Protein AF-0000000067802393 (afdb_homodimer)

Nearest PDB structures (foldseek):
  4d1q-assembly1_A-2  TM=7.844E-01  e=2.241E-18  Musca domestica
  4d1q-assembly1_B  TM=7.870E-01  e=1.214E-17  Musca domestica
  6dww-assembly1_A  TM=7.912E-01  e=2.948E-17  Musca domestica
  8sjd-assembly1_D  TM=7.580E-01  e=8.652E-16  Musca domestica
  8sjd-assembly1_B  TM=7.538E-01  e=3.343E-15  Musca domestica

Foldseek 3Di:
DCLQVLNQLCCLVDPVSVVVCCVVPVPDDRDHSCCCLPPVLVVLLVVLLVVVLVQLVQFQAKEWEWDKDAFPLQRWIWIWIKIWFAGPLLDIAIATQWRHTQDDDLALCSLLVVVVVSCVVSPHDLVRHQEYEYQPPPRPVSNCVVNVGHYDYFLLSLLQVLLLVLQVQDVLSVVLLVLLLVLLVVCVVDPVSLVQLQVLCVVVVAPNDRAQHADPSGVVSSLRNLVRCLSSVVSSVVSCVVPVPGDDDDPVSNLQSLLVNLLCLLVSVVSVVLLDPQAFLLCNLLSLQLNLLLLVDPVNCVSNVVSVSSSVSSNVSSCVSCVCLLVDLLNLLLNLLQLQHNCLSPAPVSNVVNVVVLVVVLVVVVVVPPPDDDDDDDDDDDDDDDDDDDPPDDPSSVVSVVSRVVSSVVSSVVRPDPDDDDDDDDLQVVLSVVSNPDHGDHPPDRSSVVCSVCCVVRVSSSSVNRSSRRHRSRSSVNVVLVVSLNSSCPPVNVPPDPVSSTSSSSCNVSCVSVVVDD/DCLQVLNQLCCLVDPVSVVVCCVVPVPDDRDHSCCCLPPVLVVLLVVLLVVVLVQLVQFQAKEWEWDKDAFPLQRWIWIWIKIWFAGPLLDIAIATQWRHTQDDDLALCSLLVVVVVSCVVSVHDLVRHQEYEYQPPPRPVSNCVVNVGHYDYFLLSLLQVLQLVLQVQDVLSVVLLVLLLVLLVVCVVDPVSLVQLQVLCVVVVAPNDRQQHADPSGVVSSLRNLVRCLSSVVSSVVSCVVPVPGDDDDPVSNLQSLLSNLLCLLVSVVSVVLLDPQAFLLCNLLSLQLNLLLLVDPVNCVSNVVSVSSSVSSNVSSCVSCVCLLVDLLNLLLNLLQLQHNCLSPAPVSNVVNVVVLVVVLVVVVVVPPPDPDDDDDDDDDDDDDDDDDPPDDPSSVVSVVSRVVSSVVSSVVRPDPDDDDDDDDLQVVLSVVSNPDHGDHPPDRSSVVCSVCCVVRVSSSSVNRSSRRHRSRSSVNVVLVVSLNSSCPPVNVPPDPVSSTSSSSCNVSCVSVVVDD

Secondary structure (DSSP, 8-state):
-TTTTT--GGGGG-HHHHHHHHHH-TTPPPPPHHHIIIIIHHHHHHHHHHHHHHHHHT-S-EEEE--EEE-TTT--EEEEEEEEEE-TT--EEEEEEEEEE--S---HHHHHHHHHHHHHHTT--GGGEEEEEE---HHHHHHHHHTT--EEE-HHHHHHHHHHHHHHH-HHHHHHHHHHHHHHHHHHH-HHHHHHHHHHHHHTT---PPPPPP-TT-HHHHHHHHHHHHHTHHHHHHHHHH-TT-PPPPHHHHHHHHHHHHHHHHHHHHHHHHTSTT--GGGHHHHHHHHHHHHH-HHHHHH-GGGHHHHHHHHHHHHHHTGGGGG-HHHHHHHHH-TTTTTTTS-HHHHHHHHHHHHHHHHHHHHHTTS-----------------------HHHHHHHHHHHHHHHHHHHHH-----------HHHHHHHHHHHSPPPPTTS-HHHHHHHHTTT-HHHHHHHHHHTTS-SS-HHHHHHHHHHHHHTSGGGTT--HHHHHHHHHHHHHTGGGTT--/-TTTTT--GGGGG-HHHHHHHHHH-TTPPPPPHHHIIIIIHHHHHHHHHHHHHHHHHH-S-EEEE--EEE-TTT--EEEEEEEEEE-TT--EEEEEEEEEE--S---HHHHHHHHHHHHHHTT--GGGEEEEEE---HHHHHHHHHTT--EEE-HHHHHHHHHHHHHHH-HHHHHHHHHHHHHHHHHHH-HHHHHHHHHHHHHTT---PPPPPP-TT-HHHHHHHHHHHHHTHHHHHHHHHH-TT-PPPPHHHHHHHHHHHHHHHHHHHHHHHHTSTT--GGGHHHHHHHHHHHHH-HHHHHH-GGGHHHHHHHHHHHHHHTGGGGG-HHHHHHHHH-TTTTTTTS-HHHHHHHHHHHHHHHHHHHHHTTS-----------------------HHHHHHHHHHHHHHHHHHHHH-----------HHHHHHHHHHHSPPPPTTS-HHHHHHHHTTT-HHHHHHHHHHTTS-SS-HHHHHHHHHHHHHTSGGGTT--HHHHHHHHHHHHHTGGGTT--

InterPro domains:
  IPR008906 HAT, C-terminal dimerisation domain [PF05699] (431-511)
  IPR012337 Ribonuclease H-like superfamily [SSF53098] (61-513)
  IPR052035 Zinc finger BED domain-containing [PTHR46481] (1-511)

Radius of gyration: 36.07 Å; Cα contacts (8 Å, |Δi|>4): 1481; chains: 2; bounding box: 64×121×76 Å

pLDDT: mean 86.24, std 16.84, range [18.42, 97.81]

Organism: Spodoptera frugiperda (NCBI:txid7108)

Structure (mmCIF, N/CA/C/O backbone):
data_AF-0000000067802393-model_v1
#
loop_
_entity.id
_entity.type
_entity.pdbx_description
1 polymer 'Zinc finger BED domain-containing protein 4-like'
#
loop_
_atom_site.group_PDB
_atom_site.id
_atom_site.type_symbol
_atom_site.label_atom_id
_atom_site.label_alt_id
_atom_site.label_comp_id
_atom_site.label_asym_id
_atom_site.label_entity_id
_atom_site.label_seq_id
_atom_site.pdbx_PDB_ins_code
_atom_site.Cartn_x
_atom_site.Cartn_y
_atom_site.Cartn_z
_atom_site.occupancy
_atom_site.B_iso_or_equiv
_atom_site.auth_seq_id
_atom_site.auth_comp_id
_atom_site.auth_asym_id
_atom_site.auth_atom_id
_atom_site.pdbx_PDB_model_num
ATOM 1 N N . MET A 1 1 ? -9.547 13.516 -12.812 1 91.5 1 MET A N 1
ATOM 2 C CA . MET A 1 1 ? -9.672 12.258 -12.078 1 91.5 1 MET A CA 1
ATOM 3 C C . MET A 1 1 ? -8.305 11.711 -11.688 1 91.5 1 MET A C 1
ATOM 5 O O . MET A 1 1 ? -8.07 11.383 -10.523 1 91.5 1 MET A O 1
ATOM 9 N N . ILE A 1 2 ? -7.359 11.633 -12.578 1 90 2 ILE A N 1
ATOM 10 C CA . ILE A 1 2 ? -6.039 11.07 -12.344 1 90 2 ILE A CA 1
ATOM 11 C C . ILE A 1 2 ? -5.34 11.828 -11.219 1 90 2 ILE A C 1
ATOM 13 O O . ILE A 1 2 ? -4.871 11.227 -10.25 1 90 2 ILE A O 1
ATOM 17 N N . ALA A 1 3 ? -5.328 13.117 -11.211 1 89.81 3 ALA A N 1
ATOM 18 C CA . ALA A 1 3 ? -4.668 13.922 -10.18 1 89.81 3 ALA A CA 1
ATOM 19 C C . ALA A 1 3 ? -5.52 14 -8.914 1 89.81 3 ALA A C 1
ATOM 21 O O . ALA A 1 3 ? -5.027 13.734 -7.816 1 89.81 3 ALA A O 1
ATOM 22 N N . LEU A 1 4 ? -6.812 14.297 -9.055 1 90.81 4 LEU A N 1
ATOM 23 C CA . LEU A 1 4 ? -7.691 14.547 -7.918 1 90.81 4 LEU A CA 1
ATOM 24 C C . LEU A 1 4 ? -7.879 13.289 -7.086 1 90.81 4 LEU A C 1
ATOM 26 O O . LEU A 1 4 ? -7.996 13.359 -5.859 1 90.81 4 LEU A O 1
ATOM 30 N N . ASP A 1 5 ? -7.98 12.141 -7.801 1 89.5 5 ASP A N 1
ATOM 31 C CA . ASP A 1 5 ? -8.242 10.891 -7.098 1 89.5 5 ASP A CA 1
ATOM 32 C C . ASP A 1 5 ? -6.965 10.078 -6.922 1 89.5 5 ASP A C 1
ATOM 34 O O . ASP A 1 5 ? -7.008 8.93 -6.469 1 89.5 5 ASP A O 1
ATOM 38 N N . ASN A 1 6 ? -5.852 10.609 -7.301 1 87.56 6 ASN A N 1
ATOM 39 C CA . ASN A 1 6 ? -4.547 9.961 -7.191 1 87.56 6 ASN A CA 1
ATOM 40 C C . ASN A 1 6 ? -4.516 8.633 -7.941 1 87.56 6 ASN A C 1
ATOM 42 O O . ASN A 1 6 ? -4.051 7.629 -7.41 1 87.56 6 ASN A O 1
ATOM 46 N N . GLU A 1 7 ? -5.086 8.562 -9.078 1 88.88 7 GLU A N 1
ATOM 47 C CA . GLU A 1 7 ? -5.023 7.379 -9.922 1 88.88 7 GLU A CA 1
ATOM 48 C C . GLU A 1 7 ? -3.756 7.375 -10.773 1 88.88 7 GLU A C 1
ATOM 50 O O . GLU A 1 7 ? -3.309 8.422 -11.234 1 88.88 7 GLU A O 1
ATOM 55 N N . PRO A 1 8 ? -3.213 6.18 -11 1 88.19 8 PRO A N 1
ATOM 56 C CA . PRO A 1 8 ? -2.053 6.117 -11.891 1 88.19 8 PRO A CA 1
ATOM 57 C C . PRO A 1 8 ? -2.4 6.457 -13.336 1 88.19 8 PRO A C 1
ATOM 59 O O . PRO A 1 8 ? -3.557 6.32 -13.75 1 88.19 8 PRO A O 1
ATOM 62 N N . PHE A 1 9 ? -1.354 6.918 -14.086 1 89.06 9 PHE A N 1
ATOM 63 C CA . PHE A 1 9 ? -1.55 7.223 -15.5 1 89.06 9 PHE A CA 1
ATOM 64 C C . PHE A 1 9 ? -2.033 5.988 -16.25 1 89.06 9 PHE A C 1
ATOM 66 O O . PHE A 1 9 ? -2.742 6.109 -17.266 1 89.06 9 PHE A O 1
ATOM 73 N N . SER A 1 10 ? -1.731 4.844 -15.773 1 89.88 10 SER A N 1
ATOM 74 C CA . SER A 1 10 ? -2.037 3.588 -16.453 1 89.88 10 SER A CA 1
ATOM 75 C C . SER A 1 10 ? -3.521 3.254 -16.359 1 89.88 10 SER A C 1
ATOM 77 O O . SER A 1 10 ? -3.988 2.293 -16.969 1 89.88 10 SER A O 1
ATOM 79 N N . ILE A 1 11 ? -4.238 4.059 -15.578 1 90.62 11 ILE A N 1
ATOM 80 C CA . ILE A 1 11 ? -5.668 3.814 -15.438 1 90.62 11 ILE A CA 1
ATOM 81 C C . ILE A 1 11 ? -6.328 3.797 -16.812 1 90.62 11 ILE A C 1
ATOM 83 O O . ILE A 1 11 ? -7.289 3.061 -17.047 1 90.62 11 ILE A O 1
ATOM 87 N N . VAL A 1 12 ? -5.812 4.551 -17.781 1 92.5 12 VAL A N 1
ATOM 88 C CA . VAL A 1 12 ? -6.398 4.68 -19.109 1 92.5 12 VAL A CA 1
ATOM 89 C C . VAL A 1 12 ? -6.184 3.387 -19.891 1 92.5 12 VAL A C 1
ATOM 91 O O . VAL A 1 12 ? -6.816 3.174 -20.938 1 92.5 12 VAL A O 1
ATOM 94 N N . GLU A 1 13 ? -5.309 2.545 -19.391 1 92.31 13 GLU A N 1
ATOM 95 C CA . GLU A 1 13 ? -5.02 1.278 -20.062 1 92.31 13 GLU A CA 1
ATOM 96 C C . GLU A 1 13 ? -5.758 0.122 -19.391 1 92.31 13 GLU A C 1
ATOM 98 O O . GLU A 1 13 ? -5.777 -0.994 -19.922 1 92.31 13 GLU A O 1
ATOM 103 N N . LYS A 1 14 ? -6.305 0.412 -18.234 1 91.94 14 LYS A N 1
ATOM 104 C CA . LYS A 1 14 ? -6.98 -0.656 -17.5 1 91.94 14 LYS A CA 1
ATOM 105 C C . LYS A 1 14 ? -8.266 -1.077 -18.219 1 91.94 14 LYS A C 1
ATOM 107 O O . LYS A 1 14 ? -8.977 -0.238 -18.766 1 91.94 14 LYS A O 1
ATOM 112 N N . VAL A 1 15 ? -8.586 -2.35 -18.141 1 92.19 15 VAL A N 1
ATOM 113 C CA . VAL A 1 15 ? -9.688 -2.949 -18.906 1 92.19 15 VAL A CA 1
ATOM 114 C C . VAL A 1 15 ? -11.016 -2.383 -18.406 1 92.19 15 VAL A C 1
ATOM 116 O O . VAL A 1 15 ? -11.867 -1.99 -19.219 1 92.19 15 VAL A O 1
ATOM 119 N N . GLY A 1 16 ? -11.195 -2.32 -17.141 1 92.75 16 GLY A N 1
ATOM 120 C CA . GLY A 1 16 ? -12.453 -1.846 -16.578 1 92.75 16 GLY A CA 1
ATOM 121 C C . GLY A 1 16 ? -12.75 -0.401 -16.922 1 92.75 16 GLY A C 1
ATOM 122 O O . GLY A 1 16 ? -13.867 -0.074 -17.328 1 92.75 16 GLY A O 1
ATOM 123 N N . PHE A 1 17 ? -11.812 0.461 -16.812 1 93.75 17 PHE A N 1
ATOM 124 C CA . PHE A 1 17 ? -11.977 1.877 -17.125 1 93.75 17 PHE A CA 1
ATOM 125 C C . PHE A 1 17 ? -12.258 2.082 -18.609 1 93.75 17 PHE A C 1
ATOM 127 O O . PHE A 1 17 ? -13.125 2.875 -18.984 1 93.75 17 PHE A O 1
ATOM 134 N N . LYS A 1 18 ? -11.5 1.351 -19.391 1 92.94 18 LYS A N 1
ATOM 135 C CA . LYS A 1 18 ? -11.719 1.42 -20.828 1 92.94 18 LYS A CA 1
ATOM 136 C C . LYS A 1 18 ? -13.148 1.014 -21.188 1 92.94 18 LYS A C 1
ATOM 138 O O . LYS A 1 18 ? -13.805 1.685 -21.984 1 92.94 18 LYS A O 1
ATOM 143 N N . ARG A 1 19 ? -13.578 -0.033 -20.641 1 92.06 19 ARG A N 1
ATOM 144 C CA . ARG A 1 19 ? -14.922 -0.521 -20.922 1 92.06 19 ARG A CA 1
ATOM 145 C C . ARG A 1 19 ? -15.977 0.482 -20.469 1 92.06 19 ARG A C 1
ATOM 147 O O . ARG A 1 19 ? -16.984 0.687 -21.141 1 92.06 19 ARG A O 1
ATOM 154 N N . LEU A 1 20 ? -15.797 1.095 -19.328 1 92.75 20 LEU A N 1
ATOM 155 C CA . LEU A 1 20 ? -16.719 2.098 -18.797 1 92.75 20 LEU A CA 1
ATOM 156 C C . LEU A 1 20 ? -16.828 3.279 -19.75 1 92.75 20 LEU A C 1
ATOM 158 O O . LEU A 1 20 ? -17.938 3.693 -20.109 1 92.75 20 LEU A O 1
ATOM 162 N N . LEU A 1 21 ? -15.727 3.82 -20.203 1 92.94 21 LEU A N 1
ATOM 163 C CA . LEU A 1 21 ? -15.734 5.004 -21.062 1 92.94 21 LEU A CA 1
ATOM 164 C C . LEU A 1 21 ? -16.25 4.66 -22.453 1 92.94 21 LEU A C 1
ATOM 166 O O . LEU A 1 21 ? -16.891 5.488 -23.109 1 92.94 21 LEU A O 1
ATOM 170 N N . GLU A 1 22 ? -15.914 3.436 -22.875 1 92.19 22 GLU A N 1
ATOM 171 C CA . GLU A 1 22 ? -16.438 3 -24.172 1 92.19 22 GLU A CA 1
ATOM 172 C C . GLU A 1 22 ? -17.969 2.943 -24.141 1 92.19 22 GLU A C 1
ATOM 174 O O . GLU A 1 22 ? -18.609 3.248 -25.156 1 92.19 22 GLU A O 1
ATOM 179 N N . GLN A 1 23 ? -18.516 2.549 -23.094 1 90.62 23 GLN A N 1
ATOM 180 C CA . GLN A 1 23 ? -19.969 2.498 -22.953 1 90.62 23 GLN A CA 1
ATOM 181 C C . GLN A 1 23 ? -20.547 3.896 -22.781 1 90.62 23 GLN A C 1
ATOM 183 O O . GLN A 1 23 ? -21.609 4.203 -23.328 1 90.62 23 GLN A O 1
ATOM 188 N N . ALA A 1 24 ? -19.906 4.719 -22.016 1 91 24 ALA A N 1
ATOM 189 C CA . ALA A 1 24 ? -20.391 6.062 -21.719 1 91 24 ALA A CA 1
ATOM 190 C C . ALA A 1 24 ? -20.203 6.992 -22.922 1 91 24 ALA A C 1
ATOM 192 O O . ALA A 1 24 ? -21.078 7.809 -23.219 1 91 24 ALA A O 1
ATOM 193 N N . LEU A 1 25 ? -19.031 6.875 -23.578 1 92 25 LEU A N 1
ATOM 194 C CA . LEU A 1 25 ? -18.656 7.715 -24.719 1 92 25 LEU A CA 1
ATOM 195 C C . LEU A 1 25 ? -18.125 6.867 -25.859 1 92 25 LEU A C 1
ATOM 197 O O . LEU A 1 25 ? -16.922 6.852 -26.125 1 92 25 LEU A O 1
ATOM 201 N N . PRO A 1 26 ? -19 6.32 -26.594 1 90.25 26 PRO A N 1
ATOM 202 C CA . PRO A 1 26 ? -18.578 5.383 -27.641 1 90.25 26 PRO A CA 1
ATOM 203 C C . PRO A 1 26 ? -17.719 6.047 -28.703 1 90.25 26 PRO A C 1
ATOM 205 O O . PRO A 1 26 ? -16.891 5.383 -29.328 1 90.25 26 PRO A O 1
ATOM 208 N N . ARG A 1 27 ? -17.875 7.301 -28.875 1 91 27 ARG A N 1
ATOM 209 C CA . ARG A 1 27 ? -17.141 7.984 -29.938 1 91 27 ARG A CA 1
ATOM 210 C C . ARG A 1 27 ? -15.875 8.633 -29.391 1 91 27 ARG A C 1
ATOM 212 O O . ARG A 1 27 ? -15.078 9.18 -30.172 1 91 27 ARG A O 1
ATOM 219 N N . TYR A 1 28 ? -15.758 8.555 -28.172 1 90.5 28 TYR A N 1
ATOM 220 C CA . TYR A 1 28 ? -14.586 9.172 -27.547 1 90.5 28 TYR A CA 1
ATOM 221 C C . TYR A 1 28 ? -13.398 8.227 -27.562 1 90.5 28 TYR A C 1
ATOM 223 O O . TYR A 1 28 ? -13.516 7.051 -27.203 1 90.5 28 TYR A O 1
ATOM 231 N N . GLU A 1 29 ? -12.305 8.719 -28.078 1 90.81 29 GLU A N 1
ATOM 232 C CA . GLU A 1 29 ? -11.07 7.949 -28.047 1 90.81 29 GLU A CA 1
ATOM 233 C C . GLU A 1 29 ? -10.203 8.352 -26.844 1 90.81 29 GLU A C 1
ATOM 235 O O . GLU A 1 29 ? -9.727 9.484 -26.781 1 90.81 29 GLU A O 1
ATOM 240 N N . LEU A 1 30 ? -10.023 7.434 -26.016 1 91.06 30 LEU A N 1
ATOM 241 C CA . LEU A 1 30 ? -9.242 7.68 -24.812 1 91.06 30 LEU A CA 1
ATOM 242 C C . LEU A 1 30 ? -7.781 7.949 -25.156 1 91.06 30 LEU A C 1
ATOM 244 O O . LEU A 1 30 ? -7.16 7.184 -25.891 1 91.06 30 LEU A O 1
ATOM 248 N N . PRO A 1 31 ? -7.285 9.109 -24.703 1 92.56 31 PRO A N 1
ATOM 249 C CA . PRO A 1 31 ? -5.871 9.406 -24.953 1 92.56 31 PRO A CA 1
ATOM 250 C C . PRO A 1 31 ? -4.934 8.398 -24.297 1 92.56 31 PRO A C 1
ATOM 252 O O . PRO A 1 31 ? -5.297 7.77 -23.297 1 92.56 31 PRO A O 1
ATOM 255 N N . SER A 1 32 ? -3.754 8.305 -24.812 1 93.62 32 SER A N 1
ATOM 256 C CA . SER A 1 32 ? -2.754 7.395 -24.266 1 93.62 32 SER A CA 1
ATOM 257 C C . SER A 1 32 ? -2.16 7.934 -22.969 1 93.62 32 SER A C 1
ATOM 259 O O . SER A 1 32 ? -2.256 9.133 -22.688 1 93.62 32 SER A O 1
ATOM 261 N N . ARG A 1 33 ? -1.591 7.039 -22.297 1 92.25 33 ARG A N 1
ATOM 262 C CA . ARG A 1 33 ? -0.927 7.391 -21.047 1 92.25 33 ARG A CA 1
ATOM 263 C C . ARG A 1 33 ? 0.155 8.438 -21.281 1 92.25 33 ARG A C 1
ATOM 265 O O . ARG A 1 33 ? 0.311 9.367 -20.469 1 92.25 33 ARG A O 1
ATOM 272 N N . THR A 1 34 ? 0.877 8.312 -22.312 1 92.5 34 THR A N 1
ATOM 273 C CA . THR A 1 34 ? 1.968 9.219 -22.641 1 92.5 34 THR A CA 1
ATOM 274 C C . THR A 1 34 ? 1.433 10.609 -22.969 1 92.5 34 THR A C 1
ATOM 276 O O . THR A 1 34 ? 2 11.617 -22.531 1 92.5 34 THR A O 1
ATOM 279 N N . TYR A 1 35 ? 0.385 10.688 -23.734 1 94.12 35 TYR A N 1
ATOM 280 C CA . TYR A 1 35 ? -0.217 11.977 -24.078 1 94.12 35 TYR A CA 1
ATOM 281 C C . TYR A 1 35 ? -0.728 12.688 -22.828 1 94.12 35 TYR A C 1
ATOM 283 O O . TYR A 1 35 ? -0.575 13.906 -22.703 1 94.12 35 TYR A O 1
ATOM 291 N N . ILE A 1 36 ? -1.331 12 -21.969 1 94.12 36 ILE A N 1
ATOM 292 C CA . ILE A 1 36 ? -1.865 12.578 -20.734 1 94.12 36 ILE A CA 1
ATOM 293 C C . ILE A 1 36 ? -0.722 13.117 -19.875 1 94.12 36 ILE A C 1
ATOM 295 O O . ILE A 1 36 ? -0.778 14.25 -19.391 1 94.12 36 ILE A O 1
ATOM 299 N N . SER A 1 37 ? 0.344 12.305 -19.672 1 92.69 37 SER A N 1
ATOM 300 C CA . SER A 1 37 ? 1.437 12.656 -18.766 1 92.69 37 SER A CA 1
ATOM 301 C C . SER A 1 37 ? 2.305 13.766 -19.359 1 92.69 37 SER A C 1
ATOM 303 O O . SER A 1 37 ? 2.838 14.602 -18.625 1 92.69 37 SER A O 1
ATOM 305 N N . GLN A 1 38 ? 2.396 13.859 -20.672 1 93.44 38 GLN A N 1
ATOM 306 C CA . GLN A 1 38 ? 3.381 14.75 -21.266 1 93.44 38 GLN A CA 1
ATOM 307 C C . GLN A 1 38 ? 2.721 16.016 -21.828 1 93.44 38 GLN A C 1
ATOM 309 O O . GLN A 1 38 ? 3.389 17.016 -22.047 1 93.44 38 GLN A O 1
ATOM 314 N N . LYS A 1 39 ? 1.468 15.961 -22.047 1 94.19 39 LYS A N 1
ATOM 315 C CA . LYS A 1 39 ? 0.832 17.125 -22.641 1 94.19 39 LYS A CA 1
ATOM 316 C C . LYS A 1 39 ? -0.297 17.656 -21.766 1 94.19 39 LYS A C 1
ATOM 318 O O . LYS A 1 39 ? -0.252 18.797 -21.312 1 94.19 39 LYS A O 1
ATOM 323 N N . ILE A 1 40 ? -1.279 16.844 -21.5 1 94.19 40 ILE A N 1
ATOM 324 C CA . ILE A 1 40 ? -2.5 17.281 -20.828 1 94.19 40 ILE A CA 1
ATOM 325 C C . ILE A 1 40 ? -2.176 17.766 -19.422 1 94.19 40 ILE A C 1
ATOM 327 O O . ILE A 1 40 ? -2.582 18.859 -19.031 1 94.19 40 ILE A O 1
ATOM 331 N N . VAL A 1 41 ? -1.453 16.953 -18.641 1 94 41 VAL A N 1
ATOM 332 C CA . VAL A 1 41 ? -1.167 17.266 -17.25 1 94 41 VAL A CA 1
ATOM 333 C C . VAL A 1 41 ? -0.316 18.531 -17.172 1 94 41 VAL A C 1
ATOM 335 O O . VAL A 1 41 ? -0.654 19.469 -16.438 1 94 41 VAL A O 1
ATOM 338 N N . PRO A 1 42 ? 0.745 18.656 -17.953 1 94.19 42 PRO A N 1
ATOM 339 C CA . PRO A 1 42 ? 1.529 19.891 -17.922 1 94.19 42 PRO A CA 1
ATOM 340 C C . PRO A 1 42 ? 0.714 21.109 -18.328 1 94.19 42 PRO A C 1
ATOM 342 O O . PRO A 1 42 ? 0.902 22.203 -17.781 1 94.19 42 PRO A O 1
ATOM 345 N N . ASP A 1 43 ? -0.175 20.938 -19.266 1 95.19 43 ASP A N 1
ATOM 346 C CA . ASP A 1 43 ? -1.022 22.047 -19.703 1 95.19 43 ASP A CA 1
ATOM 347 C C . ASP A 1 43 ? -1.926 22.516 -18.562 1 95.19 43 ASP A C 1
ATOM 349 O O . ASP A 1 43 ? -2.084 23.719 -18.344 1 95.19 43 ASP A O 1
ATOM 353 N N . ILE A 1 44 ? -2.543 21.594 -17.906 1 94.88 44 ILE A N 1
ATOM 354 C CA . ILE A 1 44 ? -3.41 21.906 -16.766 1 94.88 44 ILE A CA 1
ATOM 355 C C . ILE A 1 44 ? -2.59 22.562 -15.656 1 94.88 44 ILE A C 1
ATOM 357 O O . ILE A 1 44 ? -3.029 23.531 -15.039 1 94.88 44 ILE A O 1
ATOM 361 N N . TYR A 1 45 ? -1.415 22 -15.406 1 94.69 45 TYR A N 1
ATOM 362 C CA . TYR A 1 45 ? -0.495 22.562 -14.43 1 94.69 45 TYR A CA 1
ATOM 363 C C . TYR A 1 45 ? -0.248 24.047 -14.703 1 94.69 45 TYR A C 1
ATOM 365 O O . TYR A 1 45 ? -0.36 24.875 -13.805 1 94.69 45 TYR A O 1
ATOM 373 N N . ASN A 1 46 ? 0.066 24.375 -15.953 1 95.56 46 ASN A N 1
ATOM 374 C CA . ASN A 1 46 ? 0.411 25.734 -16.328 1 95.56 46 ASN A CA 1
ATOM 375 C C . ASN A 1 46 ? -0.766 26.688 -16.125 1 95.56 46 ASN A C 1
ATOM 377 O O . ASN A 1 46 ? -0.584 27.828 -15.68 1 95.56 46 ASN A O 1
ATOM 381 N N . ARG A 1 47 ? -1.891 26.25 -16.438 1 95.81 47 ARG A N 1
ATOM 382 C CA . ARG A 1 47 ? -3.074 27.094 -16.281 1 95.81 47 ARG A CA 1
ATOM 383 C C . ARG A 1 47 ? -3.348 27.391 -14.805 1 95.81 47 ARG A C 1
ATOM 385 O O . ARG A 1 47 ? -3.664 28.516 -14.438 1 95.81 47 ARG A O 1
ATOM 392 N N . ILE A 1 48 ? -3.25 26.375 -14 1 95.56 48 ILE A N 1
ATOM 393 C CA . ILE A 1 48 ? -3.459 26.547 -12.562 1 95.56 48 ILE A CA 1
ATOM 394 C C . ILE A 1 48 ? -2.35 27.422 -11.984 1 95.56 48 ILE A C 1
ATOM 396 O O . ILE A 1 48 ? -2.605 28.281 -11.133 1 95.56 48 ILE A O 1
ATOM 400 N N . HIS A 1 49 ? -1.11 27.094 -12.422 1 95.75 49 HIS A N 1
ATOM 401 C CA . HIS A 1 49 ? 0.05 27.875 -12.016 1 95.75 49 HIS A CA 1
ATOM 402 C C . HIS A 1 49 ? -0.19 29.375 -12.227 1 95.75 49 HIS A C 1
ATOM 404 O O . HIS A 1 49 ? 0.063 30.188 -11.328 1 95.75 49 HIS A O 1
ATOM 410 N N . ASP A 1 50 ? -0.707 29.75 -13.359 1 95.75 50 ASP A N 1
ATOM 411 C CA . ASP A 1 50 ? -0.935 31.156 -13.703 1 95.75 50 ASP A CA 1
ATOM 412 C C . ASP A 1 50 ? -1.988 31.781 -12.797 1 95.75 50 ASP A C 1
ATOM 414 O O . ASP A 1 50 ? -1.857 32.938 -12.391 1 95.75 50 ASP A O 1
ATOM 418 N N . LYS A 1 51 ? -2.943 31.031 -12.492 1 95.31 51 LYS A N 1
ATOM 419 C CA . LYS A 1 51 ? -4.008 31.531 -11.625 1 95.31 51 LYS A CA 1
ATOM 420 C C . LYS A 1 51 ? -3.494 31.766 -10.203 1 95.31 51 LYS A C 1
ATOM 422 O O . LYS A 1 51 ? -3.77 32.812 -9.602 1 95.31 51 LYS A O 1
ATOM 427 N N . ILE A 1 52 ? -2.793 30.812 -9.672 1 95.44 52 ILE A N 1
ATOM 428 C CA . ILE A 1 52 ? -2.264 30.922 -8.312 1 95.44 52 ILE A CA 1
ATOM 429 C C . ILE A 1 52 ? -1.257 32.062 -8.25 1 95.44 52 ILE A C 1
ATOM 431 O O . ILE A 1 52 ? -1.246 32.844 -7.285 1 95.44 52 ILE A O 1
ATOM 435 N N . LYS A 1 53 ? -0.451 32.156 -9.281 1 95.94 53 LYS A N 1
ATOM 436 C CA . LYS A 1 53 ? 0.53 33.219 -9.352 1 95.94 53 LYS A CA 1
ATOM 437 C C . LYS A 1 53 ? -0.151 34.594 -9.312 1 95.94 53 LYS A C 1
ATOM 439 O O . LYS A 1 53 ? 0.315 35.5 -8.633 1 95.94 53 LYS A O 1
ATOM 444 N N . THR A 1 54 ? -1.183 34.719 -10.008 1 94.88 54 THR A N 1
ATOM 445 C CA . THR A 1 54 ? -1.943 35.969 -10.039 1 94.88 54 THR A CA 1
ATOM 446 C C . THR A 1 54 ? -2.504 36.281 -8.656 1 94.88 54 THR A C 1
ATOM 448 O O . THR A 1 54 ? -2.453 37.438 -8.211 1 94.88 54 THR A O 1
ATOM 451 N N . ASN A 1 55 ? -3.043 35.312 -8.016 1 94.5 55 ASN A N 1
ATOM 452 C CA . ASN A 1 55 ? -3.588 35.531 -6.676 1 94.5 55 ASN A CA 1
ATOM 453 C C . ASN A 1 55 ? -2.51 35.969 -5.688 1 94.5 55 ASN A C 1
ATOM 455 O O . ASN A 1 55 ? -2.744 36.812 -4.848 1 94.5 55 ASN A O 1
ATOM 459 N N . ILE A 1 56 ? -1.346 35.344 -5.777 1 95.81 56 ILE A N 1
ATOM 460 C CA . ILE A 1 56 ? -0.23 35.656 -4.891 1 95.81 56 ILE A CA 1
ATOM 461 C C . ILE A 1 56 ? 0.246 37.094 -5.152 1 95.81 56 ILE A C 1
ATOM 463 O O . ILE A 1 56 ? 0.603 37.812 -4.219 1 95.81 56 ILE A O 1
ATOM 467 N N . SER A 1 57 ? 0.202 37.531 -6.414 1 95.25 57 SER A N 1
ATOM 468 C CA . SER A 1 57 ? 0.667 38.844 -6.781 1 95.25 57 SER A CA 1
ATOM 469 C C . SER A 1 57 ? -0.203 39.938 -6.148 1 95.25 57 SER A C 1
ATOM 471 O O . SER A 1 57 ? 0.274 41.031 -5.863 1 95.25 57 SER A O 1
ATOM 473 N N . LYS A 1 58 ? -1.424 39.625 -5.848 1 94.44 58 LYS A N 1
ATOM 474 C CA . LYS A 1 58 ? -2.363 40.594 -5.281 1 94.44 58 LYS A CA 1
ATOM 475 C C . LYS A 1 58 ? -2.203 40.688 -3.768 1 94.44 58 LYS A C 1
ATOM 477 O O . LYS A 1 58 ? -2.695 41.625 -3.145 1 94.44 58 LYS A O 1
ATOM 482 N N . ALA A 1 59 ? -1.515 39.812 -3.184 1 95.44 59 ALA A N 1
ATOM 483 C CA . ALA A 1 59 ? -1.339 39.781 -1.733 1 95.44 59 ALA A CA 1
ATOM 484 C C . ALA A 1 59 ? -0.247 40.75 -1.296 1 95.44 59 ALA A C 1
ATOM 486 O O . ALA A 1 59 ? 0.728 40.969 -2.02 1 95.44 59 ALA A O 1
ATOM 487 N N . ILE A 1 60 ? -0.418 41.281 -0.157 1 94.38 60 ILE A N 1
ATOM 488 C CA . ILE A 1 60 ? 0.563 42.188 0.41 1 94.38 60 ILE A CA 1
ATOM 489 C C . ILE A 1 60 ? 1.795 41.406 0.867 1 94.38 60 ILE A C 1
ATOM 491 O O . ILE A 1 60 ? 2.928 41.844 0.632 1 94.38 60 ILE A O 1
ATOM 495 N N . ALA A 1 61 ? 1.58 40.344 1.507 1 96.06 61 ALA A N 1
ATOM 496 C CA . ALA A 1 61 ? 2.641 39.469 2.014 1 96.06 61 ALA A CA 1
ATOM 497 C C . ALA A 1 61 ? 2.234 38 1.932 1 96.06 61 ALA A C 1
ATOM 499 O O . ALA A 1 61 ? 1.05 37.688 1.805 1 96.06 61 ALA A O 1
ATOM 500 N N . VAL A 1 62 ? 3.27 37.219 1.934 1 97 62 VAL A N 1
ATOM 501 C CA . VAL A 1 62 ? 3.047 35.781 1.856 1 97 62 VAL A CA 1
ATOM 502 C C . VAL A 1 62 ? 3.877 35.062 2.924 1 97 62 VAL A C 1
ATOM 504 O O . VAL A 1 62 ? 5.027 35.438 3.174 1 97 62 VAL A O 1
ATOM 507 N N . SER A 1 63 ? 3.223 34.188 3.631 1 97.69 63 SER A N 1
ATOM 508 C CA . SER A 1 63 ? 3.967 33.281 4.488 1 97.69 63 SER A CA 1
ATOM 509 C C . SER A 1 63 ? 4.082 31.891 3.85 1 97.69 63 SER A C 1
ATOM 511 O O . SER A 1 63 ? 3.293 31.531 2.973 1 97.69 63 SER A O 1
ATOM 513 N N . VAL A 1 64 ? 5.129 31.125 4.293 1 96.69 64 VAL A N 1
ATOM 514 C CA . VAL A 1 64 ? 5.41 29.875 3.588 1 96.69 64 VAL A CA 1
ATOM 515 C C . VAL A 1 64 ? 5.66 28.766 4.594 1 96.69 64 VAL A C 1
ATOM 517 O O . VAL A 1 64 ? 6.207 29 5.672 1 96.69 64 VAL A O 1
ATOM 520 N N . THR A 1 65 ? 5.18 27.562 4.281 1 95.88 65 THR A N 1
ATOM 521 C CA . THR A 1 65 ? 5.566 26.359 4.984 1 95.88 65 THR A CA 1
ATOM 522 C C . THR A 1 65 ? 6.402 25.453 4.082 1 95.88 65 THR A C 1
ATOM 524 O O . THR A 1 65 ? 6.137 25.344 2.885 1 95.88 65 THR A O 1
ATOM 527 N N . SER A 1 66 ? 7.41 24.875 4.598 1 95.19 66 SER A N 1
ATOM 528 C CA . SER A 1 66 ? 8.289 24 3.822 1 95.19 66 SER A CA 1
ATOM 529 C C . SER A 1 66 ? 8.875 22.891 4.688 1 95.19 66 SER A C 1
ATOM 531 O O . SER A 1 66 ? 9.055 23.062 5.895 1 95.19 66 SER A O 1
ATOM 533 N N . ASP A 1 67 ? 9.023 21.812 4.113 1 92.44 67 ASP A N 1
ATOM 534 C CA . ASP A 1 67 ? 9.617 20.641 4.758 1 92.44 67 ASP A CA 1
ATOM 535 C C . ASP A 1 67 ? 10.211 19.688 3.727 1 92.44 67 ASP A C 1
ATOM 537 O O . ASP A 1 67 ? 9.945 19.828 2.529 1 92.44 67 ASP A O 1
ATOM 541 N N . ILE A 1 68 ? 11.07 18.828 4.238 1 90.81 68 ILE A N 1
ATOM 542 C CA . ILE A 1 68 ? 11.648 17.812 3.369 1 90.81 68 ILE A CA 1
ATOM 543 C C . ILE A 1 68 ? 11.062 16.438 3.715 1 90.81 68 ILE A C 1
ATOM 545 O O . ILE A 1 68 ? 10.867 16.125 4.891 1 90.81 68 ILE A O 1
ATOM 549 N N . TRP A 1 69 ? 10.68 15.75 2.664 1 86.31 69 TRP A N 1
ATOM 550 C CA . TRP A 1 69 ? 10.148 14.398 2.814 1 86.31 69 TRP A CA 1
ATOM 551 C C . TRP A 1 69 ? 10.891 13.422 1.904 1 86.31 69 TRP A C 1
ATOM 553 O O . TRP A 1 69 ? 11.172 13.734 0.747 1 86.31 69 TRP A O 1
ATOM 563 N N . THR A 1 70 ? 11.203 12.297 2.467 1 80.31 70 THR A N 1
ATOM 564 C CA . THR A 1 70 ? 11.844 11.242 1.686 1 80.31 70 THR A CA 1
ATOM 565 C C . THR A 1 70 ? 10.906 10.047 1.533 1 80.31 70 THR A C 1
ATOM 567 O O . THR A 1 70 ? 10.406 9.508 2.525 1 80.31 70 THR A O 1
ATOM 570 N N . CYS A 1 71 ? 10.633 9.695 0.306 1 77.75 71 CYS A N 1
ATOM 571 C CA . CYS A 1 71 ? 9.797 8.531 0.02 1 77.75 71 CYS A CA 1
ATOM 572 C C . CYS A 1 71 ? 10.547 7.238 0.292 1 77.75 71 CYS A C 1
ATOM 574 O O . CYS A 1 71 ? 11.625 7.012 -0.262 1 77.75 71 CYS A O 1
ATOM 576 N N . LEU A 1 72 ? 9.969 6.406 1.018 1 69.19 72 LEU A N 1
ATOM 577 C CA . LEU A 1 72 ? 10.625 5.172 1.427 1 69.19 72 LEU A CA 1
ATOM 578 C C . LEU A 1 72 ? 10.664 4.172 0.276 1 69.19 72 LEU A C 1
ATOM 580 O O . LEU A 1 72 ? 11.57 3.336 0.205 1 69.19 72 LEU A O 1
ATOM 584 N N . HIS A 1 73 ? 9.688 4.258 -0.533 1 65.75 73 HIS A N 1
ATOM 585 C CA . HIS A 1 73 ? 9.555 3.254 -1.582 1 65.75 73 HIS A CA 1
ATOM 586 C C . HIS A 1 73 ? 10.633 3.422 -2.65 1 65.75 73 HIS A C 1
ATOM 588 O O . HIS A 1 73 ? 11.078 2.439 -3.246 1 65.75 73 HIS A O 1
ATOM 594 N N . ASN A 1 74 ? 11.047 4.629 -2.961 1 65.81 74 ASN A N 1
ATOM 595 C CA . ASN A 1 74 ? 12.023 4.848 -4.027 1 65.81 74 ASN A CA 1
ATOM 596 C C . ASN A 1 74 ? 13.172 5.734 -3.562 1 65.81 74 ASN A C 1
ATOM 598 O O . ASN A 1 74 ? 14 6.16 -4.371 1 65.81 74 ASN A O 1
ATOM 602 N N . SER A 1 75 ? 13.227 6.211 -2.264 1 71.38 75 SER A N 1
ATOM 603 C CA . SER A 1 75 ? 14.281 6.98 -1.615 1 71.38 75 SER A CA 1
ATOM 604 C C . SER A 1 75 ? 14.414 8.367 -2.23 1 71.38 75 SER A C 1
ATOM 606 O O . SER A 1 75 ? 15.453 9.016 -2.096 1 71.38 75 SER A O 1
ATOM 608 N N . SER A 1 76 ? 13.414 8.719 -2.936 1 77.81 76 SER A N 1
ATOM 609 C CA . SER A 1 76 ? 13.406 10.078 -3.467 1 77.81 76 SER A CA 1
ATOM 610 C C . SER A 1 76 ? 12.969 11.086 -2.408 1 77.81 76 SER A C 1
ATOM 612 O O . SER A 1 76 ? 12.062 10.805 -1.615 1 77.81 76 SER A O 1
ATOM 614 N N . SER A 1 77 ? 13.734 12.188 -2.387 1 85.19 77 SER A N 1
ATOM 615 C CA . SER A 1 77 ? 13.383 13.242 -1.435 1 85.19 77 SER A CA 1
ATOM 616 C C . SER A 1 77 ? 12.727 14.422 -2.135 1 85.19 77 SER A C 1
ATOM 618 O O . SER A 1 77 ? 12.992 14.688 -3.309 1 85.19 77 SER A O 1
ATOM 620 N N . PHE A 1 78 ? 11.867 15.023 -1.429 1 89.25 78 PHE A N 1
ATOM 621 C CA . PHE A 1 78 ? 11.133 16.156 -1.983 1 89.25 78 PHE A CA 1
ATOM 622 C C . PHE A 1 78 ? 11.109 17.312 -1 1 89.25 78 PHE A C 1
ATOM 624 O O . PHE A 1 78 ? 11.039 17.109 0.213 1 89.25 78 PHE A O 1
ATOM 631 N N . LEU A 1 79 ? 11.219 18.5 -1.528 1 93.25 79 LEU A N 1
ATOM 632 C CA . LEU A 1 79 ? 11.062 19.734 -0.769 1 93.25 79 LEU A CA 1
ATOM 633 C C . LEU A 1 79 ? 9.711 20.375 -1.056 1 93.25 79 LEU A C 1
ATOM 635 O O . LEU A 1 79 ? 9.367 20.625 -2.215 1 93.25 79 LEU A O 1
ATOM 639 N N . SER A 1 80 ? 8.953 20.578 -0.011 1 94.69 80 SER A N 1
ATOM 640 C CA . SER A 1 80 ? 7.645 21.219 -0.176 1 94.69 80 SER A CA 1
ATOM 641 C C . SER A 1 80 ? 7.746 22.734 -0.047 1 94.69 80 SER A C 1
ATOM 643 O O . SER A 1 80 ? 8.664 23.25 0.603 1 94.69 80 SER A O 1
ATOM 645 N N . PHE A 1 81 ? 6.934 23.391 -0.702 1 96.38 81 PHE A N 1
ATOM 646 C CA . PHE A 1 81 ? 6.797 24.844 -0.627 1 96.38 81 PHE A CA 1
ATOM 647 C C . PHE A 1 81 ? 5.344 25.266 -0.806 1 96.38 81 PHE A C 1
ATOM 649 O O . PHE A 1 81 ? 4.809 25.203 -1.915 1 96.38 81 PHE A O 1
ATOM 656 N N . THR A 1 82 ? 4.688 25.641 0.29 1 96.25 82 THR A N 1
ATOM 657 C CA . THR A 1 82 ? 3.291 26.047 0.269 1 96.25 82 THR A CA 1
ATOM 658 C C . THR A 1 82 ? 3.148 27.5 0.736 1 96.25 82 THR A C 1
ATOM 660 O O . THR A 1 82 ? 3.668 27.875 1.79 1 96.25 82 THR A O 1
ATOM 663 N N . ALA A 1 83 ? 2.48 28.234 -0.005 1 96.94 83 ALA A N 1
ATOM 664 C CA . ALA A 1 83 ? 2.291 29.656 0.316 1 96.94 83 ALA A CA 1
ATOM 665 C C . ALA A 1 83 ? 0.943 29.891 0.995 1 96.94 83 ALA A C 1
ATOM 667 O O . ALA A 1 83 ? -0.044 29.219 0.671 1 96.94 83 ALA A O 1
ATOM 668 N N . HIS A 1 84 ? 0.925 30.797 1.919 1 96.75 84 HIS A N 1
ATOM 669 C CA . HIS A 1 84 ? -0.261 31.25 2.635 1 96.75 84 HIS A CA 1
ATOM 670 C C . HIS A 1 84 ? -0.383 32.75 2.586 1 96.75 84 HIS A C 1
ATOM 672 O O . HIS A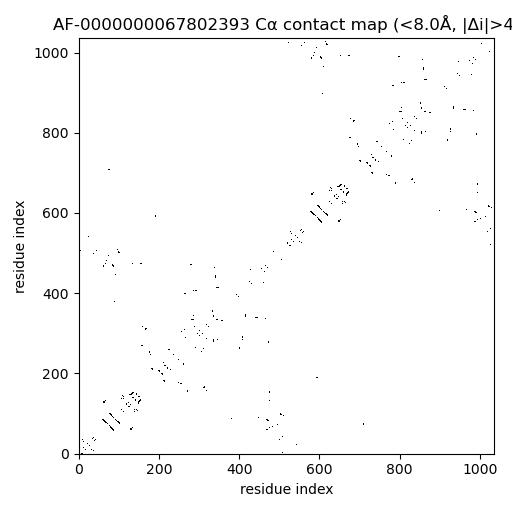 1 84 ? 0.592 33.469 2.834 1 96.75 84 HIS A O 1
ATOM 678 N N . TRP A 1 85 ? -1.561 33.25 2.209 1 96.94 85 TRP A N 1
ATOM 679 C CA . TRP A 1 85 ? -1.728 34.688 2.133 1 96.94 85 TRP A CA 1
ATOM 680 C C . TRP A 1 85 ? -3.18 35.094 2.385 1 96.94 85 TRP A C 1
ATOM 682 O O . TRP A 1 85 ? -4.062 34.25 2.445 1 96.94 85 TRP A O 1
ATOM 692 N N . LEU A 1 86 ? -3.371 36.344 2.68 1 97 86 LEU A N 1
ATOM 693 C CA . LEU A 1 86 ? -4.711 36.906 2.799 1 97 86 LEU A CA 1
ATOM 694 C C . LEU A 1 86 ? -5.082 37.688 1.549 1 97 86 LEU A C 1
ATOM 696 O O . LEU A 1 86 ? -4.34 38.594 1.127 1 97 86 LEU A O 1
ATOM 700 N N . SER A 1 87 ? -6.238 37.344 0.951 1 94.5 87 SER A N 1
ATOM 701 C CA . SER A 1 87 ? -6.742 38.094 -0.195 1 94.5 87 SER A CA 1
ATOM 702 C C . SER A 1 87 ? -7.141 39.531 0.205 1 94.5 87 SER A C 1
ATOM 704 O O . SER A 1 87 ? -7.207 39.844 1.394 1 94.5 87 SER A O 1
ATOM 706 N N . PRO A 1 88 ? -7.367 40.375 -0.784 1 91.88 88 PRO A N 1
ATOM 707 C CA . PRO A 1 88 ? -7.855 41.719 -0.476 1 91.88 88 PRO A CA 1
ATOM 708 C C . PRO A 1 88 ? -9.156 41.719 0.32 1 91.88 88 PRO A C 1
ATOM 710 O O . PRO A 1 88 ? -9.422 42.625 1.093 1 91.88 88 PRO A O 1
ATOM 713 N N . GLU A 1 89 ? -9.953 40.656 0.198 1 91.94 89 GLU A N 1
ATOM 714 C CA . GLU A 1 89 ? -11.203 40.5 0.931 1 91.94 89 GLU A CA 1
ATOM 715 C C . GLU A 1 89 ? -10.969 39.812 2.281 1 91.94 89 GLU A C 1
ATOM 717 O O . GLU A 1 89 ? -11.922 39.469 2.98 1 91.94 89 GLU A O 1
ATOM 722 N N . PHE A 1 90 ? -9.711 39.625 2.66 1 95 90 PHE A N 1
ATOM 723 C CA . PHE A 1 90 ? -9.258 39.094 3.939 1 95 90 PHE A CA 1
ATOM 724 C C . PHE A 1 90 ? -9.617 37.625 4.07 1 95 90 PHE A C 1
ATOM 726 O O . PHE A 1 90 ? -9.969 37.156 5.16 1 95 90 PHE A O 1
ATOM 733 N N . GLN A 1 91 ? -9.625 36.969 2.936 1 93.19 91 GLN A N 1
ATOM 734 C CA . GLN A 1 91 ? -9.773 35.531 2.945 1 93.19 91 GLN A CA 1
ATOM 735 C C . GLN A 1 91 ? -8.422 34.812 3.008 1 93.19 91 GLN A C 1
ATOM 737 O O . GLN A 1 91 ? -7.531 35.094 2.199 1 93.19 91 GLN A O 1
ATOM 742 N N . LEU A 1 92 ? -8.367 34 4.02 1 94.31 92 LEU A N 1
ATOM 743 C CA . LEU A 1 92 ? -7.133 33.219 4.105 1 94.31 92 LEU A CA 1
ATOM 744 C C . LEU A 1 92 ? -7.055 32.188 2.977 1 94.31 92 LEU A C 1
ATOM 746 O O . LEU A 1 92 ? -7.969 31.375 2.799 1 94.31 92 LEU A O 1
ATOM 750 N N . GLN A 1 93 ? -6.008 32.281 2.213 1 94.25 93 GLN A N 1
ATOM 751 C CA . GLN A 1 93 ? -5.797 31.391 1.079 1 94.25 93 GLN A CA 1
ATOM 752 C C . GLN A 1 93 ? -4.438 30.688 1.169 1 94.25 93 GLN A C 1
ATOM 754 O O . GLN A 1 93 ? -3.553 31.141 1.895 1 94.25 93 GLN A O 1
ATOM 759 N N . HIS A 1 94 ? -4.375 29.562 0.592 1 94.75 94 HIS A N 1
ATOM 760 C CA . HIS A 1 94 ? -3.098 28.875 0.47 1 94.75 94 HIS A CA 1
ATOM 761 C C . HIS A 1 94 ? -2.949 28.234 -0.906 1 94.75 94 HIS A C 1
ATOM 763 O O . HIS A 1 94 ? -3.918 28.141 -1.663 1 94.75 94 HIS A O 1
ATOM 769 N N . GLY A 1 95 ? -1.738 27.938 -1.292 1 94.56 95 GLY A N 1
ATOM 770 C CA . GLY A 1 95 ? -1.418 27.234 -2.525 1 94.56 95 GLY A CA 1
ATOM 771 C C . GLY A 1 95 ? -0.119 26.453 -2.449 1 94.56 95 GLY A C 1
ATOM 772 O O . GLY A 1 95 ? 0.866 26.938 -1.884 1 94.56 95 GLY A O 1
ATOM 773 N N . VAL A 1 96 ? -0.217 25.203 -2.936 1 95.06 96 VAL A N 1
ATOM 774 C CA . VAL A 1 96 ? 1.003 24.422 -3.064 1 95.06 96 VAL A CA 1
ATOM 775 C C . VAL A 1 96 ? 1.805 24.906 -4.273 1 95.06 96 VAL A C 1
ATOM 777 O O . VAL A 1 96 ? 1.34 24.812 -5.41 1 95.06 96 VAL A O 1
ATOM 780 N N . LEU A 1 97 ? 2.967 25.391 -4.008 1 96.25 97 LEU A N 1
ATOM 781 C CA . LEU A 1 97 ? 3.758 25.953 -5.094 1 96.25 97 LEU A CA 1
ATOM 782 C C . LEU A 1 97 ? 4.734 24.922 -5.648 1 96.25 97 LEU A C 1
ATOM 784 O O . LEU A 1 97 ? 5.074 24.953 -6.832 1 96.25 97 LEU A O 1
ATOM 788 N N . ALA A 1 98 ? 5.164 24.078 -4.699 1 93.75 98 ALA A N 1
ATOM 789 C CA . ALA A 1 98 ? 6.129 23.094 -5.203 1 93.75 98 ALA A CA 1
ATOM 790 C C . ALA A 1 98 ? 6.199 21.875 -4.293 1 93.75 98 ALA A C 1
ATOM 792 O O . ALA A 1 98 ? 6.039 21.984 -3.076 1 93.75 98 ALA A O 1
ATOM 793 N N . MET A 1 99 ? 6.293 20.781 -4.789 1 91.75 99 MET A N 1
ATOM 794 C CA . MET A 1 99 ? 6.871 19.562 -4.234 1 91.75 99 MET A CA 1
ATOM 795 C C . MET A 1 99 ? 8.086 19.125 -5.047 1 91.75 99 MET A C 1
ATOM 797 O O . MET A 1 99 ? 8.016 18.141 -5.801 1 91.75 99 MET A O 1
ATOM 801 N N . LYS A 1 100 ? 9.07 19.812 -4.891 1 90.88 100 LYS A N 1
ATOM 802 C CA . LYS A 1 100 ? 10.234 19.734 -5.77 1 90.88 100 LYS A CA 1
ATOM 803 C C . LYS A 1 100 ? 11.117 18.547 -5.398 1 90.88 100 LYS A C 1
ATOM 805 O O . LYS A 1 100 ? 11.469 18.375 -4.23 1 90.88 100 LYS A O 1
ATOM 810 N N . PRO A 1 101 ? 11.422 17.75 -6.426 1 87.81 101 PRO A N 1
ATOM 811 C CA . PRO A 1 101 ? 12.43 16.734 -6.145 1 87.81 101 PRO A CA 1
ATOM 812 C C . PRO A 1 101 ? 13.75 17.328 -5.648 1 87.81 101 PRO A C 1
ATOM 814 O O . PRO A 1 101 ? 14.211 18.344 -6.176 1 87.81 101 PRO A O 1
ATOM 817 N N . PHE A 1 102 ? 14.211 16.844 -4.574 1 86.94 102 PHE A N 1
ATOM 818 C CA . PHE A 1 102 ? 15.43 17.312 -3.938 1 86.94 102 PHE A CA 1
ATOM 819 C C . PHE A 1 102 ? 16.562 16.328 -4.137 1 86.94 102 PHE A C 1
ATOM 821 O O . PHE A 1 102 ? 16.625 15.297 -3.457 1 86.94 102 PHE A O 1
ATOM 828 N N . SER A 1 103 ? 17.438 16.562 -5.098 1 80.62 103 SER A N 1
ATOM 829 C CA . SER A 1 103 ? 18.562 15.695 -5.383 1 80.62 103 SER A CA 1
ATOM 830 C C . SER A 1 103 ? 19.797 16.094 -4.582 1 80.62 103 SER A C 1
ATOM 832 O O . SER A 1 103 ? 19.984 17.281 -4.27 1 80.62 103 SER A O 1
ATOM 834 N N . GLY A 1 104 ? 20.594 15.203 -4.145 1 78.75 104 GLY A N 1
ATOM 835 C CA . GLY A 1 104 ? 21.828 15.484 -3.449 1 78.75 104 GLY A CA 1
ATOM 836 C C . GLY A 1 104 ? 21.688 15.516 -1.939 1 78.75 104 GLY A C 1
ATOM 837 O O . GLY A 1 104 ? 20.672 15.07 -1.402 1 78.75 104 GLY A O 1
ATOM 838 N N . SER A 1 105 ? 22.766 16.047 -1.22 1 84.38 105 SER A N 1
ATOM 839 C CA . SER A 1 105 ? 22.766 16.094 0.238 1 84.38 105 SER A CA 1
ATOM 840 C C . SER A 1 105 ? 21.844 17.188 0.762 1 84.38 105 SER A C 1
ATOM 842 O O . SER A 1 105 ? 21.781 18.281 0.192 1 84.38 105 SER A O 1
ATOM 844 N N . HIS A 1 106 ? 21.203 16.875 1.737 1 87.44 106 HIS A N 1
ATOM 845 C CA . HIS A 1 106 ? 20.266 17.812 2.355 1 87.44 106 HIS A CA 1
ATOM 846 C C . HIS A 1 106 ? 21 18.812 3.248 1 87.44 106 HIS A C 1
ATOM 848 O O . HIS A 1 106 ? 20.625 19 4.406 1 87.44 106 HIS A O 1
ATOM 854 N N . THR A 1 107 ? 21.938 19.5 2.682 1 91.12 107 THR A N 1
ATOM 855 C CA . THR A 1 107 ? 22.672 20.5 3.439 1 91.12 107 THR A CA 1
ATOM 856 C C . THR A 1 107 ? 21.891 21.828 3.473 1 91.12 107 THR A C 1
ATOM 858 O O . THR A 1 107 ? 21.047 22.062 2.619 1 91.12 107 THR A O 1
ATOM 861 N N . GLY A 1 108 ? 22.25 22.641 4.473 1 93.88 108 GLY A N 1
ATOM 862 C CA . GLY A 1 108 ? 21.609 23.953 4.578 1 93.88 108 GLY A CA 1
ATOM 863 C C . GLY A 1 108 ? 21.766 24.797 3.328 1 93.88 108 GLY A C 1
ATOM 864 O O . GLY A 1 108 ? 20.828 25.453 2.902 1 93.88 108 GLY A O 1
ATOM 865 N N . GLU A 1 109 ? 22.875 24.734 2.754 1 94.94 109 GLU A N 1
ATOM 866 C CA . GLU A 1 109 ? 23.156 25.516 1.559 1 94.94 109 GLU A CA 1
ATOM 867 C C . GLU A 1 109 ? 22.297 25.062 0.385 1 94.94 109 GLU A C 1
ATOM 869 O O . GLU A 1 109 ? 21.75 25.906 -0.338 1 94.94 109 GLU A O 1
ATOM 874 N N . ASN A 1 110 ? 22.203 23.781 0.243 1 94.25 110 ASN A N 1
ATOM 875 C CA . ASN A 1 110 ? 21.391 23.25 -0.85 1 94.25 110 ASN A CA 1
ATOM 876 C C . ASN A 1 110 ? 19.906 23.562 -0.651 1 94.25 110 ASN A C 1
ATOM 878 O O . ASN A 1 110 ? 19.203 23.844 -1.613 1 94.25 110 ASN A O 1
ATOM 882 N N . ILE A 1 111 ? 19.484 23.438 0.563 1 95.44 111 ILE A N 1
ATOM 883 C CA . ILE A 1 111 ? 18.094 23.75 0.886 1 95.44 111 ILE A CA 1
ATOM 884 C C . ILE A 1 111 ? 17.812 25.219 0.563 1 95.44 111 ILE A C 1
ATOM 886 O O . ILE A 1 111 ? 16.797 25.531 -0.064 1 95.44 111 ILE A O 1
ATOM 890 N N . ALA A 1 112 ? 18.75 26.125 0.982 1 96.81 112 ALA A N 1
ATOM 891 C CA . ALA A 1 112 ? 18.609 27.547 0.709 1 96.81 112 ALA A CA 1
ATOM 892 C C . ALA A 1 112 ? 18.5 27.812 -0.791 1 96.81 112 ALA A C 1
ATOM 894 O O . ALA A 1 112 ? 17.656 28.594 -1.23 1 96.81 112 ALA A O 1
ATOM 895 N N . LYS A 1 113 ? 19.344 27.125 -1.505 1 96.06 113 LYS A N 1
ATOM 896 C CA . LYS A 1 113 ? 19.344 27.281 -2.957 1 96.06 113 LYS A CA 1
ATOM 897 C C . LYS A 1 113 ? 18 26.891 -3.557 1 96.06 113 LYS A C 1
ATOM 899 O O . LYS A 1 113 ? 17.453 27.594 -4.402 1 96.06 113 LYS A O 1
ATOM 904 N N . GLU A 1 114 ? 17.484 25.766 -3.129 1 95.38 114 GLU A N 1
ATOM 905 C CA . GLU A 1 114 ? 16.219 25.266 -3.666 1 95.38 114 GLU A CA 1
ATOM 906 C C . GLU A 1 114 ? 15.055 26.141 -3.254 1 95.38 114 GLU A C 1
ATOM 908 O O . GLU A 1 114 ? 14.133 26.375 -4.043 1 95.38 114 GLU A O 1
ATOM 913 N N . LEU A 1 115 ? 15.023 26.656 -2.023 1 96.38 115 LEU A N 1
ATOM 914 C CA . LEU A 1 115 ? 13.984 27.562 -1.562 1 96.38 115 LEU A CA 1
ATOM 915 C C . LEU A 1 115 ? 13.945 28.828 -2.412 1 96.38 115 LEU A C 1
ATOM 917 O O . LEU A 1 115 ? 12.883 29.25 -2.863 1 96.38 115 LEU A O 1
ATOM 921 N N . ASN A 1 116 ? 15.133 29.375 -2.648 1 96.75 116 ASN A N 1
ATOM 922 C CA . ASN A 1 116 ? 15.227 30.594 -3.441 1 96.75 116 ASN A CA 1
ATOM 923 C C . ASN A 1 116 ? 14.82 30.359 -4.895 1 96.75 116 ASN A C 1
ATOM 925 O O . ASN A 1 116 ? 14.211 31.219 -5.527 1 96.75 116 ASN A O 1
ATOM 929 N N . ALA A 1 117 ? 15.188 29.188 -5.375 1 95.81 117 ALA A N 1
ATOM 930 C CA . ALA A 1 117 ? 14.836 28.844 -6.75 1 95.81 117 ALA A CA 1
ATOM 931 C C . ALA A 1 117 ? 13.32 28.75 -6.926 1 95.81 117 ALA A C 1
ATOM 933 O O . ALA A 1 117 ? 12.781 29.188 -7.945 1 95.81 117 ALA A O 1
ATOM 934 N N . ILE A 1 118 ? 12.648 28.172 -5.953 1 95.88 118 ILE A N 1
ATOM 935 C CA . ILE A 1 118 ? 11.195 28.047 -6.012 1 95.88 118 ILE A CA 1
ATOM 936 C C . ILE A 1 118 ? 10.562 29.438 -5.938 1 95.88 118 ILE A C 1
ATOM 938 O O . ILE A 1 118 ? 9.664 29.766 -6.723 1 95.88 118 ILE A O 1
ATOM 942 N N . ALA A 1 119 ? 10.992 30.281 -4.961 1 96.88 119 ALA A N 1
ATOM 943 C CA . ALA A 1 119 ? 10.461 31.641 -4.824 1 96.88 119 ALA A CA 1
ATOM 944 C C . ALA A 1 119 ? 10.633 32.438 -6.121 1 96.88 119 ALA A C 1
ATOM 946 O O . ALA A 1 119 ? 9.727 33.125 -6.543 1 96.88 119 ALA A O 1
ATOM 947 N N . ALA A 1 120 ? 11.789 32.219 -6.773 1 96 120 ALA A N 1
ATOM 948 C CA . ALA A 1 120 ? 12.078 32.938 -8.023 1 96 120 ALA A CA 1
ATOM 949 C C . ALA A 1 120 ? 11.156 32.469 -9.141 1 96 120 ALA A C 1
ATOM 951 O O . ALA A 1 120 ? 10.68 33.25 -9.945 1 96 120 ALA A O 1
ATOM 952 N N . ARG A 1 121 ? 10.969 31.188 -9.18 1 94.12 121 ARG A N 1
ATOM 953 C CA . ARG A 1 121 ? 10.094 30.609 -10.195 1 94.12 121 ARG A CA 1
ATOM 954 C C . ARG A 1 121 ? 8.695 31.203 -10.109 1 94.12 121 ARG A C 1
ATOM 956 O O . ARG A 1 121 ? 8.008 31.328 -11.125 1 94.12 121 ARG A O 1
ATOM 963 N N . TRP A 1 122 ? 8.25 31.547 -8.945 1 96.5 122 TRP A N 1
ATOM 964 C CA . TRP A 1 122 ? 6.902 32.031 -8.711 1 96.5 122 TRP A CA 1
ATOM 965 C C . TRP A 1 122 ? 6.898 33.562 -8.625 1 96.5 122 TRP A C 1
ATOM 967 O O . TRP A 1 122 ? 5.879 34.156 -8.281 1 96.5 122 TRP A O 1
ATOM 977 N N . ASP A 1 123 ? 8.039 34.188 -8.859 1 95.38 123 ASP A N 1
ATOM 978 C CA . ASP A 1 123 ? 8.211 35.656 -8.844 1 95.38 123 ASP A CA 1
ATOM 979 C C . ASP A 1 123 ? 7.832 36.219 -7.48 1 95.38 123 ASP A C 1
ATOM 981 O O . ASP A 1 123 ? 7.098 37.219 -7.402 1 95.38 123 ASP A O 1
ATOM 985 N N . ILE A 1 124 ? 8.203 35.562 -6.457 1 96.25 124 ILE A N 1
ATOM 986 C CA . ILE A 1 124 ? 7.992 36.062 -5.102 1 96.25 124 ILE A CA 1
ATOM 987 C C . ILE A 1 124 ? 9.289 36.656 -4.566 1 96.25 124 ILE A C 1
ATOM 989 O O . ILE A 1 124 ? 10.25 35.938 -4.301 1 96.25 124 ILE A O 1
ATOM 993 N N . ASP A 1 125 ? 9.188 37.938 -4.406 1 93.56 125 ASP A N 1
ATOM 994 C CA . ASP A 1 125 ? 10.352 38.625 -3.867 1 93.56 125 ASP A CA 1
ATOM 995 C C . ASP A 1 125 ? 10.602 38.219 -2.414 1 93.56 125 ASP A C 1
ATOM 997 O O . ASP A 1 125 ? 9.656 37.969 -1.663 1 93.56 125 ASP A O 1
ATOM 1001 N N . ARG A 1 126 ? 11.797 38.219 -2.049 1 91.25 126 ARG A N 1
ATOM 1002 C CA . ARG A 1 126 ? 12.188 37.844 -0.691 1 91.25 126 ARG A CA 1
ATOM 1003 C C . ARG A 1 126 ? 11.469 38.719 0.338 1 91.25 126 ARG A C 1
ATOM 1005 O O . ARG A 1 126 ? 11.047 38.219 1.389 1 91.25 126 ARG A O 1
ATOM 1012 N N . ASN A 1 127 ? 11.312 39.969 0.033 1 90.25 127 ASN A N 1
ATOM 1013 C CA . ASN A 1 127 ? 10.703 40.906 0.965 1 90.25 127 ASN A CA 1
ATOM 1014 C C . ASN A 1 127 ? 9.203 40.656 1.123 1 90.25 127 ASN A C 1
ATOM 1016 O O . ASN A 1 127 ? 8.586 41.125 2.078 1 90.25 127 ASN A O 1
ATOM 1020 N N . LYS A 1 128 ? 8.695 39.938 0.175 1 94.62 128 LYS A N 1
ATOM 1021 C CA . LYS A 1 128 ? 7.273 39.594 0.227 1 94.62 128 LYS A CA 1
ATOM 1022 C C . LYS A 1 128 ? 7.008 38.438 1.158 1 94.62 128 LYS A C 1
ATOM 1024 O O . LYS A 1 128 ? 5.879 38.219 1.599 1 94.62 128 LYS A O 1
ATOM 1029 N N . ILE A 1 129 ? 8.016 37.688 1.453 1 96.62 129 ILE A N 1
ATOM 1030 C CA . ILE A 1 129 ? 7.879 36.562 2.35 1 96.62 129 ILE A CA 1
ATOM 1031 C C . ILE A 1 129 ? 7.988 37.031 3.799 1 96.62 129 ILE A C 1
ATOM 1033 O O . ILE A 1 129 ? 9.055 37.438 4.242 1 96.62 129 ILE A O 1
ATOM 1037 N N . HIS A 1 130 ? 6.891 36.906 4.461 1 96.88 130 HIS A N 1
ATOM 1038 C CA . HIS A 1 130 ? 6.801 37.375 5.844 1 96.88 130 HIS A CA 1
ATOM 1039 C C . HIS A 1 130 ? 7.469 36.375 6.797 1 96.88 130 HIS A C 1
ATOM 1041 O O . HIS A 1 130 ? 8.32 36.75 7.602 1 96.88 130 HIS A O 1
ATOM 1047 N N . LEU A 1 131 ? 7.043 35.188 6.684 1 96.69 131 LEU A N 1
ATOM 1048 C CA . LEU A 1 131 ? 7.527 34.188 7.629 1 96.69 131 LEU A CA 1
ATOM 1049 C C . LEU A 1 131 ? 7.531 32.781 6.996 1 96.69 131 LEU A C 1
ATOM 1051 O O . LEU A 1 131 ? 6.594 32.438 6.285 1 96.69 131 LEU A O 1
ATOM 1055 N N . LEU A 1 132 ? 8.57 32 7.234 1 96.94 132 LEU A N 1
ATOM 1056 C CA . LEU A 1 132 ? 8.641 30.609 6.816 1 96.94 132 LEU A CA 1
ATOM 1057 C C . LEU A 1 132 ? 8.539 29.672 8.023 1 96.94 132 LEU A C 1
ATOM 1059 O O . LEU A 1 132 ? 9.328 29.781 8.961 1 96.94 132 LEU A O 1
ATOM 1063 N N . ILE A 1 133 ? 7.555 28.859 7.973 1 95.62 133 ILE A N 1
ATOM 1064 C CA . ILE A 1 133 ? 7.328 27.906 9.062 1 95.62 133 ILE A CA 1
ATOM 1065 C C . ILE A 1 133 ? 7.918 26.547 8.703 1 95.62 133 ILE A C 1
ATOM 1067 O O . ILE A 1 133 ? 7.652 26.016 7.625 1 95.62 133 ILE A O 1
ATOM 1071 N N . HIS A 1 134 ? 8.719 25.953 9.531 1 93 134 HIS A N 1
ATOM 1072 C CA . HIS A 1 134 ? 9.359 24.672 9.266 1 93 134 HIS A CA 1
ATOM 1073 C C . HIS A 1 134 ? 9.289 23.766 10.492 1 93 134 HIS A C 1
ATOM 1075 O O . HIS A 1 134 ? 8.883 24.203 11.57 1 93 134 HIS A O 1
ATOM 1081 N N . ASP A 1 135 ? 9.664 22.469 10.453 1 87.31 135 ASP A N 1
ATOM 1082 C CA . ASP A 1 135 ? 9.531 21.484 11.516 1 87.31 135 ASP A CA 1
ATOM 1083 C C . ASP A 1 135 ? 10.727 21.516 12.461 1 87.31 135 ASP A C 1
ATOM 1085 O O . ASP A 1 135 ? 10.875 20.641 13.312 1 87.31 135 ASP A O 1
ATOM 1089 N N . SER A 1 136 ? 11.672 22.438 12.359 1 84.94 136 SER A N 1
ATOM 1090 C CA . SER A 1 136 ? 12.82 22.672 13.234 1 84.94 136 SER A CA 1
ATOM 1091 C C . SER A 1 136 ? 13.938 21.672 12.953 1 84.94 136 SER A C 1
ATOM 1093 O O . SER A 1 136 ? 14.836 21.5 13.781 1 84.94 136 SER A O 1
ATOM 1095 N N . GLY A 1 137 ? 13.859 20.891 11.891 1 88.62 137 GLY A N 1
ATOM 1096 C CA . GLY A 1 137 ? 15.023 20.094 11.523 1 88.62 137 GLY A CA 1
ATOM 1097 C C . GLY A 1 137 ? 16.281 20.922 11.359 1 88.62 137 GLY A C 1
ATOM 1098 O O . GLY A 1 137 ? 16.234 22.031 10.844 1 88.62 137 GLY A O 1
ATOM 1099 N N . ALA A 1 138 ? 17.375 20.375 11.836 1 91.19 138 ALA A N 1
ATOM 1100 C CA . ALA A 1 138 ? 18.625 21.125 11.852 1 91.19 138 ALA A CA 1
ATOM 1101 C C . ALA A 1 138 ? 19 21.625 10.461 1 91.19 138 ALA A C 1
ATOM 1103 O O . ALA A 1 138 ? 19.406 22.781 10.297 1 91.19 138 ALA A O 1
ATOM 1104 N N . ASN A 1 139 ? 18.812 20.781 9.508 1 91.62 139 ASN A N 1
ATOM 1105 C CA . ASN A 1 139 ? 19.141 21.156 8.133 1 91.62 139 ASN A CA 1
ATOM 1106 C C . ASN A 1 139 ? 18.188 22.234 7.609 1 91.62 139 ASN A C 1
ATOM 1108 O O . ASN A 1 139 ? 18.625 23.172 6.926 1 91.62 139 ASN A O 1
ATOM 1112 N N . MET A 1 140 ? 16.953 22.156 7.922 1 92.88 140 MET A N 1
ATOM 1113 C CA . MET A 1 140 ? 15.969 23.156 7.504 1 92.88 140 MET A CA 1
ATOM 1114 C C . MET A 1 140 ? 16.25 24.5 8.164 1 92.88 140 MET A C 1
ATOM 1116 O O . MET A 1 140 ? 16.188 25.547 7.508 1 92.88 140 MET A O 1
ATOM 1120 N N . VAL A 1 141 ? 16.562 24.469 9.484 1 94.31 141 VAL A N 1
ATOM 1121 C CA . VAL A 1 141 ? 16.859 25.688 10.219 1 94.31 141 VAL A CA 1
ATOM 1122 C C . VAL A 1 141 ? 18.047 26.391 9.578 1 94.31 141 VAL A C 1
ATOM 1124 O O . VAL A 1 141 ? 18 27.609 9.32 1 94.31 141 VAL A O 1
ATOM 1127 N N . LYS A 1 142 ? 19.062 25.594 9.305 1 95.81 142 LYS A N 1
ATOM 1128 C CA . LYS A 1 142 ? 20.25 26.156 8.672 1 95.81 142 LYS A CA 1
ATOM 1129 C C . LYS A 1 142 ? 19.922 26.672 7.273 1 95.81 142 LYS A C 1
ATOM 1131 O O . LYS A 1 142 ? 20.391 27.766 6.887 1 95.81 142 LYS A O 1
ATOM 1136 N N . GLY A 1 143 ? 19.203 25.875 6.547 1 95.88 143 GLY A N 1
ATOM 1137 C CA . GLY A 1 143 ? 18.844 26.266 5.191 1 95.88 143 GLY A CA 1
ATOM 1138 C C . GLY A 1 143 ? 18.047 27.562 5.133 1 95.88 143 GLY A C 1
ATOM 1139 O O . GLY A 1 143 ? 18.328 28.438 4.305 1 95.88 143 GLY A O 1
ATOM 1140 N N . VAL A 1 144 ? 17.094 27.75 6.008 1 95.88 144 VAL A N 1
ATOM 1141 C CA . VAL A 1 144 ? 16.25 28.938 6.055 1 95.88 144 VAL A CA 1
ATOM 1142 C C . VAL A 1 144 ? 17.094 30.156 6.469 1 95.88 144 VAL A C 1
ATOM 1144 O O . VAL A 1 144 ? 16.906 31.25 5.938 1 95.88 144 VAL A O 1
ATOM 1147 N N . ARG A 1 145 ? 17.984 29.953 7.375 1 95.38 145 ARG A N 1
ATOM 1148 C CA . ARG A 1 145 ? 18.875 31.031 7.805 1 95.38 145 ARG A CA 1
ATOM 1149 C C . ARG A 1 145 ? 19.781 31.484 6.66 1 95.38 145 ARG A C 1
ATOM 1151 O O . ARG A 1 145 ? 19.922 32.688 6.43 1 95.38 145 ARG A O 1
ATOM 1158 N N . VAL A 1 146 ? 20.328 30.5 5.977 1 96.38 146 VAL A N 1
ATOM 1159 C CA . VAL A 1 146 ? 21.203 30.797 4.852 1 96.38 146 VAL A CA 1
ATOM 1160 C C . VAL A 1 146 ? 20.422 31.516 3.758 1 96.38 146 VAL A C 1
ATOM 1162 O O . VAL A 1 146 ? 20.953 32.406 3.09 1 96.38 146 VAL A O 1
ATOM 1165 N N . ALA A 1 147 ? 19.188 31.188 3.613 1 95.81 147 ALA A N 1
ATOM 1166 C CA . ALA A 1 147 ? 18.328 31.812 2.619 1 95.81 147 ALA A CA 1
ATOM 1167 C C . ALA A 1 147 ? 17.875 33.188 3.088 1 95.81 147 ALA A C 1
ATOM 1169 O O . ALA A 1 147 ? 17.281 33.969 2.316 1 95.81 147 ALA A O 1
ATOM 1170 N N . GLU A 1 148 ? 18.109 33.531 4.395 1 94.75 148 GLU A N 1
ATOM 1171 C CA . GLU A 1 148 ? 17.828 34.812 5.016 1 94.75 148 GLU A CA 1
ATOM 1172 C C . GLU A 1 148 ? 16.328 35.094 5.098 1 94.75 148 GLU A C 1
ATOM 1174 O O . GLU A 1 148 ? 15.867 36.188 4.82 1 94.75 148 GLU A O 1
ATOM 1179 N N . TYR A 1 149 ? 15.594 34.031 5.312 1 95.44 149 TYR A N 1
ATOM 1180 C CA . TYR A 1 149 ? 14.172 34.156 5.605 1 95.44 149 TYR A CA 1
ATOM 1181 C C . TYR A 1 149 ? 13.938 34.25 7.105 1 95.44 149 TYR A C 1
ATOM 1183 O O . TYR A 1 149 ? 14.602 33.594 7.895 1 95.44 149 TYR A O 1
ATOM 1191 N N . ASP A 1 150 ? 12.977 35.188 7.496 1 94.44 150 ASP A N 1
ATOM 1192 C CA . ASP A 1 150 ? 12.469 35.062 8.859 1 94.44 150 ASP A CA 1
ATOM 1193 C C . ASP A 1 150 ? 11.664 33.781 9.039 1 94.44 150 ASP A C 1
ATOM 1195 O O . ASP A 1 150 ? 10.938 33.375 8.133 1 94.44 150 ASP A O 1
ATOM 1199 N N . SER A 1 151 ? 11.891 33.094 10.117 1 94.06 151 SER A N 1
ATOM 1200 C CA . SER A 1 151 ? 11.25 31.797 10.234 1 94.06 151 SER A CA 1
ATOM 1201 C C . SER A 1 151 ? 10.727 31.562 11.641 1 94.06 151 SER A C 1
ATOM 1203 O O . SER A 1 151 ? 11.078 32.281 12.57 1 94.06 151 SER A O 1
ATOM 1205 N N . ALA A 1 152 ? 9.82 30.719 11.734 1 93.62 152 ALA A N 1
ATOM 1206 C CA . ALA A 1 152 ? 9.266 30.234 12.992 1 93.62 152 ALA A CA 1
ATOM 1207 C C . ALA A 1 152 ? 9.141 28.703 12.984 1 93.62 152 ALA A C 1
ATOM 1209 O O . ALA A 1 152 ? 9.078 28.094 11.922 1 93.62 152 ALA A O 1
ATOM 1210 N N . ARG A 1 153 ? 9.172 28.172 14.18 1 92.5 153 ARG A N 1
ATOM 1211 C CA . ARG A 1 153 ? 9.062 26.719 14.32 1 92.5 153 ARG A CA 1
ATOM 1212 C C . ARG A 1 153 ? 7.602 26.281 14.367 1 92.5 153 ARG A C 1
ATOM 1214 O O . ARG A 1 153 ? 6.754 27 14.906 1 92.5 153 ARG A O 1
ATOM 1221 N N . CYS A 1 154 ? 7.379 25.156 13.727 1 93.5 154 CYS A N 1
ATOM 1222 C CA . CYS A 1 154 ? 6.047 24.578 13.773 1 93.5 154 CYS A CA 1
ATOM 1223 C C . CYS A 1 154 ? 5.605 24.328 15.211 1 93.5 154 CYS A C 1
ATOM 1225 O O . CYS A 1 154 ? 6.285 23.625 15.961 1 93.5 154 CYS A O 1
ATOM 1227 N N . PHE A 1 155 ? 4.434 24.891 15.578 1 94.69 155 PHE A N 1
ATOM 1228 C CA . PHE A 1 155 ? 3.9 24.812 16.938 1 94.69 155 PHE A CA 1
ATOM 1229 C C . PHE A 1 155 ? 3.613 23.359 17.312 1 94.69 155 PHE A C 1
ATOM 1231 O O . PHE A 1 155 ? 3.912 22.938 18.438 1 94.69 155 PHE A O 1
ATOM 1238 N N . ILE A 1 156 ? 3.086 22.625 16.422 1 93.06 156 ILE A N 1
ATOM 1239 C CA . ILE A 1 156 ? 2.68 21.234 16.672 1 93.06 156 ILE A CA 1
ATOM 1240 C C . ILE A 1 156 ? 3.912 20.375 16.953 1 93.06 156 ILE A C 1
ATOM 1242 O O . ILE A 1 156 ? 3.906 19.562 17.875 1 93.06 156 ILE A O 1
ATOM 1246 N N . HIS A 1 157 ? 4.977 20.516 16.188 1 91.69 157 HIS A N 1
ATOM 1247 C CA . HIS A 1 157 ? 6.199 19.75 16.406 1 91.69 157 HIS A CA 1
ATOM 1248 C C . HIS A 1 157 ? 6.836 20.094 17.75 1 91.69 157 HIS A C 1
ATOM 1250 O O . HIS A 1 157 ? 7.391 19.219 18.406 1 91.69 157 HIS A O 1
ATOM 1256 N N . SER A 1 158 ? 6.781 21.344 18.062 1 93.56 158 SER A N 1
ATOM 1257 C CA . SER A 1 158 ? 7.305 21.766 19.359 1 93.56 158 SER A CA 1
ATOM 1258 C C . SER A 1 158 ? 6.508 21.156 20.516 1 93.56 158 SER A C 1
ATOM 1260 O O . SER A 1 158 ? 7.086 20.703 21.5 1 93.56 158 SER A O 1
ATOM 1262 N N . LEU A 1 159 ? 5.199 21.203 20.359 1 94.44 159 LEU A N 1
ATOM 1263 C CA . LEU A 1 159 ? 4.34 20.609 21.391 1 94.44 159 LEU A CA 1
ATOM 1264 C C . LEU A 1 159 ? 4.574 19.109 21.5 1 94.44 159 LEU A C 1
ATOM 1266 O O . LEU A 1 159 ? 4.535 18.547 22.594 1 94.44 159 LEU A O 1
ATOM 1270 N N . GLN A 1 160 ? 4.777 18.469 20.391 1 94.06 160 GLN A N 1
ATOM 1271 C CA . GLN A 1 160 ? 5.086 17.047 20.359 1 94.06 160 GLN A CA 1
ATOM 1272 C C . GLN A 1 160 ? 6.316 16.734 21.203 1 94.06 160 GLN A C 1
ATOM 1274 O O . GLN A 1 160 ? 6.312 15.781 21.984 1 94.06 160 GLN A O 1
ATOM 1279 N N . ARG A 1 161 ? 7.332 17.516 21.062 1 93.5 161 ARG A N 1
ATOM 1280 C CA . ARG A 1 161 ? 8.57 17.312 21.812 1 93.5 161 ARG A CA 1
ATOM 1281 C C . ARG A 1 161 ? 8.336 17.516 23.297 1 93.5 161 ARG A C 1
ATOM 1283 O O . ARG A 1 161 ? 8.922 16.797 24.125 1 93.5 161 ARG A O 1
ATOM 1290 N N . VAL A 1 162 ? 7.504 18.438 23.625 1 96.5 162 VAL A N 1
ATOM 1291 C CA . VAL A 1 162 ? 7.168 18.703 25.031 1 96.5 162 VAL A CA 1
ATOM 1292 C C . VAL A 1 162 ? 6.578 17.438 25.656 1 96.5 162 VAL A C 1
ATOM 1294 O O . VAL A 1 162 ? 7.035 17 26.719 1 96.5 162 VAL A O 1
ATOM 1297 N N . VAL A 1 163 ? 5.625 16.891 24.984 1 96.62 163 VAL A N 1
ATOM 1298 C CA . VAL A 1 163 ? 4.891 15.766 25.531 1 96.62 163 VAL A CA 1
ATOM 1299 C C . VAL A 1 163 ? 5.797 14.539 25.594 1 96.62 163 VAL A C 1
ATOM 1301 O O . VAL A 1 163 ? 5.836 13.836 26.609 1 96.62 163 VAL A O 1
ATOM 1304 N N . ILE A 1 164 ? 6.547 14.289 24.547 1 94.81 164 ILE A N 1
ATOM 1305 C CA . ILE A 1 164 ? 7.398 13.109 24.469 1 94.81 164 ILE A CA 1
ATOM 1306 C C . ILE A 1 164 ? 8.453 13.164 25.578 1 94.81 164 ILE A C 1
ATOM 1308 O O . ILE A 1 164 ? 8.68 12.172 26.281 1 94.81 164 ILE A O 1
ATOM 1312 N N . GLU A 1 165 ? 9.094 14.297 25.766 1 94.94 165 GLU A N 1
ATOM 1313 C CA . GLU A 1 165 ? 10.117 14.445 26.797 1 94.94 165 GLU A CA 1
ATOM 1314 C C . GLU A 1 165 ? 9.516 14.305 28.203 1 94.94 165 GLU A C 1
ATOM 1316 O O . GLU A 1 165 ? 10.141 13.727 29.094 1 94.94 165 GLU A O 1
ATOM 1321 N N . ALA A 1 166 ? 8.32 14.805 28.359 1 96.31 166 ALA A N 1
ATOM 1322 C CA . ALA A 1 166 ? 7.672 14.727 29.672 1 96.31 166 ALA A CA 1
ATOM 1323 C C . ALA A 1 166 ? 7.297 13.289 30.016 1 96.31 166 ALA A C 1
ATOM 1325 O O . ALA A 1 166 ? 7.363 12.883 31.172 1 96.31 166 ALA A O 1
ATOM 1326 N N . MET A 1 167 ? 6.91 12.547 29.078 1 94.31 167 MET A N 1
ATOM 1327 C CA . MET A 1 167 ? 6.52 11.156 29.297 1 94.31 167 MET A CA 1
ATOM 1328 C C . MET A 1 167 ? 7.719 10.312 29.719 1 94.31 167 MET A C 1
ATOM 1330 O O . MET A 1 167 ? 7.574 9.367 30.5 1 94.31 167 MET A O 1
ATOM 1334 N N . LYS A 1 168 ? 8.875 10.625 29.344 1 93.94 168 LYS A N 1
ATOM 1335 C CA . LYS A 1 168 ? 10.086 9.859 29.594 1 93.94 168 LYS A CA 1
ATOM 1336 C C . LYS A 1 168 ? 10.523 10.008 31.047 1 93.94 168 LYS A C 1
ATOM 1338 O O . LYS A 1 168 ? 11.258 9.164 31.578 1 93.94 168 LYS A O 1
ATOM 1343 N N . VAL A 1 169 ? 10.102 11.023 31.688 1 94.44 169 VAL A N 1
ATOM 1344 C CA . VAL A 1 169 ? 10.594 11.367 33 1 94.44 169 VAL A CA 1
ATOM 1345 C C . VAL A 1 169 ? 10.047 10.375 34.031 1 94.44 169 VAL A C 1
ATOM 1347 O O . VAL A 1 169 ? 10.672 10.125 35.062 1 94.44 169 VAL A O 1
ATOM 1350 N N . GLN A 1 170 ? 8.883 9.883 33.781 1 93.88 170 GLN A N 1
ATOM 1351 C CA . GLN A 1 170 ? 8.25 8.961 34.719 1 93.88 170 GLN A CA 1
ATOM 1352 C C . GLN A 1 170 ? 8.211 7.543 34.156 1 93.88 170 GLN A C 1
ATOM 1354 O O . GLN A 1 170 ? 7.305 7.195 33.406 1 93.88 170 GLN A O 1
ATOM 1359 N N . ALA A 1 171 ? 9.016 6.691 34.688 1 94.56 171 ALA A N 1
ATOM 1360 C CA . ALA A 1 171 ? 9.234 5.34 34.188 1 94.56 171 ALA A CA 1
ATOM 1361 C C . ALA A 1 171 ? 7.945 4.531 34.188 1 94.56 171 ALA A C 1
ATOM 1363 O O . ALA A 1 171 ? 7.715 3.693 33.312 1 94.56 171 ALA A O 1
ATOM 1364 N N . GLU A 1 172 ? 7.18 4.785 35.188 1 95.38 172 GLU A N 1
ATOM 1365 C CA . GLU A 1 172 ? 5.926 4.051 35.312 1 95.38 172 GLU A CA 1
ATOM 1366 C C . GLU A 1 172 ? 5.023 4.281 34.094 1 95.38 172 GLU A C 1
ATOM 1368 O O . GLU A 1 172 ? 4.293 3.381 33.688 1 95.38 172 GLU A O 1
ATOM 1373 N N . VAL A 1 173 ? 5.098 5.465 33.562 1 96.25 173 VAL A N 1
ATOM 1374 C CA . VAL A 1 173 ? 4.281 5.805 32.406 1 96.25 173 VAL A CA 1
ATOM 1375 C C . VAL A 1 173 ? 4.773 5.035 31.188 1 96.25 173 VAL A C 1
ATOM 1377 O O . VAL A 1 173 ? 3.973 4.48 30.422 1 96.25 173 VAL A O 1
ATOM 1380 N N . LEU A 1 174 ? 6.02 4.93 31.016 1 95.38 174 LEU A N 1
ATOM 1381 C CA . LEU A 1 174 ? 6.605 4.195 29.891 1 95.38 174 LEU A CA 1
ATOM 1382 C C . LEU A 1 174 ? 6.262 2.711 29.984 1 95.38 174 LEU A C 1
ATOM 1384 O O . LEU A 1 174 ? 5.992 2.072 28.953 1 95.38 174 LEU A O 1
ATOM 1388 N N . ASP A 1 175 ? 6.27 2.246 31.125 1 95.69 175 ASP A N 1
ATOM 1389 C CA . ASP A 1 175 ? 5.953 0.838 31.328 1 95.69 175 ASP A CA 1
ATOM 1390 C C . ASP A 1 175 ? 4.5 0.54 30.969 1 95.69 175 ASP A C 1
ATOM 1392 O O . ASP A 1 175 ? 4.207 -0.498 30.359 1 95.69 175 ASP A O 1
ATOM 1396 N N . VAL A 1 176 ? 3.664 1.417 31.391 1 96.25 176 VAL A N 1
ATOM 1397 C CA . VAL A 1 176 ? 2.244 1.26 31.094 1 96.25 176 VAL A CA 1
ATOM 1398 C C . VAL A 1 176 ? 2.029 1.271 29.578 1 96.25 176 VAL A C 1
ATOM 1400 O O . VAL A 1 176 ? 1.276 0.452 29.047 1 96.25 176 VAL A O 1
ATOM 1403 N N . ILE A 1 177 ? 2.68 2.174 28.891 1 95.69 177 ILE A N 1
ATOM 1404 C CA . ILE A 1 177 ? 2.551 2.303 27.438 1 95.69 177 ILE A CA 1
ATOM 1405 C C . ILE A 1 177 ? 3.111 1.056 26.75 1 95.69 177 ILE A C 1
ATOM 1407 O O . ILE A 1 177 ? 2.51 0.533 25.812 1 95.69 177 ILE A O 1
ATOM 1411 N N . ALA A 1 178 ? 4.184 0.589 27.234 1 95.25 178 ALA A N 1
ATOM 1412 C CA . ALA A 1 178 ? 4.805 -0.607 26.672 1 95.25 178 ALA A CA 1
ATOM 1413 C C . ALA A 1 178 ? 3.895 -1.823 26.828 1 95.25 178 ALA A C 1
ATOM 1415 O O . ALA A 1 178 ? 3.764 -2.631 25.906 1 95.25 178 ALA A O 1
ATOM 1416 N N . THR A 1 179 ? 3.398 -1.977 27.984 1 95.56 179 THR A N 1
ATOM 1417 C CA . THR A 1 179 ? 2.479 -3.08 28.234 1 95.56 179 THR A CA 1
ATOM 1418 C C . THR A 1 179 ? 1.246 -2.973 27.344 1 95.56 179 THR A C 1
ATOM 1420 O O . THR A 1 179 ? 0.793 -3.973 26.781 1 95.56 179 THR A O 1
ATOM 1423 N N . GLY A 1 180 ? 0.717 -1.722 27.297 1 95.69 180 GLY A N 1
ATOM 1424 C CA . GLY A 1 180 ? -0.398 -1.503 26.391 1 95.69 180 GLY A CA 1
ATOM 1425 C C . GLY A 1 180 ? -0.074 -1.851 24.953 1 95.69 180 GLY A C 1
ATOM 1426 O O . GLY A 1 180 ? -0.883 -2.473 24.266 1 95.69 180 GLY A O 1
ATOM 1427 N N . ARG A 1 181 ? 1.054 -1.475 24.5 1 95.31 181 ARG A N 1
ATOM 1428 C CA . ARG A 1 181 ? 1.517 -1.749 23.141 1 95.31 181 ARG A CA 1
ATOM 1429 C C . ARG A 1 181 ? 1.589 -3.25 22.891 1 95.31 181 ARG A C 1
ATOM 1431 O O . ARG A 1 181 ? 1.236 -3.713 21.797 1 95.31 181 ARG A O 1
ATOM 1438 N N . ARG A 1 182 ? 2.039 -3.973 23.812 1 94.25 182 ARG A N 1
ATOM 1439 C CA . ARG A 1 182 ? 2.125 -5.426 23.688 1 94.25 182 ARG A CA 1
ATOM 1440 C C . ARG A 1 182 ? 0.741 -6.043 23.531 1 94.25 182 ARG A C 1
ATOM 1442 O O . ARG A 1 182 ? 0.552 -6.965 22.734 1 94.25 182 ARG A O 1
ATOM 1449 N N . LEU A 1 183 ? -0.114 -5.566 24.297 1 94.62 183 LEU A N 1
ATOM 1450 C CA . LEU A 1 183 ? -1.486 -6.051 24.203 1 94.62 183 LEU A CA 1
ATOM 1451 C C . LEU A 1 183 ? -2.062 -5.801 22.812 1 94.62 183 LEU A C 1
ATOM 1453 O O . LEU A 1 183 ? -2.617 -6.711 22.188 1 94.62 183 LEU A O 1
ATOM 1457 N N . VAL A 1 184 ? -1.896 -4.586 22.359 1 95.12 184 VAL A N 1
ATOM 1458 C CA . VAL A 1 184 ? -2.455 -4.199 21.062 1 95.12 184 VAL A CA 1
ATOM 1459 C C . VAL A 1 184 ? -1.804 -5.016 19.953 1 95.12 184 VAL A C 1
ATOM 1461 O O . VAL A 1 184 ? -2.482 -5.469 19.031 1 95.12 184 VAL A O 1
ATOM 1464 N N . THR A 1 185 ? -0.556 -5.191 20.062 1 92.5 185 THR A N 1
ATOM 1465 C CA . THR A 1 185 ? 0.19 -5.957 19.062 1 92.5 185 THR A CA 1
ATOM 1466 C C . THR A 1 185 ? -0.332 -7.391 18.984 1 92.5 185 THR A C 1
ATOM 1468 O O . THR A 1 185 ? -0.467 -7.945 17.891 1 92.5 185 THR A O 1
ATOM 1471 N N . HIS A 1 186 ? -0.607 -8.016 20.094 1 91.69 186 HIS A N 1
ATOM 1472 C CA . HIS A 1 186 ? -1.149 -9.367 20.141 1 91.69 186 HIS A CA 1
ATOM 1473 C C . HIS A 1 186 ? -2.438 -9.477 19.328 1 91.69 186 HIS A C 1
ATOM 1475 O O . HIS A 1 186 ? -2.582 -10.375 18.5 1 91.69 186 HIS A O 1
ATOM 1481 N N . PHE A 1 187 ? -3.32 -8.594 19.562 1 90.62 187 PHE A N 1
ATOM 1482 C CA . PHE A 1 187 ? -4.617 -8.648 18.891 1 90.62 187 PHE A CA 1
ATOM 1483 C C . PHE A 1 187 ? -4.477 -8.328 17.406 1 90.62 187 PHE A C 1
ATOM 1485 O O . PHE A 1 187 ? -5.188 -8.898 16.578 1 90.62 187 PHE A O 1
ATOM 1492 N N . ASN A 1 188 ? -3.611 -7.406 17.109 1 86.81 188 ASN A N 1
ATOM 1493 C CA . ASN A 1 188 ? -3.465 -6.98 15.719 1 86.81 188 ASN A CA 1
ATOM 1494 C C . ASN A 1 188 ? -2.762 -8.047 14.883 1 86.81 188 ASN A C 1
ATOM 1496 O O . ASN A 1 188 ? -2.939 -8.102 13.664 1 86.81 188 ASN A O 1
ATOM 1500 N N . HIS A 1 189 ? -2.041 -8.93 15.484 1 82.94 189 HIS A N 1
ATOM 1501 C CA . HIS A 1 189 ? -1.259 -9.922 14.758 1 82.94 189 HIS A CA 1
ATOM 1502 C C . HIS A 1 189 ? -1.979 -11.266 14.719 1 82.94 189 HIS A C 1
ATOM 1504 O O . HIS A 1 189 ? -1.518 -12.203 14.062 1 82.94 189 HIS A O 1
ATOM 1510 N N . SER A 1 190 ? -3.062 -11.422 15.359 1 81.19 190 SER A N 1
ATOM 1511 C CA . SER A 1 190 ? -3.793 -12.688 15.414 1 81.19 190 SER A CA 1
ATOM 1512 C C . SER A 1 190 ? -5.25 -12.5 15.008 1 81.19 190 SER A C 1
ATOM 1514 O O . SER A 1 190 ? -6.027 -11.875 15.734 1 81.19 190 SER A O 1
ATOM 1516 N N . SER A 1 191 ? -5.582 -13.148 13.922 1 79.06 191 SER A N 1
ATOM 1517 C CA . SER A 1 191 ? -6.969 -13.086 13.469 1 79.06 191 SER A CA 1
ATOM 1518 C C . SER A 1 191 ? -7.906 -13.742 14.469 1 79.06 191 SER A C 1
ATOM 1520 O O . SER A 1 191 ? -9.023 -13.266 14.688 1 79.06 191 SER A O 1
ATOM 1522 N N . LEU A 1 192 ? -7.426 -14.75 15.023 1 81.62 192 LEU A N 1
ATOM 1523 C CA . LEU A 1 192 ? -8.227 -15.461 16.016 1 81.62 192 LEU A CA 1
ATOM 1524 C C . LEU A 1 192 ? -8.484 -14.57 17.234 1 81.62 192 LEU A C 1
ATOM 1526 O O . LEU A 1 192 ? -9.602 -14.562 17.766 1 81.62 192 LEU A O 1
ATOM 1530 N N . ALA A 1 193 ? -7.453 -13.883 17.672 1 88.44 193 ALA A N 1
ATOM 1531 C CA . ALA A 1 193 ? -7.598 -12.984 18.812 1 88.44 193 ALA A CA 1
ATOM 1532 C C . ALA A 1 193 ? -8.594 -11.875 18.516 1 88.44 193 ALA A C 1
ATOM 1534 O O . ALA A 1 193 ? -9.398 -11.5 19.375 1 88.44 193 ALA A O 1
ATOM 1535 N N . GLN A 1 194 ? -8.586 -11.391 17.344 1 87.94 194 GLN A N 1
ATOM 1536 C CA . GLN A 1 194 ? -9.508 -10.336 16.953 1 87.94 194 GLN A CA 1
ATOM 1537 C C . GLN A 1 194 ? -10.945 -10.836 16.938 1 87.94 194 GLN A C 1
ATOM 1539 O O . GLN A 1 194 ? -11.859 -10.109 17.344 1 87.94 194 GLN A O 1
ATOM 1544 N N . GLU A 1 195 ? -11.094 -12.016 16.422 1 85.94 195 GLU A N 1
ATOM 1545 C CA . GLU A 1 195 ? -12.43 -12.609 16.391 1 85.94 195 GLU A CA 1
ATOM 1546 C C . GLU A 1 195 ? -12.969 -12.82 17.812 1 85.94 195 GLU A C 1
ATOM 1548 O O . GLU A 1 195 ? -14.148 -12.578 18.062 1 85.94 195 GLU A O 1
ATOM 1553 N N . LYS A 1 196 ? -12.109 -13.305 18.609 1 90.56 196 LYS A N 1
ATOM 1554 C CA . LYS A 1 196 ? -12.523 -13.516 19.984 1 90.56 196 LYS A CA 1
ATOM 1555 C C . LYS A 1 196 ? -12.844 -12.195 20.672 1 90.56 196 LYS A C 1
ATOM 1557 O O . LYS A 1 196 ? -13.789 -12.109 21.469 1 90.56 196 LYS A O 1
ATOM 1562 N N . LEU A 1 197 ? -12.039 -11.219 20.453 1 93.44 197 LEU A N 1
ATOM 1563 C CA . LEU A 1 197 ? -12.297 -9.898 21.016 1 93.44 197 LEU A CA 1
ATOM 1564 C C . LEU A 1 197 ? -13.656 -9.375 20.578 1 93.44 197 LEU A C 1
ATOM 1566 O O . LEU A 1 197 ? -14.414 -8.836 21.391 1 93.44 197 LEU A O 1
ATOM 1570 N N . LEU A 1 198 ? -13.891 -9.547 19.328 1 91.38 198 LEU A N 1
ATOM 1571 C CA . LEU A 1 198 ? -15.172 -9.109 18.781 1 91.38 198 LEU A CA 1
ATOM 1572 C C . LEU A 1 198 ? -16.328 -9.828 19.484 1 91.38 198 LEU A C 1
ATOM 1574 O O . LEU A 1 198 ? -17.344 -9.211 19.797 1 91.38 198 LEU A O 1
ATOM 1578 N N . ALA A 1 199 ? -16.203 -11.102 19.641 1 92.06 199 ALA A N 1
ATOM 1579 C CA . ALA A 1 199 ? -17.234 -11.891 20.312 1 92.06 199 ALA A CA 1
ATOM 1580 C C . ALA A 1 199 ? -17.469 -11.383 21.734 1 92.06 199 ALA A C 1
ATOM 1582 O O . ALA A 1 199 ? -18.609 -11.273 22.188 1 92.06 199 ALA A O 1
ATOM 1583 N N . ILE A 1 200 ? -16.406 -11.07 22.422 1 95.5 200 ILE A N 1
ATOM 1584 C CA . ILE A 1 200 ? -16.5 -10.594 23.797 1 95.5 200 ILE A CA 1
ATOM 1585 C C . ILE A 1 200 ? -17.141 -9.211 23.828 1 95.5 200 ILE A C 1
ATOM 1587 O O . ILE A 1 200 ? -17.953 -8.906 24.703 1 95.5 200 ILE A O 1
ATOM 1591 N N . GLN A 1 201 ? -16.719 -8.359 22.906 1 95.38 201 GLN A N 1
ATOM 1592 C CA . GLN A 1 201 ? -17.312 -7.031 22.797 1 95.38 201 GLN A CA 1
ATOM 1593 C C . GLN A 1 201 ? -18.828 -7.105 22.641 1 95.38 201 GLN A C 1
ATOM 1595 O O . GLN A 1 201 ? -19.562 -6.344 23.266 1 95.38 201 GLN A O 1
ATOM 1600 N N . LYS A 1 202 ? -19.25 -8.031 21.828 1 93.81 202 LYS A N 1
ATOM 1601 C CA . LYS A 1 202 ? -20.672 -8.227 21.625 1 93.81 202 LYS A CA 1
ATOM 1602 C C . LYS A 1 202 ? -21.359 -8.719 22.891 1 93.81 202 LYS A C 1
ATOM 1604 O O . LYS A 1 202 ? -22.438 -8.242 23.25 1 93.81 202 LYS A O 1
ATOM 1609 N N . GLU A 1 203 ? -20.719 -9.672 23.484 1 93.75 203 GLU A N 1
ATOM 1610 C CA . GLU A 1 203 ? -21.25 -10.242 24.719 1 93.75 203 GLU A CA 1
ATOM 1611 C C . GLU A 1 203 ? -21.422 -9.18 25.797 1 93.75 203 GLU A C 1
ATOM 1613 O O . GLU A 1 203 ? -22.422 -9.172 26.516 1 93.75 203 GLU A O 1
ATOM 1618 N N . LEU A 1 204 ? -20.516 -8.234 25.875 1 95.62 204 LEU A N 1
ATOM 1619 C CA . LEU A 1 204 ? -20.5 -7.227 26.922 1 95.62 204 LEU A CA 1
ATOM 1620 C C . LEU A 1 204 ? -21.203 -5.949 26.469 1 95.62 204 LEU A C 1
ATOM 1622 O O . LEU A 1 204 ? -21.234 -4.961 27.203 1 95.62 204 LEU A O 1
ATOM 1626 N N . HIS A 1 205 ? -21.688 -5.895 25.266 1 94.75 205 HIS A N 1
ATOM 1627 C CA . HIS A 1 205 ? -22.375 -4.75 24.688 1 94.75 205 HIS A CA 1
ATOM 1628 C C . HIS A 1 205 ? -21.469 -3.523 24.641 1 94.75 205 HIS A C 1
ATOM 1630 O O . HIS A 1 205 ? -21.875 -2.432 25.047 1 94.75 205 HIS A O 1
ATOM 1636 N N . LEU A 1 206 ? -20.25 -3.783 24.328 1 93.88 206 LEU A N 1
ATOM 1637 C CA . LEU A 1 206 ? -19.281 -2.709 24.141 1 93.88 206 LEU A CA 1
ATOM 1638 C C . LEU A 1 206 ? -19.188 -2.312 22.672 1 93.88 206 LEU A C 1
ATOM 1640 O O . LEU A 1 206 ? -19.609 -3.066 21.797 1 93.88 206 LEU A O 1
ATOM 1644 N N . PRO A 1 207 ? -18.688 -1.052 22.422 1 91.81 207 PRO A N 1
ATOM 1645 C CA . PRO A 1 207 ? -18.438 -0.705 21.016 1 91.81 207 PRO A CA 1
ATOM 1646 C C . PRO A 1 207 ? -17.5 -1.696 20.328 1 91.81 207 PRO A C 1
ATOM 1648 O O . PRO A 1 207 ? -16.5 -2.104 20.906 1 91.81 207 PRO A O 1
ATOM 1651 N N . GLN A 1 208 ? -17.844 -2.117 19.203 1 90.81 208 GLN A N 1
ATOM 1652 C CA . GLN A 1 208 ? -17.094 -3.117 18.469 1 90.81 208 GLN A CA 1
ATOM 1653 C C . GLN A 1 208 ? -15.953 -2.473 17.672 1 90.81 208 GLN A C 1
ATOM 1655 O O . GLN A 1 208 ? -15.922 -2.545 16.453 1 90.81 208 GLN A O 1
ATOM 1660 N N . HIS A 1 209 ? -15 -1.904 18.406 1 90.56 209 HIS A N 1
ATOM 1661 C CA . HIS A 1 209 ? -13.852 -1.229 17.797 1 90.56 209 HIS A CA 1
ATOM 1662 C C . HIS A 1 209 ? -12.609 -2.109 17.844 1 90.56 209 HIS A C 1
ATOM 1664 O O . HIS A 1 209 ? -12.375 -2.812 18.828 1 90.56 209 HIS A O 1
ATOM 1670 N N . GLN A 1 210 ? -11.828 -2.027 16.766 1 87.56 210 GLN A N 1
ATOM 1671 C CA . GLN A 1 210 ? -10.5 -2.629 16.797 1 87.56 210 GLN A CA 1
ATOM 1672 C C . GLN A 1 210 ? -9.547 -1.807 17.656 1 87.56 210 GLN A C 1
ATOM 1674 O O . GLN A 1 210 ? -9.734 -0.6 17.828 1 87.56 210 GLN A O 1
ATOM 1679 N N . LEU A 1 211 ? -8.602 -2.451 18.188 1 92.81 211 LEU A N 1
ATOM 1680 C CA . LEU A 1 211 ? -7.609 -1.733 18.984 1 92.81 211 LEU A CA 1
ATOM 1681 C C . LEU A 1 211 ? -6.676 -0.929 18.078 1 92.81 211 LEU A C 1
ATOM 1683 O O . LEU A 1 211 ? -6.465 -1.289 16.922 1 92.81 211 LEU A O 1
ATOM 1687 N N . VAL A 1 212 ? -6.207 0.166 18.578 1 91.69 212 VAL A N 1
ATOM 1688 C CA . VAL A 1 212 ? -5.383 1.094 17.812 1 91.69 212 VAL A CA 1
ATOM 1689 C C . VAL A 1 212 ? -3.91 0.88 18.141 1 91.69 212 VAL A C 1
ATOM 1691 O O . VAL A 1 212 ? -3.521 0.941 19.312 1 91.69 212 VAL A O 1
ATOM 1694 N N . GLN A 1 213 ? -3.113 0.634 17.109 1 91.31 213 GLN A N 1
ATOM 1695 C CA . GLN A 1 213 ? -1.673 0.505 17.297 1 91.31 213 GLN A CA 1
ATOM 1696 C C . GLN A 1 213 ? -0.984 1.865 17.219 1 91.31 213 GLN A C 1
ATOM 1698 O O . GLN A 1 213 ? -1.254 2.652 16.312 1 91.31 213 GLN A O 1
ATOM 1703 N N . ASP A 1 214 ? -0.147 2.246 18.172 1 91.88 214 ASP A N 1
ATOM 1704 C CA . ASP A 1 214 ? 0.519 3.545 18.172 1 91.88 214 ASP A CA 1
ATOM 1705 C C . ASP A 1 214 ? 1.8 3.5 17.344 1 91.88 214 ASP A C 1
ATOM 1707 O O . ASP A 1 214 ? 2.279 2.42 16.984 1 91.88 214 ASP A O 1
ATOM 1711 N N . ILE A 1 215 ? 2.238 4.68 16.859 1 85.5 215 ILE A N 1
ATOM 1712 C CA . ILE A 1 215 ? 3.537 4.914 16.25 1 85.5 215 ILE A CA 1
ATOM 1713 C C . ILE A 1 215 ? 4.449 5.652 17.219 1 85.5 215 ILE A C 1
ATOM 1715 O O . ILE A 1 215 ? 4.078 6.703 17.75 1 85.5 215 ILE A O 1
ATOM 1719 N N . ASN A 1 216 ? 5.574 5.18 17.359 1 82.12 216 ASN A N 1
ATOM 1720 C CA . ASN A 1 216 ? 6.473 5.633 18.406 1 82.12 216 ASN A CA 1
ATOM 1721 C C . ASN A 1 216 ? 6.859 7.098 18.219 1 82.12 216 ASN A C 1
ATOM 1723 O O . ASN A 1 216 ? 7.133 7.797 19.203 1 82.12 216 ASN A O 1
ATOM 1727 N N . THR A 1 217 ? 6.797 7.609 17.031 1 79.75 217 THR A N 1
ATOM 1728 C CA . THR A 1 217 ? 7.32 8.945 16.781 1 79.75 217 THR A CA 1
ATOM 1729 C C . THR A 1 217 ? 6.223 9.992 16.938 1 79.75 217 THR A C 1
ATOM 1731 O O . THR A 1 217 ? 6.492 11.195 16.859 1 79.75 217 THR A O 1
ATOM 1734 N N . ARG A 1 218 ? 4.988 9.586 17.25 1 86.31 218 ARG A N 1
ATOM 1735 C CA . ARG A 1 218 ? 3.861 10.5 17.391 1 86.31 218 ARG A CA 1
ATOM 1736 C C . ARG A 1 218 ? 3.076 10.227 18.672 1 86.31 218 ARG A C 1
ATOM 1738 O O . ARG A 1 218 ? 2.32 9.25 18.734 1 86.31 218 ARG A O 1
ATOM 1745 N N . TRP A 1 219 ? 3.09 11.125 19.578 1 92.75 219 TRP A N 1
ATOM 1746 C CA . TRP A 1 219 ? 2.463 10.891 20.875 1 92.75 219 TRP A CA 1
ATOM 1747 C C . TRP A 1 219 ? 0.947 10.797 20.734 1 92.75 219 TRP A C 1
ATOM 1749 O O . TRP A 1 219 ? 0.288 10.125 21.531 1 92.75 219 TRP A O 1
ATOM 1759 N N . ASN A 1 220 ? 0.381 11.484 19.766 1 92.81 220 ASN A N 1
ATOM 1760 C CA . ASN A 1 220 ? -1.064 11.438 19.562 1 92.81 220 ASN A CA 1
ATOM 1761 C C . ASN A 1 220 ? -1.551 10.016 19.312 1 92.81 220 ASN A C 1
ATOM 1763 O O . ASN A 1 220 ? -2.631 9.633 19.766 1 92.81 220 ASN A O 1
ATOM 1767 N N . SER A 1 221 ? -0.756 9.297 18.594 1 93.12 221 SER A N 1
ATOM 1768 C CA . SER A 1 221 ? -1.125 7.906 18.344 1 93.12 221 SER A CA 1
ATOM 1769 C C . SER A 1 221 ? -1.102 7.086 19.641 1 93.12 221 SER A C 1
ATOM 1771 O O . SER A 1 221 ? -1.932 6.195 19.828 1 93.12 221 SER A O 1
ATOM 1773 N N . THR A 1 222 ? -0.147 7.344 20.469 1 95.06 222 THR A N 1
ATOM 1774 C CA . THR A 1 222 ? -0.09 6.699 21.766 1 95.06 222 THR A CA 1
ATOM 1775 C C . THR A 1 222 ? -1.301 7.082 22.609 1 95.06 222 THR A C 1
ATOM 1777 O O . THR A 1 222 ? -1.86 6.242 23.328 1 95.06 222 THR A O 1
ATOM 1780 N N . TYR A 1 223 ? -1.635 8.367 22.562 1 95.69 223 TYR A N 1
ATOM 1781 C CA . TYR A 1 223 ? -2.818 8.859 23.25 1 95.69 223 TYR A CA 1
ATOM 1782 C C . TYR A 1 223 ? -4.066 8.109 22.812 1 95.69 223 TYR A C 1
ATOM 1784 O O . TYR A 1 223 ? -4.855 7.652 23.641 1 95.69 223 TYR A O 1
ATOM 1792 N N . TYR A 1 224 ? -4.246 7.863 21.562 1 94.88 224 TYR A N 1
ATOM 1793 C CA . TYR A 1 224 ? -5.422 7.184 21.031 1 94.88 224 TYR A CA 1
ATOM 1794 C C . TYR A 1 224 ? -5.395 5.695 21.375 1 94.88 224 TYR A C 1
ATOM 1796 O O . TYR A 1 224 ? -6.441 5.086 21.594 1 94.88 224 TYR A O 1
ATOM 1804 N N . MET A 1 225 ? -4.203 5.137 21.281 1 96.5 225 MET A N 1
ATOM 1805 C CA . MET A 1 225 ? -4.074 3.752 21.734 1 96.5 225 MET A CA 1
ATOM 1806 C C . MET A 1 225 ? -4.559 3.598 23.172 1 96.5 225 MET A C 1
ATOM 1808 O O . MET A 1 225 ? -5.336 2.689 23.469 1 96.5 225 MET A O 1
ATOM 1812 N N . ALA A 1 226 ? -4.156 4.496 24.016 1 96.5 226 ALA A N 1
ATOM 1813 C CA . ALA A 1 226 ? -4.535 4.457 25.422 1 96.5 226 ALA A CA 1
ATOM 1814 C C . ALA A 1 226 ? -6.039 4.645 25.594 1 96.5 226 ALA A C 1
ATOM 1816 O O . ALA A 1 226 ? -6.672 3.947 26.391 1 96.5 226 ALA A O 1
ATOM 1817 N N . GLU A 1 227 ? -6.551 5.574 24.859 1 95.75 227 GLU A N 1
ATOM 1818 C CA . GLU A 1 227 ? -7.988 5.816 24.922 1 95.75 227 GLU A CA 1
ATOM 1819 C C . GLU A 1 227 ? -8.773 4.57 24.516 1 95.75 227 GLU A C 1
ATOM 1821 O O . GLU A 1 227 ? -9.766 4.223 25.156 1 95.75 227 GLU A O 1
ATOM 1826 N N . ARG A 1 228 ? -8.328 3.947 23.453 1 95.94 228 ARG A N 1
ATOM 1827 C CA . ARG A 1 228 ? -9 2.752 22.969 1 95.94 228 ARG A CA 1
ATOM 1828 C C . ARG A 1 228 ? -8.867 1.598 23.953 1 95.94 228 ARG A C 1
ATOM 1830 O O . ARG A 1 228 ? -9.812 0.831 24.156 1 95.94 228 ARG A O 1
ATOM 1837 N N . LEU A 1 229 ? -7.715 1.431 24.516 1 96.5 229 LEU A N 1
ATOM 1838 C CA . LEU A 1 229 ? -7.496 0.394 25.516 1 96.5 229 LEU A CA 1
ATOM 1839 C C . LEU A 1 229 ? -8.43 0.584 26.703 1 96.5 229 LEU A C 1
ATOM 1841 O O . LEU A 1 229 ? -9.039 -0.378 27.172 1 96.5 229 LEU A O 1
ATOM 1845 N N . LEU A 1 230 ? -8.531 1.809 27.156 1 95.56 230 LEU A N 1
ATOM 1846 C CA . LEU A 1 230 ? -9.398 2.1 28.281 1 95.56 230 LEU A CA 1
ATOM 1847 C C . LEU A 1 230 ? -10.859 1.82 27.938 1 95.56 230 LEU A C 1
ATOM 1849 O O . LEU A 1 230 ? -11.609 1.302 28.766 1 95.56 230 LEU A O 1
ATOM 1853 N N . GLU A 1 231 ? -11.211 2.186 26.719 1 95.12 231 GLU A N 1
ATOM 1854 C CA . GLU A 1 231 ? -12.57 1.919 26.25 1 95.12 231 GLU A CA 1
ATOM 1855 C C . GLU A 1 231 ? -12.875 0.424 26.266 1 95.12 231 GLU A C 1
ATOM 1857 O O . GLU A 1 231 ? -14 0.018 26.578 1 95.12 231 GLU A O 1
ATOM 1862 N N . GLN A 1 232 ? -11.836 -0.351 25.984 1 96.12 232 GLN A N 1
ATOM 1863 C CA . GLN A 1 232 ? -12.023 -1.789 25.828 1 96.12 232 GLN A CA 1
ATOM 1864 C C . GLN A 1 232 ? -11.453 -2.553 27.016 1 96.12 232 GLN A C 1
ATOM 1866 O O . GLN A 1 232 ? -11.141 -3.74 26.906 1 96.12 232 GLN A O 1
ATOM 1871 N N . LYS A 1 233 ? -11.25 -1.888 28.125 1 96 233 LYS A N 1
ATOM 1872 C CA . LYS A 1 233 ? -10.602 -2.447 29.297 1 96 233 LYS A CA 1
ATOM 1873 C C . LYS A 1 233 ? -11.281 -3.74 29.75 1 96 233 LYS A C 1
ATOM 1875 O O . LYS A 1 233 ? -10.609 -4.746 29.984 1 96 233 LYS A O 1
ATOM 1880 N N . ARG A 1 234 ? -12.57 -3.793 29.797 1 95.12 234 ARG A N 1
ATOM 1881 C CA . ARG A 1 234 ? -13.312 -4.953 30.281 1 95.12 234 ARG A CA 1
ATOM 1882 C C . ARG A 1 234 ? -13.172 -6.129 29.312 1 95.12 234 ARG A C 1
ATOM 1884 O O . ARG A 1 234 ? -12.961 -7.266 29.734 1 95.12 234 ARG A O 1
ATOM 1891 N N . ALA A 1 235 ? -13.289 -5.793 28.047 1 95.69 235 ALA A N 1
ATOM 1892 C CA . ALA A 1 235 ? -13.18 -6.844 27.047 1 95.69 235 ALA A CA 1
ATOM 1893 C C . ALA A 1 235 ? -11.781 -7.457 27.031 1 95.69 235 ALA A C 1
ATOM 1895 O O . ALA A 1 235 ? -11.633 -8.68 26.953 1 95.69 235 ALA A O 1
ATOM 1896 N N . ILE A 1 236 ? -10.789 -6.633 27.141 1 95.88 236 ILE A N 1
ATOM 1897 C CA . ILE A 1 236 ? -9.406 -7.082 27.141 1 95.88 236 ILE A CA 1
ATOM 1898 C C . ILE A 1 236 ? -9.133 -7.926 28.375 1 95.88 236 ILE A C 1
ATOM 1900 O O . ILE A 1 236 ? -8.477 -8.969 28.297 1 95.88 236 ILE A O 1
ATOM 1904 N N . SER A 1 237 ? -9.641 -7.473 29.484 1 94.06 237 SER A N 1
ATOM 1905 C CA . SER A 1 237 ? -9.43 -8.18 30.75 1 94.06 237 SER A CA 1
ATOM 1906 C C . SER A 1 237 ? -10.055 -9.57 30.719 1 94.06 237 SER A C 1
ATOM 1908 O O . SER A 1 237 ? -9.469 -10.531 31.203 1 94.06 237 SER A O 1
ATOM 1910 N N . LEU A 1 238 ? -11.172 -9.68 30.125 1 93.75 238 LEU A N 1
ATOM 1911 C CA . LEU A 1 238 ? -11.836 -10.969 30 1 93.75 238 LEU A CA 1
ATOM 1912 C C . LEU A 1 238 ? -11.062 -11.898 29.078 1 93.75 238 LEU A C 1
ATOM 1914 O O . LEU A 1 238 ? -10.922 -13.094 29.359 1 93.75 238 LEU A O 1
ATOM 1918 N N . TYR A 1 239 ? -10.602 -11.383 27.969 1 94.69 239 TYR A N 1
ATOM 1919 C CA . TYR A 1 239 ? -9.805 -12.164 27.031 1 94.69 239 TYR A CA 1
ATOM 1920 C C . TYR A 1 239 ? -8.547 -12.711 27.703 1 94.69 239 TYR A C 1
ATOM 1922 O O . TYR A 1 239 ? -8.219 -13.891 27.547 1 94.69 239 TYR A O 1
ATOM 1930 N N . VAL A 1 240 ? -7.832 -11.852 28.422 1 92.56 240 VAL A N 1
ATOM 1931 C CA . VAL A 1 240 ? -6.555 -12.219 29.016 1 92.56 240 VAL A CA 1
ATOM 1932 C C . VAL A 1 240 ? -6.777 -13.25 30.125 1 92.56 240 VAL A C 1
ATOM 1934 O O . VAL A 1 240 ? -5.938 -14.125 30.344 1 92.56 240 VAL A O 1
ATOM 1937 N N . ALA A 1 241 ? -7.855 -13.172 30.703 1 89.81 241 ALA A N 1
ATOM 1938 C CA . ALA A 1 241 ? -8.188 -14.141 31.75 1 89.81 241 ALA A CA 1
ATOM 1939 C C . ALA A 1 241 ? -8.32 -15.547 31.172 1 89.81 241 ALA A C 1
ATOM 1941 O O . ALA A 1 241 ? -8.031 -16.531 31.859 1 89.81 241 ALA A O 1
ATOM 1942 N N . GLU A 1 242 ? -8.695 -15.586 29.922 1 88 242 GLU A N 1
ATOM 1943 C CA . GLU A 1 242 ? -8.922 -16.875 29.281 1 88 242 GLU A CA 1
ATOM 1944 C C . GLU A 1 242 ? -7.672 -17.359 28.547 1 88 242 GLU A C 1
ATOM 1946 O O . GLU A 1 242 ? -7.602 -18.516 28.125 1 88 242 GLU A O 1
ATOM 1951 N N . HIS A 1 243 ? -6.77 -16.469 28.469 1 83.25 243 HIS A N 1
ATOM 1952 C CA . HIS A 1 243 ? -5.562 -16.797 27.719 1 83.25 243 HIS A CA 1
ATOM 1953 C C . HIS A 1 243 ? -4.312 -16.562 28.562 1 83.25 243 HIS A C 1
ATOM 1955 O O . HIS A 1 243 ? -4 -15.422 28.922 1 83.25 243 HIS A O 1
ATOM 1961 N N . ASP A 1 244 ? -3.551 -17.484 28.797 1 77.69 244 ASP A N 1
ATOM 1962 C CA . ASP A 1 244 ? -2.469 -17.438 29.766 1 77.69 244 ASP A CA 1
ATOM 1963 C C . ASP A 1 244 ? -1.213 -16.812 29.156 1 77.69 244 ASP A C 1
ATOM 1965 O O . ASP A 1 244 ? -0.28 -16.453 29.891 1 77.69 244 ASP A O 1
ATOM 1969 N N . THR A 1 245 ? -1.2 -16.562 27.938 1 81.62 245 THR A N 1
ATOM 1970 C CA . THR A 1 245 ? 0.048 -16.141 27.312 1 81.62 245 THR A CA 1
ATOM 1971 C C . THR A 1 245 ? 0.18 -14.625 27.359 1 81.62 245 THR A C 1
ATOM 1973 O O . THR A 1 245 ? 1.262 -14.086 27.109 1 81.62 245 THR A O 1
ATOM 1976 N N . LEU A 1 246 ? -0.88 -13.93 27.766 1 86.12 246 LEU A N 1
ATOM 1977 C CA . LEU A 1 246 ? -0.851 -12.469 27.719 1 86.12 246 LEU A CA 1
ATOM 1978 C C . LEU A 1 246 ? -0.999 -11.883 29.125 1 86.12 246 LEU A C 1
ATOM 1980 O O . LEU A 1 246 ? -1.738 -12.422 29.953 1 86.12 246 LEU A O 1
ATOM 1984 N N . THR A 1 247 ? -0.236 -10.883 29.438 1 89.25 247 THR A N 1
ATOM 1985 C CA . THR A 1 247 ? -0.316 -10.203 30.719 1 89.25 247 THR A CA 1
ATOM 1986 C C . THR A 1 247 ? -1.146 -8.93 30.609 1 89.25 247 THR A C 1
ATOM 1988 O O . THR A 1 247 ? -0.885 -8.086 29.75 1 89.25 247 THR A O 1
ATOM 1991 N N . ASN A 1 248 ? -2.062 -8.875 31.438 1 92.38 248 ASN A N 1
ATOM 1992 C CA . ASN A 1 248 ? -2.896 -7.68 31.5 1 92.38 248 ASN A CA 1
ATOM 1993 C C . ASN A 1 248 ? -2.225 -6.566 32.281 1 92.38 248 ASN A C 1
ATOM 1995 O O . ASN A 1 248 ? -1.249 -6.809 33 1 92.38 248 ASN A O 1
ATOM 1999 N N . LEU A 1 249 ? -2.756 -5.34 32.156 1 94.19 249 LEU A N 1
ATOM 2000 C CA . LEU A 1 249 ? -2.342 -4.234 33 1 94.19 249 LEU A CA 1
ATOM 2001 C C . LEU A 1 249 ? -2.906 -4.398 34.406 1 94.19 249 LEU A C 1
ATOM 2003 O O . LEU A 1 249 ? -4.023 -4.891 34.594 1 94.19 249 LEU A O 1
ATOM 2007 N N . THR A 1 250 ? -2.133 -3.98 35.375 1 94.25 250 THR A N 1
ATOM 2008 C CA . THR A 1 250 ? -2.605 -3.996 36.75 1 94.25 250 THR A CA 1
ATOM 2009 C C . THR A 1 250 ? -3.615 -2.875 37 1 94.25 250 THR A C 1
ATOM 2011 O O . THR A 1 250 ? -3.764 -1.98 36.156 1 94.25 250 THR A O 1
ATOM 2014 N N . ILE A 1 251 ? -4.309 -2.914 38.062 1 94.12 251 ILE A N 1
ATOM 2015 C CA . ILE A 1 251 ? -5.285 -1.893 38.438 1 94.12 251 ILE A CA 1
ATOM 2016 C C . ILE A 1 251 ? -4.598 -0.531 38.5 1 94.12 251 ILE A C 1
ATOM 2018 O O . ILE A 1 251 ? -5.145 0.475 38.031 1 94.12 251 ILE A O 1
ATOM 2022 N N . GLN A 1 252 ? -3.463 -0.562 39.031 1 94.06 252 GLN A N 1
ATOM 2023 C CA . GLN A 1 252 ? -2.689 0.669 39.156 1 94.06 252 GLN A CA 1
ATOM 2024 C C . GLN A 1 252 ? -2.297 1.207 37.781 1 94.06 252 GLN A C 1
ATOM 2026 O O . GLN A 1 252 ? -2.336 2.416 37.531 1 94.06 252 GLN A O 1
ATOM 2031 N N . GLN A 1 253 ? -2.002 0.299 36.938 1 95.81 253 GLN A N 1
ATOM 2032 C CA . GLN A 1 253 ? -1.588 0.697 35.594 1 95.81 253 GLN A CA 1
ATOM 2033 C C . GLN A 1 253 ? -2.766 1.251 34.812 1 95.81 253 GLN A C 1
ATOM 2035 O O . GLN A 1 253 ? -2.621 2.234 34.094 1 95.81 253 GLN A O 1
ATOM 2040 N N . TRP A 1 254 ? -3.898 0.63 34.938 1 96.19 254 TRP A N 1
ATOM 2041 C CA . TRP A 1 254 ? -5.102 1.157 34.312 1 96.19 254 TRP A CA 1
ATOM 2042 C C . TRP A 1 254 ? -5.43 2.551 34.844 1 96.19 254 TRP A C 1
ATOM 2044 O O . TRP A 1 254 ? -5.82 3.434 34.062 1 96.19 254 TRP A O 1
ATOM 2054 N N . GLY A 1 255 ? -5.289 2.738 36.125 1 96 255 GLY A N 1
ATOM 2055 C CA . GLY A 1 255 ? -5.5 4.047 36.719 1 96 255 GLY A CA 1
ATOM 2056 C C . GLY A 1 255 ? -4.539 5.102 36.188 1 96 255 GLY A C 1
ATOM 2057 O O . GLY A 1 255 ? -4.941 6.238 35.938 1 96 255 GLY A O 1
ATOM 2058 N N . LEU A 1 256 ? -3.34 4.707 36.094 1 96.62 256 LEU A N 1
ATOM 2059 C CA . LEU A 1 256 ? -2.324 5.621 35.594 1 96.62 256 LEU A CA 1
ATOM 2060 C C . LEU A 1 256 ? -2.615 6.004 34.125 1 96.62 256 LEU A C 1
ATOM 2062 O O . LEU A 1 256 ? -2.422 7.156 33.75 1 96.62 256 LEU A O 1
ATOM 2066 N N . MET A 1 257 ? -3.035 5.043 33.344 1 96.44 257 MET A N 1
ATOM 2067 C CA . MET A 1 257 ? -3.391 5.297 31.953 1 96.44 257 MET A CA 1
ATOM 2068 C C . MET A 1 257 ? -4.527 6.312 31.859 1 96.44 257 MET A C 1
ATOM 2070 O O . MET A 1 257 ? -4.48 7.223 31.031 1 96.44 257 MET A O 1
ATOM 2074 N N . GLU A 1 258 ? -5.461 6.156 32.656 1 96 258 GLU A N 1
ATOM 2075 C CA . GLU A 1 258 ? -6.586 7.086 32.719 1 96 258 GLU A CA 1
ATOM 2076 C C . GLU A 1 258 ? -6.125 8.492 33.094 1 96 258 GLU A C 1
ATOM 2078 O O . GLU A 1 258 ? -6.586 9.477 32.5 1 96 258 GLU A O 1
ATOM 2083 N N . GLN A 1 259 ? -5.273 8.617 34 1 96.44 259 GLN A N 1
ATOM 2084 C CA . GLN A 1 259 ? -4.715 9.898 34.406 1 96.44 259 GLN A CA 1
ATOM 2085 C C . GLN A 1 259 ? -3.939 10.547 33.281 1 96.44 259 GLN A C 1
ATOM 2087 O O . GLN A 1 259 ? -4.031 11.758 33.062 1 96.44 259 GLN A O 1
ATOM 2092 N N . CYS A 1 260 ? -3.223 9.727 32.562 1 96.5 260 CYS A N 1
ATOM 2093 C CA . CYS A 1 260 ? -2.467 10.242 31.422 1 96.5 260 CYS A CA 1
ATOM 2094 C C . CYS A 1 260 ? -3.398 10.844 30.375 1 96.5 260 CYS A C 1
ATOM 2096 O O . CYS A 1 260 ? -3.121 11.914 29.828 1 96.5 260 CYS A O 1
ATOM 2098 N N . ILE A 1 261 ? -4.469 10.141 30.109 1 95.62 261 ILE A N 1
ATOM 2099 C CA . ILE A 1 261 ? -5.441 10.609 29.125 1 95.62 261 ILE A CA 1
ATOM 2100 C C . ILE A 1 261 ? -6.023 11.945 29.578 1 95.62 261 ILE A C 1
ATOM 2102 O O . ILE A 1 261 ? -6.129 12.883 28.797 1 95.62 261 ILE A O 1
ATOM 2106 N N . ASN A 1 262 ? -6.266 12.047 30.812 1 93.69 262 ASN A N 1
ATOM 2107 C CA . ASN A 1 262 ? -6.824 13.273 31.375 1 93.69 262 ASN A CA 1
ATOM 2108 C C . ASN A 1 262 ? -5.824 14.43 31.297 1 93.69 262 ASN A C 1
ATOM 2110 O O . ASN A 1 262 ? -6.184 15.547 30.938 1 93.69 262 ASN A O 1
ATOM 2114 N N . LEU A 1 263 ? -4.672 14.133 31.656 1 95.62 263 LEU A N 1
ATOM 2115 C CA . LEU A 1 263 ? -3.633 15.156 31.688 1 95.62 263 LEU A CA 1
ATOM 2116 C C . LEU A 1 263 ? -3.322 15.672 30.297 1 95.62 263 LEU A C 1
ATOM 2118 O O . LEU A 1 263 ? -3.07 16.875 30.109 1 95.62 263 LEU A O 1
ATOM 2122 N N . LEU A 1 264 ? -3.391 14.812 29.266 1 96.62 264 LEU A N 1
ATOM 2123 C CA . LEU A 1 264 ? -2.9 15.156 27.938 1 96.62 264 LEU A CA 1
ATOM 2124 C C . LEU A 1 264 ? -4.047 15.586 27.031 1 96.62 264 LEU A C 1
ATOM 2126 O O . LEU A 1 264 ? -3.822 16.016 25.906 1 96.62 264 LEU A O 1
ATOM 2130 N N . LYS A 1 265 ? -5.266 15.562 27.5 1 94.06 265 LYS A N 1
ATOM 2131 C CA . LYS A 1 265 ? -6.445 15.875 26.703 1 94.06 265 LYS A CA 1
ATOM 2132 C C . LYS A 1 265 ? -6.348 17.281 26.109 1 94.06 265 LYS A C 1
ATOM 2134 O O . LYS A 1 265 ? -6.531 17.469 24.906 1 94.06 265 LYS A O 1
ATOM 2139 N N . PRO A 1 266 ? -6.004 18.281 26.938 1 93.69 266 PRO A N 1
ATOM 2140 C CA . PRO A 1 266 ? -5.891 19.625 26.359 1 93.69 266 PRO A CA 1
ATOM 2141 C C . PRO A 1 266 ? -4.809 19.719 25.281 1 93.69 266 PRO A C 1
ATOM 2143 O O . PRO A 1 266 ? -4.973 20.438 24.297 1 93.69 266 PRO A O 1
ATOM 2146 N N . PHE A 1 267 ? -3.699 19.016 25.516 1 96.06 267 PHE A N 1
ATOM 2147 C CA . PHE A 1 267 ? -2.635 19 24.516 1 96.06 267 PHE A CA 1
ATOM 2148 C C . PHE A 1 267 ? -3.131 18.406 23.203 1 96.06 267 PHE A C 1
ATOM 2150 O O . PHE A 1 267 ? -2.801 18.906 22.125 1 96.06 267 PHE A O 1
ATOM 2157 N N . GLU A 1 268 ? -3.871 17.312 23.297 1 94.06 268 GLU A N 1
ATOM 2158 C CA . GLU A 1 268 ? -4.457 16.672 22.109 1 94.06 268 GLU A CA 1
ATOM 2159 C C . GLU A 1 268 ? -5.434 17.609 21.406 1 94.06 268 GLU A C 1
ATOM 2161 O O . GLU A 1 268 ? -5.422 17.719 20.188 1 94.06 268 GLU A O 1
ATOM 2166 N N . GLU A 1 269 ? -6.215 18.328 22.125 1 91.25 269 GLU A N 1
ATOM 2167 C CA . GLU A 1 269 ? -7.203 19.25 21.562 1 91.25 269 GLU A CA 1
ATOM 2168 C C . GLU A 1 269 ? -6.527 20.422 20.844 1 91.25 269 GLU A C 1
ATOM 2170 O O . GLU A 1 269 ? -6.934 20.797 19.75 1 91.25 269 GLU A O 1
ATOM 2175 N N . ILE A 1 270 ? -5.562 20.984 21.484 1 93.06 270 ILE A N 1
ATOM 2176 C CA . ILE A 1 270 ? -4.832 22.109 20.906 1 93.06 270 ILE A CA 1
ATOM 2177 C C . ILE A 1 270 ? -4.156 21.656 19.609 1 93.06 270 ILE A C 1
ATOM 2179 O O . ILE A 1 270 ? -4.137 22.391 18.625 1 93.06 270 ILE A O 1
ATOM 2183 N N . THR A 1 271 ? -3.561 20.469 19.672 1 92.5 271 THR A N 1
ATOM 2184 C CA . THR A 1 271 ? -2.93 19.922 18.484 1 92.5 271 THR A CA 1
ATOM 2185 C C . THR A 1 271 ? -3.941 19.797 17.344 1 92.5 271 THR A C 1
ATOM 2187 O O . THR A 1 271 ? -3.641 20.141 16.188 1 92.5 271 THR A O 1
ATOM 2190 N N . LYS A 1 272 ? -5.117 19.359 17.609 1 89.19 272 LYS A N 1
ATOM 2191 C CA . LYS A 1 272 ? -6.172 19.234 16.609 1 89.19 272 LYS A CA 1
ATOM 2192 C C . LYS A 1 272 ? -6.574 20.594 16.047 1 89.19 272 LYS A C 1
ATOM 2194 O O . LYS A 1 272 ? -6.73 20.75 14.844 1 89.19 272 LYS A O 1
ATOM 2199 N N . ILE A 1 273 ? -6.703 21.531 16.922 1 88.56 273 ILE A N 1
ATOM 2200 C CA . ILE A 1 273 ? -7.098 22.875 16.531 1 88.56 273 ILE A CA 1
ATOM 2201 C C . ILE A 1 273 ? -6.031 23.484 15.633 1 88.56 273 ILE A C 1
ATOM 2203 O O . ILE A 1 273 ? -6.352 24.078 14.594 1 88.56 273 ILE A O 1
ATOM 2207 N N . THR A 1 274 ? -4.809 23.359 16.016 1 90.81 274 THR A N 1
ATOM 2208 C CA . THR A 1 274 ? -3.709 24 15.305 1 90.81 274 THR A CA 1
ATOM 2209 C C . THR A 1 274 ? -3.389 23.25 14.016 1 90.81 274 THR A C 1
ATOM 2211 O O . THR A 1 274 ? -2.658 23.766 13.164 1 90.81 274 THR A O 1
ATOM 2214 N N . SER A 1 275 ? -3.924 22.094 13.867 1 88.38 275 SER A N 1
ATOM 2215 C CA . SER A 1 275 ? -3.723 21.312 12.648 1 88.38 275 SER A CA 1
ATOM 2216 C C . SER A 1 275 ? -4.719 21.719 11.562 1 88.38 275 SER A C 1
ATOM 2218 O O . SER A 1 275 ? -4.602 21.297 10.414 1 88.38 275 SER A O 1
ATOM 2220 N N . SER A 1 276 ? -5.637 22.5 11.914 1 84.94 276 SER A N 1
ATOM 2221 C CA . SER A 1 276 ? -6.637 22.969 10.961 1 84.94 276 SER A CA 1
ATOM 2222 C C . SER A 1 276 ? -6.031 23.938 9.953 1 84.94 276 SER A C 1
ATOM 2224 O O . SER A 1 276 ? -4.992 24.547 10.219 1 84.94 276 SER A O 1
ATOM 2226 N N . GLY A 1 277 ? -6.605 24.094 8.82 1 80.62 277 GLY A N 1
ATOM 2227 C CA . GLY A 1 277 ? -6.16 25 7.777 1 80.62 277 GLY A CA 1
ATOM 2228 C C . GLY A 1 277 ? -6.32 26.469 8.156 1 80.62 277 GLY A C 1
ATOM 2229 O O . GLY A 1 277 ? -5.684 27.344 7.562 1 80.62 277 GLY A O 1
ATOM 2230 N N . LEU A 1 278 ? -7.055 26.734 9.18 1 81.62 278 LEU A N 1
ATOM 2231 C CA . LEU A 1 278 ? -7.32 28.109 9.586 1 81.62 278 LEU A CA 1
ATOM 2232 C C . LEU A 1 278 ? -6.387 28.531 10.719 1 81.62 278 LEU A C 1
ATOM 2234 O O . LEU A 1 278 ? -6.418 29.672 11.156 1 81.62 278 LEU A O 1
ATOM 2238 N N . SER A 1 279 ? -5.555 27.641 11.086 1 90.12 279 SER A N 1
ATOM 2239 C CA . SER A 1 279 ? -4.691 27.938 12.227 1 90.12 279 SER A CA 1
ATOM 2240 C C . SER A 1 279 ? -3.662 29 11.875 1 90.12 279 SER A C 1
ATOM 2242 O O . SER A 1 279 ? -3.143 29.031 10.758 1 90.12 279 SER A O 1
ATOM 2244 N N . CYS A 1 280 ? -3.434 29.828 12.805 1 94.62 280 CYS A N 1
ATOM 2245 C CA . CYS A 1 280 ? -2.504 30.953 12.672 1 94.62 280 CYS A CA 1
ATOM 2246 C C . CYS A 1 280 ? -1.491 30.953 13.812 1 94.62 280 CYS A C 1
ATOM 2248 O O . CYS A 1 280 ? -1.772 30.438 14.898 1 94.62 280 CYS A O 1
ATOM 2250 N N . ILE A 1 281 ? -0.375 31.516 13.594 1 95.62 281 ILE A N 1
ATOM 2251 C CA . ILE A 1 281 ? 0.692 31.578 14.594 1 95.62 281 ILE A CA 1
ATOM 2252 C C . ILE A 1 281 ? 0.227 32.375 15.797 1 95.62 281 ILE A C 1
ATOM 2254 O O . ILE A 1 281 ? 0.789 32.25 16.891 1 95.62 281 ILE A O 1
ATOM 2258 N N . SER A 1 282 ? -0.808 33.188 15.656 1 96.5 282 SER A N 1
ATOM 2259 C CA . SER A 1 282 ? -1.352 34.031 16.719 1 96.5 282 SER A CA 1
ATOM 2260 C C . SER A 1 282 ? -1.853 33.188 17.891 1 96.5 282 SER A C 1
ATOM 2262 O O . SER A 1 282 ? -1.99 33.688 19 1 96.5 282 SER A O 1
ATOM 2264 N N . GLU A 1 283 ? -2.078 31.922 17.656 1 95.19 283 GLU A N 1
ATOM 2265 C CA . GLU A 1 283 ? -2.682 31.062 18.672 1 95.19 283 GLU A CA 1
ATOM 2266 C C . GLU A 1 283 ? -1.625 30.5 19.609 1 95.19 283 GLU A C 1
ATOM 2268 O O . GLU A 1 283 ? -1.954 29.984 20.688 1 95.19 283 GLU A O 1
ATOM 2273 N N . ALA A 1 284 ? -0.395 30.625 19.266 1 95.31 284 ALA A N 1
ATOM 2274 C CA . ALA A 1 284 ? 0.678 29.953 19.984 1 95.31 284 ALA A CA 1
ATOM 2275 C C . ALA A 1 284 ? 0.775 30.469 21.422 1 95.31 284 ALA A C 1
ATOM 2277 O O . ALA A 1 284 ? 0.718 29.688 22.375 1 95.31 284 ALA A O 1
ATOM 2278 N N . ILE A 1 285 ? 0.828 31.781 21.609 1 94.88 285 ILE A N 1
ATOM 2279 C CA . ILE A 1 285 ? 1.034 32.375 22.922 1 94.88 285 ILE A CA 1
ATOM 2280 C C . ILE A 1 285 ? -0.178 32.094 23.812 1 94.88 285 ILE A C 1
ATOM 2282 O O . ILE A 1 285 ? -0.035 31.609 24.938 1 94.88 285 ILE A O 1
ATOM 2286 N N . PRO A 1 286 ? -1.428 32.281 23.312 1 93.94 286 PRO A N 1
ATOM 2287 C CA . PRO A 1 286 ? -2.602 31.984 24.141 1 93.94 286 PRO A CA 1
ATOM 2288 C C . PRO A 1 286 ? -2.672 30.516 24.547 1 93.94 286 PRO A C 1
ATOM 2290 O O . PRO A 1 286 ? -2.99 30.203 25.688 1 93.94 286 PRO A O 1
ATOM 2293 N N . HIS A 1 287 ? -2.391 29.656 23.641 1 94.31 287 HIS A N 1
ATOM 2294 C CA . HIS A 1 287 ? -2.443 28.234 23.938 1 94.31 287 HIS A CA 1
ATOM 2295 C C . HIS A 1 287 ? -1.427 27.844 25 1 94.31 287 HIS A C 1
ATOM 2297 O O . HIS A 1 287 ? -1.74 27.078 25.922 1 94.31 287 HIS A O 1
ATOM 2303 N N . ILE A 1 288 ? -0.207 28.359 24.891 1 95 288 ILE A N 1
ATOM 2304 C CA . ILE A 1 288 ? 0.847 28.031 25.844 1 95 288 ILE A CA 1
ATOM 2305 C C . ILE A 1 288 ? 0.487 28.578 27.219 1 95 288 ILE A C 1
ATOM 2307 O O . ILE A 1 288 ? 0.657 27.906 28.234 1 95 288 ILE A O 1
ATOM 2311 N N . SER A 1 289 ? 0.012 29.797 27.234 1 92.56 289 SER A N 1
ATOM 2312 C CA . SER A 1 289 ? -0.405 30.406 28.484 1 92.56 289 SER A CA 1
ATOM 2313 C C . SER A 1 289 ? -1.517 29.609 29.156 1 92.56 289 SER A C 1
ATOM 2315 O O . SER A 1 289 ? -1.498 29.391 30.359 1 92.56 289 SER A O 1
ATOM 2317 N N . ALA A 1 290 ? -2.453 29.156 28.391 1 91.56 290 ALA A N 1
ATOM 2318 C CA . ALA A 1 290 ? -3.57 28.375 28.906 1 91.56 290 ALA A CA 1
ATOM 2319 C C . ALA A 1 290 ? -3.094 27.016 29.422 1 91.56 290 ALA A C 1
ATOM 2321 O O . ALA A 1 290 ? -3.588 26.516 30.438 1 91.56 290 ALA A O 1
ATOM 2322 N N . LEU A 1 291 ? -2.166 26.438 28.719 1 94.44 291 LEU A N 1
ATOM 2323 C CA . LEU A 1 291 ? -1.638 25.141 29.141 1 94.44 291 LEU A CA 1
ATOM 2324 C C . LEU A 1 291 ? -0.896 25.25 30.453 1 94.44 291 LEU A C 1
ATOM 2326 O O . LEU A 1 291 ? -1.044 24.391 31.328 1 94.44 291 LEU A O 1
ATOM 2330 N N . LYS A 1 292 ? -0.12 26.266 30.578 1 92.94 292 LYS A N 1
ATOM 2331 C CA . LYS A 1 292 ? 0.601 26.484 31.828 1 92.94 292 LYS A CA 1
ATOM 2332 C C . LYS A 1 292 ? -0.365 26.672 33 1 92.94 292 LYS A C 1
ATOM 2334 O O . LYS A 1 292 ? -0.171 26.094 34.062 1 92.94 292 LYS A O 1
ATOM 2339 N N . LYS A 1 293 ? -1.382 27.422 32.75 1 91.5 293 LYS A N 1
ATOM 2340 C CA . LYS A 1 293 ? -2.391 27.641 33.781 1 91.5 293 LYS A CA 1
ATOM 2341 C C . LYS A 1 293 ? -3.104 26.344 34.125 1 91.5 293 LYS A C 1
ATOM 2343 O O . LYS A 1 293 ? -3.379 26.078 35.312 1 91.5 293 LYS A O 1
ATOM 2348 N N . TYR A 1 294 ? -3.412 25.562 33.156 1 91.19 294 TYR A N 1
ATOM 2349 C CA . TYR A 1 294 ? -4.066 24.281 33.312 1 91.19 294 TYR A CA 1
ATOM 2350 C C . TYR A 1 294 ? -3.219 23.359 34.188 1 91.19 294 TYR A C 1
ATOM 2352 O O . TYR A 1 294 ? -3.736 22.703 35.125 1 91.19 294 TYR A O 1
ATOM 2360 N N . LEU A 1 295 ? -1.963 23.328 33.938 1 94.94 295 LEU A N 1
ATOM 2361 C CA . LEU A 1 295 ? -1.053 22.438 34.656 1 94.94 295 LEU A CA 1
ATOM 2362 C C . LEU A 1 295 ? -0.884 22.875 36.094 1 94.94 295 LEU A C 1
ATOM 2364 O O . LEU A 1 295 ? -0.575 22.062 36.969 1 94.94 295 LEU A O 1
ATOM 2368 N N . ASP A 1 296 ? -1.194 24.125 36.344 1 93.12 296 ASP A N 1
ATOM 2369 C CA . ASP A 1 296 ? -1.012 24.688 37.688 1 93.12 296 ASP A CA 1
ATOM 2370 C C . ASP A 1 296 ? -2.303 24.594 38.5 1 93.12 296 ASP A C 1
ATOM 2372 O O . ASP A 1 296 ? -2.291 24.797 39.719 1 93.12 296 ASP A O 1
ATOM 2376 N N . LYS A 1 297 ? -3.352 24.297 37.844 1 92.12 297 LYS A N 1
ATOM 2377 C CA . LYS A 1 297 ? -4.641 24.266 38.531 1 92.12 297 LYS A CA 1
ATOM 2378 C C . LYS A 1 297 ? -4.715 23.125 39.531 1 92.12 297 LYS A C 1
ATOM 2380 O O . LYS A 1 297 ? -4.238 22.016 39.25 1 92.12 297 LYS A O 1
ATOM 2385 N N . ASN A 1 298 ? -5.34 23.297 40.625 1 92 298 ASN A N 1
ATOM 2386 C CA . ASN A 1 298 ? -5.531 22.281 41.656 1 92 298 ASN A CA 1
ATOM 2387 C C . ASN A 1 298 ? -6.395 21.125 41.156 1 92 298 ASN A C 1
ATOM 2389 O O . ASN A 1 298 ? -6.168 19.969 41.531 1 92 298 ASN A O 1
ATOM 2393 N N . GLU A 1 299 ? -7.34 21.469 40.438 1 89.69 299 GLU A N 1
ATOM 2394 C CA . GLU A 1 299 ? -8.219 20.438 39.875 1 89.69 299 GLU A CA 1
ATOM 2395 C C . GLU A 1 299 ? -7.438 19.422 39.031 1 89.69 299 GLU A C 1
ATOM 2397 O O . GLU A 1 299 ? -7.723 18.234 39.094 1 89.69 299 GLU A O 1
ATOM 2402 N N . THR A 1 300 ? -6.465 19.938 38.25 1 90.88 300 THR A N 1
ATOM 2403 C CA . THR A 1 300 ? -5.637 19.062 37.438 1 90.88 300 THR A CA 1
ATOM 2404 C C . THR A 1 300 ? -4.781 18.156 38.312 1 90.88 300 THR A C 1
ATOM 2406 O O . THR A 1 300 ? -4.656 16.953 38.031 1 90.88 300 THR A O 1
ATOM 2409 N N . ALA A 1 301 ? -4.277 18.656 39.344 1 92.94 301 ALA A N 1
ATOM 2410 C CA . ALA A 1 301 ? -3.461 17.875 40.281 1 92.94 301 ALA A CA 1
ATOM 2411 C C . ALA A 1 301 ? -4.289 16.797 40.969 1 92.94 301 ALA A C 1
ATOM 2413 O O . ALA A 1 301 ? -3.805 15.68 41.188 1 92.94 301 ALA A O 1
ATOM 2414 N N . GLN A 1 302 ? -5.512 17.094 41.281 1 93 302 GLN A N 1
ATOM 2415 C CA . GLN A 1 302 ? -6.391 16.156 41.969 1 93 302 GLN A CA 1
ATOM 2416 C C . GLN A 1 302 ? -6.781 15 41.031 1 93 302 GLN A C 1
ATOM 2418 O O . GLN A 1 302 ? -6.934 13.859 41.5 1 93 302 GLN A O 1
ATOM 2423 N N . ARG A 1 303 ? -6.863 15.305 39.844 1 91.75 303 ARG A N 1
ATOM 2424 C CA . ARG A 1 303 ? -7.301 14.305 38.875 1 91.75 303 ARG A CA 1
ATOM 2425 C C . ARG A 1 303 ? -6.133 13.438 38.406 1 91.75 303 ARG A C 1
ATOM 2427 O O . ARG A 1 303 ? -6.336 12.359 37.844 1 91.75 303 ARG A O 1
ATOM 2434 N N . THR A 1 304 ? -4.902 13.93 38.656 1 95.38 304 THR A N 1
ATOM 2435 C CA . THR A 1 304 ? -3.723 13.195 38.188 1 95.38 304 THR A CA 1
ATOM 2436 C C . THR A 1 304 ? -2.703 13.07 39.312 1 95.38 304 THR A C 1
ATOM 2438 O O . THR A 1 304 ? -1.531 13.414 39.156 1 95.38 304 THR A O 1
ATOM 2441 N N . PRO A 1 305 ? -3.145 12.477 40.375 1 95.06 305 PRO A N 1
ATOM 2442 C CA . PRO A 1 305 ? -2.273 12.43 41.562 1 95.06 305 PRO A CA 1
ATOM 2443 C C . PRO A 1 305 ? -1.003 11.617 41.312 1 95.06 305 PRO A C 1
ATOM 2445 O O . PRO A 1 305 ? 0.039 11.906 41.906 1 95.06 305 PRO A O 1
ATOM 2448 N N . ASP A 1 306 ? -1.021 10.648 40.5 1 96 306 ASP A N 1
ATOM 2449 C CA . ASP A 1 306 ? 0.119 9.758 40.281 1 96 306 ASP A CA 1
ATOM 2450 C C . ASP A 1 306 ? 1.036 10.281 39.188 1 96 306 ASP A C 1
ATOM 2452 O O . ASP A 1 306 ? 2.018 9.633 38.812 1 96 306 ASP A O 1
ATOM 2456 N N . LEU A 1 307 ? 0.75 11.508 38.688 1 97.31 307 LEU A N 1
ATOM 2457 C CA . LEU A 1 307 ? 1.516 12.031 37.562 1 97.31 307 LEU A CA 1
ATOM 2458 C C . LEU A 1 307 ? 2.158 13.367 37.906 1 97.31 307 LEU A C 1
ATOM 2460 O O . LEU A 1 307 ? 2.289 14.25 37.062 1 97.31 307 LEU A O 1
ATOM 2464 N N . ALA A 1 308 ? 2.473 13.531 39.125 1 96.06 308 ALA A N 1
ATOM 2465 C CA . ALA A 1 308 ? 3.029 14.797 39.594 1 96.06 308 ALA A CA 1
ATOM 2466 C C . ALA A 1 308 ? 4.332 15.125 38.875 1 96.06 308 ALA A C 1
ATOM 2468 O O . ALA A 1 308 ? 4.562 16.266 38.469 1 96.06 308 ALA A O 1
ATOM 2469 N N . ARG A 1 309 ? 5.18 14.148 38.719 1 96.44 309 ARG A N 1
ATOM 2470 C CA . ARG A 1 309 ? 6.465 14.367 38.062 1 96.44 309 ARG A CA 1
ATOM 2471 C C . ARG A 1 309 ? 6.277 14.703 36.562 1 96.44 309 ARG A C 1
ATOM 2473 O O . ARG A 1 309 ? 6.938 15.602 36.062 1 96.44 309 ARG A O 1
ATOM 2480 N N . MET A 1 310 ? 5.41 14.023 35.938 1 97 310 MET A N 1
ATOM 2481 C CA . MET A 1 310 ? 5.129 14.281 34.531 1 97 310 MET A CA 1
ATOM 2482 C C . MET A 1 310 ? 4.512 15.664 34.344 1 97 310 MET A C 1
ATOM 2484 O O . MET A 1 310 ? 4.859 16.391 33.406 1 97 310 MET A O 1
ATOM 2488 N N . ARG A 1 311 ? 3.604 16 35.219 1 97 311 ARG A N 1
ATOM 2489 C CA . ARG A 1 311 ? 2.967 17.312 35.156 1 97 311 ARG A CA 1
ATOM 2490 C C . ARG A 1 311 ? 3.994 18.422 35.312 1 97 311 ARG A C 1
ATOM 2492 O O . ARG A 1 311 ? 3.971 19.422 34.562 1 97 311 ARG A O 1
ATOM 2499 N N . ALA A 1 312 ? 4.895 18.219 36.219 1 97.06 312 ALA A N 1
ATOM 2500 C CA . ALA A 1 312 ? 5.961 19.188 36.438 1 97.06 312 ALA A CA 1
ATOM 2501 C C . ALA A 1 312 ? 6.871 19.281 35.219 1 97.06 312 ALA A C 1
ATOM 2503 O O . ALA A 1 312 ? 7.312 20.375 34.844 1 97.06 312 ALA A O 1
ATOM 2504 N N . SER A 1 313 ? 7.125 18.188 34.688 1 97.5 313 SER A N 1
ATOM 2505 C CA . SER A 1 313 ? 7.98 18.156 33.5 1 97.5 313 SER A CA 1
ATOM 2506 C C . SER A 1 313 ? 7.305 18.828 32.312 1 97.5 313 SER A C 1
ATOM 2508 O O . SER A 1 313 ? 7.957 19.516 31.516 1 97.5 313 SER A O 1
ATOM 2510 N N . LEU A 1 314 ? 6.023 18.578 32.125 1 97.81 314 LEU A N 1
ATOM 2511 C CA . LEU A 1 314 ? 5.277 19.25 31.078 1 97.81 314 LEU A CA 1
ATOM 2512 C C . LEU A 1 314 ? 5.414 20.766 31.203 1 97.81 314 LEU A C 1
ATOM 2514 O O . LEU A 1 314 ? 5.684 21.438 30.203 1 97.81 314 LEU A O 1
ATOM 2518 N N . LYS A 1 315 ? 5.266 21.234 32.375 1 96.88 315 LYS A N 1
ATOM 2519 C CA . LYS A 1 315 ? 5.363 22.672 32.625 1 96.88 315 LYS A CA 1
ATOM 2520 C C . LYS A 1 315 ? 6.77 23.188 32.312 1 96.88 315 LYS A C 1
ATOM 2522 O O . LYS A 1 315 ? 6.93 24.203 31.656 1 96.88 315 LYS A O 1
ATOM 2527 N N . ALA A 1 316 ? 7.73 22.469 32.75 1 97.19 316 ALA A N 1
ATOM 2528 C CA . ALA A 1 316 ? 9.117 22.875 32.531 1 97.19 316 ALA A CA 1
ATOM 2529 C C . ALA A 1 316 ? 9.469 22.875 31.047 1 97.19 316 ALA A C 1
ATOM 2531 O O . ALA A 1 316 ? 10.164 23.781 30.578 1 97.19 316 ALA A O 1
ATOM 2532 N N . GLU A 1 317 ? 9.039 21.859 30.375 1 96.75 317 GLU A N 1
ATOM 2533 C CA . GLU A 1 317 ? 9.305 21.766 28.938 1 96.75 317 GLU A CA 1
ATOM 2534 C C . GLU A 1 317 ? 8.609 22.891 28.172 1 96.75 317 GLU A C 1
ATOM 2536 O O . GLU A 1 317 ? 9.164 23.422 27.219 1 96.75 317 GLU A O 1
ATOM 2541 N N . LEU A 1 318 ? 7.387 23.188 28.547 1 96.62 318 LEU A N 1
ATOM 2542 C CA . LEU A 1 318 ? 6.68 24.312 27.922 1 96.62 318 LEU A CA 1
ATOM 2543 C C . LEU A 1 318 ? 7.449 25.609 28.125 1 96.62 318 LEU A C 1
ATOM 2545 O O . LEU A 1 318 ? 7.605 26.391 27.172 1 96.62 318 LEU A O 1
ATOM 2549 N N . GLU A 1 319 ? 7.934 25.812 29.281 1 94.75 319 GLU A N 1
ATOM 2550 C CA . GLU A 1 319 ? 8.664 27.031 29.609 1 94.75 319 GLU A CA 1
ATOM 2551 C C . GLU A 1 319 ? 9.984 27.109 28.828 1 94.75 319 GLU A C 1
ATOM 2553 O O . GLU A 1 319 ? 10.367 28.188 28.359 1 94.75 319 GLU A O 1
ATOM 2558 N N . SER A 1 320 ? 10.586 26.062 28.719 1 94.25 320 SER A N 1
ATOM 2559 C CA . SER A 1 320 ? 11.898 26.031 28.078 1 94.25 320 SER A CA 1
ATOM 2560 C C . SER A 1 320 ? 11.781 26.141 26.562 1 94.25 320 SER A C 1
ATOM 2562 O O . SER A 1 320 ? 12.492 26.938 25.938 1 94.25 320 SER A O 1
ATOM 2564 N N . ARG A 1 321 ? 10.898 25.484 25.938 1 92.38 321 ARG A N 1
ATOM 2565 C CA . ARG A 1 321 ? 10.82 25.375 24.484 1 92.38 321 ARG A CA 1
ATOM 2566 C C . ARG A 1 321 ? 10.117 26.594 23.891 1 92.38 321 ARG A C 1
ATOM 2568 O O . ARG A 1 321 ? 10.359 26.953 22.734 1 92.38 321 ARG A O 1
ATOM 2575 N N . PHE A 1 322 ? 9.258 27.234 24.672 1 93 322 PHE A N 1
ATOM 2576 C CA . PHE A 1 322 ? 8.508 28.359 24.156 1 93 322 PHE A CA 1
ATOM 2577 C C . PHE A 1 322 ? 8.914 29.656 24.844 1 93 322 PHE A C 1
ATOM 2579 O O . PHE A 1 322 ? 8.148 30.625 24.859 1 93 322 PHE A O 1
ATOM 2586 N N . LYS A 1 323 ? 10.086 29.625 25.391 1 87.94 323 LYS A N 1
ATOM 2587 C CA . LYS A 1 323 ? 10.594 30.781 26.109 1 87.94 323 LYS A CA 1
ATOM 2588 C C . LYS A 1 323 ? 10.781 31.984 25.172 1 87.94 323 LYS A C 1
ATOM 2590 O O . LYS A 1 323 ? 10.523 33.125 25.562 1 87.94 323 LYS A O 1
ATOM 2595 N N . SER A 1 324 ? 11.07 31.75 23.969 1 86.06 324 SER A N 1
ATOM 2596 C CA . SER A 1 324 ? 11.438 32.812 23.031 1 86.06 324 SER A CA 1
ATOM 2597 C C . SER A 1 324 ? 10.203 33.438 22.391 1 86.06 324 SER A C 1
ATOM 2599 O O . SER A 1 324 ? 10.305 34.469 21.703 1 86.06 324 SER A O 1
ATOM 2601 N N . LEU A 1 325 ? 9.031 32.938 22.672 1 87.5 325 LEU A N 1
ATOM 2602 C CA . LEU A 1 325 ? 7.82 33.469 22.047 1 87.5 325 LEU A CA 1
ATOM 2603 C C . LEU A 1 325 ? 7.555 34.906 22.484 1 87.5 325 LEU A C 1
ATOM 2605 O O . LEU A 1 325 ? 7.125 35.719 21.672 1 87.5 325 LEU A O 1
ATOM 2609 N N . GLY A 1 326 ? 7.863 35.188 23.719 1 82.88 326 GLY A N 1
ATOM 2610 C CA . GLY A 1 326 ? 7.586 36.5 24.281 1 82.88 326 GLY A CA 1
ATOM 2611 C C . GLY A 1 326 ? 8.492 37.562 23.719 1 82.88 326 GLY A C 1
ATOM 2612 O O . GLY A 1 326 ? 8.203 38.75 23.844 1 82.88 326 GLY A O 1
ATOM 2613 N N . ASP A 1 327 ? 9.492 37.125 23.078 1 88.5 327 ASP A N 1
ATOM 2614 C CA . ASP A 1 327 ? 10.438 38.094 22.562 1 88.5 327 ASP A CA 1
ATOM 2615 C C . ASP A 1 327 ? 10.391 38.156 21.031 1 88.5 327 ASP A C 1
ATOM 2617 O O . ASP A 1 327 ? 11.039 39 20.422 1 88.5 327 ASP A O 1
ATOM 2621 N N . ASN A 1 328 ? 9.711 37.312 20.484 1 92.69 328 ASN A N 1
ATOM 2622 C CA . ASN A 1 328 ? 9.617 37.25 19.031 1 92.69 328 ASN A CA 1
ATOM 2623 C C . ASN A 1 328 ? 8.492 38.156 18.5 1 92.69 328 ASN A C 1
ATOM 2625 O O . ASN A 1 328 ? 7.316 37.875 18.734 1 92.69 328 ASN A O 1
ATOM 2629 N N . PRO A 1 329 ? 8.844 39.156 17.781 1 93.75 329 PRO A N 1
ATOM 2630 C CA . PRO A 1 329 ? 7.84 40.125 17.344 1 93.75 329 PRO A CA 1
ATOM 2631 C C . PRO A 1 329 ? 6.77 39.5 16.438 1 93.75 329 PRO A C 1
ATOM 2633 O O . PRO A 1 329 ? 5.621 39.938 16.453 1 93.75 329 PRO A O 1
ATOM 2636 N N . ASN A 1 330 ? 7.125 38.5 15.711 1 95.25 330 ASN A N 1
ATOM 2637 C CA . ASN A 1 330 ? 6.156 37.906 14.805 1 95.25 330 ASN A CA 1
ATOM 2638 C C . ASN A 1 330 ? 5 37.25 15.562 1 95.25 330 ASN A C 1
ATOM 2640 O O . ASN A 1 330 ? 3.842 37.375 15.164 1 95.25 330 ASN A O 1
ATOM 2644 N N . TYR A 1 331 ? 5.312 36.594 16.672 1 96.12 331 TYR A N 1
ATOM 2645 C CA . TYR A 1 331 ? 4.281 36 17.5 1 96.12 331 TYR A CA 1
ATOM 2646 C C . TYR A 1 331 ? 3.486 37.094 18.25 1 96.12 331 TYR A C 1
ATOM 2648 O O . TYR A 1 331 ? 2.258 37 18.328 1 96.12 331 TYR A O 1
ATOM 2656 N N . LEU A 1 332 ? 4.188 38.062 18.75 1 95.88 332 LEU A N 1
ATOM 2657 C CA . LEU A 1 332 ? 3.57 39.094 19.547 1 95.88 332 LEU A CA 1
ATOM 2658 C C . LEU A 1 332 ? 2.574 39.906 18.734 1 95.88 332 LEU A C 1
ATOM 2660 O O . LEU A 1 332 ? 1.431 40.094 19.156 1 95.88 332 LEU A O 1
ATOM 2664 N N . ILE A 1 333 ? 3.031 40.344 17.562 1 96.94 333 ILE A N 1
ATOM 2665 C CA . ILE A 1 333 ? 2.189 41.188 16.734 1 96.94 333 ILE A CA 1
ATOM 2666 C C . ILE A 1 333 ? 1.003 40.406 16.203 1 96.94 333 ILE A C 1
ATOM 2668 O O . ILE A 1 333 ? -0.122 40.906 16.156 1 96.94 333 ILE A O 1
ATOM 2672 N N . ALA A 1 334 ? 1.243 39.125 15.812 1 97.56 334 ALA A N 1
ATOM 2673 C CA . ALA A 1 334 ? 0.154 38.281 15.336 1 97.56 334 ALA A CA 1
ATOM 2674 C C . ALA A 1 334 ? -0.912 38.094 16.422 1 97.56 334 ALA A C 1
ATOM 2676 O O . ALA A 1 334 ? -2.107 38.219 16.141 1 97.56 334 ALA A O 1
ATOM 2677 N N . THR A 1 335 ? -0.484 37.781 17.641 1 97.12 335 THR A N 1
ATOM 2678 C CA . THR A 1 335 ? -1.411 37.594 18.766 1 97.12 335 THR A CA 1
ATOM 2679 C C . THR A 1 335 ? -2.152 38.906 19.047 1 97.12 335 THR A C 1
ATOM 2681 O O . THR A 1 335 ? -3.369 38.906 19.25 1 97.12 335 THR A O 1
ATOM 2684 N N . PHE A 1 336 ? -1.425 40 19 1 97 336 PHE A N 1
ATOM 2685 C CA . PHE A 1 336 ? -1.943 41.344 19.281 1 97 336 PHE A CA 1
ATOM 2686 C C . PHE A 1 336 ? -3.031 41.719 18.281 1 97 336 PHE A C 1
ATOM 2688 O O . PHE A 1 336 ? -4.043 42.312 18.656 1 97 336 PHE A O 1
ATOM 2695 N N . LEU A 1 337 ? -2.863 41.375 17.062 1 97.5 337 LEU A N 1
ATOM 2696 C CA . LEU A 1 337 ? -3.752 41.812 15.984 1 97.5 337 LEU A CA 1
ATOM 2697 C C . LEU A 1 337 ? -4.914 40.844 15.812 1 97.5 337 LEU A C 1
ATOM 2699 O O . LEU A 1 337 ? -5.855 41.094 15.07 1 97.5 337 LEU A O 1
ATOM 2703 N N . ASP A 1 338 ? -4.863 39.656 16.453 1 97.38 338 ASP A N 1
ATOM 2704 C CA . ASP A 1 338 ? -5.961 38.688 16.422 1 97.38 338 ASP A CA 1
ATOM 2705 C C . ASP A 1 338 ? -7.105 39.125 17.328 1 97.38 338 ASP A C 1
ATOM 2707 O O . ASP A 1 338 ? -6.941 39.188 18.547 1 97.38 338 ASP A O 1
ATOM 2711 N N . PRO A 1 339 ? -8.242 39.375 16.734 1 96.69 339 PRO A N 1
ATOM 2712 C CA . PRO A 1 339 ? -9.344 39.938 17.531 1 96.69 339 PRO A CA 1
ATOM 2713 C C . PRO A 1 339 ? -9.836 38.938 18.594 1 96.69 339 PRO A C 1
ATOM 2715 O O . PRO A 1 339 ? -10.578 39.344 19.5 1 96.69 339 PRO A O 1
ATOM 2718 N N . ARG A 1 340 ? -9.445 37.688 18.484 1 92.31 340 ARG A N 1
ATOM 2719 C CA . ARG A 1 340 ? -9.812 36.719 19.5 1 92.31 340 ARG A CA 1
ATOM 2720 C C . ARG A 1 340 ? -9.008 36.906 20.781 1 92.31 340 ARG A C 1
ATOM 2722 O O . ARG A 1 340 ? -9.469 36.594 21.875 1 92.31 340 ARG A O 1
ATOM 2729 N N . PHE A 1 341 ? -7.777 37.656 20.641 1 95.69 341 PHE A N 1
ATOM 2730 C CA . PHE A 1 341 ? -6.848 37.656 21.766 1 95.69 341 PHE A CA 1
ATOM 2731 C C . PHE A 1 341 ? -6.465 39.094 22.141 1 95.69 341 PHE A C 1
ATOM 2733 O O . PHE A 1 341 ? -6.52 39.469 23.328 1 95.69 341 PHE A O 1
ATOM 2740 N N . LYS A 1 342 ? -6.055 39.875 21.172 1 94.81 342 LYS A N 1
ATOM 2741 C CA . LYS A 1 342 ? -5.629 41.25 21.391 1 94.81 342 LYS A CA 1
ATOM 2742 C C . LYS A 1 342 ? -4.527 41.312 22.438 1 94.81 342 LYS A C 1
ATOM 2744 O O . LYS A 1 342 ? -3.52 40.625 22.344 1 94.81 342 LYS A O 1
ATOM 2749 N N . SER A 1 343 ? -4.684 42.094 23.469 1 93.06 343 SER A N 1
ATOM 2750 C CA . SER A 1 343 ? -3.631 42.219 24.484 1 93.06 343 SER A CA 1
ATOM 2751 C C . SER A 1 343 ? -3.904 41.375 25.703 1 93.06 343 SER A C 1
ATOM 2753 O O . SER A 1 343 ? -3.059 41.25 26.578 1 93.06 343 SER A O 1
ATOM 2755 N N . ASP A 1 344 ? -4.891 40.625 25.703 1 90.69 344 ASP A N 1
ATOM 2756 C CA . ASP A 1 344 ? -5.379 39.969 26.922 1 90.69 344 ASP A CA 1
ATOM 2757 C C . ASP A 1 344 ? -4.578 38.688 27.219 1 90.69 344 ASP A C 1
ATOM 2759 O O . ASP A 1 344 ? -4.652 38.156 28.328 1 90.69 344 ASP A O 1
ATOM 2763 N N . TYR A 1 345 ? -3.857 38.219 26.281 1 90.25 345 TYR A N 1
ATOM 2764 C CA . TYR A 1 345 ? -3.047 37.031 26.516 1 90.25 345 TYR A CA 1
ATOM 2765 C C . TYR A 1 345 ? -1.563 37.375 26.547 1 90.25 345 TYR A C 1
ATOM 2767 O O . TYR A 1 345 ? -0.712 36.469 26.609 1 90.25 345 TYR A O 1
ATOM 2775 N N . LEU A 1 346 ? -1.34 38.656 26.391 1 91.31 346 LEU A N 1
ATOM 2776 C CA . LEU A 1 346 ? 0.021 39.188 26.469 1 91.31 346 LEU A CA 1
ATOM 2777 C C . LEU A 1 346 ? 0.264 39.906 27.797 1 91.31 346 LEU A C 1
ATOM 2779 O O . LEU A 1 346 ? -0.658 40.469 28.359 1 91.31 346 LEU A O 1
ATOM 2783 N N . GLY A 1 347 ? 1.435 39.781 28.297 1 87.44 347 GLY A N 1
ATOM 2784 C CA . GLY A 1 347 ? 1.806 40.594 29.422 1 87.44 347 GLY A CA 1
ATOM 2785 C C . GLY A 1 347 ? 1.927 42.062 29.078 1 87.44 347 GLY A C 1
ATOM 2786 O O . GLY A 1 347 ? 1.9 42.438 27.891 1 87.44 347 GLY A O 1
ATOM 2787 N N . VAL A 1 348 ? 2.07 42.875 30.031 1 89.31 348 VAL A N 1
ATOM 2788 C CA . VAL A 1 348 ? 2.162 44.312 29.859 1 89.31 348 VAL A CA 1
ATOM 2789 C C . VAL A 1 348 ? 3.371 44.656 28.984 1 89.31 348 VAL A C 1
ATOM 2791 O O . VAL A 1 348 ? 3.266 45.438 28.047 1 89.31 348 VAL A O 1
ATOM 2794 N N . LEU A 1 349 ? 4.461 44.062 29.312 1 89.94 349 LEU A N 1
ATOM 2795 C CA . LEU A 1 349 ? 5.684 44.344 28.562 1 89.94 349 LEU A CA 1
ATOM 2796 C C . LEU A 1 349 ? 5.551 43.844 27.125 1 89.94 349 LEU A C 1
ATOM 2798 O O . LEU A 1 349 ? 6.004 44.5 26.188 1 89.94 349 LEU A O 1
ATOM 2802 N N . GLU A 1 350 ? 4.957 42.688 26.953 1 91.75 350 GLU A N 1
ATOM 2803 C CA . GLU A 1 350 ? 4.77 42.094 25.625 1 91.75 350 GLU A CA 1
ATOM 2804 C C . GLU A 1 350 ? 3.83 42.969 24.781 1 91.75 350 GLU A C 1
ATOM 2806 O O . GLU A 1 350 ? 4.059 43.156 23.578 1 91.75 350 GLU A O 1
ATOM 2811 N N . THR A 1 351 ? 2.809 43.438 25.391 1 92.38 351 THR A N 1
ATOM 2812 C CA . THR A 1 351 ? 1.851 44.312 24.703 1 92.38 351 THR A CA 1
ATOM 2813 C C . THR A 1 351 ? 2.529 45.562 24.203 1 92.38 351 THR A C 1
ATOM 2815 O O . THR A 1 351 ? 2.305 46 23.062 1 92.38 351 THR A O 1
ATOM 2818 N N . GLU A 1 352 ? 3.332 46.156 25.062 1 91.38 352 GLU A N 1
ATOM 2819 C CA . GLU A 1 352 ? 4.031 47.375 24.688 1 91.38 352 GLU A CA 1
ATOM 2820 C C . GLU A 1 352 ? 5.047 47.125 23.578 1 91.38 352 GLU A C 1
ATOM 2822 O O . GLU A 1 352 ? 5.246 47.969 22.703 1 91.38 352 GLU A O 1
ATOM 2827 N N . LYS A 1 353 ? 5.66 46.031 23.688 1 92.81 353 LYS A N 1
ATOM 2828 C CA . LYS A 1 353 ? 6.602 45.656 22.641 1 92.81 353 LYS A CA 1
ATOM 2829 C C . LYS A 1 353 ? 5.902 45.531 21.297 1 92.81 353 LYS A C 1
ATOM 2831 O O . LYS A 1 353 ? 6.418 45.969 20.266 1 92.81 353 LYS A O 1
ATOM 2836 N N . ALA A 1 354 ? 4.781 44.875 21.297 1 94.38 354 ALA A N 1
ATOM 2837 C CA . ALA A 1 354 ? 4 44.688 20.062 1 94.38 354 ALA A CA 1
ATOM 2838 C C . ALA A 1 354 ? 3.574 46.062 19.516 1 94.38 354 ALA A C 1
ATOM 2840 O O . ALA A 1 354 ? 3.693 46.312 18.312 1 94.38 354 ALA A O 1
ATOM 2841 N N . ARG A 1 355 ? 3.133 46.906 20.359 1 92.56 355 ARG A N 1
ATOM 2842 C CA . ARG A 1 355 ? 2.705 48.25 19.969 1 92.56 355 ARG A CA 1
ATOM 2843 C C . ARG A 1 355 ? 3.855 49.031 19.344 1 92.56 355 ARG A C 1
ATOM 2845 O O . ARG A 1 355 ? 3.701 49.625 18.281 1 92.56 355 ARG A O 1
ATOM 2852 N N . GLN A 1 356 ? 4.945 49 20 1 91.44 356 GLN A N 1
ATOM 2853 C CA . GLN A 1 356 ? 6.117 49.75 19.547 1 91.44 356 GLN A CA 1
ATOM 2854 C C . GLN A 1 356 ? 6.594 49.219 18.188 1 91.44 356 GLN A C 1
ATOM 2856 O O . GLN A 1 356 ? 6.953 50.031 17.312 1 91.44 356 GLN A O 1
ATOM 2861 N N . LYS A 1 357 ? 6.621 48 18.109 1 93.5 357 LYS A N 1
ATOM 2862 C CA . LYS A 1 357 ? 7.094 47.406 16.859 1 93.5 357 LYS A CA 1
ATOM 2863 C C . LYS A 1 357 ? 6.176 47.781 15.703 1 93.5 357 LYS A C 1
ATOM 2865 O O . LYS A 1 357 ? 6.645 48 14.586 1 93.5 357 LYS A O 1
ATOM 2870 N N . ILE A 1 358 ? 4.859 47.75 15.914 1 93.62 358 ILE A N 1
ATOM 2871 C CA . ILE A 1 358 ? 3.895 48.125 14.883 1 93.62 358 ILE A CA 1
ATOM 2872 C C . ILE A 1 358 ? 4.125 49.562 14.477 1 93.62 358 ILE A C 1
ATOM 2874 O O . ILE A 1 358 ? 4.137 49.906 13.289 1 93.62 358 ILE A O 1
ATOM 2878 N N . MET A 1 359 ? 4.391 50.406 15.422 1 90.69 359 MET A N 1
ATOM 2879 C CA . MET A 1 359 ? 4.609 51.844 15.164 1 90.69 359 MET A CA 1
ATOM 2880 C C . MET A 1 359 ? 5.895 52.062 14.383 1 90.69 359 MET A C 1
ATOM 2882 O O . MET A 1 359 ? 5.926 52.844 13.445 1 90.69 359 MET A O 1
ATOM 2886 N N . ILE A 1 360 ? 6.879 51.312 14.789 1 90.06 360 ILE A N 1
ATOM 2887 C CA . ILE A 1 360 ? 8.164 51.438 14.117 1 90.06 360 ILE A CA 1
ATOM 2888 C C . ILE A 1 360 ? 8.031 51 12.656 1 90.06 360 ILE A C 1
ATOM 2890 O O . ILE A 1 360 ? 8.523 51.656 11.75 1 90.06 360 ILE A O 1
ATOM 2894 N N . GLU A 1 361 ? 7.402 49.906 12.5 1 88.31 361 GLU A N 1
ATOM 2895 C CA . GLU A 1 361 ? 7.219 49.406 11.148 1 88.31 361 GLU A CA 1
ATOM 2896 C C . GLU A 1 361 ? 6.355 50.344 10.305 1 88.31 361 GLU A C 1
ATOM 2898 O O . GLU A 1 361 ? 6.57 50.469 9.102 1 88.31 361 GLU A O 1
ATOM 2903 N N . TYR A 1 362 ? 5.363 50.938 10.906 1 89.06 362 TYR A N 1
ATOM 2904 C CA . TYR A 1 362 ? 4.508 51.906 10.234 1 89.06 362 TYR A CA 1
ATOM 2905 C C . TYR A 1 362 ? 5.32 53.094 9.734 1 89.06 362 TYR A C 1
ATOM 2907 O O . TYR A 1 362 ? 5.145 53.531 8.602 1 89.06 362 TYR A O 1
ATOM 2915 N N . ILE A 1 363 ? 6.199 53.562 10.5 1 84.25 363 ILE A N 1
ATOM 2916 C CA . ILE A 1 363 ? 7.023 54.75 10.18 1 84.25 363 ILE A CA 1
ATOM 2917 C C . ILE A 1 363 ? 7.992 54.375 9.055 1 84.25 363 ILE A C 1
ATOM 2919 O O . ILE A 1 363 ? 8.211 55.188 8.141 1 84.25 363 ILE A O 1
ATOM 2923 N N . LYS A 1 364 ? 8.461 53.188 9.133 1 81.88 364 LYS A N 1
ATOM 2924 C CA . LYS A 1 364 ? 9.398 52.75 8.102 1 81.88 364 LYS A CA 1
ATOM 2925 C C . LYS A 1 364 ? 8.711 52.656 6.742 1 81.88 364 LYS A C 1
ATOM 2927 O O . LYS A 1 364 ? 9.297 53.031 5.719 1 81.88 364 LYS A O 1
ATOM 2932 N N . ASN A 1 365 ? 7.523 52.156 6.734 1 76.75 365 ASN A N 1
ATOM 2933 C CA . ASN A 1 365 ? 6.789 51.969 5.488 1 76.75 365 ASN A CA 1
ATOM 2934 C C . ASN A 1 365 ? 6.312 53.312 4.914 1 76.75 365 ASN A C 1
ATOM 2936 O O . ASN A 1 365 ? 6.203 53.469 3.697 1 76.75 365 ASN A O 1
ATOM 2940 N N . SER A 1 366 ? 5.762 54.188 5.668 1 65.69 366 SER A N 1
ATOM 2941 C CA . SER A 1 366 ? 5.32 55.5 5.23 1 65.69 366 SER A CA 1
ATOM 2942 C C . SER A 1 366 ? 6.453 56.281 4.562 1 65.69 366 SER A C 1
ATOM 2944 O O . SER A 1 366 ? 6.219 57.062 3.648 1 65.69 366 SER A O 1
ATOM 2946 N N . CYS A 1 367 ? 7.473 55.844 4.984 1 56.31 367 CYS A N 1
ATOM 2947 C CA . CYS A 1 367 ? 8.617 56.5 4.352 1 56.31 367 CYS A CA 1
ATOM 2948 C C . CYS A 1 367 ? 8.922 55.875 3 1 56.31 367 CYS A C 1
ATOM 2950 O O . CYS A 1 367 ? 9.383 56.562 2.08 1 56.31 367 CYS A O 1
ATOM 2952 N N . GLU A 1 368 ? 8.492 54.5 2.844 1 53.97 368 GLU A N 1
ATOM 2953 C CA . GLU A 1 368 ? 8.789 53.812 1.592 1 53.97 368 GLU A CA 1
ATOM 2954 C C . GLU A 1 368 ? 7.648 53.969 0.588 1 53.97 368 GLU A C 1
ATOM 2956 O O . GLU A 1 368 ? 7.883 54 -0.622 1 53.97 368 GLU A O 1
ATOM 2961 N N . GLU A 1 369 ? 6.266 53.625 0.939 1 48.69 369 GLU A N 1
ATOM 2962 C CA . GLU A 1 369 ? 5.113 53.688 0.045 1 48.69 369 GLU A CA 1
ATOM 2963 C C . GLU A 1 369 ? 4.973 55.062 -0.611 1 48.69 369 GLU A C 1
ATOM 2965 O O . GLU A 1 369 ? 4.094 55.25 -1.451 1 48.69 369 GLU A O 1
ATOM 2970 N N . SER A 1 370 ? 5.473 56.062 -0.341 1 36.41 370 SER A N 1
ATOM 2971 C CA . SER A 1 370 ? 5.109 57.219 -1.145 1 36.41 370 SER A CA 1
ATOM 2972 C C . SER A 1 370 ? 5.074 56.875 -2.629 1 36.41 370 SER A C 1
ATOM 2974 O O . SER A 1 370 ? 4.73 57.719 -3.459 1 36.41 370 SER A O 1
ATOM 2976 N N . SER A 1 371 ? 5.629 55.656 -3.051 1 31.36 371 SER A N 1
ATOM 2977 C CA . SER A 1 371 ? 5.621 55.625 -4.512 1 31.36 371 SER A CA 1
ATOM 2978 C C . SER A 1 371 ? 4.375 54.938 -5.055 1 31.36 371 SER A C 1
ATOM 2980 O O . SER A 1 371 ? 3.922 55.25 -6.156 1 31.36 371 SER A O 1
ATOM 2982 N N . SER A 1 372 ? 3.973 53.594 -4.789 1 32.66 372 SER A N 1
ATOM 2983 C CA . SER A 1 372 ? 3.332 52.781 -5.836 1 32.66 372 SER A CA 1
ATOM 2984 C C . SER A 1 372 ? 1.821 52.75 -5.637 1 32.66 372 SER A C 1
ATOM 2986 O O . SER A 1 372 ? 1.335 52.062 -4.719 1 32.66 372 SER A O 1
ATOM 2988 N N . ASP A 1 373 ? 0.9 53.562 -6.109 1 27 373 ASP A N 1
ATOM 2989 C CA . ASP A 1 373 ? -0.517 53.75 -5.824 1 27 373 ASP A CA 1
ATOM 2990 C C . ASP A 1 373 ? -1.382 52.781 -6.625 1 27 373 ASP A C 1
ATOM 2992 O O . ASP A 1 373 ? -2.594 52.969 -6.746 1 27 373 ASP A O 1
ATOM 2996 N N . GLY A 1 374 ? -1.018 51.469 -7.082 1 24.08 374 GLY A N 1
ATOM 2997 C CA . GLY A 1 374 ? -1.942 51.062 -8.125 1 24.08 374 GLY A CA 1
ATOM 2998 C C . GLY A 1 374 ? -3.252 50.531 -7.582 1 24.08 374 GLY A C 1
ATOM 2999 O O . GLY A 1 374 ? -3.338 50.156 -6.41 1 24.08 374 GLY A O 1
ATOM 3000 N N . GLU A 1 375 ? -4.516 50.562 -8.227 1 22.98 375 GLU A N 1
ATOM 3001 C CA . GLU A 1 375 ? -5.953 50.656 -7.996 1 22.98 375 GLU A CA 1
ATOM 3002 C C . GLU A 1 375 ? -6.617 49.281 -8.023 1 22.98 375 GLU A C 1
ATOM 3004 O O . GLU A 1 375 ? -7.82 49.188 -7.773 1 22.98 375 GLU A O 1
ATOM 3009 N N . ARG A 1 376 ? -6.168 47.938 -8.047 1 24.59 376 ARG A N 1
ATOM 3010 C CA . ARG A 1 376 ? -7.082 47.094 -8.797 1 24.59 376 ARG A CA 1
ATOM 3011 C C . ARG A 1 376 ? -8.148 46.5 -7.879 1 24.59 376 ARG A C 1
ATOM 3013 O O . ARG A 1 376 ? -7.852 46.094 -6.754 1 24.59 376 ARG A O 1
ATOM 3020 N N . SER A 1 377 ? -9.555 46.5 -8.156 1 21.11 377 SER A N 1
ATOM 3021 C CA . SER A 1 377 ? -10.828 46.375 -7.465 1 21.11 377 SER A CA 1
ATOM 3022 C C . SER A 1 377 ? -11.359 44.938 -7.539 1 21.11 377 SER A C 1
ATOM 3024 O O . SER A 1 377 ? -12.469 44.656 -7.066 1 21.11 377 SER A O 1
ATOM 3026 N N . SER A 1 378 ? -10.68 43.781 -7.41 1 23.23 378 SER A N 1
ATOM 3027 C CA . SER A 1 378 ? -11.453 42.656 -7.957 1 23.23 378 SER A CA 1
ATOM 3028 C C . SER A 1 378 ? -12.438 42.125 -6.93 1 23.23 378 SER A C 1
ATOM 3030 O O . SER A 1 378 ? -12.172 42.188 -5.723 1 23.23 378 SER A O 1
ATOM 3032 N N . PRO A 1 379 ? -13.672 41.344 -7.285 1 24.78 379 PRO A N 1
ATOM 3033 C CA . PRO A 1 379 ? -14.969 41.062 -6.684 1 24.78 379 PRO A CA 1
ATOM 3034 C C . PRO A 1 379 ? -14.977 39.719 -5.93 1 24.78 379 PRO A C 1
ATOM 3036 O O . PRO A 1 379 ? -14.227 38.812 -6.281 1 24.78 379 PRO A O 1
ATOM 3039 N N . SER A 1 380 ? -15.438 39.594 -4.641 1 22.25 380 SER A N 1
ATOM 3040 C CA . SER A 1 380 ? -15.312 38.656 -3.531 1 22.25 380 SER A CA 1
ATOM 3041 C C . SER A 1 380 ? -16.344 37.531 -3.648 1 22.25 380 SER A C 1
ATOM 3043 O O . SER A 1 380 ? -17.547 37.781 -3.732 1 22.25 380 SER A O 1
ATOM 3045 N N . SER A 1 381 ? -15.82 36.281 -4.137 1 21.59 381 SER A N 1
ATOM 3046 C CA . SER A 1 381 ? -16.641 35.125 -4.391 1 21.59 381 SER A CA 1
ATOM 3047 C C . SER A 1 381 ? -17.172 34.531 -3.09 1 21.59 381 SER A C 1
ATOM 3049 O O . SER A 1 381 ? -16.703 34.875 -2.004 1 21.59 381 SER A O 1
ATOM 3051 N N . THR A 1 382 ? -17.719 33.031 -3.111 1 23.86 382 THR A N 1
ATOM 3052 C CA . THR A 1 382 ? -18.859 32.25 -2.668 1 23.86 382 THR A CA 1
ATOM 3053 C C . THR A 1 382 ? -18.547 31.5 -1.379 1 23.86 382 THR A C 1
ATOM 3055 O O . THR A 1 382 ? -17.406 31.047 -1.186 1 23.86 382 THR A O 1
ATOM 3058 N N . PRO A 1 383 ? -19.562 31.109 -0.375 1 23.06 383 PRO A N 1
ATOM 3059 C CA . PRO A 1 383 ? -19.641 30.766 1.045 1 23.06 383 PRO A CA 1
ATOM 3060 C C . PRO A 1 383 ? -19.484 29.266 1.29 1 23.06 383 PRO A C 1
ATOM 3062 O O . PRO A 1 383 ? -20.203 28.453 0.702 1 23.06 383 PRO A O 1
ATOM 3065 N N . ALA A 1 384 ? -18.297 28.641 1.711 1 24.19 384 ALA A N 1
ATOM 3066 C CA . ALA A 1 384 ? -18.156 27.203 1.937 1 24.19 384 ALA A CA 1
ATOM 3067 C C . ALA A 1 384 ? -18.812 26.797 3.25 1 24.19 384 ALA A C 1
ATOM 3069 O O . ALA A 1 384 ? -18.656 27.469 4.27 1 24.19 384 ALA A O 1
ATOM 3070 N N . LYS A 1 385 ? -19.719 25.688 3.318 1 25.17 385 LYS A N 1
ATOM 3071 C CA . LYS A 1 385 ? -20.562 25.094 4.363 1 25.17 385 LYS A CA 1
ATOM 3072 C C . LYS A 1 385 ? -19.734 24.266 5.336 1 25.17 385 LYS A C 1
ATOM 3074 O O . LYS A 1 385 ? -18.922 23.453 4.918 1 25.17 385 LYS A O 1
ATOM 3079 N N . ARG A 1 386 ? -19.797 24.531 6.652 1 23.92 386 ARG A N 1
ATOM 3080 C CA . ARG A 1 386 ? -19.172 24.016 7.863 1 23.92 386 ARG A CA 1
ATOM 3081 C C . ARG A 1 386 ? -19.734 22.641 8.234 1 23.92 386 ARG A C 1
ATOM 3083 O O . ARG A 1 386 ? -20.938 22.5 8.469 1 23.92 386 ARG A O 1
ATOM 3090 N N . MET A 1 387 ? -19.219 21.578 7.723 1 22.5 387 MET A N 1
ATOM 3091 C CA . MET A 1 387 ? -19.734 20.297 8.195 1 22.5 387 MET A CA 1
ATOM 3092 C C . MET A 1 387 ? -19.453 20.125 9.688 1 22.5 387 MET A C 1
ATOM 3094 O O . MET A 1 387 ? -18.328 20.312 10.141 1 22.5 387 MET A O 1
ATOM 3098 N N . LYS A 1 388 ? -20.484 19.859 10.594 1 25.89 388 LYS A N 1
ATOM 3099 C CA . LYS A 1 388 ? -20.641 19.672 12.031 1 25.89 388 LYS A CA 1
ATOM 3100 C C . LYS A 1 388 ? -20.031 18.359 12.492 1 25.89 388 LYS A C 1
ATOM 3102 O O . LYS A 1 388 ? -20.438 17.281 12.031 1 25.89 388 LYS A O 1
ATOM 3107 N N . GLU A 1 389 ? -18.906 18.344 13 1 27.11 389 GLU A N 1
ATOM 3108 C CA . GLU A 1 389 ? -18.266 17.172 13.602 1 27.11 389 GLU A CA 1
ATOM 3109 C C . GLU A 1 389 ? -18.969 16.766 14.898 1 27.11 389 GLU A C 1
ATOM 3111 O O . GLU A 1 389 ? -19.297 17.625 15.727 1 27.11 389 GLU A O 1
ATOM 3116 N N . ASP A 1 390 ? -19.625 15.594 15 1 30.39 390 ASP A N 1
ATOM 3117 C CA . ASP A 1 390 ? -20.344 14.906 16.078 1 30.39 390 ASP A CA 1
ATOM 3118 C C . ASP A 1 390 ? -19.438 14.703 17.297 1 30.39 390 ASP A C 1
ATOM 3120 O O . ASP A 1 390 ? -18.328 14.188 17.172 1 30.39 390 ASP A O 1
ATOM 3124 N N . GLU A 1 391 ? -19.672 15.359 18.453 1 33.69 391 GLU A N 1
ATOM 3125 C CA . GLU A 1 391 ? -19.047 15.516 19.766 1 33.69 391 GLU A CA 1
ATOM 3126 C C . GLU A 1 391 ? -19.203 14.242 20.594 1 33.69 391 GLU A C 1
ATOM 3128 O O . GLU A 1 391 ? -20.016 14.195 21.531 1 33.69 391 GLU A O 1
ATOM 3133 N N . THR A 1 392 ? -19.125 13.078 20.156 1 36.81 392 THR A N 1
ATOM 3134 C CA . THR A 1 392 ? -19.375 12.008 21.109 1 36.81 392 THR A CA 1
ATOM 3135 C C . THR A 1 392 ? -18.188 11.875 22.078 1 36.81 392 THR A C 1
ATOM 3137 O O . THR A 1 392 ? -17.297 11.062 21.859 1 36.81 392 THR A O 1
ATOM 3140 N N . GLY A 1 393 ? -17.609 12.867 22.625 1 38 393 GLY A N 1
ATOM 3141 C CA . GLY A 1 393 ? -16.469 12.648 23.5 1 38 393 GLY A CA 1
ATOM 3142 C C . GLY A 1 393 ? -16.844 12.047 24.828 1 38 393 GLY A C 1
ATOM 3143 O O . GLY A 1 393 ? -17.953 12.266 25.328 1 38 393 GLY A O 1
ATOM 3144 N N . SER A 1 394 ? -16.109 11.023 25.344 1 52.12 394 SER A N 1
ATOM 3145 C CA . SER A 1 394 ? -16.297 10.375 26.625 1 52.12 394 SER A CA 1
ATOM 3146 C C . SER A 1 394 ? -16.203 11.383 27.766 1 52.12 394 SER A C 1
ATOM 3148 O O . SER A 1 394 ? -15.656 12.469 27.594 1 52.12 394 SER A O 1
ATOM 3150 N N . LYS A 1 395 ? -16.828 11.016 29.094 1 53.28 395 LYS A N 1
ATOM 3151 C CA . LYS A 1 395 ? -16.906 11.789 30.328 1 53.28 395 LYS A CA 1
ATOM 3152 C C . LYS A 1 395 ? -15.516 12.172 30.828 1 53.28 395 LYS A C 1
ATOM 3154 O O . LYS A 1 395 ? -15.305 13.297 31.281 1 53.28 395 LYS A O 1
ATOM 3159 N N . VAL A 1 396 ? -14.508 11.312 30.703 1 52.94 396 VAL A N 1
ATOM 3160 C CA . VAL A 1 396 ? -13.156 11.5 31.219 1 52.94 396 VAL A CA 1
ATOM 3161 C C . VAL A 1 396 ? -12.492 12.688 30.531 1 52.94 396 VAL A C 1
ATOM 3163 O O . VAL A 1 396 ? -11.867 13.523 31.188 1 52.94 396 VAL A O 1
ATOM 3166 N N . THR A 1 397 ? -12.68 12.727 29.406 1 64.31 397 THR A N 1
ATOM 3167 C CA . THR A 1 397 ? -12 13.766 28.625 1 64.31 397 THR A CA 1
ATOM 3168 C C . THR A 1 397 ? -12.75 15.094 28.734 1 64.31 397 THR A C 1
ATOM 3170 O O . THR A 1 397 ? -12.164 16.156 28.5 1 64.31 397 THR A O 1
ATOM 3173 N N . ARG A 1 398 ? -13.891 15.109 29.203 1 62.56 398 ARG A N 1
ATOM 3174 C CA . ARG A 1 398 ? -14.711 16.312 29.25 1 62.56 398 ARG A CA 1
ATOM 3175 C C . ARG A 1 398 ? -14.242 17.266 30.344 1 62.56 398 ARG A C 1
ATOM 3177 O O . ARG A 1 398 ? -14.227 18.484 30.172 1 62.56 398 ARG A O 1
ATOM 3184 N N . GLU A 1 399 ? -13.867 16.625 31.469 1 67.81 399 GLU A N 1
ATOM 3185 C CA . GLU A 1 399 ? -13.438 17.438 32.594 1 67.81 399 GLU A CA 1
ATOM 3186 C C . GLU A 1 399 ? -12.141 18.188 32.281 1 67.81 399 GLU A C 1
ATOM 3188 O O . GLU A 1 399 ? -12.016 19.375 32.594 1 67.81 399 GLU A O 1
ATOM 3193 N N . ALA A 1 400 ? -11.289 17.531 31.734 1 66.44 400 ALA A N 1
ATOM 3194 C CA . ALA A 1 400 ? -10.023 18.172 31.344 1 66.44 400 ALA A CA 1
ATOM 3195 C C . ALA A 1 400 ? -10.242 19.234 30.281 1 66.44 400 ALA A C 1
ATOM 3197 O O . ALA A 1 400 ? -9.617 20.297 30.328 1 66.44 400 ALA A O 1
ATOM 3198 N N . HIS A 1 401 ? -11.141 18.953 29.453 1 71.25 401 HIS A N 1
ATOM 3199 C CA . HIS A 1 401 ? -11.516 19.922 28.438 1 71.25 401 HIS A CA 1
ATOM 3200 C C . HIS A 1 401 ? -12.039 21.219 29.047 1 71.25 401 HIS A C 1
ATOM 3202 O O . HIS A 1 401 ? -11.547 22.297 28.75 1 71.25 401 HIS A O 1
ATOM 3208 N N . ASP A 1 402 ? -12.969 21.031 29.922 1 72.56 402 ASP A N 1
ATOM 3209 C CA . ASP A 1 402 ? -13.594 22.188 30.547 1 72.56 402 ASP A CA 1
ATOM 3210 C C . ASP A 1 402 ? -12.578 22.984 31.359 1 72.56 402 ASP A C 1
ATOM 3212 O O . ASP A 1 402 ? -12.531 24.219 31.281 1 72.56 402 ASP A O 1
ATOM 3216 N N . THR A 1 403 ? -11.781 22.25 32.062 1 66.62 403 THR A N 1
ATOM 3217 C CA . THR A 1 403 ? -10.789 22.906 32.906 1 66.62 403 THR A CA 1
ATOM 3218 C C . THR A 1 403 ? -9.812 23.719 32.062 1 66.62 403 THR A C 1
ATOM 3220 O O . THR A 1 403 ? -9.5 24.859 32.406 1 66.62 403 THR A O 1
ATOM 3223 N N . PHE A 1 404 ? -9.438 23.297 31.016 1 62.25 404 PHE A N 1
ATOM 3224 C CA . PHE A 1 404 ? -8.438 23.953 30.188 1 62.25 404 PHE A CA 1
ATOM 3225 C C . PHE A 1 404 ? -9.023 25.188 29.516 1 62.25 404 PHE A C 1
ATOM 3227 O O . PHE A 1 404 ? -8.414 26.266 29.547 1 62.25 404 PHE A O 1
ATOM 3234 N N . TRP A 1 405 ? -10.141 25.031 28.984 1 72.75 405 TRP A N 1
ATOM 3235 C CA . TRP A 1 405 ? -10.664 26.172 28.234 1 72.75 405 TRP A CA 1
ATOM 3236 C C . TRP A 1 405 ? -11.172 27.266 29.172 1 72.75 405 TRP A C 1
ATOM 3238 O O . TRP A 1 405 ? -11.203 28.438 28.797 1 72.75 405 TRP A O 1
ATOM 3248 N N . ASN A 1 406 ? -11.477 26.766 30.375 1 70.88 406 ASN A N 1
ATOM 3249 C CA . ASN A 1 406 ? -11.672 27.766 31.422 1 70.88 406 ASN A CA 1
ATOM 3250 C C . ASN A 1 406 ? -10.375 28.516 31.719 1 70.88 406 ASN A C 1
ATOM 3252 O O . ASN A 1 406 ? -10.391 29.734 31.891 1 70.88 406 ASN A O 1
ATOM 3256 N N . CYS A 1 407 ? -9.32 27.797 31.75 1 70.31 407 CYS A N 1
ATOM 3257 C CA . CYS A 1 407 ? -8.016 28.422 31.953 1 70.31 407 CYS A CA 1
ATOM 3258 C C . CYS A 1 407 ? -7.699 29.406 30.828 1 70.31 407 CYS A C 1
ATOM 3260 O O . CYS A 1 407 ? -7.156 30.484 31.062 1 70.31 407 CYS A O 1
ATOM 3262 N N . PHE A 1 408 ? -8.055 29.031 29.734 1 69.94 408 PHE A N 1
ATOM 3263 C CA . PHE A 1 408 ? -7.844 29.875 28.578 1 69.94 408 PHE A CA 1
ATOM 3264 C C . PHE A 1 408 ? -8.539 31.219 28.75 1 69.94 408 PHE A C 1
ATOM 3266 O O . PHE A 1 408 ? -7.926 32.281 28.547 1 69.94 408 PHE A O 1
ATOM 3273 N N . ASP A 1 409 ? -9.742 31.188 29.172 1 70 409 ASP A N 1
ATOM 3274 C CA . ASP A 1 409 ? -10.508 32.406 29.406 1 70 409 ASP A CA 1
ATOM 3275 C C . ASP A 1 409 ? -9.969 33.188 30.609 1 70 409 ASP A C 1
ATOM 3277 O O . ASP A 1 409 ? -9.977 34.406 30.609 1 70 409 ASP A O 1
ATOM 3281 N N . GLU A 1 410 ? -9.539 32.438 31.609 1 67.94 410 GLU A N 1
ATOM 3282 C CA . GLU A 1 410 ? -8.977 33.031 32.812 1 67.94 410 GLU A CA 1
ATOM 3283 C C . GLU A 1 410 ? -7.738 33.875 32.469 1 67.94 410 GLU A C 1
ATOM 3285 O O . GLU A 1 410 ? -7.516 34.938 33.062 1 67.94 410 GLU A O 1
ATOM 3290 N N . VAL A 1 411 ? -6.945 33.406 31.656 1 65.81 411 VAL A N 1
ATOM 3291 C CA . VAL A 1 411 ? -5.738 34.125 31.266 1 65.81 411 VAL A CA 1
ATOM 3292 C C . VAL A 1 411 ? -6.109 35.5 30.719 1 65.81 411 VAL A C 1
ATOM 3294 O O . VAL A 1 411 ? -5.461 36.5 31.062 1 65.81 411 VAL A O 1
ATOM 3297 N N . ALA A 1 412 ? -7.062 35.594 29.891 1 69 412 ALA A N 1
ATOM 3298 C CA . ALA A 1 412 ? -7.516 36.844 29.328 1 69 412 ALA A CA 1
ATOM 3299 C C . ALA A 1 412 ? -7.984 37.812 30.438 1 69 412 ALA A C 1
ATOM 3301 O O . ALA A 1 412 ? -7.699 39 30.391 1 69 412 ALA A O 1
ATOM 3302 N N . LYS A 1 413 ? -8.75 37.25 31.391 1 67.69 413 LYS A N 1
ATOM 3303 C CA . LYS A 1 413 ? -9.289 38.062 32.469 1 67.69 413 LYS A CA 1
ATOM 3304 C C . LYS A 1 413 ? -8.164 38.625 33.344 1 67.69 413 LYS A C 1
ATOM 3306 O O . LYS A 1 413 ? -8.227 39.781 33.812 1 67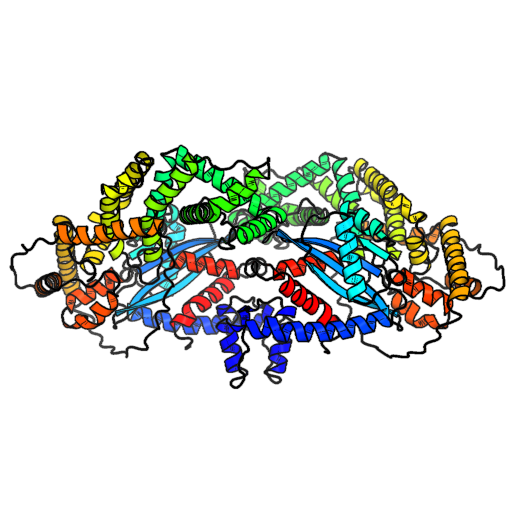.69 413 LYS A O 1
ATOM 3311 N N . ASP A 1 414 ? -7.191 37.875 33.625 1 65.31 414 ASP A N 1
ATOM 3312 C CA . ASP A 1 414 ? -6.082 38.25 34.469 1 65.31 414 ASP A CA 1
ATOM 3313 C C . ASP A 1 414 ? -5.293 39.406 33.844 1 65.31 414 ASP A C 1
ATOM 3315 O O . ASP A 1 414 ? -4.707 40.219 34.562 1 65.31 414 ASP A O 1
ATOM 3319 N N . ASN A 1 415 ? -5.266 39.5 32.625 1 60.81 415 ASN A N 1
ATOM 3320 C CA . ASN A 1 415 ? -4.434 40.5 31.938 1 60.81 415 ASN A CA 1
ATOM 3321 C C . ASN A 1 415 ? -5.238 41.75 31.547 1 60.81 415 ASN A C 1
ATOM 3323 O O . ASN A 1 415 ? -4.684 42.688 31.016 1 60.81 415 ASN A O 1
ATOM 3327 N N . SER A 1 416 ? -6.512 41.75 31.625 1 55 416 SER A N 1
ATOM 3328 C CA . SER A 1 416 ? -7.344 42.875 31.203 1 55 416 SER A CA 1
ATOM 3329 C C . SER A 1 416 ? -7.094 44.094 32.062 1 55 416 SER A C 1
ATOM 3331 O O . SER A 1 416 ? -7.387 44.094 33.281 1 55 416 SER A O 1
ATOM 3333 N N . SER A 1 417 ? -5.922 44.75 32.062 1 50.47 417 SER A N 1
ATOM 3334 C CA . SER A 1 417 ? -5.684 46 32.781 1 50.47 417 SER A CA 1
ATOM 3335 C C . SER A 1 417 ? -6.195 47.219 31.984 1 50.47 417 SER A C 1
ATOM 3337 O O . SER A 1 417 ? -6.074 47.25 30.75 1 50.47 417 SER A O 1
ATOM 3339 N N . GLU A 1 418 ? -7.148 48 32.531 1 46.19 418 GLU A N 1
ATOM 3340 C CA . GLU A 1 418 ? -7.844 49.188 32.062 1 46.19 418 GLU A CA 1
ATOM 3341 C C . GLU A 1 418 ? -6.859 50.281 31.688 1 46.19 418 GLU A C 1
ATOM 3343 O O . GLU A 1 418 ? -7.266 51.406 31.312 1 46.19 418 GLU A O 1
ATOM 3348 N N . GLY A 1 419 ? -5.637 50.281 32.062 1 41.69 419 GLY A N 1
ATOM 3349 C CA . GLY A 1 419 ? -5.039 51.562 32.344 1 41.69 419 GLY A CA 1
ATOM 3350 C C . GLY A 1 419 ? -4.57 52.281 31.094 1 41.69 419 GLY A C 1
ATOM 3351 O O . GLY A 1 419 ? -3.607 53.062 31.141 1 41.69 419 GLY A O 1
ATOM 3352 N N . HIS A 1 420 ? -5.148 51.875 29.922 1 45.03 420 HIS A N 1
ATOM 3353 C CA . HIS A 1 420 ? -4.242 52.531 28.984 1 45.03 420 HIS A CA 1
ATOM 3354 C C . HIS A 1 420 ? -4.598 54 28.797 1 45.03 420 HIS A C 1
ATOM 3356 O O . HIS A 1 420 ? -5.758 54.344 28.562 1 45.03 420 HIS A O 1
ATOM 3362 N N . ASP A 1 421 ? -3.822 54.906 29.312 1 41.38 421 ASP A N 1
ATOM 3363 C CA . ASP A 1 421 ? -3.818 56.375 29.188 1 41.38 421 ASP A CA 1
ATOM 3364 C C . ASP A 1 421 ? -3.645 56.812 27.734 1 41.38 421 ASP A C 1
ATOM 3366 O O . ASP A 1 421 ? -2.971 56.125 26.969 1 41.38 421 ASP A O 1
ATOM 3370 N N . GLN A 1 422 ? -4.469 57.812 27.219 1 42.31 422 GLN A N 1
ATOM 3371 C CA . GLN A 1 422 ? -4.883 58.5 26 1 42.31 422 GLN A CA 1
ATOM 3372 C C . GLN A 1 422 ? -3.727 59.312 25.391 1 42.31 422 GLN A C 1
ATOM 3374 O O . GLN A 1 422 ? -3.688 60.531 25.516 1 42.31 422 GLN A O 1
ATOM 3379 N N . GLU A 1 423 ? -2.627 58.969 25.391 1 39.38 423 GLU A N 1
ATOM 3380 C CA . GLU A 1 423 ? -1.906 60.125 24.828 1 39.38 423 GLU A CA 1
ATOM 3381 C C . GLU A 1 423 ? -2.33 60.375 23.391 1 39.38 423 GLU A C 1
ATOM 3383 O O . GLU A 1 423 ? -3.002 61.375 23.109 1 39.38 423 GLU A O 1
ATOM 3388 N N . LYS A 1 424 ? -1.143 60.438 22.25 1 47.69 424 LYS A N 1
ATOM 3389 C CA . LYS A 1 424 ? -0.672 61.312 21.172 1 47.69 424 LYS A CA 1
ATOM 3390 C C . LYS A 1 424 ? -1.341 60.969 19.859 1 47.69 424 LYS A C 1
ATOM 3392 O O . LYS A 1 424 ? -1.846 59.844 19.688 1 47.69 424 LYS A O 1
ATOM 3397 N N . GLN A 1 425 ? -1.331 61.875 18.641 1 57.03 425 GLN A N 1
ATOM 3398 C CA . GLN A 1 425 ? -1.802 62.375 17.375 1 57.03 425 GLN A CA 1
ATOM 3399 C C . GLN A 1 425 ? -1.468 61.438 16.219 1 57.03 425 GLN A C 1
ATOM 3401 O O . GLN A 1 425 ? -1.826 61.688 15.07 1 57.03 425 GLN A O 1
ATOM 3406 N N . ASN A 1 426 ? -0.809 60.312 16.297 1 77 426 ASN A N 1
ATOM 3407 C CA . ASN A 1 426 ? -0.427 59.469 15.188 1 77 426 ASN A CA 1
ATOM 3408 C C . ASN A 1 426 ? -1.57 58.531 14.781 1 77 426 ASN A C 1
ATOM 3410 O O . ASN A 1 426 ? -2.254 57.969 15.633 1 77 426 ASN A O 1
ATOM 3414 N N . PRO A 1 427 ? -1.978 58.594 13.508 1 83.38 427 PRO A N 1
ATOM 3415 C CA . PRO A 1 427 ? -3.125 57.812 13.023 1 83.38 427 PRO A CA 1
ATOM 3416 C C . PRO A 1 427 ? -3.074 56.344 13.438 1 83.38 427 PRO A C 1
ATOM 3418 O O . PRO A 1 427 ? -4.094 55.781 13.828 1 83.38 427 PRO A O 1
ATOM 3421 N N . ILE A 1 428 ? -1.924 55.719 13.414 1 90.38 428 ILE A N 1
ATOM 3422 C CA . ILE A 1 428 ? -1.809 54.312 13.758 1 90.38 428 ILE A CA 1
ATOM 3423 C C . ILE A 1 428 ? -2.01 54.125 15.258 1 90.38 428 ILE A C 1
ATOM 3425 O O . ILE A 1 428 ? -2.578 53.125 15.695 1 90.38 428 ILE A O 1
ATOM 3429 N N . ALA A 1 429 ? -1.579 55 16.094 1 89.75 429 ALA A N 1
ATOM 3430 C CA . ALA A 1 429 ? -1.762 54.938 17.547 1 89.75 429 ALA A CA 1
ATOM 3431 C C . ALA A 1 429 ? -3.242 55 17.922 1 89.75 429 ALA A C 1
ATOM 3433 O O . ALA A 1 429 ? -3.686 54.281 18.812 1 89.75 429 ALA A O 1
ATOM 3434 N N . ASN A 1 430 ? -3.959 55.844 17.188 1 89.88 430 ASN A N 1
ATOM 3435 C CA . ASN A 1 430 ? -5.395 55.969 17.422 1 89.88 430 ASN A CA 1
ATOM 3436 C C . ASN A 1 430 ? -6.113 54.656 17.062 1 89.88 430 ASN A C 1
ATOM 3438 O O . ASN A 1 430 ? -7 54.219 17.797 1 89.88 430 ASN A O 1
ATOM 3442 N N . GLU A 1 431 ? -5.703 54.062 15.898 1 93.81 431 GLU A N 1
ATOM 3443 C CA . GLU A 1 431 ? -6.309 52.781 15.484 1 93.81 431 GLU A CA 1
ATOM 3444 C C . GLU A 1 431 ? -6.043 51.688 16.516 1 93.81 431 GLU A C 1
ATOM 3446 O O . GLU A 1 431 ? -6.934 50.875 16.812 1 93.81 431 GLU A O 1
ATOM 3451 N N . ILE A 1 432 ? -4.832 51.656 17 1 94.81 432 ILE A N 1
ATOM 3452 C CA . ILE A 1 432 ? -4.453 50.625 17.984 1 94.81 432 ILE A CA 1
ATOM 3453 C C . ILE A 1 432 ? -5.301 50.812 19.25 1 94.81 432 ILE A C 1
ATOM 3455 O O . ILE A 1 432 ? -5.832 49.812 19.781 1 94.81 432 ILE A O 1
ATOM 3459 N N . ASP A 1 433 ? -5.473 52.031 19.719 1 91.12 433 ASP A N 1
ATOM 3460 C CA . ASP A 1 433 ? -6.242 52.312 20.938 1 91.12 433 ASP A CA 1
ATOM 3461 C C . ASP A 1 433 ? -7.699 51.875 20.766 1 91.12 433 ASP A C 1
ATOM 3463 O O . ASP A 1 433 ? -8.281 51.281 21.656 1 91.12 433 ASP A O 1
ATOM 3467 N N . PHE A 1 434 ? -8.219 52.25 19.609 1 91.56 434 PHE A N 1
ATOM 3468 C CA . PHE A 1 434 ? -9.602 51.875 19.328 1 91.56 434 PHE A CA 1
ATOM 3469 C C . PHE A 1 434 ? -9.766 50.375 19.234 1 91.56 434 PHE A C 1
ATOM 3471 O O . PHE A 1 434 ? -10.75 49.812 19.734 1 91.56 434 PHE A O 1
ATOM 3478 N N . PHE A 1 435 ? -8.852 49.75 18.594 1 95.12 435 PHE A N 1
ATOM 3479 C CA . PHE A 1 435 ? -8.867 48.312 18.422 1 95.12 435 PHE A CA 1
ATOM 3480 C C . PHE A 1 435 ? -8.836 47.594 19.781 1 95.12 435 PHE A C 1
ATOM 3482 O O . PHE A 1 435 ? -9.602 46.656 20.016 1 95.12 435 PHE A O 1
ATOM 3489 N N . LEU A 1 436 ? -7.996 48.031 20.656 1 93.19 436 LEU A N 1
ATOM 3490 C CA . LEU A 1 436 ? -7.84 47.406 21.953 1 93.19 436 LEU A CA 1
ATOM 3491 C C . LEU A 1 436 ? -9.07 47.656 22.828 1 93.1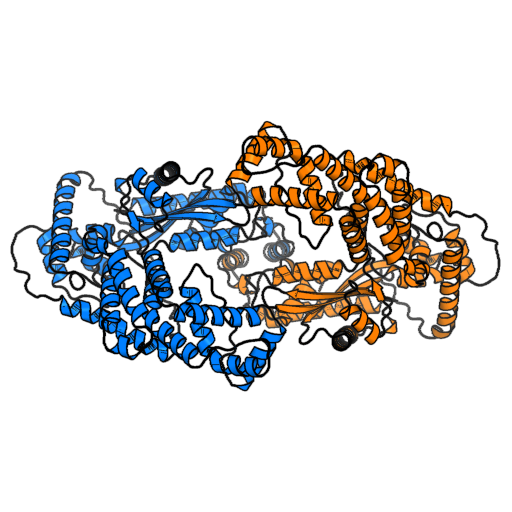9 436 LEU A C 1
ATOM 3493 O O . LEU A 1 436 ? -9.367 46.844 23.719 1 93.19 436 LEU A O 1
ATOM 3497 N N . LYS A 1 437 ? -9.82 48.75 22.562 1 90.69 437 LYS A N 1
ATOM 3498 C CA . LYS A 1 437 ? -11 49.062 23.359 1 90.69 437 LYS A CA 1
ATOM 3499 C C . LYS A 1 437 ? -12.211 48.25 22.922 1 90.69 437 LYS A C 1
ATOM 3501 O O . LYS A 1 437 ? -13.148 48.062 23.703 1 90.69 437 LYS A O 1
ATOM 3506 N N . THR A 1 438 ? -12.133 47.812 21.703 1 92.31 438 THR A N 1
ATOM 3507 C CA . THR A 1 438 ? -13.234 47 21.219 1 92.31 438 THR A CA 1
ATOM 3508 C C . THR A 1 438 ? -13.195 45.594 21.875 1 92.31 438 THR A C 1
ATOM 3510 O O . THR A 1 438 ? -12.117 45.062 22.141 1 92.31 438 THR A O 1
ATOM 3513 N N . SER A 1 439 ? -14.32 45 22.047 1 92.12 439 SER A N 1
ATOM 3514 C CA . SER A 1 439 ? -14.43 43.688 22.703 1 92.12 439 SER A CA 1
ATOM 3515 C C . SER A 1 439 ? -13.82 42.594 21.828 1 92.12 439 SER A C 1
ATOM 3517 O O . SER A 1 439 ? -13.93 42.625 20.609 1 92.12 439 SER A O 1
ATOM 3519 N N . ARG A 1 440 ? -13.32 41.594 22.484 1 92.94 440 ARG A N 1
ATOM 3520 C CA . ARG A 1 440 ? -12.789 40.438 21.781 1 92.94 440 ARG A CA 1
ATOM 3521 C C . ARG A 1 440 ? -13.914 39.562 21.219 1 92.94 440 ARG A C 1
ATOM 3523 O O . ARG A 1 440 ? -15.023 39.562 21.766 1 92.94 440 ARG A O 1
ATOM 3530 N N . ILE A 1 441 ? -13.602 38.875 20.203 1 93.25 441 ILE A N 1
ATOM 3531 C CA . ILE A 1 441 ? -14.555 37.906 19.688 1 93.25 441 ILE A CA 1
ATOM 3532 C C . ILE A 1 441 ? -14.281 36.531 20.328 1 93.25 441 ILE A C 1
ATOM 3534 O O . ILE A 1 441 ? -13.227 36.344 20.922 1 93.25 441 ILE A O 1
ATOM 3538 N N . ASP A 1 442 ? -15.234 35.656 20.203 1 89.62 442 ASP A N 1
ATOM 3539 C CA . ASP A 1 442 ? -15.117 34.344 20.781 1 89.62 442 ASP A CA 1
ATOM 3540 C C . ASP A 1 442 ? -13.961 33.562 20.141 1 89.62 442 ASP A C 1
ATOM 3542 O O . ASP A 1 442 ? -13.672 33.719 18.969 1 89.62 442 ASP A O 1
ATOM 3546 N N . ARG A 1 443 ? -13.367 32.719 20.938 1 86.69 443 ARG A N 1
ATOM 3547 C CA . ARG A 1 443 ? -12.203 31.969 20.5 1 86.69 443 ARG A CA 1
ATOM 3548 C C . ARG A 1 443 ? -12.547 31.078 19.312 1 86.69 443 ARG A C 1
ATOM 3550 O O . ARG A 1 443 ? -11.664 30.703 18.531 1 86.69 443 ARG A O 1
ATOM 3557 N N . ASN A 1 444 ? -13.828 30.719 19.109 1 86 444 ASN A N 1
ATOM 3558 C CA . ASN A 1 444 ? -14.258 29.828 18.047 1 86 444 ASN A CA 1
ATOM 3559 C C . ASN A 1 444 ? -14.656 30.594 16.797 1 86 444 ASN A C 1
ATOM 3561 O O . ASN A 1 444 ? -14.961 30 15.758 1 86 444 ASN A O 1
ATOM 3565 N N . HIS A 1 445 ? -14.609 31.906 16.875 1 89.31 445 HIS A N 1
ATOM 3566 C CA . HIS A 1 445 ? -14.969 32.719 15.727 1 89.31 445 HIS A CA 1
ATOM 3567 C C . HIS A 1 445 ? -13.773 32.906 14.797 1 89.31 445 HIS A C 1
ATOM 3569 O O . HIS A 1 445 ? -12.625 32.75 15.211 1 89.31 445 HIS A O 1
ATOM 3575 N N . ASP A 1 446 ? -14.086 33.312 13.602 1 92 446 ASP A N 1
ATOM 3576 C CA . ASP A 1 446 ? -13.07 33.5 12.57 1 92 446 ASP A CA 1
ATOM 3577 C C . ASP A 1 446 ? -12.492 34.906 12.602 1 92 446 ASP A C 1
ATOM 3579 O O . ASP A 1 446 ? -13.195 35.875 12.305 1 92 446 ASP A O 1
ATOM 3583 N N . PRO A 1 447 ? -11.242 35 12.953 1 95.56 447 PRO A N 1
ATOM 3584 C CA . PRO A 1 447 ? -10.648 36.344 13.023 1 95.56 447 PRO A CA 1
ATOM 3585 C C . PRO A 1 447 ? -10.586 37.031 11.664 1 95.56 447 PRO A C 1
ATOM 3587 O O . PRO A 1 447 ? -10.586 38.281 11.586 1 95.56 447 PRO A O 1
ATOM 3590 N N . TYR A 1 448 ? -10.523 36.312 10.57 1 95.94 448 TYR A N 1
ATOM 3591 C CA . TYR A 1 448 ? -10.43 36.875 9.227 1 95.94 448 TYR A CA 1
ATOM 3592 C C . TYR A 1 448 ? -11.75 37.531 8.812 1 95.94 448 TYR A C 1
ATOM 3594 O O . TYR A 1 448 ? -11.766 38.562 8.141 1 95.94 448 TYR A O 1
ATOM 3602 N N . ILE A 1 449 ? -12.82 36.906 9.234 1 94.75 449 ILE A N 1
ATOM 3603 C CA . ILE A 1 449 ? -14.125 37.5 8.961 1 94.75 449 ILE A CA 1
ATOM 3604 C C . ILE A 1 449 ? -14.25 38.844 9.688 1 94.75 449 ILE A C 1
ATOM 3606 O O . ILE A 1 449 ? -14.773 39.812 9.125 1 94.75 449 ILE A O 1
ATOM 3610 N N . TRP A 1 450 ? -13.773 38.844 10.898 1 96.56 450 TRP A N 1
ATOM 3611 C CA . TRP A 1 450 ? -13.805 40.094 11.664 1 96.56 450 TRP A CA 1
ATOM 3612 C C . TRP A 1 450 ? -13.047 41.219 10.938 1 96.56 450 TRP A C 1
ATOM 3614 O O . TRP A 1 450 ? -13.547 42.312 10.805 1 96.56 450 TRP A O 1
ATOM 3624 N N . TRP A 1 451 ? -11.859 40.938 10.516 1 97.06 451 TRP A N 1
ATOM 3625 C CA . TRP A 1 451 ? -11.039 41.938 9.82 1 97.06 451 TRP A CA 1
ATOM 3626 C C . TRP A 1 451 ? -11.68 42.344 8.492 1 97.06 451 TRP A C 1
ATOM 3628 O O . TRP A 1 451 ? -11.57 43.469 8.062 1 97.06 451 TRP A O 1
ATOM 3638 N N . SER A 1 452 ? -12.297 41.344 7.801 1 96.06 452 SER A N 1
ATOM 3639 C CA . SER A 1 452 ? -12.984 41.656 6.547 1 96.06 452 SER A CA 1
ATOM 3640 C C . SER A 1 452 ? -14.07 42.719 6.75 1 96.06 452 SER A C 1
ATOM 3642 O O . SER A 1 452 ? -14.242 43.594 5.922 1 96.06 452 SER A O 1
ATOM 3644 N N . VAL A 1 453 ? -14.734 42.719 7.836 1 95.75 453 VAL A N 1
ATOM 3645 C CA . VAL A 1 453 ? -15.844 43.594 8.141 1 95.75 453 VAL A CA 1
ATOM 3646 C C . VAL A 1 453 ? -15.312 44.938 8.641 1 95.75 453 VAL A C 1
ATOM 3648 O O . VAL A 1 453 ? -15.867 46 8.32 1 95.75 453 VAL A O 1
ATOM 3651 N N . ASN A 1 454 ? -14.18 44.938 9.391 1 95.88 454 ASN A N 1
ATOM 3652 C CA . ASN A 1 454 ? -13.742 46.125 10.125 1 95.88 454 ASN A CA 1
ATOM 3653 C C . ASN A 1 454 ? -12.531 46.781 9.461 1 95.88 454 ASN A C 1
ATOM 3655 O O . ASN A 1 454 ? -12 47.781 9.969 1 95.88 454 ASN A O 1
ATOM 3659 N N . GLN A 1 455 ? -12.117 46.281 8.383 1 94.44 455 GLN A N 1
ATOM 3660 C CA . GLN A 1 455 ? -10.867 46.75 7.793 1 94.44 455 GLN A CA 1
ATOM 3661 C C . GLN A 1 455 ? -10.938 48.219 7.465 1 94.44 455 GLN A C 1
ATOM 3663 O O . GLN A 1 455 ? -9.93 48.938 7.539 1 94.44 455 GLN A O 1
ATOM 3668 N N . ASN A 1 456 ? -12.117 48.781 7.094 1 93.25 456 ASN A N 1
ATOM 3669 C CA . ASN A 1 456 ? -12.258 50.188 6.742 1 93.25 456 ASN A CA 1
ATOM 3670 C C . ASN A 1 456 ? -12.133 51.094 7.969 1 93.25 456 ASN A C 1
ATOM 3672 O O . ASN A 1 456 ? -11.734 52.25 7.852 1 93.25 456 ASN A O 1
ATOM 3676 N N . GLN A 1 457 ? -12.461 50.562 9.102 1 93.75 457 GLN A N 1
ATOM 3677 C CA . GLN A 1 457 ? -12.328 51.281 10.359 1 93.75 457 GLN A CA 1
ATOM 3678 C C . GLN A 1 457 ? -10.867 51.375 10.797 1 93.75 457 GLN A C 1
ATOM 3680 O O . GLN A 1 457 ? -10.477 52.312 11.508 1 93.75 457 GLN A O 1
ATOM 3685 N N . TYR A 1 458 ? -10.109 50.312 10.352 1 95.31 458 TYR A N 1
ATOM 3686 C CA . TYR A 1 458 ? -8.703 50.25 10.727 1 95.31 458 TYR A CA 1
ATOM 3687 C C . TYR A 1 458 ? -7.816 50.125 9.492 1 95.31 458 TYR A C 1
ATOM 3689 O O . TYR A 1 458 ? -7.113 49.125 9.344 1 95.31 458 TYR A O 1
ATOM 3697 N N . PRO A 1 459 ? -7.711 51.094 8.711 1 92.69 459 PRO A N 1
ATOM 3698 C CA . PRO A 1 459 ? -7.023 50.969 7.422 1 92.69 459 PRO A CA 1
ATOM 3699 C C . PRO A 1 459 ? -5.535 50.688 7.574 1 92.69 459 PRO A C 1
ATOM 3701 O O . PRO A 1 459 ? -4.969 49.938 6.77 1 92.69 459 PRO A O 1
ATOM 3704 N N . GLN A 1 460 ? -4.883 51.219 8.57 1 91.88 460 GLN A N 1
ATOM 3705 C CA . GLN A 1 460 ? -3.453 51 8.75 1 91.88 460 GLN A CA 1
ATOM 3706 C C . GLN A 1 460 ? -3.205 49.656 9.43 1 91.88 460 GLN A C 1
ATOM 3708 O O . GLN A 1 460 ? -2.352 48.875 8.992 1 91.88 460 GLN A O 1
ATOM 3713 N N . LEU A 1 461 ? -3.977 49.344 10.438 1 95.25 461 LEU A N 1
ATOM 3714 C CA . LEU A 1 461 ? -3.803 48.125 11.188 1 95.25 461 LEU A CA 1
ATOM 3715 C C . LEU A 1 461 ? -4.133 46.906 10.328 1 95.25 461 LEU A C 1
ATOM 3717 O O . LEU A 1 461 ? -3.541 45.844 10.492 1 95.25 461 LEU A O 1
ATOM 3721 N N . SER A 1 462 ? -5.125 47.094 9.422 1 95.75 462 SER A N 1
ATOM 3722 C CA . SER A 1 462 ? -5.531 45.969 8.562 1 95.75 462 SER A CA 1
ATOM 3723 C C . SER A 1 462 ? -4.395 45.531 7.652 1 95.75 462 SER A C 1
ATOM 3725 O O . SER A 1 462 ? -4.285 44.344 7.309 1 95.75 462 SER A O 1
ATOM 3727 N N . ARG A 1 463 ? -3.533 46.438 7.25 1 94.25 463 ARG A N 1
ATOM 3728 C CA . ARG A 1 463 ? -2.367 46.094 6.441 1 94.25 463 ARG A CA 1
ATOM 3729 C C . ARG A 1 463 ? -1.407 45.219 7.219 1 94.25 463 ARG A C 1
ATOM 3731 O O . ARG A 1 463 ? -0.883 44.25 6.676 1 94.25 463 ARG A O 1
ATOM 3738 N N . PHE A 1 464 ? -1.227 45.562 8.477 1 96 464 PHE A N 1
ATOM 3739 C CA . PHE A 1 464 ? -0.373 44.75 9.328 1 96 464 PHE A CA 1
ATOM 3740 C C . PHE A 1 464 ? -1.007 43.375 9.57 1 96 464 PHE A C 1
ATOM 3742 O O . PHE A 1 464 ? -0.31 42.375 9.609 1 96 464 PHE A O 1
ATOM 3749 N N . ALA A 1 465 ? -2.332 43.375 9.773 1 97.19 465 ALA A N 1
ATOM 3750 C CA . ALA A 1 465 ? -3.043 42.125 9.977 1 97.19 465 ALA A CA 1
ATOM 3751 C C . ALA A 1 465 ? -2.861 41.188 8.789 1 97.19 465 ALA A C 1
ATOM 3753 O O . ALA A 1 465 ? -2.701 39.969 8.961 1 97.19 465 ALA A O 1
ATOM 3754 N N . ARG A 1 466 ? -2.854 41.75 7.578 1 96.62 466 ARG A N 1
ATOM 3755 C CA . ARG A 1 466 ? -2.697 40.938 6.367 1 96.62 466 ARG A CA 1
ATOM 3756 C C . ARG A 1 466 ? -1.318 40.281 6.309 1 96.62 466 ARG A C 1
ATOM 3758 O O . ARG A 1 466 ? -1.159 39.219 5.75 1 96.62 466 ARG A O 1
ATOM 3765 N N . ILE A 1 467 ? -0.373 40.906 6.941 1 96.75 467 ILE A N 1
ATOM 3766 C CA . ILE A 1 467 ? 0.994 40.406 6.934 1 96.75 467 ILE A CA 1
ATOM 3767 C C . ILE A 1 467 ? 1.162 39.375 8.039 1 96.75 467 ILE A C 1
ATOM 3769 O O . ILE A 1 467 ? 1.47 38.188 7.77 1 96.75 467 ILE A O 1
ATOM 3773 N N . TYR A 1 468 ? 0.825 39.719 9.234 1 97.38 468 TYR A N 1
ATOM 3774 C CA . TYR A 1 468 ? 1.219 38.938 10.406 1 97.38 468 TYR A CA 1
ATOM 3775 C C . TYR A 1 468 ? 0.247 37.812 10.641 1 97.38 468 TYR A C 1
ATOM 3777 O O . TYR A 1 468 ? 0.612 36.781 11.242 1 97.38 468 TYR A O 1
ATOM 3785 N N . LEU A 1 469 ? -0.988 37.906 10.141 1 97.38 469 LEU A N 1
ATOM 3786 C CA . LEU A 1 469 ? -1.97 36.844 10.352 1 97.38 469 LEU A CA 1
ATOM 3787 C C . LEU A 1 469 ? -1.979 35.875 9.172 1 97.38 469 LEU A C 1
ATOM 3789 O O . LEU A 1 469 ? -2.781 34.938 9.141 1 97.38 469 LEU A O 1
ATOM 3793 N N . SER A 1 470 ? -1.104 36.031 8.219 1 96.69 470 SER A N 1
ATOM 3794 C CA . SER A 1 470 ? -1.014 35.125 7.078 1 96.69 470 SER A CA 1
ATOM 3795 C C . SER A 1 470 ? -0.24 33.875 7.434 1 96.69 470 SER A C 1
ATOM 3797 O O . SER A 1 470 ? -0.329 32.844 6.73 1 96.69 470 SER A O 1
ATOM 3799 N N . ALA A 1 471 ? 0.558 33.875 8.531 1 96.81 471 ALA A N 1
ATOM 3800 C CA . ALA A 1 471 ? 1.443 32.75 8.883 1 96.81 471 ALA A CA 1
ATOM 3801 C C . ALA A 1 471 ? 0.681 31.656 9.617 1 96.81 471 ALA A C 1
ATOM 3803 O O . ALA A 1 471 ? 0.049 31.906 10.648 1 96.81 471 ALA A O 1
ATOM 3804 N N . PRO A 1 472 ? 0.751 30.438 9.086 1 95.06 472 PRO A N 1
ATOM 3805 C CA . PRO A 1 472 ? 0.116 29.328 9.805 1 95.06 472 PRO A CA 1
ATOM 3806 C C . PRO A 1 472 ? 0.849 28.969 11.102 1 95.06 472 PRO A C 1
ATOM 3808 O O . PRO A 1 472 ? 2.023 29.312 11.258 1 95.06 472 PRO A O 1
ATOM 3811 N N . GLY A 1 473 ? 0.089 28.359 11.977 1 92.94 473 GLY A N 1
ATOM 3812 C CA . GLY A 1 473 ? 0.688 27.969 13.242 1 92.94 473 GLY A CA 1
ATOM 3813 C C . GLY A 1 473 ? 1.501 26.688 13.148 1 92.94 473 GLY A C 1
ATOM 3814 O O . GLY A 1 473 ? 2.258 26.359 14.07 1 92.94 473 GLY A O 1
ATOM 3815 N N . SER A 1 474 ? 1.315 26.047 12.062 1 91.81 474 SER A N 1
ATOM 3816 C CA . SER A 1 474 ? 1.979 24.75 11.945 1 91.81 474 SER A CA 1
ATOM 3817 C C . SER A 1 474 ? 2.367 24.453 10.5 1 91.81 474 SER A C 1
ATOM 3819 O O . SER A 1 474 ? 1.968 25.172 9.586 1 91.81 474 SER A O 1
ATOM 3821 N N . SER A 1 475 ? 3.234 23.422 10.344 1 88.25 475 SER A N 1
ATOM 3822 C CA . SER A 1 475 ? 3.674 23 9.016 1 88.25 475 SER A CA 1
ATOM 3823 C C . SER A 1 475 ? 2.85 21.812 8.523 1 88.25 475 SER A C 1
ATOM 3825 O O . SER A 1 475 ? 3.352 20.969 7.777 1 88.25 475 SER A O 1
ATOM 3827 N N . VAL A 1 476 ? 1.613 21.672 8.969 1 84.69 476 VAL A N 1
ATOM 3828 C CA . VAL A 1 476 ? 0.739 20.547 8.672 1 84.69 476 VAL A CA 1
ATOM 3829 C C . VAL A 1 476 ? 0.524 20.438 7.164 1 84.69 476 VAL A C 1
ATOM 3831 O O . VAL A 1 476 ? 0.367 19.344 6.625 1 84.69 476 VAL A O 1
ATOM 3834 N N . TYR A 1 477 ? 0.515 21.578 6.453 1 85.25 477 TYR A N 1
ATOM 3835 C CA . TYR A 1 477 ? 0.305 21.578 5.008 1 85.25 477 TYR A CA 1
ATOM 3836 C C . TYR A 1 477 ? 1.377 20.75 4.301 1 85.25 477 TYR A C 1
ATOM 3838 O O . TYR A 1 477 ? 1.09 20.062 3.324 1 85.25 477 TYR A O 1
ATOM 3846 N N . SER A 1 478 ? 2.543 20.891 4.828 1 86.44 478 SER A N 1
ATOM 3847 C CA . SER A 1 478 ? 3.615 20.078 4.262 1 86.44 478 SER A CA 1
ATOM 3848 C C . SER A 1 478 ? 3.365 18.594 4.504 1 86.44 478 SER A C 1
ATOM 3850 O O . SER A 1 478 ? 3.572 17.766 3.609 1 86.44 478 SER A O 1
ATOM 3852 N N . GLU A 1 479 ? 2.936 18.281 5.699 1 80.56 479 GLU A N 1
ATOM 3853 C CA . GLU A 1 479 ? 2.65 16.891 6.039 1 80.56 479 GLU A CA 1
ATOM 3854 C C . GLU A 1 479 ? 1.522 16.328 5.176 1 80.56 479 GLU A C 1
ATOM 3856 O O . GLU A 1 479 ? 1.598 15.188 4.711 1 80.56 479 GLU A O 1
ATOM 3861 N N . ARG A 1 480 ? 0.537 17.141 5.051 1 78.88 480 ARG A N 1
ATOM 3862 C CA . ARG A 1 480 ? -0.577 16.719 4.203 1 78.88 480 ARG A CA 1
ATOM 3863 C C . ARG A 1 480 ? -0.121 16.516 2.766 1 78.88 480 ARG A C 1
ATOM 3865 O O . ARG A 1 480 ? -0.531 15.547 2.113 1 78.88 480 ARG A O 1
ATOM 3872 N N . LEU A 1 481 ? 0.647 17.406 2.344 1 82.06 481 LEU A N 1
ATOM 3873 C CA . LEU A 1 481 ? 1.203 17.328 0.998 1 82.06 481 LEU A CA 1
ATOM 3874 C C . LEU A 1 481 ? 1.973 16.016 0.815 1 82.06 481 LEU A C 1
ATOM 3876 O O . LEU A 1 481 ? 1.791 15.32 -0.185 1 82.06 481 LEU A O 1
ATOM 3880 N N . PHE A 1 482 ? 2.742 15.664 1.751 1 80.12 482 PHE A N 1
ATOM 3881 C CA . PHE A 1 482 ? 3.586 14.477 1.626 1 80.12 482 PHE A CA 1
ATOM 3882 C C . PHE A 1 482 ? 2.773 13.211 1.832 1 80.12 482 PHE A C 1
ATOM 3884 O O . PHE A 1 482 ? 3.111 12.156 1.29 1 80.12 482 PHE A O 1
ATOM 3891 N N . SER A 1 483 ? 1.743 13.359 2.68 1 76.56 483 SER A N 1
ATOM 3892 C CA . SER A 1 483 ? 0.813 12.234 2.758 1 76.56 483 SER A CA 1
ATOM 3893 C C . SER A 1 483 ? 0.21 11.922 1.394 1 76.56 483 SER A C 1
ATOM 3895 O O . SER A 1 483 ? 0.135 10.758 0.995 1 76.56 483 SER A O 1
ATOM 3897 N N . GLU A 1 484 ? -0.18 12.961 0.75 1 75.44 484 GLU A N 1
ATOM 3898 C CA . GLU A 1 484 ? -0.707 12.797 -0.602 1 75.44 484 GLU A CA 1
ATOM 3899 C C . GLU A 1 484 ? 0.358 12.25 -1.547 1 75.44 484 GLU A C 1
ATOM 3901 O O . GLU A 1 484 ? 0.066 11.406 -2.395 1 75.44 484 GLU A O 1
ATOM 3906 N N . ALA A 1 485 ? 1.524 12.836 -1.437 1 77.25 485 ALA A N 1
ATOM 3907 C CA . ALA A 1 485 ? 2.637 12.359 -2.254 1 77.25 485 ALA A CA 1
ATOM 3908 C C . ALA A 1 485 ? 2.873 10.867 -2.041 1 77.25 485 ALA A C 1
ATOM 3910 O O . ALA A 1 485 ? 3.178 10.133 -2.988 1 77.25 485 ALA A O 1
ATOM 3911 N N . GLY A 1 486 ? 2.748 10.469 -0.835 1 76.62 486 GLY A N 1
ATOM 3912 C CA . GLY A 1 486 ? 2.873 9.055 -0.521 1 76.62 486 GLY A CA 1
ATOM 3913 C C . GLY A 1 486 ? 1.859 8.188 -1.244 1 76.62 486 GLY A C 1
ATOM 3914 O O . GLY A 1 486 ? 2.176 7.078 -1.67 1 76.62 486 GLY A O 1
ATOM 3915 N N . LEU A 1 487 ? 0.715 8.68 -1.407 1 72 487 LEU A N 1
ATOM 3916 C CA . LEU A 1 487 ? -0.33 7.961 -2.125 1 72 487 LEU A CA 1
ATOM 3917 C C . LEU A 1 487 ? -0.007 7.871 -3.611 1 72 487 LEU A C 1
ATOM 3919 O O . LEU A 1 487 ? -0.354 6.891 -4.27 1 72 487 LEU A O 1
ATOM 3923 N N . VAL A 1 488 ? 0.539 8.93 -4.078 1 70.44 488 VAL A N 1
ATOM 3924 C CA . VAL A 1 488 ? 0.939 8.953 -5.48 1 70.44 488 VAL A CA 1
ATOM 3925 C C . VAL A 1 488 ? 2.031 7.914 -5.723 1 70.44 488 VAL A C 1
ATOM 3927 O O . VAL A 1 488 ? 2.021 7.219 -6.738 1 70.44 488 VAL A O 1
ATOM 3930 N N . TYR A 1 489 ? 2.961 7.805 -4.75 1 65.44 489 TYR A N 1
ATOM 3931 C CA . TYR A 1 489 ? 4.074 6.871 -4.906 1 65.44 489 TYR A CA 1
ATOM 3932 C C . TYR A 1 489 ? 3.738 5.512 -4.305 1 65.44 489 TYR A C 1
ATOM 3934 O O . TYR A 1 489 ? 4.625 4.684 -4.094 1 65.44 489 TYR A O 1
ATOM 3942 N N . GLU A 1 490 ? 2.492 5.164 -4.125 1 65.19 490 GLU A N 1
ATOM 3943 C CA . GLU A 1 490 ? 2.135 3.855 -3.586 1 65.19 490 GLU A CA 1
ATOM 3944 C C . GLU A 1 490 ? 2.797 2.73 -4.379 1 65.19 490 GLU A C 1
ATOM 3946 O O . GLU A 1 490 ? 3.395 2.975 -5.43 1 65.19 490 GLU A O 1
ATOM 3951 N N . ALA A 1 491 ? 2.723 1.653 -3.854 1 57.34 491 ALA A N 1
ATOM 3952 C CA . ALA A 1 491 ? 3.455 0.483 -4.332 1 57.34 491 ALA A CA 1
ATOM 3953 C C . ALA A 1 491 ? 3.301 0.317 -5.84 1 57.34 491 ALA A C 1
ATOM 3955 O O . ALA A 1 491 ? 4.262 -0.031 -6.535 1 57.34 491 ALA A O 1
ATOM 3956 N N . LYS A 1 492 ? 2.24 0.717 -6.285 1 55.78 492 LYS A N 1
ATOM 3957 C CA . LYS A 1 492 ? 2.012 0.45 -7.703 1 55.78 492 LYS A CA 1
ATOM 3958 C C . LYS A 1 492 ? 2.557 1.582 -8.57 1 55.78 492 LYS A C 1
ATOM 3960 O O . LYS A 1 492 ? 2.535 1.494 -9.797 1 55.78 492 LYS A O 1
ATOM 3965 N N . ARG A 1 493 ? 2.992 2.646 -7.93 1 65.31 493 ARG A N 1
ATOM 3966 C CA . ARG A 1 493 ? 3.479 3.785 -8.703 1 65.31 493 ARG A CA 1
ATOM 3967 C C . ARG A 1 493 ? 4.879 4.191 -8.258 1 65.31 493 ARG A C 1
ATOM 3969 O O . ARG A 1 493 ? 5.207 5.379 -8.219 1 65.31 493 ARG A O 1
ATOM 3976 N N . SER A 1 494 ? 5.527 3.207 -7.867 1 61.16 494 SER A N 1
ATOM 3977 C CA . SER A 1 494 ? 6.848 3.502 -7.332 1 61.16 494 SER A CA 1
ATOM 3978 C C . SER A 1 494 ? 7.809 3.936 -8.43 1 61.16 494 SER A C 1
ATOM 3980 O O . SER A 1 494 ? 8.859 4.52 -8.156 1 61.16 494 SER A O 1
ATOM 3982 N N . ARG A 1 495 ? 7.352 3.807 -9.688 1 66.94 495 ARG A N 1
ATOM 3983 C CA . ARG A 1 495 ? 8.25 4.125 -10.797 1 66.94 495 ARG A CA 1
ATOM 3984 C C . ARG A 1 495 ? 7.902 5.473 -11.414 1 66.94 495 ARG A C 1
ATOM 3986 O O . ARG A 1 495 ? 8.492 5.871 -12.414 1 66.94 495 ARG A O 1
ATOM 3993 N N . LEU A 1 496 ? 7.016 6.129 -10.844 1 77.06 496 LEU A N 1
ATOM 3994 C CA . LEU A 1 496 ? 6.602 7.438 -11.344 1 77.06 496 LEU A CA 1
ATOM 3995 C C . LEU A 1 496 ? 7.742 8.445 -11.242 1 77.06 496 LEU A C 1
ATOM 3997 O O . LEU A 1 496 ? 8.375 8.57 -10.188 1 77.06 496 LEU A O 1
ATOM 4001 N N . LEU A 1 497 ? 7.996 9.086 -12.352 1 80.12 497 LEU A N 1
ATOM 4002 C CA . LEU A 1 497 ? 9.039 10.109 -12.352 1 80.12 497 LEU A CA 1
ATOM 4003 C C . LEU A 1 497 ? 8.703 11.234 -11.383 1 80.12 497 LEU A C 1
ATOM 4005 O O . LEU A 1 497 ? 7.551 11.656 -11.289 1 80.12 497 LEU A O 1
ATOM 4009 N N . PRO A 1 498 ? 9.742 11.734 -10.734 1 81.88 498 PRO A N 1
ATOM 4010 C CA . PRO A 1 498 ? 9.531 12.781 -9.734 1 81.88 498 PRO A CA 1
ATOM 4011 C C . PRO A 1 498 ? 8.844 14.016 -10.312 1 81.88 498 PRO A C 1
ATOM 4013 O O . PRO A 1 498 ? 7.992 14.617 -9.656 1 81.88 498 PRO A O 1
ATOM 4016 N N . THR A 1 499 ? 9.125 14.352 -11.547 1 83.88 499 THR A N 1
ATOM 4017 C CA . THR A 1 499 ? 8.516 15.523 -12.18 1 83.88 499 THR A CA 1
ATOM 4018 C C . THR A 1 499 ? 7.016 15.312 -12.359 1 83.88 499 THR A C 1
ATOM 4020 O O . THR A 1 499 ? 6.227 16.25 -12.172 1 83.88 499 THR A O 1
ATOM 4023 N N . ASN A 1 500 ? 6.668 14.148 -12.75 1 87.69 500 ASN A N 1
ATOM 4024 C CA . ASN A 1 500 ? 5.254 13.828 -12.914 1 87.69 500 ASN A CA 1
ATOM 4025 C C . ASN A 1 500 ? 4.52 13.836 -11.578 1 87.69 500 ASN A C 1
ATOM 4027 O O . ASN A 1 500 ? 3.371 14.273 -11.492 1 87.69 500 ASN A O 1
ATOM 4031 N N . ALA A 1 501 ? 5.27 13.359 -10.617 1 86.81 501 ALA A N 1
ATOM 4032 C CA . ALA A 1 501 ? 4.684 13.344 -9.281 1 86.81 501 ALA A CA 1
ATOM 4033 C C . ALA A 1 501 ? 4.406 14.766 -8.789 1 86.81 501 ALA A C 1
ATOM 4035 O O . ALA A 1 501 ? 3.355 15.031 -8.203 1 86.81 501 ALA A O 1
ATOM 4036 N N . GLU A 1 502 ? 5.336 15.594 -8.992 1 89.38 502 GLU A N 1
ATOM 4037 C CA . GLU A 1 502 ? 5.172 17 -8.594 1 89.38 502 GLU A CA 1
ATOM 4038 C C . GLU A 1 502 ? 3.953 17.625 -9.266 1 89.38 502 GLU A C 1
ATOM 4040 O O . GLU A 1 502 ? 3.152 18.297 -8.617 1 89.38 502 GLU A O 1
ATOM 4045 N N . ASN A 1 503 ? 3.797 17.375 -10.594 1 91.94 503 ASN A N 1
ATOM 4046 C CA . ASN A 1 503 ? 2.666 17.922 -11.336 1 91.94 503 ASN A CA 1
ATOM 4047 C C . ASN A 1 503 ? 1.336 17.406 -10.797 1 91.94 503 ASN A C 1
ATOM 4049 O O . ASN A 1 503 ? 0.382 18.172 -10.641 1 91.94 503 ASN A O 1
ATOM 4053 N N . LEU A 1 504 ? 1.312 16.188 -10.555 1 90.88 504 LEU A N 1
ATOM 4054 C CA . LEU A 1 504 ? 0.078 15.555 -10.094 1 90.88 504 LEU A CA 1
ATOM 4055 C C . LEU A 1 504 ? -0.309 16.062 -8.711 1 90.88 504 LEU A C 1
ATOM 4057 O O . LEU A 1 504 ? -1.475 16.391 -8.469 1 90.88 504 LEU A O 1
ATOM 4061 N N . VAL A 1 505 ? 0.677 16.125 -7.785 1 91.25 505 VAL A N 1
ATOM 4062 C CA . VAL A 1 505 ? 0.421 16.594 -6.426 1 91.25 505 VAL A CA 1
ATOM 4063 C C . VAL A 1 505 ? 0.008 18.062 -6.445 1 91.25 505 VAL A C 1
ATOM 4065 O O . VAL A 1 505 ? -0.899 18.469 -5.715 1 91.25 505 VAL A O 1
ATOM 4068 N N . PHE A 1 506 ? 0.675 18.828 -7.316 1 94.19 506 PHE A N 1
ATOM 4069 C CA . PHE A 1 506 ? 0.345 20.234 -7.504 1 94.19 506 PHE A CA 1
ATOM 4070 C C . PHE A 1 506 ? -1.11 20.406 -7.926 1 94.19 506 PHE A C 1
ATOM 4072 O O . PHE A 1 506 ? -1.844 21.203 -7.348 1 94.19 506 PHE A O 1
ATOM 4079 N N . ILE A 1 507 ? -1.527 19.656 -8.898 1 93.31 507 ILE A N 1
ATOM 4080 C CA . ILE A 1 507 ? -2.883 19.734 -9.438 1 93.31 507 ILE A CA 1
ATOM 4081 C C . ILE A 1 507 ? -3.881 19.25 -8.391 1 93.31 507 ILE A C 1
ATOM 4083 O O . ILE A 1 507 ? -4.938 19.859 -8.195 1 93.31 507 ILE A O 1
ATOM 4087 N N . HIS A 1 508 ? -3.551 18.188 -7.73 1 92.69 508 HIS A N 1
ATOM 4088 C CA . HIS A 1 508 ? -4.418 17.609 -6.711 1 92.69 508 HIS A CA 1
ATOM 4089 C C . HIS A 1 508 ? -4.781 18.656 -5.648 1 92.69 508 HIS A C 1
ATOM 4091 O O . HIS A 1 508 ? -5.949 18.766 -5.27 1 92.69 508 HIS A O 1
ATOM 4097 N N . HIS A 1 509 ? -3.848 19.375 -5.211 1 91.75 509 HIS A N 1
ATOM 4098 C CA . HIS A 1 509 ? -4.055 20.281 -4.09 1 91.75 509 HIS A CA 1
ATOM 4099 C C . HIS A 1 509 ? -4.621 21.609 -4.562 1 91.75 509 HIS A C 1
ATOM 4101 O O . HIS A 1 509 ? -5.438 22.219 -3.867 1 91.75 509 HIS A O 1
ATOM 4107 N N . ASN A 1 510 ? -4.227 22.078 -5.73 1 94.06 510 ASN A N 1
ATOM 4108 C CA . ASN A 1 510 ? -4.539 23.438 -6.125 1 94.06 510 ASN A CA 1
ATOM 4109 C C . ASN A 1 510 ? -5.82 23.516 -6.949 1 94.06 510 ASN A C 1
ATOM 4111 O O . ASN A 1 510 ? -6.477 24.562 -7 1 94.06 510 ASN A O 1
ATOM 4115 N N . LEU A 1 511 ? -6.191 22.453 -7.609 1 92.25 511 LEU A N 1
ATOM 4116 C CA . LEU A 1 511 ? -7.371 22.484 -8.461 1 92.25 511 LEU A CA 1
ATOM 4117 C C . LEU A 1 511 ? -8.617 22.859 -7.664 1 92.25 511 LEU A C 1
ATOM 4119 O O . LEU A 1 511 ? -9.43 23.656 -8.117 1 92.25 511 LEU A O 1
ATOM 4123 N N . PRO A 1 512 ? -8.844 22.281 -6.504 1 89.5 512 PRO A N 1
ATOM 4124 C CA . PRO A 1 512 ? -9.992 22.688 -5.695 1 89.5 512 PRO A CA 1
ATOM 4125 C C . PRO A 1 512 ? -9.914 24.156 -5.25 1 89.5 512 PRO A C 1
ATOM 4127 O O . PRO A 1 512 ? -10.953 24.797 -5.066 1 89.5 512 PRO A O 1
ATOM 4130 N N . LEU A 1 513 ? -8.742 24.625 -5.07 1 89.44 513 LEU A N 1
ATOM 4131 C CA . LEU A 1 513 ? -8.539 25.984 -4.57 1 89.44 513 LEU A CA 1
ATOM 4132 C C . LEU A 1 513 ? -8.93 27.016 -5.625 1 89.44 513 LEU A C 1
ATOM 4134 O O . LEU A 1 513 ? -9.219 28.172 -5.293 1 89.44 513 LEU A O 1
ATOM 4138 N N . VAL A 1 514 ? -8.914 26.641 -6.898 1 90 514 VAL A N 1
ATOM 4139 C CA . VAL A 1 514 ? -9.328 27.547 -7.973 1 90 514 VAL A CA 1
ATOM 4140 C C . VAL A 1 514 ? -10.734 27.172 -8.445 1 90 514 VAL A C 1
ATOM 4142 O O . VAL A 1 514 ? -11.109 27.469 -9.578 1 90 514 VAL A O 1
ATOM 4145 N N . ASN A 1 515 ? -11.453 26.438 -7.641 1 87.19 515 ASN A N 1
ATOM 4146 C CA . ASN A 1 515 ? -12.836 26.047 -7.887 1 87.19 515 ASN A CA 1
ATOM 4147 C C . ASN A 1 515 ? -12.977 25.281 -9.195 1 87.19 515 ASN A C 1
ATOM 4149 O O . ASN A 1 515 ? -13.953 25.453 -9.922 1 87.19 515 ASN A O 1
ATOM 4153 N N . PHE A 1 516 ? -11.914 24.625 -9.578 1 88.06 516 PHE A N 1
ATOM 4154 C CA . PHE A 1 516 ? -11.883 23.734 -10.742 1 88.06 516 PHE A CA 1
ATOM 4155 C C . PHE A 1 516 ? -12.031 24.531 -12.031 1 88.06 516 PHE A C 1
ATOM 4157 O O . PHE A 1 516 ? -12.484 24.016 -13.047 1 88.06 516 PHE A O 1
ATOM 4164 N N . GLU A 1 517 ? -11.773 25.828 -11.891 1 84.44 517 GLU A N 1
ATOM 4165 C CA . GLU A 1 517 ? -11.82 26.703 -13.055 1 84.44 517 GLU A CA 1
ATOM 4166 C C . GLU A 1 517 ? -10.422 26.969 -13.602 1 84.44 517 GLU A C 1
ATOM 4168 O O . GLU A 1 517 ? -9.57 27.516 -12.906 1 84.44 517 GLU A O 1
ATOM 4173 N N . TYR A 1 518 ? -10.211 26.438 -14.82 1 80.75 518 TYR A N 1
ATOM 4174 C CA . TYR A 1 518 ? -8.914 26.641 -15.461 1 80.75 518 TYR A CA 1
ATOM 4175 C C . TYR A 1 518 ? -9.023 26.484 -16.969 1 80.75 518 TYR A C 1
ATOM 4177 O O . TYR A 1 518 ? -9.945 25.844 -17.469 1 80.75 518 TYR A O 1
ATOM 4185 N N . MET B 1 1 ? -15.594 -1.817 -13.805 1 91.5 1 MET B N 1
ATOM 4186 C CA . MET B 1 1 ? -14.398 -1.059 -13.453 1 91.5 1 MET B CA 1
ATOM 4187 C C . MET B 1 1 ? -13.984 -1.327 -12.008 1 91.5 1 MET B C 1
ATOM 4189 O O . MET B 1 1 ? -12.828 -1.638 -11.734 1 91.5 1 MET B O 1
ATOM 4193 N N . ILE B 1 2 ? -14.891 -1.266 -11.062 1 89.88 2 ILE B N 1
ATOM 4194 C CA . ILE B 1 2 ? -14.609 -1.441 -9.641 1 89.88 2 ILE B CA 1
ATOM 4195 C C . ILE B 1 2 ? -13.984 -2.814 -9.406 1 89.88 2 ILE B C 1
ATOM 4197 O O . ILE B 1 2 ? -12.922 -2.924 -8.781 1 89.88 2 ILE B O 1
ATOM 4201 N N . ALA B 1 3 ? -14.5 -3.865 -9.938 1 89.75 3 ALA B N 1
ATOM 4202 C CA . ALA B 1 3 ? -13.977 -5.215 -9.75 1 89.75 3 ALA B CA 1
ATOM 4203 C C . ALA B 1 3 ? -12.758 -5.461 -10.633 1 89.75 3 ALA B C 1
ATOM 4205 O O . ALA B 1 3 ? -11.711 -5.906 -10.156 1 89.75 3 ALA B O 1
ATOM 4206 N N . LEU B 1 4 ? -12.852 -5.121 -11.93 1 90.69 4 LEU B N 1
ATOM 4207 C CA . LEU B 1 4 ? -11.812 -5.445 -12.906 1 90.69 4 LEU B CA 1
ATOM 4208 C C . LEU B 1 4 ? -10.523 -4.691 -12.602 1 90.69 4 LEU B C 1
ATOM 4210 O O . LEU B 1 4 ? -9.43 -5.215 -12.82 1 90.69 4 LEU B O 1
ATOM 4214 N N . ASP B 1 5 ? -10.695 -3.422 -12.164 1 89.44 5 ASP B N 1
ATOM 4215 C CA . ASP B 1 5 ? -9.516 -2.596 -11.922 1 89.44 5 ASP B CA 1
ATOM 4216 C C . ASP B 1 5 ? -9.188 -2.531 -10.438 1 89.44 5 ASP B C 1
ATOM 4218 O O . ASP B 1 5 ? -8.305 -1.771 -10.016 1 89.44 5 ASP B O 1
ATOM 4222 N N . ASN B 1 6 ? -9.883 -3.264 -9.625 1 87.5 6 ASN B N 1
ATOM 4223 C CA . ASN B 1 6 ? -9.68 -3.316 -8.18 1 87.5 6 ASN B CA 1
ATOM 4224 C C . ASN B 1 6 ? -9.828 -1.938 -7.543 1 87.5 6 ASN B C 1
ATOM 4226 O O . ASN B 1 6 ? -9 -1.538 -6.727 1 87.5 6 ASN B O 1
ATOM 4230 N N . GLU B 1 7 ? -10.75 -1.17 -7.945 1 88.94 7 GLU B N 1
ATOM 4231 C CA . GLU B 1 7 ? -11.039 0.125 -7.34 1 88.94 7 GLU B CA 1
ATOM 4232 C C . GLU B 1 7 ? -11.961 -0.027 -6.133 1 88.94 7 GLU B C 1
ATOM 4234 O O . GLU B 1 7 ? -12.875 -0.862 -6.141 1 88.94 7 GLU B O 1
ATOM 4239 N N . PRO B 1 8 ? -11.734 0.818 -5.117 1 88.19 8 PRO B N 1
ATOM 4240 C CA . PRO B 1 8 ? -12.664 0.775 -3.984 1 88.19 8 PRO B CA 1
ATOM 4241 C C . PRO B 1 8 ? -14.07 1.247 -4.348 1 88.19 8 PRO B C 1
ATOM 4243 O O . PRO B 1 8 ? -14.242 2.004 -5.309 1 88.19 8 PRO B O 1
ATOM 4246 N N . PHE B 1 9 ? -15.07 0.758 -3.541 1 89 9 PHE B N 1
ATOM 4247 C CA . PHE B 1 9 ? -16.453 1.185 -3.752 1 89 9 PHE B CA 1
ATOM 4248 C C . PHE B 1 9 ? -16.578 2.697 -3.623 1 89 9 PHE B C 1
ATOM 4250 O O . PHE B 1 9 ? -17.438 3.311 -4.246 1 89 9 PHE B O 1
ATOM 4257 N N . SER B 1 10 ? -15.703 3.312 -2.906 1 89.88 10 SER B N 1
ATOM 4258 C CA . SER B 1 10 ? -15.773 4.738 -2.609 1 89.88 10 SER B CA 1
ATOM 4259 C C . SER B 1 10 ? -15.367 5.574 -3.818 1 89.88 10 SER B C 1
ATOM 4261 O O . SER B 1 10 ? -15.477 6.801 -3.795 1 89.88 10 SER B O 1
ATOM 4263 N N . ILE B 1 11 ? -14.898 4.879 -4.855 1 90.56 11 ILE B N 1
ATOM 4264 C CA . ILE B 1 11 ? -14.492 5.602 -6.059 1 90.56 11 ILE B CA 1
ATOM 4265 C C . ILE B 1 11 ? -15.656 6.461 -6.555 1 90.56 11 ILE B C 1
ATOM 4267 O O . ILE B 1 11 ? -15.438 7.547 -7.102 1 90.56 11 ILE B O 1
ATOM 4271 N N . VAL B 1 12 ? -16.891 6.047 -6.344 1 92.44 12 VAL B N 1
ATOM 4272 C CA . VAL B 1 12 ? -18.078 6.742 -6.836 1 92.44 12 VAL B CA 1
ATOM 4273 C C . VAL B 1 12 ? -18.297 8.031 -6.051 1 92.44 12 VAL B C 1
ATOM 4275 O O . VAL B 1 12 ? -19.062 8.898 -6.465 1 92.44 12 VAL B O 1
ATOM 4278 N N . GLU B 1 13 ? -17.594 8.148 -4.934 1 92.19 13 GLU B N 1
ATOM 4279 C CA . GLU B 1 13 ? -17.719 9.344 -4.094 1 92.19 13 GLU B CA 1
ATOM 4280 C C . GLU B 1 13 ? -16.547 10.297 -4.328 1 92.19 13 GLU B C 1
ATOM 4282 O O . GLU B 1 13 ? -16.562 11.43 -3.842 1 92.19 13 GLU B O 1
ATOM 4287 N N . LYS B 1 14 ? -15.562 9.789 -5.031 1 91.94 14 LYS B N 1
ATOM 4288 C CA . LYS B 1 14 ? -14.391 10.625 -5.254 1 91.94 14 LYS B CA 1
ATOM 4289 C C . LYS B 1 14 ? -14.703 11.781 -6.195 1 91.94 14 LYS B C 1
ATOM 4291 O O . LYS B 1 14 ? -15.453 11.625 -7.156 1 91.94 14 LYS B O 1
ATOM 4296 N N . VAL B 1 15 ? -14.094 12.938 -5.953 1 92.25 15 VAL B N 1
ATOM 4297 C CA . VAL B 1 15 ? -14.398 14.18 -6.645 1 92.25 15 VAL B CA 1
ATOM 4298 C C . VAL B 1 15 ? -14.023 14.055 -8.125 1 92.25 15 VAL B C 1
ATOM 4300 O O . VAL B 1 15 ? -14.812 14.414 -9 1 92.25 15 VAL B O 1
ATOM 4303 N N . GLY B 1 16 ? -12.875 13.539 -8.398 1 92.75 16 GLY B N 1
ATOM 4304 C CA . GLY B 1 16 ? -12.414 13.43 -9.773 1 92.75 16 GLY B CA 1
ATOM 4305 C C . GLY B 1 16 ? -13.281 12.531 -10.625 1 92.75 16 GLY B C 1
ATOM 4306 O O . GLY B 1 16 ? -13.641 12.883 -11.742 1 92.75 16 GLY B O 1
ATOM 4307 N N . PHE B 1 17 ? -13.648 11.398 -10.141 1 93.88 17 PHE B N 1
ATOM 4308 C CA . PHE B 1 17 ? -14.477 10.445 -10.859 1 93.88 17 PHE B CA 1
ATOM 4309 C C . PHE B 1 17 ? -15.867 11.016 -11.102 1 93.88 17 PHE B C 1
ATOM 4311 O O . PHE B 1 17 ? -16.422 10.875 -12.195 1 93.88 17 PHE B O 1
ATOM 4318 N N . LYS B 1 18 ? -16.359 11.625 -10.055 1 92.94 18 LYS B N 1
ATOM 4319 C CA . LYS B 1 18 ? -17.672 12.258 -10.188 1 92.94 18 LYS B CA 1
ATOM 4320 C C . LYS B 1 18 ? -17.656 13.32 -11.289 1 92.94 18 LYS B C 1
ATOM 4322 O O . LYS B 1 18 ? -18.578 13.375 -12.117 1 92.94 18 LYS B O 1
ATOM 4327 N N . ARG B 1 19 ? -16.688 14.109 -11.273 1 92.12 19 ARG B N 1
ATOM 4328 C CA . ARG B 1 19 ? -16.578 15.172 -12.273 1 92.12 19 ARG B CA 1
ATOM 4329 C C . ARG B 1 19 ? -16.438 14.594 -13.672 1 92.12 19 ARG B C 1
ATOM 4331 O O . ARG B 1 19 ? -17.016 15.125 -14.633 1 92.12 19 ARG B O 1
ATOM 4338 N N . LEU B 1 20 ? -15.68 13.547 -13.852 1 92.75 20 LEU B N 1
ATOM 4339 C CA . LEU B 1 20 ? -15.5 12.891 -15.141 1 92.75 20 LEU B CA 1
ATOM 4340 C C . LEU B 1 20 ? -16.828 12.375 -15.68 1 92.75 20 LEU B C 1
ATOM 4342 O O . LEU B 1 20 ? -17.188 12.633 -16.828 1 92.75 20 LEU B O 1
ATOM 4346 N N . LEU B 1 21 ? -17.594 11.68 -14.867 1 92.88 21 LEU B N 1
ATOM 4347 C CA . LEU B 1 21 ? -18.844 11.078 -15.312 1 92.88 21 LEU B CA 1
ATOM 4348 C C . LEU B 1 21 ? -19.906 12.156 -15.547 1 92.88 21 LEU B C 1
ATOM 4350 O O . LEU B 1 21 ? -20.75 12.016 -16.438 1 92.88 21 LEU B O 1
ATOM 4354 N N . GLU B 1 22 ? -19.828 13.203 -14.695 1 92.19 22 GLU B N 1
ATOM 4355 C CA . GLU B 1 22 ? -20.75 14.312 -14.914 1 92.19 22 GLU B CA 1
ATOM 4356 C C . GLU B 1 22 ? -20.531 14.961 -16.281 1 92.19 22 GLU B C 1
ATOM 4358 O O . GLU B 1 22 ? -21.484 15.398 -16.922 1 92.19 22 GLU B O 1
ATOM 4363 N N . GLN B 1 23 ? -19.344 15.047 -16.688 1 90.62 23 GLN B N 1
ATOM 4364 C CA . GLN B 1 23 ? -19.016 15.609 -18 1 90.62 23 GLN B CA 1
ATOM 4365 C C . GLN B 1 23 ? -19.359 14.633 -19.109 1 90.62 23 GLN B C 1
ATOM 4367 O O . GLN B 1 23 ? -19.844 15.039 -20.172 1 90.62 23 GLN B O 1
ATOM 4372 N N . ALA B 1 24 ? -19.078 13.383 -18.922 1 90.88 24 ALA B N 1
ATOM 4373 C CA . ALA B 1 24 ? -19.297 12.359 -19.938 1 90.88 24 ALA B CA 1
ATOM 4374 C C . ALA B 1 24 ? -20.781 12.031 -20.094 1 90.88 24 ALA B C 1
ATOM 4376 O O . ALA B 1 24 ? -21.281 11.844 -21.203 1 90.88 24 ALA B O 1
ATOM 4377 N N . LEU B 1 25 ? -21.469 11.938 -18.938 1 91.94 25 LEU B N 1
ATOM 4378 C CA . LEU B 1 25 ? -22.891 11.586 -18.875 1 91.94 25 LEU B CA 1
ATOM 4379 C C . LEU B 1 25 ? -23.656 12.547 -17.969 1 91.94 25 LEU B C 1
ATOM 4381 O O . LEU B 1 25 ? -24.016 12.188 -16.844 1 91.94 25 LEU B O 1
ATOM 4385 N N . PRO B 1 26 ? -23.984 13.648 -18.484 1 90.25 26 PRO B N 1
ATOM 4386 C CA . PRO B 1 26 ? -24.594 14.68 -17.641 1 90.25 26 PRO B CA 1
ATOM 4387 C C . PRO B 1 26 ? -25.938 14.25 -17.062 1 90.25 26 PRO B C 1
ATOM 4389 O O . PRO B 1 26 ? -26.328 14.711 -15.992 1 90.25 26 PRO B O 1
ATOM 4392 N N . ARG B 1 27 ? -26.578 13.352 -17.719 1 91.12 27 ARG B N 1
ATOM 4393 C CA . ARG B 1 27 ? -27.906 12.953 -17.266 1 91.12 27 ARG B CA 1
ATOM 4394 C C . ARG B 1 27 ? -27.844 11.688 -16.422 1 91.12 27 ARG B C 1
ATOM 4396 O O . ARG B 1 27 ? -28.859 11.242 -15.883 1 91.12 27 ARG B O 1
ATOM 4403 N N . TYR B 1 28 ? -26.719 11.188 -16.359 1 90.56 28 TYR B N 1
ATOM 4404 C CA . TYR B 1 28 ? -26.547 9.953 -15.602 1 90.56 28 TYR B CA 1
ATOM 4405 C C . TYR B 1 28 ? -26.328 10.25 -14.125 1 90.56 28 TYR B C 1
ATOM 4407 O O . TYR B 1 28 ? -25.516 11.102 -13.766 1 90.56 28 TYR B O 1
ATOM 4415 N N . GLU B 1 29 ? -27.125 9.609 -13.297 1 90.88 29 GLU B N 1
ATOM 4416 C CA . GLU B 1 29 ? -26.922 9.719 -11.852 1 90.88 29 GLU B CA 1
ATOM 4417 C C . GLU B 1 29 ? -26.125 8.539 -11.32 1 90.88 29 GLU B C 1
ATOM 4419 O O . GLU B 1 29 ? -26.578 7.398 -11.359 1 90.88 29 GLU B O 1
ATOM 4424 N N . LEU B 1 30 ? -25.016 8.859 -10.82 1 91.06 30 LEU B N 1
ATOM 4425 C CA . LEU B 1 30 ? -24.125 7.832 -10.297 1 91.06 30 LEU B CA 1
ATOM 4426 C C . LEU B 1 30 ? -24.734 7.168 -9.062 1 91.06 30 LEU B C 1
ATOM 4428 O O . LEU B 1 30 ? -25.156 7.852 -8.133 1 91.06 30 LEU B O 1
ATOM 4432 N N . PRO B 1 31 ? -24.859 5.844 -9.117 1 92.56 31 PRO B N 1
ATOM 4433 C CA . PRO B 1 31 ? -25.391 5.145 -7.938 1 92.56 31 PRO B CA 1
ATOM 4434 C C . PRO B 1 31 ? -24.484 5.297 -6.715 1 92.56 31 PRO B C 1
ATOM 4436 O O . PRO B 1 31 ? -23.281 5.539 -6.855 1 92.56 31 PRO B O 1
ATOM 4439 N N . SER B 1 32 ? -25.047 5.109 -5.574 1 93.56 32 SER B N 1
ATOM 4440 C CA . SER B 1 32 ? -24.297 5.211 -4.324 1 93.56 32 SER B CA 1
ATOM 4441 C C . SER B 1 32 ? -23.422 3.984 -4.102 1 93.56 32 SER B C 1
ATOM 4443 O O . SER B 1 32 ? -23.656 2.936 -4.711 1 93.56 32 SER B O 1
ATOM 4445 N N . ARG B 1 33 ? -22.516 4.191 -3.26 1 92.06 33 ARG B N 1
ATOM 4446 C CA . ARG B 1 33 ? -21.609 3.107 -2.893 1 92.06 33 ARG B CA 1
ATOM 4447 C C . ARG B 1 33 ? -22.375 1.915 -2.334 1 92.06 33 ARG B C 1
ATOM 4449 O O . ARG B 1 33 ? -22.047 0.765 -2.635 1 92.06 33 ARG B O 1
ATOM 4456 N N . THR B 1 34 ? -23.359 2.182 -1.554 1 92.44 34 THR B N 1
ATOM 4457 C CA . THR B 1 34 ? -24.172 1.138 -0.926 1 92.44 34 THR B CA 1
ATOM 4458 C C . THR B 1 34 ? -24.953 0.364 -1.973 1 92.44 34 THR B C 1
ATOM 4460 O O . THR B 1 34 ? -25.047 -0.864 -1.909 1 92.44 34 THR B O 1
ATOM 4463 N N . TYR B 1 35 ? -25.547 1.037 -2.896 1 94.06 35 TYR B N 1
ATOM 4464 C CA . TYR B 1 35 ? -26.312 0.388 -3.955 1 94.06 35 TYR B CA 1
ATOM 4465 C C . TYR B 1 35 ? -25.422 -0.506 -4.805 1 94.06 35 TYR B C 1
ATOM 4467 O O . TYR B 1 35 ? -25.812 -1.612 -5.184 1 94.06 35 TYR B O 1
ATOM 4475 N N . ILE B 1 36 ? -24.281 -0.056 -5.125 1 94.06 36 ILE B N 1
ATOM 4476 C CA . ILE B 1 36 ? -23.344 -0.825 -5.938 1 94.06 36 ILE B CA 1
ATOM 4477 C C . ILE B 1 36 ? -22.922 -2.086 -5.188 1 94.06 36 ILE B C 1
ATOM 4479 O O . ILE B 1 36 ? -22.938 -3.186 -5.746 1 94.06 36 ILE B O 1
ATOM 4483 N N . SER B 1 37 ? -22.531 -1.957 -3.898 1 92.56 37 SER B N 1
ATOM 4484 C CA . SER B 1 37 ? -22 -3.066 -3.121 1 92.56 37 SER B CA 1
ATOM 4485 C C . SER B 1 37 ? -23.078 -4.07 -2.76 1 92.56 37 SER B C 1
ATOM 4487 O O . SER B 1 37 ? -22.828 -5.273 -2.678 1 92.56 37 SER B O 1
ATOM 4489 N N . GLN B 1 38 ? -24.328 -3.627 -2.625 1 93.38 38 GLN B N 1
ATOM 4490 C CA . GLN B 1 38 ? -25.344 -4.496 -2.064 1 93.38 38 GLN B CA 1
ATOM 4491 C C . GLN B 1 38 ? -26.281 -5.02 -3.156 1 93.38 38 GLN B C 1
ATOM 4493 O O . GLN B 1 38 ? -26.969 -6.02 -2.961 1 93.38 38 GLN B O 1
ATOM 4498 N N . LYS B 1 39 ? -26.297 -4.391 -4.254 1 94.12 39 LYS B N 1
ATOM 4499 C CA . LYS B 1 39 ? -27.25 -4.82 -5.277 1 94.12 39 LYS B CA 1
ATOM 4500 C C . LYS B 1 39 ? -26.531 -5.16 -6.582 1 94.12 39 LYS B C 1
ATOM 4502 O O . LYS B 1 39 ? -26.594 -6.297 -7.051 1 94.12 39 LYS B O 1
ATOM 4507 N N . ILE B 1 40 ? -25.828 -4.203 -7.141 1 94.12 40 ILE B N 1
ATOM 4508 C CA . ILE B 1 40 ? -25.266 -4.348 -8.477 1 94.12 40 ILE B CA 1
ATOM 4509 C C . ILE B 1 40 ? -24.219 -5.465 -8.484 1 94.12 40 ILE B C 1
ATOM 4511 O O . ILE B 1 40 ? -24.266 -6.355 -9.336 1 94.12 40 ILE B O 1
ATOM 4515 N N . VAL B 1 41 ? -23.266 -5.438 -7.547 1 93.94 41 VAL B N 1
ATOM 4516 C CA . VAL B 1 41 ? -22.172 -6.395 -7.512 1 93.94 41 VAL B CA 1
ATOM 4517 C C . VAL B 1 41 ? -22.719 -7.801 -7.281 1 93.94 41 VAL B C 1
ATOM 4519 O O . VAL B 1 41 ? -22.406 -8.727 -8.039 1 93.94 41 VAL B O 1
ATOM 4522 N N . PRO B 1 42 ? -23.609 -7.98 -6.32 1 94.06 42 PRO B N 1
ATOM 4523 C CA . PRO B 1 42 ? -24.172 -9.32 -6.133 1 94.06 42 PRO B CA 1
ATOM 4524 C C . PRO B 1 42 ? -24.953 -9.812 -7.355 1 94.06 42 PRO B C 1
ATOM 4526 O O . PRO B 1 42 ? -24.906 -11 -7.68 1 94.06 42 PRO B O 1
ATOM 4529 N N . ASP B 1 43 ? -25.625 -8.914 -8.023 1 95.19 43 ASP B N 1
ATOM 4530 C CA . ASP B 1 43 ? -26.359 -9.281 -9.234 1 95.19 43 ASP B CA 1
ATOM 4531 C C . ASP B 1 43 ? -25.406 -9.773 -10.32 1 95.19 43 ASP B C 1
ATOM 4533 O O . ASP B 1 43 ? -25.672 -10.781 -10.984 1 95.19 43 ASP B O 1
ATOM 4537 N N . ILE B 1 44 ? -24.344 -9.055 -10.539 1 94.75 44 ILE B N 1
ATOM 4538 C CA . ILE B 1 44 ? -23.359 -9.438 -11.531 1 94.75 44 ILE B CA 1
ATOM 4539 C C . ILE B 1 44 ? -22.719 -10.766 -11.133 1 94.75 44 ILE B C 1
ATOM 4541 O O . ILE B 1 44 ? -22.5 -11.633 -11.977 1 94.75 44 ILE B O 1
ATOM 4545 N N . TYR B 1 45 ? -22.406 -10.898 -9.859 1 94.56 45 TYR B N 1
ATOM 4546 C CA . TYR B 1 45 ? -21.859 -12.148 -9.336 1 94.56 45 TYR B CA 1
ATOM 4547 C C . TYR B 1 45 ? -22.75 -13.328 -9.711 1 94.56 45 TYR B C 1
ATOM 4549 O O . TYR B 1 45 ? -22.25 -14.336 -10.219 1 94.56 45 TYR B O 1
ATOM 4557 N N . ASN B 1 46 ? -24.047 -13.188 -9.477 1 95.44 46 ASN B N 1
ATOM 4558 C CA . ASN B 1 46 ? -24.984 -14.281 -9.711 1 95.44 46 ASN B CA 1
ATOM 4559 C C . ASN B 1 46 ? -25.047 -14.656 -11.188 1 95.44 46 ASN B C 1
ATOM 4561 O O . ASN B 1 46 ? -25.141 -15.844 -11.531 1 95.44 46 ASN B O 1
ATOM 4565 N N . ARG B 1 47 ? -25.016 -13.727 -12.008 1 95.81 47 ARG B N 1
ATOM 4566 C CA . ARG B 1 47 ? -25.062 -13.992 -13.438 1 95.81 47 ARG B CA 1
ATOM 4567 C C . ARG B 1 47 ? -23.812 -14.734 -13.906 1 95.81 47 ARG B C 1
ATOM 4569 O O . ARG B 1 47 ? -23.906 -15.68 -14.688 1 95.81 47 ARG B O 1
ATOM 4576 N N . ILE B 1 48 ? -22.688 -14.289 -13.453 1 95.5 48 ILE B N 1
ATOM 4577 C CA . ILE B 1 48 ? -21.438 -14.945 -13.805 1 95.5 48 ILE B CA 1
ATOM 4578 C C . ILE B 1 48 ? -21.406 -16.344 -13.203 1 95.5 48 ILE B C 1
ATOM 4580 O O . ILE B 1 48 ? -20.953 -17.297 -13.852 1 95.5 48 ILE B O 1
ATOM 4584 N N . HIS B 1 49 ? -21.828 -16.406 -11.93 1 95.62 49 HIS B N 1
ATOM 4585 C CA . HIS B 1 49 ? -21.922 -17.688 -11.227 1 95.62 49 HIS B CA 1
ATOM 4586 C C . HIS B 1 49 ? -22.688 -18.719 -12.062 1 95.62 49 HIS B C 1
ATOM 4588 O O . HIS B 1 49 ? -22.219 -19.844 -12.234 1 95.62 49 HIS B O 1
ATOM 4594 N N . ASP B 1 50 ? -23.797 -18.328 -12.617 1 95.69 50 ASP B N 1
ATOM 4595 C CA . ASP B 1 50 ? -24.656 -19.234 -13.383 1 95.69 50 ASP B CA 1
ATOM 4596 C C . ASP B 1 50 ? -23.953 -19.688 -14.664 1 95.69 50 ASP B C 1
ATOM 4598 O O . ASP B 1 50 ? -24.062 -20.859 -15.055 1 95.69 50 ASP B O 1
ATOM 4602 N N . LYS B 1 51 ? -23.25 -18.828 -15.227 1 95.25 51 LYS B N 1
ATOM 4603 C CA . LYS B 1 51 ? -22.547 -19.156 -16.453 1 95.25 51 LYS B CA 1
ATOM 4604 C C . LYS B 1 51 ? -21.422 -20.156 -16.188 1 95.25 51 LYS B C 1
ATOM 4606 O O . LYS B 1 51 ? -21.266 -21.141 -16.906 1 95.25 51 LYS B O 1
ATOM 4611 N N . ILE B 1 52 ? -20.625 -19.906 -15.18 1 95.38 52 ILE B N 1
ATOM 4612 C CA . ILE B 1 52 ? -19.516 -20.781 -14.836 1 95.38 52 ILE B CA 1
ATOM 4613 C C . ILE B 1 52 ? -20.047 -22.141 -14.414 1 95.38 52 ILE B C 1
ATOM 4615 O O . ILE B 1 52 ? -19.484 -23.172 -14.789 1 95.38 52 ILE B O 1
ATOM 4619 N N . LYS B 1 53 ? -21.109 -22.094 -13.648 1 95.94 53 LYS B N 1
ATOM 4620 C CA . LYS B 1 53 ? -21.734 -23.344 -13.211 1 95.94 53 LYS B CA 1
ATOM 4621 C C . LYS B 1 53 ? -22.172 -24.188 -14.398 1 95.94 53 LYS B C 1
ATOM 4623 O O . LYS B 1 53 ? -21.969 -25.406 -14.406 1 95.94 53 LYS B O 1
ATOM 4628 N N . THR B 1 54 ? -22.719 -23.578 -15.344 1 94.81 54 THR B N 1
ATOM 4629 C CA . THR B 1 54 ? -23.156 -24.266 -16.547 1 94.81 54 THR B CA 1
ATOM 4630 C C . THR B 1 54 ? -21.969 -24.875 -17.281 1 94.81 54 THR B C 1
ATOM 4632 O O . THR B 1 54 ? -22.031 -26.016 -17.75 1 94.81 54 THR B O 1
ATOM 4635 N N . ASN B 1 55 ? -20.938 -24.141 -17.406 1 94.44 55 ASN B N 1
ATOM 4636 C CA . ASN B 1 55 ? -19.734 -24.641 -18.078 1 94.44 55 ASN B CA 1
ATOM 4637 C C . ASN B 1 55 ? -19.156 -25.844 -17.344 1 94.44 55 ASN B C 1
ATOM 4639 O O . ASN B 1 55 ? -18.719 -26.812 -17.984 1 94.44 55 ASN B O 1
ATOM 4643 N N . ILE B 1 56 ? -19.125 -25.797 -16.031 1 95.75 56 ILE B N 1
ATOM 4644 C CA . ILE B 1 56 ? -18.594 -26.875 -15.227 1 95.75 56 ILE B CA 1
ATOM 4645 C C . ILE B 1 56 ? -19.469 -28.125 -15.375 1 95.75 56 ILE B C 1
ATOM 4647 O O . ILE B 1 56 ? -18.953 -29.25 -15.422 1 95.75 56 ILE B O 1
ATOM 4651 N N . SER B 1 57 ? -20.781 -27.922 -15.5 1 95.12 57 SER B N 1
ATOM 4652 C CA . SER B 1 57 ? -21.703 -29.047 -15.617 1 95.12 57 SER B CA 1
ATOM 4653 C C . SER B 1 57 ? -21.469 -29.828 -16.906 1 95.12 57 SER B C 1
ATOM 4655 O O . SER B 1 57 ? -21.719 -31.031 -16.953 1 95.12 57 SER B O 1
ATOM 4657 N N . LYS B 1 58 ? -20.922 -29.219 -17.891 1 94.38 58 LYS B N 1
ATOM 4658 C CA . LYS B 1 58 ? -20.688 -29.844 -19.188 1 94.38 58 LYS B CA 1
ATOM 4659 C C . LYS B 1 58 ? -19.375 -30.625 -19.188 1 94.38 58 LYS B C 1
ATOM 4661 O O . LYS B 1 58 ? -19.125 -31.453 -20.062 1 94.38 58 LYS B O 1
ATOM 4666 N N . ALA B 1 59 ? -18.578 -30.438 -18.234 1 95.44 59 ALA B N 1
ATOM 4667 C CA . ALA B 1 59 ? -17.266 -31.094 -18.156 1 95.44 59 ALA B CA 1
ATOM 4668 C C . ALA B 1 59 ? -17.406 -32.5 -17.609 1 95.44 59 ALA B C 1
ATOM 4670 O O . ALA B 1 59 ? -18.266 -32.781 -16.781 1 95.44 59 ALA B O 1
ATOM 4671 N N . ILE B 1 60 ? -16.562 -33.344 -18.047 1 94.31 60 ILE B N 1
ATOM 4672 C CA . ILE B 1 60 ? -16.547 -34.719 -17.594 1 94.31 60 ILE B CA 1
ATOM 4673 C C . ILE B 1 60 ? -15.969 -34.781 -16.172 1 94.31 60 ILE B C 1
ATOM 4675 O O . ILE B 1 60 ? -16.5 -35.5 -15.312 1 94.31 60 ILE B O 1
ATOM 4679 N N . ALA B 1 61 ? -14.922 -34.094 -15.969 1 96 61 ALA B N 1
ATOM 4680 C CA . ALA B 1 61 ? -14.242 -34.031 -14.68 1 96 61 ALA B CA 1
ATOM 4681 C C . ALA B 1 61 ? -13.672 -32.656 -14.422 1 96 61 ALA B C 1
ATOM 4683 O O . ALA B 1 61 ? -13.523 -31.859 -15.344 1 96 61 ALA B O 1
ATOM 4684 N N . VAL B 1 62 ? -13.477 -32.438 -13.148 1 96.94 62 VAL B N 1
ATOM 4685 C CA . VAL B 1 62 ? -12.938 -31.141 -12.734 1 96.94 62 VAL B CA 1
ATOM 4686 C C . VAL B 1 62 ? -11.781 -31.344 -11.758 1 96.94 62 VAL B C 1
ATOM 4688 O O . VAL B 1 62 ? -11.852 -32.219 -10.891 1 96.94 62 VAL B O 1
ATOM 4691 N N . SER B 1 63 ? -10.711 -30.656 -12.023 1 97.69 63 SER B N 1
ATOM 4692 C CA . SER B 1 63 ? -9.656 -30.578 -11.023 1 97.69 63 SER B CA 1
ATOM 4693 C C . SER B 1 63 ? -9.68 -29.234 -10.289 1 97.69 63 SER B C 1
ATOM 4695 O O . SER B 1 63 ? -10.227 -28.266 -10.797 1 97.69 63 SER B O 1
ATOM 4697 N N . VAL B 1 64 ? -9.086 -29.25 -9.055 1 96.69 64 VAL B N 1
ATOM 4698 C CA . VAL B 1 64 ? -9.258 -28.062 -8.219 1 96.69 64 VAL B CA 1
ATOM 4699 C C . VAL B 1 64 ? -7.918 -27.672 -7.598 1 96.69 64 VAL B C 1
ATOM 4701 O O . VAL B 1 64 ? -7.105 -28.531 -7.27 1 96.69 64 VAL B O 1
ATOM 4704 N N . THR B 1 65 ? -7.652 -26.375 -7.523 1 95.88 65 THR B N 1
ATOM 4705 C CA . THR B 1 65 ? -6.566 -25.844 -6.711 1 95.88 65 THR B CA 1
ATOM 4706 C C . THR B 1 65 ? -7.117 -25.062 -5.516 1 95.88 65 THR B C 1
ATOM 4708 O O . THR B 1 65 ? -8.125 -24.359 -5.637 1 95.88 65 THR B O 1
ATOM 4711 N N . SER B 1 66 ? -6.547 -25.219 -4.395 1 95.12 66 SER B N 1
ATOM 4712 C CA . SER B 1 66 ? -7.004 -24.547 -3.182 1 95.12 66 SER B CA 1
ATOM 4713 C C . SER B 1 66 ? -5.84 -24.25 -2.242 1 95.12 66 SER B C 1
ATOM 4715 O O . SER B 1 66 ? -4.844 -24.984 -2.232 1 95.12 66 SER B O 1
ATOM 4717 N N . ASP B 1 67 ? -5.934 -23.203 -1.622 1 92.44 67 ASP B N 1
ATOM 4718 C CA . ASP B 1 67 ? -4.949 -22.766 -0.636 1 92.44 67 ASP B CA 1
ATOM 4719 C C . ASP B 1 67 ? -5.566 -21.797 0.369 1 92.44 67 ASP B C 1
ATOM 4721 O O . ASP B 1 67 ? -6.676 -21.312 0.16 1 92.44 67 ASP B O 1
ATOM 4725 N N . ILE B 1 68 ? -4.859 -21.641 1.483 1 90.81 68 ILE B N 1
ATOM 4726 C CA . ILE B 1 68 ? -5.297 -20.688 2.494 1 90.81 68 ILE B CA 1
ATOM 4727 C C . ILE B 1 68 ? -4.363 -19.484 2.51 1 90.81 68 ILE B C 1
ATOM 4729 O O . ILE B 1 68 ? -3.143 -19.641 2.4 1 90.81 68 ILE B O 1
ATOM 4733 N N . TRP B 1 69 ? -4.977 -18.344 2.529 1 86.25 69 TRP B N 1
ATOM 4734 C CA . TRP B 1 69 ? -4.227 -17.094 2.611 1 86.25 69 TRP B CA 1
ATOM 4735 C C . TRP B 1 69 ? -4.742 -16.219 3.748 1 86.25 69 TRP B C 1
ATOM 4737 O O . TRP B 1 69 ? -5.953 -16.094 3.945 1 86.25 69 TRP B O 1
ATOM 4747 N N . THR B 1 70 ? -3.822 -15.672 4.469 1 80.56 70 THR B N 1
ATOM 4748 C CA . THR B 1 70 ? -4.18 -14.75 5.539 1 80.56 70 THR B CA 1
ATOM 4749 C C . THR B 1 70 ? -3.715 -13.328 5.207 1 80.56 70 THR B C 1
ATOM 4751 O O . THR B 1 70 ? -2.537 -13.109 4.918 1 80.56 70 THR B O 1
ATOM 4754 N N . CYS B 1 71 ? -4.648 -12.422 5.184 1 77.75 71 CYS B N 1
ATOM 4755 C CA . CYS B 1 71 ? -4.332 -11.023 4.934 1 77.75 71 CYS B CA 1
ATOM 4756 C C . CYS B 1 71 ? -3.654 -10.391 6.145 1 77.75 71 CYS B C 1
ATOM 4758 O O . CYS B 1 71 ? -4.199 -10.422 7.25 1 77.75 71 CYS B O 1
ATOM 4760 N N . LEU B 1 72 ? -2.584 -9.766 5.934 1 69.38 72 LEU B N 1
ATOM 4761 C CA . LEU B 1 72 ? -1.797 -9.203 7.023 1 69.38 72 LEU B CA 1
ATOM 4762 C C . LEU B 1 72 ? -2.443 -7.93 7.559 1 69.38 72 LEU B C 1
ATOM 4764 O O . LEU B 1 72 ? -2.287 -7.594 8.734 1 69.38 72 LEU B O 1
ATOM 4768 N N . HIS B 1 73 ? -3.096 -7.258 6.688 1 65.69 73 HIS B N 1
ATOM 4769 C CA . HIS B 1 73 ? -3.627 -5.949 7.055 1 65.69 73 HIS B CA 1
ATOM 4770 C C . HIS B 1 73 ? -4.797 -6.082 8.023 1 65.69 73 HIS B C 1
ATOM 4772 O O . HIS B 1 73 ? -4.984 -5.234 8.898 1 65.69 73 HIS B O 1
ATOM 4778 N N . ASN B 1 74 ? -5.629 -7.09 7.918 1 65.56 74 ASN B N 1
ATOM 4779 C CA . ASN B 1 74 ? -6.805 -7.223 8.773 1 65.56 74 ASN B CA 1
ATOM 4780 C C . ASN B 1 74 ? -6.879 -8.609 9.414 1 65.56 74 ASN B C 1
ATOM 4782 O O . ASN B 1 74 ? -7.887 -8.961 10.031 1 65.56 74 ASN B O 1
ATOM 4786 N N . SER B 1 75 ? -5.895 -9.555 9.164 1 71.25 75 SER B N 1
ATOM 4787 C CA . SER B 1 75 ? -5.742 -10.883 9.758 1 71.25 75 SER B CA 1
ATOM 4788 C C . SER B 1 75 ? -6.875 -11.812 9.328 1 71.25 75 SER B C 1
ATOM 4790 O O . SER B 1 75 ? -7.145 -12.82 9.984 1 71.25 75 SER B O 1
ATOM 4792 N N . SER B 1 76 ? -7.539 -11.398 8.32 1 77.75 76 SER B N 1
ATOM 4793 C CA . SER B 1 76 ? -8.57 -12.273 7.777 1 77.75 76 SER B CA 1
ATOM 4794 C C . SER B 1 76 ? -7.961 -13.359 6.887 1 77.75 76 SER B C 1
ATOM 4796 O O . SER B 1 76 ? -7.02 -13.094 6.137 1 77.75 76 SER B O 1
ATOM 4798 N N . SER B 1 77 ? -8.477 -14.578 7.117 1 85.06 77 SER B N 1
ATOM 4799 C CA . SER B 1 77 ? -8 -15.68 6.301 1 85.06 77 SER B CA 1
ATOM 4800 C C . SER B 1 77 ? -9.031 -16.094 5.254 1 85.06 77 SER B C 1
ATOM 4802 O O . SER B 1 77 ? -10.234 -15.914 5.465 1 85.06 77 SER B O 1
ATOM 4804 N N . PHE B 1 78 ? -8.531 -16.516 4.18 1 89.12 78 PHE B N 1
ATOM 4805 C CA . PHE B 1 78 ? -9.406 -16.906 3.076 1 89.12 78 PHE B CA 1
ATOM 4806 C C . PHE B 1 78 ? -8.992 -18.25 2.502 1 89.12 78 PHE B C 1
ATOM 4808 O O . PHE B 1 78 ? -7.797 -18.562 2.447 1 89.12 78 PHE B O 1
ATOM 4815 N N . LEU B 1 79 ? -9.969 -19.031 2.133 1 93.25 79 LEU B N 1
ATOM 4816 C CA . LEU B 1 79 ? -9.766 -20.297 1.424 1 93.25 79 LEU B CA 1
ATOM 4817 C C . LEU B 1 79 ? -10.117 -20.156 -0.052 1 93.25 79 LEU B C 1
ATOM 4819 O O . LEU B 1 79 ? -11.227 -19.719 -0.389 1 93.25 79 LEU B O 1
ATOM 4823 N N . SER B 1 80 ? -9.156 -20.453 -0.891 1 94.62 80 SER B N 1
ATOM 4824 C CA . SER B 1 80 ? -9.406 -20.359 -2.326 1 94.62 80 SER B CA 1
ATOM 4825 C C . SER B 1 80 ? -9.922 -21.688 -2.881 1 94.62 80 SER B C 1
ATOM 4827 O O . SER B 1 80 ? -9.656 -22.75 -2.312 1 94.62 80 SER B O 1
ATOM 4829 N N . PHE B 1 81 ? -10.688 -21.609 -3.854 1 96.31 81 PHE B N 1
ATOM 4830 C CA . PHE B 1 81 ? -11.203 -22.766 -4.59 1 96.31 81 PHE B CA 1
ATOM 4831 C C . PHE B 1 81 ? -11.352 -22.438 -6.07 1 96.31 81 PHE B C 1
ATOM 4833 O O . PHE B 1 81 ? -12.266 -21.703 -6.457 1 96.31 81 PHE B O 1
ATOM 4840 N N . THR B 1 82 ? -10.43 -22.922 -6.895 1 96.19 82 THR B N 1
ATOM 4841 C CA . THR B 1 82 ? -10.445 -22.688 -8.328 1 96.19 82 THR B CA 1
ATOM 4842 C C . THR B 1 82 ? -10.594 -24 -9.102 1 96.19 82 THR B C 1
ATOM 4844 O O . THR B 1 82 ? -9.859 -24.953 -8.852 1 96.19 82 THR B O 1
ATOM 4847 N N . ALA B 1 83 ? -11.492 -24.016 -9.961 1 96.94 83 ALA B N 1
ATOM 4848 C CA . ALA B 1 83 ? -11.75 -25.219 -10.75 1 96.94 83 ALA B CA 1
ATOM 4849 C C . ALA B 1 83 ? -11.062 -25.141 -12.109 1 96.94 83 ALA B C 1
ATOM 4851 O O . ALA B 1 83 ? -10.961 -24.062 -12.703 1 96.94 83 ALA B O 1
ATOM 4852 N N . HIS B 1 84 ? -10.602 -26.25 -12.57 1 96.75 84 HIS B N 1
ATOM 4853 C CA . HIS B 1 84 ? -9.992 -26.453 -13.883 1 96.75 84 HIS B CA 1
ATOM 4854 C C . HIS B 1 84 ? -10.641 -27.609 -14.633 1 96.75 84 HIS B C 1
ATOM 4856 O O . HIS B 1 84 ? -10.828 -28.688 -14.062 1 96.75 84 HIS B O 1
ATOM 4862 N N . TRP B 1 85 ? -11.031 -27.375 -15.875 1 96.94 85 TRP B N 1
ATOM 4863 C CA . TRP B 1 85 ? -11.672 -28.438 -16.625 1 96.94 85 TRP B CA 1
ATOM 4864 C C . TRP B 1 85 ? -11.422 -28.281 -18.125 1 96.94 85 TRP B C 1
ATOM 4866 O O . TRP B 1 85 ? -10.906 -27.25 -18.562 1 96.94 85 TRP B O 1
ATOM 4876 N N . LEU B 1 86 ? -11.633 -29.328 -18.844 1 97 86 LEU B N 1
ATOM 4877 C CA . LEU B 1 86 ? -11.586 -29.297 -20.297 1 97 86 LEU B CA 1
ATOM 4878 C C . LEU B 1 86 ? -13 -29.25 -20.891 1 97 86 LEU B C 1
ATOM 4880 O O . LEU B 1 86 ? -13.836 -30.094 -20.562 1 97 86 LEU B O 1
ATOM 4884 N N . SER B 1 87 ? -13.258 -28.25 -21.75 1 94.44 87 SER B N 1
ATOM 4885 C CA . SER B 1 87 ? -14.539 -28.172 -22.438 1 94.44 87 SER B CA 1
ATOM 4886 C C . SER B 1 87 ? -14.703 -29.328 -23.422 1 94.44 87 SER B C 1
ATOM 4888 O O . SER B 1 87 ? -13.75 -30.062 -23.703 1 94.44 87 SER B O 1
ATOM 4890 N N . PRO B 1 88 ? -15.922 -29.5 -23.922 1 91.75 88 PRO B N 1
ATOM 4891 C CA . PRO B 1 88 ? -16.125 -30.531 -24.953 1 91.75 88 PRO B CA 1
ATOM 4892 C C . PRO B 1 88 ? -15.242 -30.328 -26.172 1 91.75 88 PRO B C 1
ATOM 4894 O O . PRO B 1 88 ? -14.891 -31.281 -26.859 1 91.75 88 PRO B O 1
ATOM 4897 N N . GLU B 1 89 ? -14.82 -29.078 -26.438 1 91.88 89 GLU B N 1
ATOM 4898 C CA . GLU B 1 89 ? -13.938 -28.75 -27.562 1 91.88 89 GLU B CA 1
ATOM 4899 C C . GLU B 1 89 ? -12.469 -28.875 -27.156 1 91.88 89 GLU B C 1
ATOM 4901 O O . GLU B 1 89 ? -11.578 -28.5 -27.922 1 91.88 89 GLU B O 1
ATOM 4906 N N . PHE B 1 90 ? -12.211 -29.375 -25.953 1 94.94 90 PHE B N 1
ATOM 4907 C CA . PHE B 1 90 ? -10.891 -29.672 -25.391 1 94.94 90 PHE B CA 1
ATOM 4908 C C . PHE B 1 90 ? -10.125 -28.391 -25.109 1 94.94 90 PHE B C 1
ATOM 4910 O O . PHE B 1 90 ? -8.906 -28.344 -25.297 1 94.94 90 PHE B O 1
ATOM 4917 N N . GLN B 1 91 ? -10.883 -27.391 -24.766 1 93.12 91 GLN B N 1
ATOM 4918 C CA . GLN B 1 91 ? -10.266 -26.156 -24.297 1 93.12 91 GLN B CA 1
ATOM 4919 C C . GLN B 1 91 ? -10.094 -26.188 -22.781 1 93.12 91 GLN B C 1
ATOM 4921 O O . GLN B 1 91 ? -11.047 -26.438 -22.047 1 93.12 91 GLN B O 1
ATOM 4926 N N . LEU B 1 92 ? -8.844 -25.953 -22.453 1 94.31 92 LEU B N 1
ATOM 4927 C CA . LEU B 1 92 ? -8.602 -25.859 -21.016 1 94.31 92 LEU B CA 1
ATOM 4928 C C . LEU B 1 92 ? -9.211 -24.594 -20.438 1 94.31 92 LEU B C 1
ATOM 4930 O O . LEU B 1 92 ? -8.922 -23.484 -20.906 1 94.31 92 LEU B O 1
ATOM 4934 N N . GLN B 1 93 ? -10.07 -24.766 -19.484 1 94.25 93 GLN B N 1
ATOM 4935 C CA . GLN B 1 93 ? -10.766 -23.641 -18.844 1 94.25 93 GLN B CA 1
ATOM 4936 C C . GLN B 1 93 ? -10.57 -23.672 -17.328 1 94.25 93 GLN B C 1
ATOM 4938 O O . GLN B 1 93 ? -10.203 -24.719 -16.766 1 94.25 93 GLN B O 1
ATOM 4943 N N . HIS B 1 94 ? -10.641 -22.547 -16.766 1 94.69 94 HIS B N 1
ATOM 4944 C CA . HIS B 1 94 ? -10.625 -22.453 -15.305 1 94.69 94 HIS B CA 1
ATOM 4945 C C . HIS B 1 94 ? -11.633 -21.422 -14.812 1 94.69 94 HIS B C 1
ATOM 4947 O O . HIS B 1 94 ? -12.156 -20.625 -15.602 1 94.69 94 HIS B O 1
ATOM 4953 N N . GLY B 1 95 ? -12.008 -21.516 -13.57 1 94.5 95 GLY B N 1
ATOM 4954 C CA . GLY B 1 95 ? -12.875 -20.562 -12.906 1 94.5 95 GLY B CA 1
ATOM 4955 C C . GLY B 1 95 ? -12.656 -20.484 -11.406 1 94.5 95 GLY B C 1
ATOM 4956 O O . GLY B 1 95 ? -12.461 -21.516 -10.75 1 94.5 95 GLY B O 1
ATOM 4957 N N . VAL B 1 96 ? -12.57 -19.234 -10.945 1 94.94 96 VAL B N 1
ATOM 4958 C CA . VAL B 1 96 ? -12.516 -19.031 -9.5 1 94.94 96 VAL B CA 1
ATOM 4959 C C . VAL B 1 96 ? -13.898 -19.25 -8.891 1 94.94 96 VAL B C 1
ATOM 4961 O O . VAL B 1 96 ? -14.836 -18.5 -9.203 1 94.94 96 VAL B O 1
ATOM 4964 N N . LEU B 1 97 ? -14 -20.219 -8.055 1 96.19 97 LEU B N 1
ATOM 4965 C CA . LEU B 1 97 ? -15.312 -20.547 -7.504 1 96.19 97 LEU B CA 1
ATOM 4966 C C . LEU B 1 97 ? -15.516 -19.875 -6.148 1 96.19 97 LEU B C 1
ATOM 4968 O O . LEU B 1 97 ? -16.641 -19.547 -5.773 1 96.19 97 LEU B O 1
ATOM 4972 N N . ALA B 1 98 ? -14.352 -19.75 -5.469 1 93.62 98 ALA B N 1
ATOM 4973 C CA . ALA B 1 98 ? -14.531 -19.156 -4.152 1 93.62 98 ALA B CA 1
ATOM 4974 C C . ALA B 1 98 ? -13.219 -18.562 -3.635 1 93.62 98 ALA B C 1
ATOM 4976 O O . ALA B 1 98 ? -12.141 -19.109 -3.906 1 93.62 98 ALA B O 1
ATOM 4977 N N . MET B 1 99 ? -13.234 -17.516 -3.062 1 91.62 99 MET B N 1
ATOM 4978 C CA . MET B 1 99 ? -12.305 -16.984 -2.061 1 91.62 99 MET B CA 1
ATOM 4979 C C . MET B 1 99 ? -13.008 -16.781 -0.723 1 91.62 99 MET B C 1
ATOM 4981 O O . MET B 1 99 ? -13.297 -15.656 -0.334 1 91.62 99 MET B O 1
ATOM 4985 N N . LYS B 1 100 ? -13.273 -17.812 -0.136 1 90.75 100 LYS B N 1
ATOM 4986 C CA . LYS B 1 100 ? -14.18 -17.859 1.007 1 90.75 100 LYS B CA 1
ATOM 4987 C C . LYS B 1 100 ? -13.477 -17.406 2.285 1 90.75 100 LYS B C 1
ATOM 4989 O O . LYS B 1 100 ? -12.391 -17.906 2.602 1 90.75 100 LYS B O 1
ATOM 4994 N N . PRO B 1 101 ? -14.117 -16.469 2.959 1 87.75 101 PRO B N 1
ATOM 4995 C CA . PRO B 1 101 ? -13.57 -16.172 4.285 1 87.75 101 PRO B CA 1
ATOM 4996 C C . PRO B 1 101 ? -13.523 -17.391 5.195 1 87.75 101 PRO B C 1
ATOM 4998 O O . PRO B 1 101 ? -14.469 -18.188 5.215 1 87.75 101 PRO B O 1
ATOM 5001 N N . PHE B 1 102 ? -12.414 -17.641 5.746 1 87 102 PHE B N 1
ATOM 5002 C CA . PHE B 1 102 ? -12.18 -18.797 6.609 1 87 102 PHE B CA 1
ATOM 5003 C C . PHE B 1 102 ? -12.102 -18.359 8.07 1 87 102 PHE B C 1
ATOM 5005 O O . PHE B 1 102 ? -11.078 -17.844 8.508 1 87 102 PHE B O 1
ATOM 5012 N N . SER B 1 103 ? -13.18 -18.516 8.805 1 80.75 103 SER B N 1
ATOM 5013 C CA . SER B 1 103 ? -13.227 -18.141 10.219 1 80.75 103 SER B CA 1
ATOM 5014 C C . SER B 1 103 ? -12.82 -19.312 11.109 1 80.75 103 SER B C 1
ATOM 5016 O O . SER B 1 103 ? -13.047 -20.469 10.758 1 80.75 103 SER B O 1
ATOM 5018 N N . GLY B 1 104 ? -12.148 -19.094 12.172 1 78.81 104 GLY B N 1
ATOM 5019 C CA . GLY B 1 104 ? -11.789 -20.109 13.133 1 78.81 104 GLY B CA 1
ATOM 5020 C C . GLY B 1 104 ? -10.414 -20.719 12.883 1 78.81 104 GLY B C 1
ATOM 5021 O O . GLY B 1 104 ? -9.625 -20.156 12.117 1 78.81 104 GLY B O 1
ATOM 5022 N N . SER B 1 105 ? -10.117 -21.891 13.586 1 84.5 105 SER B N 1
ATOM 5023 C CA . SER B 1 105 ? -8.82 -22.531 13.484 1 84.5 105 SER B CA 1
ATOM 5024 C C . SER B 1 105 ? -8.672 -23.266 12.148 1 84.5 105 SER B C 1
ATOM 5026 O O . SER B 1 105 ? -9.625 -23.891 11.664 1 84.5 105 SER B O 1
ATOM 5028 N N . HIS B 1 106 ? -7.578 -23.172 11.633 1 87.62 106 HIS B N 1
ATOM 5029 C CA . HIS B 1 106 ? -7.281 -23.797 10.352 1 87.62 106 HIS B CA 1
ATOM 5030 C C . HIS B 1 106 ? -6.965 -25.281 10.531 1 87.62 106 HIS B C 1
ATOM 5032 O O . HIS B 1 106 ? -5.941 -25.766 10.039 1 87.62 106 HIS B O 1
ATOM 5038 N N . THR B 1 107 ? -7.871 -25.984 11.133 1 91.25 107 THR B N 1
ATOM 5039 C CA . THR B 1 107 ? -7.684 -27.422 11.32 1 91.25 107 THR B CA 1
ATOM 5040 C C . THR B 1 107 ? -8.094 -28.188 10.07 1 91.25 107 THR B C 1
ATOM 5042 O O . THR B 1 107 ? -8.867 -27.672 9.25 1 91.25 107 THR B O 1
ATOM 5045 N N . GLY B 1 108 ? -7.562 -29.422 9.969 1 93.94 108 GLY B N 1
ATOM 5046 C CA . GLY B 1 108 ? -7.922 -30.266 8.836 1 93.94 108 GLY B CA 1
ATOM 5047 C C . GLY B 1 108 ? -9.414 -30.5 8.711 1 93.94 108 GLY B C 1
ATOM 5048 O O . GLY B 1 108 ? -9.961 -30.469 7.605 1 93.94 108 GLY B O 1
ATOM 5049 N N . GLU B 1 109 ? -10.047 -30.656 9.789 1 95 109 GLU B N 1
ATOM 5050 C CA . GLU B 1 109 ? -11.484 -30.906 9.797 1 95 109 GLU B CA 1
ATOM 5051 C C . GLU B 1 109 ? -12.258 -29.703 9.281 1 95 109 GLU B C 1
ATOM 5053 O O . GLU B 1 109 ? -13.18 -29.844 8.477 1 95 109 GLU B O 1
ATOM 5058 N N . ASN B 1 110 ? -11.852 -28.547 9.742 1 94.31 110 ASN B N 1
ATOM 5059 C CA . ASN B 1 110 ? -12.523 -27.328 9.305 1 94.31 110 ASN B CA 1
ATOM 5060 C C . ASN B 1 110 ? -12.289 -27.062 7.82 1 94.31 110 ASN B C 1
ATOM 506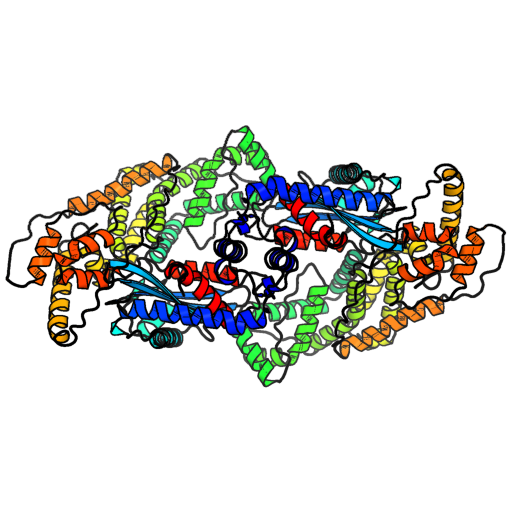2 O O . ASN B 1 110 ? -13.195 -26.609 7.117 1 94.31 110 ASN B O 1
ATOM 5066 N N . ILE B 1 111 ? -11.094 -27.297 7.406 1 95.56 111 ILE B N 1
ATOM 5067 C CA . ILE B 1 111 ? -10.758 -27.125 6 1 95.56 111 ILE B CA 1
ATOM 5068 C C . ILE B 1 111 ? -11.609 -28.062 5.145 1 95.56 111 ILE B C 1
ATOM 5070 O O . ILE B 1 111 ? -12.188 -27.641 4.137 1 95.56 111 ILE B O 1
ATOM 5074 N N . ALA B 1 112 ? -11.719 -29.344 5.586 1 96.88 112 ALA B N 1
ATOM 5075 C CA . ALA B 1 112 ? -12.531 -30.328 4.875 1 96.88 112 ALA B CA 1
ATOM 5076 C C . ALA B 1 112 ? -13.984 -29.859 4.77 1 96.88 112 ALA B C 1
ATOM 5078 O O . ALA B 1 112 ? -14.602 -29.969 3.707 1 96.88 112 ALA B O 1
ATOM 5079 N N . LYS B 1 113 ? -14.445 -29.359 5.859 1 96.06 113 LYS B N 1
ATOM 5080 C CA . LYS B 1 113 ? -15.82 -28.875 5.898 1 96.06 113 LYS B CA 1
ATOM 5081 C C . LYS B 1 113 ? -16.031 -27.75 4.891 1 96.06 113 LYS B C 1
ATOM 5083 O O . LYS B 1 113 ? -17.031 -27.75 4.152 1 96.06 113 LYS B O 1
ATOM 5088 N N . GLU B 1 114 ? -15.141 -26.812 4.863 1 95.38 114 GLU B N 1
ATOM 5089 C CA . GLU B 1 114 ? -15.266 -25.656 3.969 1 95.38 114 GLU B CA 1
ATOM 5090 C C . GLU B 1 114 ? -15.109 -26.078 2.51 1 95.38 114 GLU B C 1
ATOM 5092 O O . GLU B 1 114 ? -15.812 -25.562 1.634 1 95.38 114 GLU B O 1
ATOM 5097 N N . LEU B 1 115 ? -14.203 -26.984 2.195 1 96.44 115 LEU B N 1
ATOM 5098 C CA . LEU B 1 115 ? -14.023 -27.484 0.838 1 96.44 115 LEU B CA 1
ATOM 5099 C C . LEU B 1 115 ? -15.305 -28.141 0.332 1 96.44 115 LEU B C 1
ATOM 5101 O O . LEU B 1 115 ? -15.758 -27.859 -0.78 1 96.44 115 LEU B O 1
ATOM 5105 N N . ASN B 1 116 ? -15.883 -28.984 1.189 1 96.81 116 ASN B N 1
ATOM 5106 C CA . ASN B 1 116 ? -17.109 -29.672 0.817 1 96.81 116 ASN B CA 1
ATOM 5107 C C . ASN B 1 116 ? -18.281 -28.703 0.652 1 96.81 116 ASN B C 1
ATOM 5109 O O . ASN B 1 116 ? -19.125 -28.875 -0.228 1 96.81 116 ASN B O 1
ATOM 5113 N N . ALA B 1 117 ? -18.281 -27.703 1.498 1 95.81 117 ALA B N 1
ATOM 5114 C CA . ALA B 1 117 ? -19.344 -26.703 1.416 1 95.81 117 ALA B CA 1
ATOM 5115 C C . ALA B 1 117 ? -19.281 -25.938 0.094 1 95.81 117 ALA B C 1
ATOM 5117 O O . ALA B 1 117 ? -20.312 -25.656 -0.512 1 95.81 117 ALA B O 1
ATOM 5118 N N . ILE B 1 118 ? -18.094 -25.609 -0.324 1 95.88 118 ILE B N 1
ATOM 5119 C CA . ILE B 1 118 ? -17.922 -24.891 -1.583 1 95.88 118 ILE B CA 1
ATOM 5120 C C . ILE B 1 118 ? -18.328 -25.781 -2.748 1 95.88 118 ILE B C 1
ATOM 5122 O O . ILE B 1 118 ? -19.078 -25.344 -3.637 1 95.88 118 ILE B O 1
ATOM 5126 N N . ALA B 1 119 ? -17.844 -27.047 -2.781 1 96.88 119 ALA B N 1
ATOM 5127 C CA . ALA B 1 119 ? -18.203 -27.984 -3.836 1 96.88 119 ALA B CA 1
ATOM 5128 C C . ALA B 1 119 ? -19.719 -28.156 -3.928 1 96.88 119 ALA B C 1
ATOM 5130 O O . ALA B 1 119 ? -20.281 -28.172 -5.027 1 96.88 119 ALA B O 1
ATOM 5131 N N . ALA B 1 120 ? -20.375 -28.203 -2.76 1 96 120 ALA B N 1
ATOM 5132 C CA . ALA B 1 120 ? -21.812 -28.359 -2.711 1 96 120 ALA B CA 1
ATOM 5133 C C . ALA B 1 120 ? -22.531 -27.125 -3.271 1 96 120 ALA B C 1
ATOM 5135 O O . ALA B 1 120 ? -23.516 -27.25 -3.996 1 96 120 ALA B O 1
ATOM 5136 N N . ARG B 1 121 ? -22.016 -26 -2.9 1 94.06 121 ARG B N 1
ATOM 5137 C CA . ARG B 1 121 ? -22.594 -24.75 -3.381 1 94.06 121 ARG B CA 1
ATOM 5138 C C . ARG B 1 121 ? -22.578 -24.688 -4.906 1 94.06 121 ARG B C 1
ATOM 5140 O O . ARG B 1 121 ? -23.469 -24.094 -5.512 1 94.06 121 ARG B O 1
ATOM 5147 N N . TRP B 1 122 ? -21.625 -25.281 -5.527 1 96.44 122 TRP B N 1
ATOM 5148 C CA . TRP B 1 122 ? -21.453 -25.234 -6.977 1 96.44 122 TRP B CA 1
ATOM 5149 C C . TRP B 1 122 ? -22 -26.516 -7.625 1 96.44 122 TRP B C 1
ATOM 5151 O O . TRP B 1 122 ? -21.812 -26.734 -8.828 1 96.44 122 TRP B O 1
ATOM 5161 N N . ASP B 1 123 ? -22.594 -27.391 -6.848 1 95.25 123 ASP B N 1
ATOM 5162 C CA . ASP B 1 123 ? -23.188 -28.641 -7.297 1 95.25 123 ASP B CA 1
ATOM 5163 C C . ASP B 1 123 ? -22.156 -29.531 -7.977 1 95.25 123 ASP B C 1
ATOM 5165 O O . ASP B 1 123 ? -22.406 -30.078 -9.055 1 95.25 123 ASP B O 1
ATOM 5169 N N . ILE B 1 124 ? -21 -29.578 -7.43 1 96.19 124 ILE B N 1
ATOM 5170 C CA . ILE B 1 124 ? -19.953 -30.453 -7.922 1 96.19 124 ILE B CA 1
ATOM 5171 C C . ILE B 1 124 ? -19.875 -31.703 -7.039 1 96.19 124 ILE B C 1
ATOM 5173 O O . ILE B 1 124 ? -19.453 -31.625 -5.879 1 96.19 124 ILE B O 1
ATOM 5177 N N . ASP B 1 125 ? -20.219 -32.75 -7.668 1 93.62 125 ASP B N 1
ATOM 5178 C CA . ASP B 1 125 ? -20.156 -34 -6.93 1 93.62 125 ASP B CA 1
ATOM 5179 C C . ASP B 1 125 ? -18.703 -34.406 -6.645 1 93.62 125 ASP B C 1
ATOM 5181 O O . ASP B 1 125 ? -17.812 -34.125 -7.453 1 93.62 125 ASP B O 1
ATOM 5185 N N . ARG B 1 126 ? -18.531 -35.062 -5.582 1 91.38 126 ARG B N 1
ATOM 5186 C CA . ARG B 1 126 ? -17.188 -35.469 -5.176 1 91.38 126 ARG B CA 1
ATOM 5187 C C . ARG B 1 126 ? -16.531 -36.312 -6.258 1 91.38 126 ARG B C 1
ATOM 5189 O O . ARG B 1 126 ? -15.328 -36.188 -6.508 1 91.38 126 ARG B O 1
ATOM 5196 N N . ASN B 1 127 ? -17.297 -37.125 -6.898 1 90.25 127 ASN B N 1
ATOM 5197 C CA . ASN B 1 127 ? -16.766 -38.031 -7.91 1 90.25 127 ASN B CA 1
ATOM 5198 C C . ASN B 1 127 ? -16.328 -37.281 -9.164 1 90.25 127 ASN B C 1
ATOM 5200 O O . ASN B 1 127 ? -15.594 -37.812 -9.992 1 90.25 127 ASN B O 1
ATOM 5204 N N . LYS B 1 128 ? -16.828 -36.094 -9.266 1 94.62 128 LYS B N 1
ATOM 5205 C CA . LYS B 1 128 ? -16.484 -35.281 -10.422 1 94.62 128 LYS B CA 1
ATOM 5206 C C . LYS B 1 128 ? -15.133 -34.625 -10.227 1 94.62 128 LYS B C 1
ATOM 5208 O O . LYS B 1 128 ? -14.516 -34.156 -11.195 1 94.62 128 LYS B O 1
ATOM 5213 N N . ILE B 1 129 ? -14.695 -34.562 -9.023 1 96.69 129 ILE B N 1
ATOM 5214 C CA . ILE B 1 129 ? -13.406 -33.938 -8.727 1 96.69 129 ILE B CA 1
ATOM 5215 C C . ILE B 1 129 ? -12.289 -34.969 -8.922 1 96.69 129 ILE B C 1
ATOM 5217 O O . ILE B 1 129 ? -12.195 -35.938 -8.164 1 96.69 129 ILE B O 1
ATOM 5221 N N . HIS B 1 130 ? -11.508 -34.719 -9.914 1 96.88 130 HIS B N 1
ATOM 5222 C CA . HIS B 1 130 ? -10.43 -35.625 -10.281 1 96.88 130 HIS B CA 1
ATOM 5223 C C . HIS B 1 130 ? -9.25 -35.5 -9.32 1 96.88 130 HIS B C 1
ATOM 5225 O O . HIS B 1 130 ? -8.781 -36.5 -8.766 1 96.88 130 HIS B O 1
ATOM 5231 N N . LEU B 1 131 ? -8.812 -34.312 -9.203 1 96.75 131 LEU B N 1
ATOM 5232 C CA . LEU B 1 131 ? -7.609 -34.094 -8.406 1 96.75 131 LEU B CA 1
ATOM 5233 C C . LEU B 1 131 ? -7.621 -32.719 -7.773 1 96.75 131 LEU B C 1
ATOM 5235 O O . LEU B 1 131 ? -8.016 -31.734 -8.414 1 96.75 131 LEU B O 1
ATOM 5239 N N . LEU B 1 132 ? -7.211 -32.594 -6.516 1 96.94 132 LEU B N 1
ATOM 5240 C CA . LEU B 1 132 ? -7.035 -31.328 -5.832 1 96.94 132 LEU B CA 1
ATOM 5241 C C . LEU B 1 132 ? -5.559 -31.031 -5.609 1 96.94 132 LEU B C 1
ATOM 5243 O O . LEU B 1 132 ? -4.848 -31.828 -4.996 1 96.94 132 LEU B O 1
ATOM 5247 N N . ILE B 1 133 ? -5.141 -29.922 -6.148 1 95.69 133 ILE B N 1
ATOM 5248 C CA . ILE B 1 133 ? -3.74 -29.531 -6.031 1 95.69 133 ILE B CA 1
ATOM 5249 C C . ILE B 1 133 ? -3.586 -28.516 -4.898 1 95.69 133 ILE B C 1
ATOM 5251 O O . ILE B 1 133 ? -4.312 -27.531 -4.84 1 95.69 133 ILE B O 1
ATOM 5255 N N . HIS B 1 134 ? -2.699 -28.719 -3.975 1 93 134 HIS B N 1
ATOM 5256 C CA . HIS B 1 134 ? -2.492 -27.828 -2.836 1 93 134 HIS B CA 1
ATOM 5257 C C . HIS B 1 134 ? -1.007 -27.562 -2.604 1 93 134 HIS B C 1
ATOM 5259 O O . HIS B 1 134 ? -0.156 -28.188 -3.238 1 93 134 HIS B O 1
ATOM 5265 N N . ASP B 1 135 ? -0.574 -26.656 -1.718 1 87.31 135 ASP B N 1
ATOM 5266 C CA . ASP B 1 135 ? 0.805 -26.234 -1.501 1 87.31 135 ASP B CA 1
ATOM 5267 C C . ASP B 1 135 ? 1.515 -27.141 -0.508 1 87.31 135 ASP B C 1
ATOM 5269 O O . ASP B 1 135 ? 2.633 -26.859 -0.076 1 87.31 135 ASP B O 1
ATOM 5273 N N . SER B 1 136 ? 0.946 -28.234 -0.019 1 85 136 SER B N 1
ATOM 5274 C CA . SER B 1 136 ? 1.506 -29.266 0.856 1 85 136 SER B CA 1
ATOM 5275 C C . SER B 1 136 ? 1.525 -28.797 2.309 1 85 136 SER B C 1
ATOM 5277 O O . SER B 1 136 ? 2.229 -29.375 3.141 1 85 136 SER B O 1
ATOM 5279 N N . GLY B 1 137 ? 0.897 -27.672 2.637 1 88.69 137 GLY B N 1
ATOM 5280 C CA . GLY B 1 137 ? 0.741 -27.359 4.047 1 88.69 137 GLY B CA 1
ATOM 5281 C C . GLY B 1 137 ? 0.102 -28.469 4.852 1 88.69 137 GLY B C 1
ATOM 5282 O O . GLY B 1 137 ? -0.816 -29.141 4.371 1 88.69 137 GLY B O 1
ATOM 5283 N N . ALA B 1 138 ? 0.611 -28.688 6.039 1 91.19 138 ALA B N 1
ATOM 5284 C CA . ALA B 1 138 ? 0.168 -29.812 6.852 1 91.19 138 ALA B CA 1
ATOM 5285 C C . ALA B 1 138 ? -1.343 -29.781 7.062 1 91.19 138 ALA B C 1
ATOM 5287 O O . ALA B 1 138 ? -2.014 -30.812 6.953 1 91.19 138 ALA B O 1
ATOM 5288 N N . ASN B 1 139 ? -1.83 -28.609 7.312 1 91.81 139 ASN B N 1
ATOM 5289 C CA . ASN B 1 139 ? -3.264 -28.469 7.539 1 91.81 139 ASN B CA 1
ATOM 5290 C C . ASN B 1 139 ? -4.062 -28.75 6.266 1 91.81 139 ASN B C 1
ATOM 5292 O O . ASN B 1 139 ? -5.105 -29.391 6.309 1 91.81 139 ASN B O 1
ATOM 5296 N N . MET B 1 140 ? -3.605 -28.297 5.152 1 92.94 140 MET B N 1
ATOM 5297 C CA . MET B 1 140 ? -4.27 -28.531 3.873 1 92.94 140 MET B CA 1
ATOM 5298 C C . MET B 1 140 ? -4.254 -30.016 3.516 1 92.94 140 MET B C 1
ATOM 5300 O O . MET B 1 140 ? -5.266 -30.562 3.068 1 92.94 140 MET B O 1
ATOM 5304 N N . VAL B 1 141 ? -3.08 -30.656 3.715 1 94.31 141 VAL B N 1
ATOM 5305 C CA . VAL B 1 141 ? -2.949 -32.094 3.42 1 94.31 141 VAL B CA 1
ATOM 5306 C C . VAL B 1 141 ? -3.959 -32.875 4.246 1 94.31 141 VAL B C 1
ATOM 5308 O O . VAL B 1 141 ? -4.68 -33.719 3.709 1 94.31 141 VAL B O 1
ATOM 5311 N N . LYS B 1 142 ? -4.004 -32.531 5.52 1 95.88 142 LYS B N 1
ATOM 5312 C CA . LYS B 1 142 ? -4.949 -33.219 6.398 1 95.88 142 LYS B CA 1
ATOM 5313 C C . LYS B 1 142 ? -6.391 -32.906 5.992 1 95.88 142 LYS B C 1
ATOM 5315 O O . LYS B 1 142 ? -7.234 -33.812 5.973 1 95.88 142 LYS B O 1
ATOM 5320 N N . GLY B 1 143 ? -6.641 -31.656 5.715 1 95.88 143 GLY B N 1
ATOM 5321 C CA . GLY B 1 143 ? -7.98 -31.266 5.32 1 95.88 143 GLY B CA 1
ATOM 5322 C C . GLY B 1 143 ? -8.461 -31.969 4.059 1 95.88 143 GLY B C 1
ATOM 5323 O O . GLY B 1 143 ? -9.602 -32.438 4 1 95.88 143 GLY B O 1
ATOM 5324 N N . VAL B 1 144 ? -7.641 -32.094 3.061 1 95.94 144 VAL B N 1
ATOM 5325 C CA . VAL B 1 144 ? -7.977 -32.75 1.792 1 95.94 144 VAL B CA 1
ATOM 5326 C C . VAL B 1 144 ? -8.195 -34.219 2.01 1 95.94 144 VAL B C 1
ATOM 5328 O O . VAL B 1 144 ? -9.102 -34.812 1.416 1 95.94 144 VAL B O 1
ATOM 5331 N N . ARG B 1 145 ? -7.398 -34.812 2.844 1 95.44 145 ARG B N 1
ATOM 5332 C CA . ARG B 1 145 ? -7.551 -36.219 3.18 1 95.44 145 ARG B CA 1
ATOM 5333 C C . ARG B 1 145 ? -8.883 -36.5 3.873 1 95.44 145 ARG B C 1
ATOM 5335 O O . ARG B 1 145 ? -9.602 -37.438 3.521 1 95.44 145 ARG B O 1
ATOM 5342 N N . VAL B 1 146 ? -9.164 -35.625 4.84 1 96.44 146 VAL B N 1
ATOM 5343 C CA . VAL B 1 146 ? -10.406 -35.75 5.586 1 96.44 146 VAL B CA 1
ATOM 5344 C C . VAL B 1 146 ? -11.602 -35.562 4.648 1 96.44 146 VAL B C 1
ATOM 5346 O O . VAL B 1 146 ? -12.633 -36.219 4.801 1 96.44 146 VAL B O 1
ATOM 5349 N N . ALA B 1 147 ? -11.461 -34.75 3.689 1 95.88 147 ALA B N 1
ATOM 5350 C CA . ALA B 1 147 ? -12.516 -34.469 2.713 1 95.88 147 ALA B CA 1
ATOM 5351 C C . ALA B 1 147 ? -12.594 -35.594 1.687 1 95.88 147 ALA B C 1
ATOM 5353 O O . ALA B 1 147 ? -13.523 -35.656 0.873 1 95.88 147 ALA B O 1
ATOM 5354 N N . GLU B 1 148 ? -11.57 -36.531 1.666 1 94.81 148 GLU B N 1
ATOM 5355 C CA . GLU B 1 148 ? -11.508 -37.719 0.831 1 94.81 148 GLU B CA 1
ATOM 5356 C C . GLU B 1 148 ? -11.352 -37.344 -0.643 1 94.81 148 GLU B C 1
ATOM 5358 O O . GLU B 1 148 ? -11.984 -37.969 -1.509 1 94.81 148 GLU B O 1
ATOM 5363 N N . TYR B 1 149 ? -10.641 -36.281 -0.877 1 95.5 149 TYR B N 1
ATOM 5364 C CA . TYR B 1 149 ? -10.258 -35.938 -2.242 1 95.5 149 TYR B CA 1
ATOM 5365 C C . TYR B 1 149 ? -8.906 -36.562 -2.602 1 95.5 149 TYR B C 1
ATOM 5367 O O . TYR B 1 149 ? -8 -36.594 -1.769 1 95.5 149 TYR B O 1
ATOM 5375 N N . ASP B 1 150 ? -8.812 -37.062 -3.883 1 94.5 150 ASP B N 1
ATOM 5376 C CA . ASP B 1 150 ? -7.469 -37.344 -4.391 1 94.5 150 ASP B CA 1
ATOM 5377 C C . ASP B 1 150 ? -6.684 -36.062 -4.586 1 94.5 150 ASP B C 1
ATOM 5379 O O . ASP B 1 150 ? -7.246 -35.031 -5.008 1 94.5 150 ASP B O 1
ATOM 5383 N N . SER B 1 151 ? -5.469 -36.031 -4.164 1 94.12 151 SER B N 1
ATOM 5384 C CA . SER B 1 151 ? -4.754 -34.781 -4.203 1 94.12 151 SER B CA 1
ATOM 5385 C C . SER B 1 151 ? -3.316 -34.969 -4.672 1 94.12 151 SER B C 1
ATOM 5387 O O . SER B 1 151 ? -2.822 -36.094 -4.742 1 94.12 151 SER B O 1
ATOM 5389 N N . ALA B 1 152 ? -2.773 -33.938 -5.137 1 93.62 152 ALA B N 1
ATOM 5390 C CA . ALA B 1 152 ? -1.367 -33.844 -5.516 1 93.62 152 ALA B CA 1
ATOM 5391 C C . ALA B 1 152 ? -0.739 -32.562 -4.988 1 93.62 152 ALA B C 1
ATOM 5393 O O . ALA B 1 152 ? -1.442 -31.578 -4.719 1 93.62 152 ALA B O 1
ATOM 5394 N N . ARG B 1 153 ? 0.546 -32.656 -4.805 1 92.5 153 ARG B N 1
ATOM 5395 C CA . ARG B 1 153 ? 1.278 -31.484 -4.305 1 92.5 153 ARG B CA 1
ATOM 5396 C C . ARG B 1 153 ? 1.673 -30.562 -5.449 1 92.5 153 ARG B C 1
ATOM 5398 O O . ARG B 1 153 ? 1.98 -31.016 -6.551 1 92.5 153 ARG B O 1
ATOM 5405 N N . CYS B 1 154 ? 1.584 -29.281 -5.133 1 93.56 154 CYS B N 1
ATOM 5406 C CA . CYS B 1 154 ? 2.027 -28.281 -6.098 1 93.56 154 CYS B CA 1
ATOM 5407 C C . CYS B 1 154 ? 3.48 -28.516 -6.492 1 93.56 154 CYS B C 1
ATOM 5409 O O . CYS B 1 154 ? 4.367 -28.547 -5.637 1 93.56 154 CYS B O 1
ATOM 5411 N N . PHE B 1 155 ? 3.723 -28.641 -7.809 1 94.75 155 PHE B N 1
ATOM 5412 C CA . PHE B 1 155 ? 5.047 -28.922 -8.352 1 94.75 155 PHE B CA 1
ATOM 5413 C C . PHE B 1 155 ? 6.02 -27.797 -8.023 1 94.75 155 PHE B C 1
ATOM 5415 O O . PHE B 1 155 ? 7.168 -28.047 -7.648 1 94.75 155 PHE B O 1
ATOM 5422 N N . ILE B 1 156 ? 5.582 -26.609 -8.133 1 93.19 156 ILE B N 1
ATOM 5423 C CA . ILE B 1 156 ? 6.422 -25.422 -7.938 1 93.19 156 ILE B CA 1
ATOM 5424 C C . ILE B 1 156 ? 6.875 -25.359 -6.48 1 93.19 156 ILE B C 1
ATOM 5426 O O . ILE B 1 156 ? 8.047 -25.078 -6.199 1 93.19 156 ILE B O 1
ATOM 5430 N N . HIS B 1 157 ? 5.996 -25.578 -5.52 1 91.75 157 HIS B N 1
ATOM 5431 C CA . HIS B 1 157 ? 6.352 -25.547 -4.105 1 91.75 157 HIS B CA 1
ATOM 5432 C C . HIS B 1 157 ? 7.352 -26.641 -3.768 1 91.75 157 HIS B C 1
ATOM 5434 O O . HIS B 1 157 ? 8.25 -26.453 -2.947 1 91.75 157 HIS B O 1
ATOM 5440 N N . SER B 1 158 ? 7.145 -27.781 -4.363 1 93.62 158 SER B N 1
ATOM 5441 C CA . SER B 1 158 ? 8.078 -28.875 -4.152 1 93.62 158 SER B CA 1
ATOM 5442 C C . SER B 1 158 ? 9.469 -28.531 -4.691 1 93.62 158 SER B C 1
ATOM 5444 O O . SER B 1 158 ? 10.477 -28.812 -4.043 1 93.62 158 SER B O 1
ATOM 5446 N N . LEU B 1 159 ? 9.469 -27.969 -5.891 1 94.5 159 LEU B N 1
ATOM 5447 C CA . LEU B 1 159 ? 10.742 -27.578 -6.488 1 94.5 159 LEU B CA 1
ATOM 5448 C C . LEU B 1 159 ? 11.422 -26.5 -5.652 1 94.5 159 LEU B C 1
ATOM 5450 O O . LEU B 1 159 ? 12.648 -26.5 -5.523 1 94.5 159 LEU B O 1
ATOM 5454 N N . GLN B 1 160 ? 10.672 -25.594 -5.121 1 94.12 160 GLN B N 1
ATOM 5455 C CA . GLN B 1 160 ? 11.18 -24.547 -4.238 1 94.12 160 GLN B CA 1
ATOM 5456 C C . GLN B 1 160 ? 11.922 -25.141 -3.047 1 94.12 160 GLN B C 1
ATOM 5458 O O . GLN B 1 160 ? 13.023 -24.703 -2.707 1 94.12 160 GLN B O 1
ATOM 5463 N N . ARG B 1 161 ? 11.352 -26.141 -2.453 1 93.44 161 ARG B N 1
ATOM 5464 C CA . ARG B 1 161 ? 11.953 -26.797 -1.301 1 93.44 161 ARG B CA 1
ATOM 5465 C C . ARG B 1 161 ? 13.258 -27.484 -1.688 1 93.44 161 ARG B C 1
ATOM 5467 O O . ARG B 1 161 ? 14.227 -27.484 -0.919 1 93.44 161 ARG B O 1
ATOM 5474 N N . VAL B 1 162 ? 13.273 -28.031 -2.861 1 96.56 162 VAL B N 1
ATOM 5475 C CA . VAL B 1 162 ? 14.477 -28.703 -3.367 1 96.56 162 VAL B CA 1
ATOM 5476 C C . VAL B 1 162 ? 15.633 -27.703 -3.414 1 96.56 162 VAL B C 1
ATOM 5478 O O . VAL B 1 162 ? 16.719 -27.969 -2.883 1 96.56 162 VAL B O 1
ATOM 5481 N N . VAL B 1 163 ? 15.359 -26.594 -3.994 1 96.69 163 VAL B N 1
ATOM 5482 C CA . VAL B 1 163 ? 16.406 -25.594 -4.223 1 96.69 163 VAL B CA 1
ATOM 5483 C C . VAL B 1 163 ? 16.859 -25 -2.891 1 96.69 163 VAL B C 1
ATOM 5485 O O . VAL B 1 163 ? 18.062 -24.891 -2.625 1 96.69 163 VAL B O 1
ATOM 5488 N N . ILE B 1 164 ? 15.914 -24.672 -2.035 1 94.81 164 ILE B N 1
ATOM 5489 C CA . ILE B 1 164 ? 16.234 -24.031 -0.762 1 94.81 164 ILE B CA 1
ATOM 5490 C C . ILE B 1 164 ? 17.078 -24.969 0.091 1 94.81 164 ILE B C 1
ATOM 5492 O O . ILE B 1 164 ? 18.094 -24.562 0.666 1 94.81 164 ILE B O 1
ATOM 5496 N N . GLU B 1 165 ? 16.703 -26.234 0.179 1 94.94 165 GLU B N 1
ATOM 5497 C CA . GLU B 1 165 ? 17.453 -27.203 0.973 1 94.94 165 GLU B CA 1
ATOM 5498 C C . GLU B 1 165 ? 18.844 -27.422 0.398 1 94.94 165 GLU B C 1
ATOM 5500 O O . GLU B 1 165 ? 19.812 -27.594 1.146 1 94.94 165 GLU B O 1
ATOM 5505 N N . ALA B 1 166 ? 18.953 -27.422 -0.905 1 96.25 166 ALA B N 1
ATOM 5506 C CA . ALA B 1 166 ? 20.234 -27.641 -1.548 1 96.25 166 ALA B CA 1
ATOM 5507 C C . ALA B 1 166 ? 21.188 -26.469 -1.304 1 96.25 166 ALA B C 1
ATOM 5509 O O . ALA B 1 166 ? 22.391 -26.656 -1.146 1 96.25 166 ALA B O 1
ATOM 5510 N N . MET B 1 167 ? 20.672 -25.297 -1.279 1 94.31 167 MET B N 1
ATOM 5511 C CA . MET B 1 167 ? 21.484 -24.109 -1.062 1 94.31 167 MET B CA 1
ATOM 5512 C C . MET B 1 167 ? 22.062 -24.094 0.349 1 94.31 167 MET B C 1
ATOM 5514 O O . MET B 1 167 ? 23.172 -23.578 0.567 1 94.31 167 MET B O 1
ATOM 5518 N N . LYS B 1 168 ? 21.453 -24.656 1.281 1 93.94 168 LYS B N 1
ATOM 5519 C CA . LYS B 1 168 ? 21.844 -24.641 2.686 1 93.94 168 LYS B CA 1
ATOM 5520 C C . LYS B 1 168 ? 23.047 -25.547 2.924 1 93.94 168 LYS B C 1
ATOM 5522 O O . LYS B 1 168 ? 23.781 -25.391 3.906 1 93.94 168 LYS B O 1
ATOM 5527 N N . VAL B 1 169 ? 23.266 -26.469 2.066 1 94.5 169 VAL B N 1
ATOM 5528 C CA . VAL B 1 169 ? 24.266 -27.516 2.279 1 94.5 169 VAL B CA 1
ATOM 5529 C C . VAL B 1 169 ? 25.656 -26.906 2.135 1 94.5 169 VAL B C 1
ATOM 5531 O O . VAL B 1 169 ? 26.609 -27.406 2.744 1 94.5 169 VAL B O 1
ATOM 5534 N N . GLN B 1 170 ? 25.766 -25.938 1.313 1 93.94 170 GLN B N 1
ATOM 5535 C CA . GLN B 1 170 ? 27.078 -25.312 1.064 1 93.94 170 GLN B CA 1
ATOM 5536 C C . GLN B 1 170 ? 27.141 -23.922 1.668 1 93.94 170 GLN B C 1
ATOM 5538 O O . GLN B 1 170 ? 26.703 -22.953 1.049 1 93.94 170 GLN B O 1
ATOM 5543 N N . ALA B 1 171 ? 27.859 -23.781 2.713 1 94.62 171 ALA B N 1
ATOM 5544 C CA . ALA B 1 171 ? 27.922 -22.562 3.514 1 94.62 171 ALA B CA 1
ATOM 5545 C C . ALA B 1 171 ? 28.438 -21.391 2.684 1 94.62 171 ALA B C 1
ATOM 5547 O O . ALA B 1 171 ? 28.016 -20.25 2.885 1 94.62 171 ALA B O 1
ATOM 5548 N N . GLU B 1 172 ? 29.312 -21.672 1.823 1 95.44 172 GLU B N 1
ATOM 5549 C CA . GLU B 1 172 ? 29.891 -20.625 0.988 1 95.44 172 GLU B CA 1
ATOM 5550 C C . GLU B 1 172 ? 28.812 -19.938 0.155 1 95.44 172 GLU B C 1
ATOM 5552 O O . GLU B 1 172 ? 28.891 -18.734 -0.102 1 95.44 172 GLU B O 1
ATOM 5557 N N . VAL B 1 173 ? 27.844 -20.719 -0.247 1 96.25 173 VAL B N 1
ATOM 5558 C CA . VAL B 1 173 ? 26.766 -20.172 -1.054 1 96.25 173 VAL B CA 1
ATOM 5559 C C . VAL B 1 173 ? 25.906 -19.234 -0.203 1 96.25 173 VAL B C 1
ATOM 5561 O O . VAL B 1 173 ? 25.547 -18.141 -0.643 1 96.25 173 VAL B O 1
ATOM 5564 N N . LEU B 1 174 ? 25.641 -19.578 0.99 1 95.44 174 LEU B N 1
ATOM 5565 C CA . LEU B 1 174 ? 24.859 -18.766 1.905 1 95.44 174 LEU B CA 1
ATOM 5566 C C . LEU B 1 174 ? 25.578 -17.453 2.209 1 95.44 174 LEU B C 1
ATOM 5568 O O . LEU B 1 174 ? 24.938 -16.391 2.299 1 95.44 174 LEU B O 1
ATOM 5572 N N . ASP B 1 175 ? 26.797 -17.547 2.336 1 95.69 175 ASP B N 1
ATOM 5573 C CA . ASP B 1 175 ? 27.594 -16.375 2.625 1 95.69 175 ASP B CA 1
ATOM 5574 C C . ASP B 1 175 ? 27.562 -15.383 1.461 1 95.69 175 ASP B C 1
ATOM 5576 O O . ASP B 1 175 ? 27.484 -14.172 1.67 1 95.69 175 ASP B O 1
ATOM 5580 N N . VAL B 1 176 ? 27.703 -15.922 0.302 1 96.25 176 VAL B N 1
ATOM 5581 C CA . VAL B 1 176 ? 27.672 -15.094 -0.898 1 96.25 176 VAL B CA 1
ATOM 5582 C C . VAL B 1 176 ? 26.328 -14.383 -0.998 1 96.25 176 VAL B C 1
ATOM 5584 O O . VAL B 1 176 ? 26.266 -13.188 -1.297 1 96.25 176 VAL B O 1
ATOM 5587 N N . ILE B 1 177 ? 25.25 -15.094 -0.736 1 95.75 177 ILE B N 1
ATOM 5588 C CA . ILE B 1 177 ? 23.891 -14.539 -0.812 1 95.75 177 ILE B CA 1
ATOM 5589 C C . ILE B 1 177 ? 23.719 -13.469 0.265 1 95.75 177 ILE B C 1
ATOM 5591 O O . ILE B 1 177 ? 23.156 -12.398 0.003 1 95.75 177 ILE B O 1
ATOM 5595 N N . ALA B 1 178 ? 24.203 -13.719 1.397 1 95.25 178 ALA B N 1
ATOM 5596 C CA . ALA B 1 178 ? 24.109 -12.766 2.5 1 95.25 178 ALA B CA 1
ATOM 5597 C C . ALA B 1 178 ? 24.859 -11.477 2.178 1 95.25 178 ALA B C 1
ATOM 5599 O O . ALA B 1 178 ? 24.375 -10.383 2.461 1 95.25 178 ALA B O 1
ATOM 5600 N N . THR B 1 179 ? 26.031 -11.641 1.713 1 95.62 179 THR B N 1
ATOM 5601 C CA . THR B 1 179 ? 26.828 -10.477 1.324 1 95.62 179 THR B CA 1
ATOM 5602 C C . THR B 1 179 ? 26.109 -9.688 0.226 1 95.62 179 THR B C 1
ATOM 5604 O O . THR B 1 179 ? 26.078 -8.453 0.271 1 95.62 179 THR B O 1
ATOM 5607 N N . GLY B 1 180 ? 25.625 -10.469 -0.768 1 95.75 180 GLY B N 1
ATOM 5608 C CA . GLY B 1 180 ? 24.844 -9.805 -1.809 1 95.75 180 GLY B CA 1
ATOM 5609 C C . GLY B 1 180 ? 23.656 -9.055 -1.271 1 95.75 180 GLY B C 1
ATOM 5610 O O . GLY B 1 180 ? 23.375 -7.926 -1.694 1 95.75 180 GLY B O 1
ATOM 5611 N N . ARG B 1 181 ? 22.953 -9.625 -0.382 1 95.31 181 ARG B N 1
ATOM 5612 C CA . ARG B 1 181 ? 21.781 -9.023 0.244 1 95.31 181 ARG B CA 1
ATOM 5613 C C . ARG B 1 181 ? 22.141 -7.723 0.957 1 95.31 181 ARG B C 1
ATOM 5615 O O . ARG B 1 181 ? 21.406 -6.746 0.904 1 95.31 181 ARG B O 1
ATOM 5622 N N . ARG B 1 182 ? 23.219 -7.707 1.605 1 94.31 182 ARG B N 1
ATOM 5623 C CA . ARG B 1 182 ? 23.688 -6.516 2.299 1 94.31 182 ARG B CA 1
ATOM 5624 C C . ARG B 1 182 ? 23.984 -5.383 1.315 1 94.31 182 ARG B C 1
ATOM 5626 O O . ARG B 1 182 ? 23.656 -4.223 1.585 1 94.31 182 ARG B O 1
ATOM 5633 N N . LEU B 1 183 ? 24.578 -5.746 0.288 1 94.62 183 LEU B N 1
ATOM 5634 C CA . LEU B 1 183 ? 24.859 -4.754 -0.745 1 94.62 183 LEU B CA 1
ATOM 5635 C C . LEU B 1 183 ? 23.578 -4.141 -1.279 1 94.62 183 LEU B C 1
ATOM 5637 O O . LEU B 1 183 ? 23.453 -2.916 -1.359 1 94.62 183 LEU B O 1
ATOM 5641 N N . VAL B 1 184 ? 22.641 -4.996 -1.605 1 95.12 184 VAL B N 1
ATOM 5642 C CA . VAL B 1 184 ? 21.375 -4.539 -2.189 1 95.12 184 VAL B CA 1
ATOM 5643 C C . VAL B 1 184 ? 20.625 -3.67 -1.183 1 95.12 184 VAL B C 1
ATOM 5645 O O . VAL B 1 184 ? 20.062 -2.637 -1.547 1 95.12 184 VAL B O 1
ATOM 5648 N N . THR B 1 185 ? 20.656 -4.074 0.013 1 92.56 185 THR B N 1
ATOM 5649 C CA . THR B 1 185 ? 19.984 -3.338 1.076 1 92.56 185 THR B CA 1
ATOM 5650 C C . THR B 1 185 ? 20.562 -1.932 1.21 1 92.56 185 THR B C 1
ATOM 5652 O O . THR B 1 185 ? 19.812 -0.965 1.394 1 92.56 185 THR B O 1
ATOM 5655 N N . HIS B 1 186 ? 21.844 -1.777 1.151 1 91.75 186 HIS B N 1
ATOM 5656 C CA . HIS B 1 186 ? 22.516 -0.483 1.224 1 91.75 186 HIS B CA 1
ATOM 5657 C C . HIS B 1 186 ? 21.984 0.47 0.158 1 91.75 186 HIS B C 1
ATOM 5659 O O . HIS B 1 186 ? 21.625 1.609 0.462 1 91.75 186 HIS B O 1
ATOM 5665 N N . PHE B 1 187 ? 21.922 0.019 -1.029 1 90.62 187 PHE B N 1
ATOM 5666 C CA . PHE B 1 187 ? 21.5 0.87 -2.137 1 90.62 187 PHE B CA 1
ATOM 5667 C C . PHE B 1 187 ? 20.016 1.183 -2.041 1 90.62 187 PHE B C 1
ATOM 5669 O O . PHE B 1 187 ? 19.578 2.285 -2.383 1 90.62 187 PHE B O 1
ATOM 5676 N N . ASN B 1 188 ? 19.266 0.208 -1.621 1 86.81 188 ASN B N 1
ATOM 5677 C CA . ASN B 1 188 ? 17.812 0.388 -1.571 1 86.81 188 ASN B CA 1
ATOM 5678 C C . ASN B 1 188 ? 17.406 1.317 -0.433 1 86.81 188 ASN B C 1
ATOM 5680 O O . ASN B 1 188 ? 16.344 1.949 -0.493 1 86.81 188 ASN B O 1
ATOM 5684 N N . HIS B 1 189 ? 18.219 1.493 0.542 1 83.06 189 HIS B N 1
ATOM 5685 C CA . HIS B 1 189 ? 17.875 2.285 1.717 1 83.06 189 HIS B CA 1
ATOM 5686 C C . HIS B 1 189 ? 18.469 3.688 1.631 1 83.06 189 HIS B C 1
ATOM 5688 O O . HIS B 1 189 ? 18.203 4.531 2.49 1 83.06 189 HIS B O 1
ATOM 5694 N N . SER B 1 190 ? 19.25 3.982 0.667 1 80.94 190 SER B N 1
ATOM 5695 C CA . SER B 1 190 ? 19.906 5.281 0.53 1 80.94 190 SER B CA 1
ATOM 5696 C C . SER B 1 190 ? 19.641 5.891 -0.843 1 80.94 190 SER B C 1
ATOM 5698 O O . SER B 1 190 ? 20.141 5.391 -1.854 1 80.94 190 SER B O 1
ATOM 5700 N N . SER B 1 191 ? 18.953 7.004 -0.805 1 79.19 191 SER B N 1
ATOM 5701 C CA . SER B 1 191 ? 18.688 7.699 -2.061 1 79.19 191 SER B CA 1
ATOM 5702 C C . SER B 1 191 ? 19.984 8.195 -2.697 1 79.19 191 SER B C 1
ATOM 5704 O O . SER B 1 191 ? 20.141 8.164 -3.922 1 79.19 191 SER B O 1
ATOM 5706 N N . LEU B 1 192 ? 20.844 8.602 -1.868 1 81.69 192 LEU B N 1
ATOM 5707 C CA . LEU B 1 192 ? 22.141 9.078 -2.359 1 81.69 192 LEU B CA 1
ATOM 5708 C C . LEU B 1 192 ? 22.906 7.949 -3.047 1 81.69 192 LEU B C 1
ATOM 5710 O O . LEU B 1 192 ? 23.516 8.164 -4.094 1 81.69 192 LEU B O 1
ATOM 5714 N N . ALA B 1 193 ? 22.891 6.785 -2.434 1 88.5 193 ALA B N 1
ATOM 5715 C CA . ALA B 1 193 ? 23.578 5.633 -3.012 1 88.5 193 ALA B CA 1
ATOM 5716 C C . ALA B 1 193 ? 22.969 5.258 -4.363 1 88.5 193 ALA B C 1
ATOM 5718 O O . ALA B 1 193 ? 23.703 4.918 -5.301 1 88.5 193 ALA B O 1
ATOM 5719 N N . GLN B 1 194 ? 21.719 5.344 -4.477 1 88 194 GLN B N 1
ATOM 5720 C CA . GLN B 1 194 ? 21.031 5.027 -5.727 1 88 194 GLN B CA 1
ATOM 5721 C C . GLN B 1 194 ? 21.406 6.02 -6.824 1 88 194 GLN B C 1
ATOM 5723 O O . GLN B 1 194 ? 21.594 5.633 -7.98 1 88 194 GLN B O 1
ATOM 5728 N N . GLU B 1 195 ? 21.438 7.266 -6.43 1 86 195 GLU B N 1
ATOM 5729 C CA . GLU B 1 195 ? 21.812 8.297 -7.391 1 86 195 GLU B CA 1
ATOM 5730 C C . GLU B 1 195 ? 23.25 8.094 -7.887 1 86 195 GLU B C 1
ATOM 5732 O O . GLU B 1 195 ? 23.531 8.266 -9.078 1 86 195 GLU B O 1
ATOM 5737 N N . LYS B 1 196 ? 24.078 7.801 -6.949 1 90.62 196 LYS B N 1
ATOM 5738 C CA . LYS B 1 196 ? 25.469 7.559 -7.324 1 90.62 196 LYS B CA 1
ATOM 5739 C C . LYS B 1 196 ? 25.578 6.324 -8.219 1 90.62 196 LYS B C 1
ATOM 5741 O O . LYS B 1 196 ? 26.375 6.312 -9.164 1 90.62 196 LYS B O 1
ATOM 5746 N N . LEU B 1 197 ? 24.875 5.289 -7.883 1 93.5 197 LEU B N 1
ATOM 5747 C CA . LEU B 1 197 ? 24.891 4.09 -8.711 1 93.5 197 LEU B CA 1
ATOM 5748 C C . LEU B 1 197 ? 24.438 4.406 -10.133 1 93.5 197 LEU B C 1
ATOM 5750 O O . LEU B 1 197 ? 25.047 3.938 -11.102 1 93.5 197 LEU B O 1
ATOM 5754 N N . LEU B 1 198 ? 23.406 5.16 -10.188 1 91.5 198 LEU B N 1
ATOM 5755 C CA . LEU B 1 198 ? 22.891 5.551 -11.5 1 91.5 198 LEU B CA 1
ATOM 5756 C C . LEU B 1 198 ? 23.953 6.316 -12.289 1 91.5 198 LEU B C 1
ATOM 5758 O O . LEU B 1 198 ? 24.109 6.09 -13.484 1 91.5 198 LEU B O 1
ATOM 5762 N N . ALA B 1 199 ? 24.609 7.238 -11.648 1 92 199 ALA B N 1
ATOM 5763 C CA . ALA B 1 199 ? 25.672 8.008 -12.297 1 92 199 ALA B CA 1
ATOM 5764 C C . ALA B 1 199 ? 26.766 7.098 -12.812 1 92 199 ALA B C 1
ATOM 5766 O O . ALA B 1 199 ? 27.266 7.285 -13.93 1 92 199 ALA B O 1
ATOM 5767 N N . ILE B 1 200 ? 27.141 6.113 -12.023 1 95.5 200 ILE B N 1
ATOM 5768 C CA . ILE B 1 200 ? 28.203 5.176 -12.398 1 95.5 200 ILE B CA 1
ATOM 5769 C C . ILE B 1 200 ? 27.734 4.312 -13.57 1 95.5 200 ILE B C 1
ATOM 5771 O O . ILE B 1 200 ? 28.516 4.027 -14.484 1 95.5 200 ILE B O 1
ATOM 5775 N N . GLN B 1 201 ? 26.516 3.85 -13.484 1 95.44 201 GLN B N 1
ATOM 5776 C CA . GLN B 1 201 ? 25.953 3.051 -14.562 1 95.44 201 GLN B CA 1
ATOM 5777 C C . GLN B 1 201 ? 26.016 3.799 -15.891 1 95.44 201 GLN B C 1
ATOM 5779 O O . GLN B 1 201 ? 26.359 3.217 -16.922 1 95.44 201 GLN B O 1
ATOM 5784 N N . LYS B 1 202 ? 25.719 5.059 -15.828 1 93.94 202 LYS B N 1
ATOM 5785 C CA . LYS B 1 202 ? 25.781 5.891 -17.031 1 93.94 202 LYS B CA 1
ATOM 5786 C C . LYS B 1 202 ? 27.219 6.027 -17.531 1 93.94 202 LYS B C 1
ATOM 5788 O O . LYS B 1 202 ? 27.469 5.926 -18.734 1 93.94 202 LYS B O 1
ATOM 5793 N N . GLU B 1 203 ? 28.062 6.293 -16.594 1 93.75 203 GLU B N 1
ATOM 5794 C CA . GLU B 1 203 ? 29.484 6.457 -16.922 1 93.75 203 GLU B CA 1
ATOM 5795 C C . GLU B 1 203 ? 30.047 5.207 -17.594 1 93.75 203 GLU B C 1
ATOM 5797 O O . GLU B 1 203 ? 30.812 5.301 -18.547 1 93.75 203 GLU B O 1
ATOM 5802 N N . LEU B 1 204 ? 29.609 4.031 -17.172 1 95.69 204 LEU B N 1
ATOM 5803 C CA . LEU B 1 204 ? 30.156 2.766 -17.656 1 95.69 204 LEU B CA 1
ATOM 5804 C C . LEU B 1 204 ? 29.297 2.207 -18.781 1 95.69 204 LEU B C 1
ATOM 5806 O O . LEU B 1 204 ? 29.562 1.11 -19.281 1 95.69 204 LEU B O 1
ATOM 5810 N N . HIS B 1 205 ? 28.25 2.869 -19.156 1 94.88 205 HIS B N 1
ATOM 5811 C CA . HIS B 1 205 ? 27.344 2.463 -20.219 1 94.88 205 HIS B CA 1
ATOM 5812 C C . HIS B 1 205 ? 26.703 1.117 -19.906 1 94.88 205 HIS B C 1
ATOM 5814 O O . HIS B 1 205 ? 26.672 0.226 -20.766 1 94.88 205 HIS B O 1
ATOM 5820 N N . LEU B 1 206 ? 26.375 0.958 -18.688 1 94 206 LEU B N 1
ATOM 5821 C CA . LEU B 1 206 ? 25.641 -0.228 -18.25 1 94 206 LEU B CA 1
ATOM 5822 C C . LEU B 1 206 ? 24.141 0.03 -18.234 1 94 206 LEU B C 1
ATOM 5824 O O . LEU B 1 206 ? 23.703 1.183 -18.25 1 94 206 LEU B O 1
ATOM 5828 N N . PRO B 1 207 ? 23.344 -1.076 -18.312 1 92 207 PRO B N 1
ATOM 5829 C CA . PRO B 1 207 ? 21.906 -0.871 -18.141 1 92 207 PRO B CA 1
ATOM 5830 C C . PRO B 1 207 ? 21.562 -0.151 -16.828 1 92 207 PRO B C 1
ATOM 5832 O O . PRO B 1 207 ? 22.125 -0.47 -15.781 1 92 207 PRO B O 1
ATOM 5835 N N . GLN B 1 208 ? 20.766 0.8 -16.891 1 91.06 208 GLN B N 1
ATOM 5836 C CA . GLN B 1 208 ? 20.391 1.618 -15.742 1 91.06 208 GLN B CA 1
ATOM 5837 C C . GLN B 1 208 ? 19.281 0.964 -14.938 1 91.06 208 GLN B C 1
ATOM 5839 O O . GLN B 1 208 ? 18.188 1.517 -14.82 1 91.06 208 GLN B O 1
ATOM 5844 N N . HIS B 1 209 ? 19.594 -0.195 -14.344 1 90.62 209 HIS B N 1
ATOM 5845 C CA . HIS B 1 209 ? 18.641 -0.953 -13.547 1 90.62 209 HIS B CA 1
ATOM 5846 C C . HIS B 1 209 ? 18.875 -0.765 -12.055 1 90.62 209 HIS B C 1
ATOM 5848 O O . HIS B 1 209 ? 20.031 -0.704 -11.617 1 90.62 209 HIS B O 1
ATOM 5854 N N . GLN B 1 210 ? 17.766 -0.693 -11.312 1 87.62 210 GLN B N 1
ATOM 5855 C CA . GLN B 1 210 ? 17.875 -0.753 -9.859 1 87.62 210 GLN B CA 1
ATOM 5856 C C . GLN B 1 210 ? 18.188 -2.168 -9.391 1 87.62 210 GLN B C 1
ATOM 5858 O O . GLN B 1 210 ? 17.859 -3.143 -10.07 1 87.62 210 GLN B O 1
ATOM 5863 N N . LEU B 1 211 ? 18.844 -2.254 -8.305 1 92.88 211 LEU B N 1
ATOM 5864 C CA . LEU B 1 211 ? 19.141 -3.57 -7.754 1 92.88 211 LEU B CA 1
ATOM 5865 C C . LEU B 1 211 ? 17.875 -4.219 -7.188 1 92.88 211 LEU B C 1
ATOM 5867 O O . LEU B 1 211 ? 16.953 -3.521 -6.766 1 92.88 211 LEU B O 1
ATOM 5871 N N . VAL B 1 212 ? 17.828 -5.512 -7.258 1 91.69 212 VAL B N 1
ATOM 5872 C CA . VAL B 1 212 ? 16.641 -6.277 -6.852 1 91.69 212 VAL B CA 1
ATOM 5873 C C . VAL B 1 212 ? 16.859 -6.844 -5.449 1 91.69 212 VAL B C 1
ATOM 5875 O O . VAL B 1 212 ? 17.844 -7.543 -5.203 1 91.69 212 VAL B O 1
ATOM 5878 N N . GLN B 1 213 ? 15.914 -6.516 -4.559 1 91.31 213 GLN B N 1
ATOM 5879 C CA . GLN B 1 213 ? 15.961 -7.082 -3.213 1 91.31 213 GLN B CA 1
ATOM 5880 C C . GLN B 1 213 ? 15.25 -8.43 -3.156 1 91.31 213 GLN B C 1
ATOM 5882 O O . GLN B 1 213 ? 14.133 -8.57 -3.664 1 91.31 213 GLN B O 1
ATOM 5887 N N . ASP B 1 214 ? 15.867 -9.484 -2.619 1 91.88 214 ASP B N 1
ATOM 5888 C CA . ASP B 1 214 ? 15.242 -10.805 -2.566 1 91.88 214 ASP B CA 1
ATOM 5889 C C . ASP B 1 214 ? 14.352 -10.945 -1.333 1 91.88 214 ASP B C 1
ATOM 5891 O O . ASP B 1 214 ? 14.414 -10.117 -0.419 1 91.88 214 ASP B O 1
ATOM 5895 N N . ILE B 1 215 ? 13.391 -11.875 -1.407 1 85.56 215 ILE B N 1
ATOM 5896 C CA . ILE B 1 215 ? 12.57 -12.336 -0.29 1 85.56 215 ILE B CA 1
ATOM 5897 C C . ILE B 1 215 ? 13.039 -13.719 0.158 1 85.56 215 ILE B C 1
ATOM 5899 O O . ILE B 1 215 ? 13.133 -14.641 -0.652 1 85.56 215 ILE B O 1
ATOM 5903 N N . ASN B 1 216 ? 13.227 -13.844 1.375 1 82.06 216 ASN B N 1
ATOM 5904 C CA . ASN B 1 216 ? 13.891 -15.023 1.927 1 82.06 216 ASN B CA 1
ATOM 5905 C C . ASN B 1 216 ? 13.078 -16.281 1.675 1 82.06 216 ASN B C 1
ATOM 5907 O O . ASN B 1 216 ? 13.641 -17.375 1.557 1 82.06 216 ASN B O 1
ATOM 5911 N N . THR B 1 217 ? 11.805 -16.188 1.484 1 79.94 217 THR B N 1
ATOM 5912 C CA . THR B 1 217 ? 10.961 -17.375 1.414 1 79.94 217 THR B CA 1
ATOM 5913 C C . THR B 1 217 ? 10.812 -17.844 -0.029 1 79.94 217 THR B C 1
ATOM 5915 O O . THR B 1 217 ? 10.234 -18.906 -0.284 1 79.94 217 THR B O 1
ATOM 5918 N N . ARG B 1 218 ? 11.414 -17.141 -0.994 1 86.44 218 ARG B N 1
ATOM 5919 C CA . ARG B 1 218 ? 11.297 -17.484 -2.408 1 86.44 218 ARG B CA 1
ATOM 5920 C C . ARG B 1 218 ? 12.664 -17.484 -3.086 1 86.44 218 ARG B C 1
ATOM 5922 O O . ARG B 1 218 ? 13.219 -16.422 -3.367 1 86.44 218 ARG B O 1
ATOM 5929 N N . TRP B 1 219 ? 13.109 -18.594 -3.51 1 92.81 219 TRP B N 1
ATOM 5930 C CA . TRP B 1 219 ? 14.461 -18.703 -4.066 1 92.81 219 TRP B CA 1
ATOM 5931 C C . TRP B 1 219 ? 14.562 -17.938 -5.387 1 92.81 219 TRP B C 1
ATOM 5933 O O . TRP B 1 219 ? 15.633 -17.453 -5.754 1 92.81 219 TRP B O 1
ATOM 5943 N N . ASN B 1 220 ? 13.477 -17.875 -6.137 1 92.88 220 ASN B N 1
ATOM 5944 C CA . ASN B 1 220 ? 13.492 -17.156 -7.41 1 92.88 220 ASN B CA 1
ATOM 5945 C C . ASN B 1 220 ? 13.906 -15.703 -7.234 1 92.88 220 ASN B C 1
ATOM 5947 O O . ASN B 1 220 ? 14.609 -15.141 -8.078 1 92.88 220 ASN B O 1
ATOM 5951 N N . SER B 1 221 ? 13.453 -15.141 -6.16 1 93.19 221 SER B N 1
ATOM 5952 C CA . SER B 1 221 ? 13.836 -13.758 -5.891 1 93.19 221 SER B CA 1
ATOM 5953 C C . SER B 1 221 ? 15.336 -13.648 -5.605 1 93.19 221 SER B C 1
ATOM 5955 O O . SER B 1 221 ? 15.969 -12.664 -5.988 1 93.19 221 SER B O 1
ATOM 5957 N N . THR B 1 222 ? 15.852 -14.586 -4.906 1 95.19 222 THR B N 1
ATOM 5958 C CA . THR B 1 222 ? 17.297 -14.641 -4.668 1 95.19 222 THR B CA 1
ATOM 5959 C C . THR B 1 222 ? 18.047 -14.812 -5.98 1 95.19 222 THR B C 1
ATOM 5961 O O . THR B 1 222 ? 19.109 -14.195 -6.18 1 95.19 222 THR B O 1
ATOM 5964 N N . TYR B 1 223 ? 17.531 -15.695 -6.824 1 95.75 223 TYR B N 1
ATOM 5965 C CA . TYR B 1 223 ? 18.094 -15.906 -8.148 1 95.75 223 TYR B CA 1
ATOM 5966 C C . TYR B 1 223 ? 18.156 -14.594 -8.938 1 95.75 223 TYR B C 1
ATOM 5968 O O . TYR B 1 223 ? 19.188 -14.258 -9.516 1 95.75 223 TYR B O 1
ATOM 5976 N N . TYR B 1 224 ? 17.156 -13.797 -8.906 1 94.94 224 TYR B N 1
ATOM 5977 C CA . TYR B 1 224 ? 17.094 -12.547 -9.648 1 94.94 224 TYR B CA 1
ATOM 5978 C C . TYR B 1 224 ? 18 -11.5 -9.023 1 94.94 224 TYR B C 1
ATOM 5980 O O . TYR B 1 224 ? 18.578 -10.664 -9.727 1 94.94 224 TYR B O 1
ATOM 5988 N N . MET B 1 225 ? 18 -11.492 -7.699 1 96.5 225 MET B N 1
ATOM 5989 C CA . MET B 1 225 ? 18.953 -10.609 -7.031 1 96.5 225 MET B CA 1
ATOM 5990 C C . MET B 1 225 ? 20.375 -10.891 -7.504 1 96.5 225 MET B C 1
ATOM 5992 O O . MET B 1 225 ? 21.109 -9.969 -7.848 1 96.5 225 MET B O 1
ATOM 5996 N N . ALA B 1 226 ? 20.719 -12.133 -7.574 1 96.56 226 ALA B N 1
ATOM 5997 C CA . ALA B 1 226 ? 22.062 -12.547 -7.996 1 96.56 226 ALA B CA 1
ATOM 5998 C C . ALA B 1 226 ? 22.328 -12.148 -9.445 1 96.56 226 ALA B C 1
ATOM 6000 O O . ALA B 1 226 ? 23.406 -11.664 -9.781 1 96.56 226 ALA B O 1
ATOM 6001 N N . GLU B 1 227 ? 21.344 -12.398 -10.25 1 95.75 227 GLU B N 1
ATOM 6002 C CA . GLU B 1 227 ? 21.469 -12.031 -11.656 1 95.75 227 GLU B CA 1
ATOM 6003 C C . GLU B 1 227 ? 21.719 -10.531 -11.812 1 95.75 227 GLU B C 1
ATOM 6005 O O . GLU B 1 227 ? 22.562 -10.117 -12.617 1 95.75 227 GLU B O 1
ATOM 6010 N N . ARG B 1 228 ? 20.969 -9.766 -11.078 1 95.94 228 ARG B N 1
ATOM 6011 C CA . ARG B 1 228 ? 21.078 -8.312 -11.148 1 95.94 228 ARG B CA 1
ATOM 6012 C C . ARG B 1 228 ? 22.438 -7.848 -10.609 1 95.94 228 ARG B C 1
ATOM 6014 O O . ARG B 1 228 ? 23.047 -6.93 -11.156 1 95.94 228 ARG B O 1
ATOM 6021 N N . LEU B 1 229 ? 22.859 -8.422 -9.539 1 96.56 229 LEU B N 1
ATOM 6022 C CA . LEU B 1 229 ? 24.156 -8.094 -8.977 1 96.56 229 LEU B CA 1
ATOM 6023 C C . LEU B 1 229 ? 25.266 -8.367 -9.984 1 96.56 229 LEU B C 1
ATOM 6025 O O . LEU B 1 229 ? 26.172 -7.539 -10.164 1 96.56 229 LEU B O 1
ATOM 6029 N N . LEU B 1 230 ? 25.203 -9.5 -10.609 1 95.56 230 LEU B N 1
ATOM 6030 C CA . LEU B 1 230 ? 26.219 -9.859 -11.594 1 95.56 230 LEU B CA 1
ATOM 6031 C C . LEU B 1 230 ? 26.188 -8.891 -12.773 1 95.56 230 LEU B C 1
ATOM 6033 O O . LEU B 1 230 ? 27.25 -8.516 -13.289 1 95.56 230 LEU B O 1
ATOM 6037 N N . GLU B 1 231 ? 24.984 -8.539 -13.18 1 95.19 231 GLU B N 1
ATOM 6038 C CA . GLU B 1 231 ? 24.828 -7.566 -14.258 1 95.19 231 GLU B CA 1
ATOM 6039 C C . GLU B 1 231 ? 25.484 -6.238 -13.906 1 95.19 231 GLU B C 1
ATOM 6041 O O . GLU B 1 231 ? 26.078 -5.578 -14.773 1 95.19 231 GLU B O 1
ATOM 6046 N N . GLN B 1 232 ? 25.438 -5.91 -12.617 1 96.12 232 GLN B N 1
ATOM 6047 C CA . GLN B 1 232 ? 25.906 -4.602 -12.172 1 96.12 232 GLN B CA 1
ATOM 6048 C C . GLN B 1 232 ? 27.219 -4.719 -11.414 1 96.12 232 GLN B C 1
ATOM 6050 O O . GLN B 1 232 ? 27.562 -3.834 -10.625 1 96.12 232 GLN B O 1
ATOM 6055 N N . LYS B 1 233 ? 27.922 -5.809 -11.586 1 96 233 LYS B N 1
ATOM 6056 C CA . LYS B 1 233 ? 29.141 -6.117 -10.844 1 96 233 LYS B CA 1
ATOM 6057 C C . LYS B 1 233 ? 30.156 -4.977 -10.938 1 96 233 LYS B C 1
ATOM 6059 O O . LYS B 1 233 ? 30.688 -4.535 -9.922 1 96 233 LYS B O 1
ATOM 6064 N N . ARG B 1 234 ? 30.375 -4.422 -12.094 1 95.19 234 ARG B N 1
ATOM 6065 C CA . ARG B 1 234 ? 31.375 -3.379 -12.305 1 95.19 234 ARG B CA 1
ATOM 6066 C C . ARG B 1 234 ? 30.969 -2.08 -11.617 1 95.19 234 ARG B C 1
ATOM 6068 O O . ARG B 1 234 ? 31.781 -1.422 -10.977 1 95.19 234 ARG B O 1
ATOM 6075 N N . ALA B 1 235 ? 29.703 -1.78 -11.773 1 95.69 235 ALA B N 1
ATOM 6076 C CA . ALA B 1 235 ? 29.203 -0.549 -11.172 1 95.69 235 ALA B CA 1
ATOM 6077 C C . ALA B 1 235 ? 29.281 -0.619 -9.648 1 95.69 235 ALA B C 1
ATOM 6079 O O . ALA B 1 235 ? 29.688 0.345 -8.992 1 95.69 235 ALA B O 1
ATOM 6080 N N . ILE B 1 236 ? 28.922 -1.732 -9.102 1 95.88 236 ILE B N 1
ATOM 6081 C CA . ILE B 1 236 ? 28.922 -1.932 -7.656 1 95.88 236 ILE B CA 1
ATOM 6082 C C . ILE B 1 236 ? 30.359 -1.883 -7.137 1 95.88 236 ILE B C 1
ATOM 6084 O O . ILE B 1 236 ? 30.641 -1.267 -6.102 1 95.88 236 ILE B O 1
ATOM 6088 N N . SER B 1 237 ? 31.234 -2.512 -7.863 1 94 237 SER B N 1
ATOM 6089 C CA . SER B 1 237 ? 32.625 -2.551 -7.461 1 94 237 SER B CA 1
ATOM 6090 C C . SER B 1 237 ? 33.25 -1.154 -7.445 1 94 237 SER B C 1
ATOM 6092 O O . SER B 1 237 ? 34.031 -0.817 -6.539 1 94 237 SER B O 1
ATOM 6094 N N . LEU B 1 238 ? 32.906 -0.364 -8.375 1 93.69 238 LEU B N 1
ATOM 6095 C CA . LEU B 1 238 ? 33.406 1.005 -8.43 1 93.69 238 LEU B CA 1
ATOM 6096 C C . LEU B 1 238 ? 32.844 1.833 -7.273 1 93.69 238 LEU B C 1
ATOM 6098 O O . LEU B 1 238 ? 33.562 2.625 -6.668 1 93.69 238 LEU B O 1
ATOM 6102 N N . TYR B 1 239 ? 31.578 1.697 -6.973 1 94.69 239 TYR B N 1
ATOM 6103 C CA . TYR B 1 239 ? 30.953 2.402 -5.863 1 94.69 239 TYR B CA 1
ATOM 6104 C C . TYR B 1 239 ? 31.625 2.051 -4.543 1 94.69 239 TYR B C 1
ATOM 6106 O O . TYR B 1 239 ? 31.938 2.938 -3.742 1 94.69 239 TYR B O 1
ATOM 6114 N N . VAL B 1 240 ? 31.828 0.764 -4.328 1 92.56 240 VAL B N 1
ATOM 6115 C CA . VAL B 1 240 ? 32.375 0.282 -3.061 1 92.56 240 VAL B CA 1
ATOM 6116 C C . VAL B 1 240 ? 33.812 0.748 -2.904 1 92.56 240 VAL B C 1
ATOM 6118 O O . VAL B 1 240 ? 34.281 1.029 -1.791 1 92.56 240 VAL B O 1
ATOM 6121 N N . ALA B 1 241 ? 34.438 0.887 -3.947 1 89.81 241 ALA B N 1
ATOM 6122 C CA . ALA B 1 241 ? 35.812 1.364 -3.918 1 89.81 241 ALA B CA 1
ATOM 6123 C C . ALA B 1 241 ? 35.875 2.801 -3.41 1 89.81 241 ALA B C 1
ATOM 6125 O O . ALA B 1 241 ? 36.875 3.195 -2.779 1 89.81 241 ALA B O 1
ATOM 6126 N N . GLU B 1 242 ? 34.844 3.502 -3.648 1 88 242 GLU B N 1
ATOM 6127 C CA . GLU B 1 242 ? 34.812 4.914 -3.277 1 88 242 GLU B CA 1
ATOM 6128 C C . GLU B 1 242 ? 34.188 5.105 -1.893 1 88 242 GLU B C 1
ATOM 6130 O O . GLU B 1 242 ? 34.281 6.195 -1.319 1 88 242 GLU B O 1
ATOM 6135 N N . HIS B 1 243 ? 33.625 4.055 -1.438 1 83.31 243 HIS B N 1
ATOM 6136 C CA . HIS B 1 243 ? 32.938 4.148 -0.154 1 83.31 243 HIS B CA 1
ATOM 6137 C C . HIS B 1 243 ? 33.469 3.098 0.825 1 83.31 243 HIS B C 1
ATOM 6139 O O . HIS B 1 243 ? 33.312 1.897 0.596 1 83.31 243 HIS B O 1
ATOM 6145 N N . ASP B 1 244 ? 33.938 3.449 1.888 1 77.62 244 ASP B N 1
ATOM 6146 C CA . ASP B 1 244 ? 34.688 2.555 2.779 1 77.62 244 ASP B CA 1
ATOM 6147 C C . ASP B 1 244 ? 33.719 1.787 3.691 1 77.62 244 ASP B C 1
ATOM 6149 O O . ASP B 1 244 ? 34.125 0.812 4.332 1 77.62 244 ASP B O 1
ATOM 6153 N N . THR B 1 245 ? 32.5 2.088 3.701 1 81.81 245 THR B N 1
ATOM 6154 C CA . THR B 1 245 ? 31.625 1.494 4.695 1 81.81 245 THR B CA 1
ATOM 6155 C C . THR B 1 245 ? 31.016 0.197 4.172 1 81.81 245 THR B C 1
ATOM 6157 O O . THR B 1 245 ? 30.453 -0.582 4.938 1 81.81 245 THR B O 1
ATOM 6160 N N . LEU B 1 246 ? 31.234 -0.107 2.891 1 86.19 246 LEU B N 1
ATOM 6161 C CA . LEU B 1 246 ? 30.594 -1.282 2.303 1 86.19 246 LEU B CA 1
ATOM 6162 C C . LEU B 1 246 ? 31.641 -2.285 1.83 1 86.19 246 LEU B C 1
ATOM 6164 O O . LEU B 1 246 ? 32.719 -1.896 1.332 1 86.19 246 LEU B O 1
ATOM 6168 N N . THR B 1 247 ? 31.422 -3.543 2.076 1 89.25 247 THR B N 1
ATOM 6169 C CA . THR B 1 247 ? 32.312 -4.602 1.635 1 89.25 247 THR B CA 1
ATOM 6170 C C . THR B 1 247 ? 31.797 -5.258 0.357 1 89.25 247 THR B C 1
ATOM 6172 O O . THR B 1 247 ? 30.641 -5.688 0.298 1 89.25 247 THR B O 1
ATOM 6175 N N . ASN B 1 248 ? 32.625 -5.277 -0.549 1 92.19 248 ASN B N 1
ATOM 6176 C CA . ASN B 1 248 ? 32.312 -5.93 -1.811 1 92.19 248 ASN B CA 1
ATOM 6177 C C . ASN B 1 248 ? 32.5 -7.441 -1.728 1 92.19 248 ASN B C 1
ATOM 6179 O O . ASN B 1 248 ? 33.125 -7.941 -0.794 1 92.19 248 ASN B O 1
ATOM 6183 N N . LEU B 1 249 ? 31.906 -8.148 -2.719 1 94.19 249 LEU B N 1
ATOM 6184 C CA . LEU B 1 249 ? 32.188 -9.57 -2.869 1 94.19 249 LEU B CA 1
ATOM 6185 C C . LEU B 1 249 ? 33.594 -9.797 -3.402 1 94.19 249 LEU B C 1
ATOM 6187 O O . LEU B 1 249 ?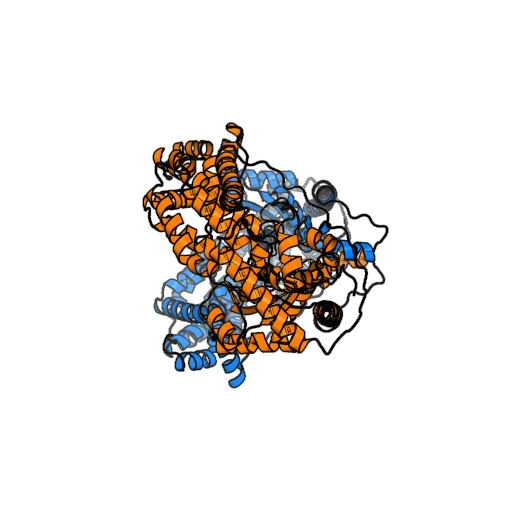 34.094 -9.016 -4.219 1 94.19 249 LEU B O 1
ATOM 6191 N N . THR B 1 250 ? 34.219 -10.867 -2.936 1 94.25 250 THR B N 1
ATOM 6192 C CA . THR B 1 250 ? 35.531 -11.234 -3.451 1 94.25 250 THR B CA 1
ATOM 6193 C C . THR B 1 250 ? 35.406 -11.836 -4.852 1 94.25 250 THR B C 1
ATOM 6195 O O . THR B 1 250 ? 34.312 -12.141 -5.309 1 94.25 250 THR B O 1
ATOM 6198 N N . ILE B 1 251 ? 36.469 -11.969 -5.535 1 94.06 251 ILE B N 1
ATOM 6199 C CA . ILE B 1 251 ? 36.5 -12.555 -6.871 1 94.06 251 ILE B CA 1
ATOM 6200 C C . ILE B 1 251 ? 35.938 -13.969 -6.824 1 94.06 251 ILE B C 1
ATOM 6202 O O . ILE B 1 251 ? 35.188 -14.375 -7.711 1 94.06 251 ILE B O 1
ATOM 6206 N N . GLN B 1 252 ? 36.281 -14.633 -5.812 1 94.12 252 GLN B N 1
ATOM 6207 C CA . GLN B 1 252 ? 35.812 -15.992 -5.637 1 94.12 252 GLN B CA 1
ATOM 6208 C C . GLN B 1 252 ? 34.281 -16.016 -5.418 1 94.12 252 GLN B C 1
ATOM 6210 O O . GLN B 1 252 ? 33.594 -16.875 -5.949 1 94.12 252 GLN B O 1
ATOM 6215 N N . GLN B 1 253 ? 33.875 -15.055 -4.719 1 95.81 253 GLN B N 1
ATOM 6216 C CA . GLN B 1 253 ? 32.438 -14.984 -4.422 1 95.81 253 GLN B CA 1
ATOM 6217 C C . GLN B 1 253 ? 31.641 -14.617 -5.672 1 95.81 253 GLN B C 1
ATOM 6219 O O . GLN B 1 253 ? 30.578 -15.172 -5.906 1 95.81 253 GLN B O 1
ATOM 6224 N N . TRP B 1 254 ? 32.156 -13.703 -6.438 1 96.19 254 TRP B N 1
ATOM 6225 C CA . TRP B 1 254 ? 31.516 -13.375 -7.707 1 96.19 254 TRP B CA 1
ATOM 6226 C C . TRP B 1 254 ? 31.469 -14.594 -8.625 1 96.19 254 TRP B C 1
ATOM 6228 O O . TRP B 1 254 ? 30.453 -14.828 -9.289 1 96.19 254 TRP B O 1
ATOM 6238 N N . GLY B 1 255 ? 32.531 -15.336 -8.656 1 96 255 GLY B N 1
ATOM 6239 C CA . GLY B 1 255 ? 32.562 -16.562 -9.438 1 96 255 GLY B CA 1
ATOM 6240 C C . GLY B 1 255 ? 31.562 -17.594 -8.984 1 96 255 GLY B C 1
ATOM 6241 O O . GLY B 1 255 ? 30.906 -18.234 -9.805 1 96 255 GLY B O 1
ATOM 6242 N N . LEU B 1 256 ? 31.484 -17.719 -7.727 1 96.62 256 LEU B N 1
ATOM 6243 C CA . LEU B 1 256 ? 30.516 -18.656 -7.16 1 96.62 256 LEU B CA 1
ATOM 6244 C C . LEU B 1 256 ? 29.094 -18.234 -7.488 1 96.62 256 LEU B C 1
ATOM 6246 O O . LEU B 1 256 ? 28.234 -19.078 -7.773 1 96.62 256 LEU B O 1
ATOM 6250 N N . MET B 1 257 ? 28.812 -16.953 -7.41 1 96.5 257 MET B N 1
ATOM 6251 C CA . MET B 1 257 ? 27.5 -16.438 -7.746 1 96.5 257 MET B CA 1
ATOM 6252 C C . MET B 1 257 ? 27.141 -16.75 -9.195 1 96.5 257 MET B C 1
ATOM 6254 O O . MET B 1 257 ? 26.016 -17.172 -9.477 1 96.5 257 MET B O 1
ATOM 6258 N N . GLU B 1 258 ? 28.047 -16.594 -10.031 1 95.94 258 GLU B N 1
ATOM 6259 C CA . GLU B 1 258 ? 27.844 -16.906 -11.438 1 95.94 258 GLU B CA 1
ATOM 6260 C C . GLU B 1 258 ? 27.547 -18.391 -11.633 1 95.94 258 GLU B C 1
ATOM 6262 O O . GLU B 1 258 ? 26.688 -18.75 -12.43 1 95.94 258 GLU B O 1
ATOM 6267 N N . GLN B 1 259 ? 28.25 -19.219 -10.977 1 96.44 259 GLN B N 1
ATOM 6268 C CA . GLN B 1 259 ? 28.031 -20.656 -11.039 1 96.44 259 GLN B CA 1
ATOM 6269 C C . GLN B 1 259 ? 26.625 -21.031 -10.531 1 96.44 259 GLN B C 1
ATOM 6271 O O . GLN B 1 259 ? 25.953 -21.875 -11.109 1 96.44 259 GLN B O 1
ATOM 6276 N N . CYS B 1 260 ? 26.234 -20.359 -9.477 1 96.56 260 CYS B N 1
ATOM 6277 C CA . CYS B 1 260 ? 24.906 -20.609 -8.938 1 96.56 260 CYS B CA 1
ATOM 6278 C C . CYS B 1 260 ? 23.828 -20.281 -9.961 1 96.56 260 CYS B C 1
ATOM 6280 O O . CYS B 1 260 ? 22.859 -21.031 -10.125 1 96.56 260 CYS B O 1
ATOM 6282 N N . ILE B 1 261 ? 23.984 -19.141 -10.617 1 95.62 261 ILE B N 1
ATOM 6283 C CA . ILE B 1 261 ? 23.031 -18.719 -11.633 1 95.62 261 ILE B CA 1
ATOM 6284 C C . ILE B 1 261 ? 22.969 -19.75 -12.75 1 95.62 261 ILE B C 1
ATOM 6286 O O . ILE B 1 261 ? 21.875 -20.141 -13.188 1 95.62 261 ILE B O 1
ATOM 6290 N N . ASN B 1 262 ? 24.078 -20.25 -13.094 1 93.69 262 ASN B N 1
ATOM 6291 C CA . ASN B 1 262 ? 24.141 -21.266 -14.148 1 93.69 262 ASN B CA 1
ATOM 6292 C C . ASN B 1 262 ? 23.484 -22.578 -13.727 1 93.69 262 ASN B C 1
ATOM 6294 O O . ASN B 1 262 ? 22.75 -23.172 -14.5 1 93.69 262 ASN B O 1
ATOM 6298 N N . LEU B 1 263 ? 23.781 -22.953 -12.594 1 95.62 263 LEU B N 1
ATOM 6299 C CA . LEU B 1 263 ? 23.281 -24.219 -12.078 1 95.62 263 LEU B CA 1
ATOM 6300 C C . LEU B 1 263 ? 21.75 -24.172 -11.922 1 95.62 263 LEU B C 1
ATOM 6302 O O . LEU B 1 263 ? 21.078 -25.172 -12.188 1 95.62 263 LEU B O 1
ATOM 6306 N N . LEU B 1 264 ? 21.203 -23.016 -11.555 1 96.62 264 LEU B N 1
ATOM 6307 C CA . LEU B 1 264 ? 19.797 -22.938 -11.164 1 96.62 264 LEU B CA 1
ATOM 6308 C C . LEU B 1 264 ? 18.938 -22.438 -12.328 1 96.62 264 LEU B C 1
ATOM 6310 O O . LEU B 1 264 ? 17.703 -22.406 -12.227 1 96.62 264 LEU B O 1
ATOM 6314 N N . LYS B 1 265 ? 19.516 -22.125 -13.453 1 94.06 265 LYS B N 1
ATOM 6315 C CA . LYS B 1 265 ? 18.812 -21.562 -14.602 1 94.06 265 LYS B CA 1
ATOM 6316 C C . LYS B 1 265 ? 17.703 -22.5 -15.062 1 94.06 265 LYS B C 1
ATOM 6318 O O . LYS B 1 265 ? 16.547 -22.062 -15.234 1 94.06 265 LYS B O 1
ATOM 6323 N N . PRO B 1 266 ? 17.984 -23.797 -15.227 1 93.75 266 PRO B N 1
ATOM 6324 C CA . PRO B 1 266 ? 16.906 -24.688 -15.648 1 93.75 266 PRO B CA 1
ATOM 6325 C C . PRO B 1 266 ? 15.766 -24.75 -14.641 1 93.75 266 PRO B C 1
ATOM 6327 O O . PRO B 1 266 ? 14.602 -24.859 -15.031 1 93.75 266 PRO B O 1
ATOM 6330 N N . PHE B 1 267 ? 16.125 -24.734 -13.367 1 96.12 267 PHE B N 1
ATOM 6331 C CA . PHE B 1 267 ? 15.102 -24.734 -12.328 1 96.12 267 PHE B CA 1
ATOM 6332 C C . PHE B 1 267 ? 14.211 -23.5 -12.445 1 96.12 267 PHE B C 1
ATOM 6334 O O . PHE B 1 267 ? 12.992 -23.594 -12.297 1 96.12 267 PHE B O 1
ATOM 6341 N N . GLU B 1 268 ? 14.828 -22.344 -12.648 1 94.06 268 GLU B N 1
ATOM 6342 C CA . GLU B 1 268 ? 14.094 -21.094 -12.836 1 94.06 268 GLU B CA 1
ATOM 6343 C C . GLU B 1 268 ? 13.195 -21.156 -14.07 1 94.06 268 GLU B C 1
ATOM 6345 O O . GLU B 1 268 ? 12.039 -20.734 -14.023 1 94.06 268 GLU B O 1
ATOM 6350 N N . GLU B 1 269 ? 13.648 -21.734 -15.125 1 91.25 269 GLU B N 1
ATOM 6351 C CA . GLU B 1 269 ? 12.883 -21.828 -16.375 1 91.25 269 GLU B CA 1
ATOM 6352 C C . GLU B 1 269 ? 11.68 -22.75 -16.203 1 91.25 269 GLU B C 1
ATOM 6354 O O . GLU B 1 269 ? 10.578 -22.438 -16.656 1 91.25 269 GLU B O 1
ATOM 6359 N N . ILE B 1 270 ? 11.914 -23.875 -15.617 1 93.06 270 ILE B N 1
ATOM 6360 C CA . ILE B 1 270 ? 10.836 -24.844 -15.383 1 93.06 270 ILE B CA 1
ATOM 6361 C C . ILE B 1 270 ? 9.766 -24.203 -14.5 1 93.06 270 ILE B C 1
ATOM 6363 O O . ILE B 1 270 ? 8.57 -24.391 -14.727 1 93.06 270 ILE B O 1
ATOM 6367 N N . THR B 1 271 ? 10.227 -23.516 -13.461 1 92.5 271 THR B N 1
ATOM 6368 C CA . THR B 1 271 ? 9.289 -22.828 -12.586 1 92.5 271 THR B CA 1
ATOM 6369 C C . THR B 1 271 ? 8.438 -21.844 -13.375 1 92.5 271 THR B C 1
ATOM 6371 O O . THR B 1 271 ? 7.223 -21.766 -13.18 1 92.5 271 THR B O 1
ATOM 6374 N N . LYS B 1 272 ? 9 -21.125 -14.266 1 89.19 272 LYS B N 1
ATOM 6375 C CA . LYS B 1 272 ? 8.281 -20.156 -15.102 1 89.19 272 LYS B CA 1
ATOM 6376 C C . LYS B 1 272 ? 7.273 -20.875 -16 1 89.19 272 LYS B C 1
ATOM 6378 O O . LYS B 1 272 ? 6.125 -20.438 -16.125 1 89.19 272 LYS B O 1
ATOM 6383 N N . ILE B 1 273 ? 7.695 -21.953 -16.578 1 88.5 273 ILE B N 1
ATOM 6384 C CA . ILE B 1 273 ? 6.84 -22.719 -17.469 1 88.5 273 ILE B CA 1
ATOM 6385 C C . ILE B 1 273 ? 5.641 -23.266 -16.703 1 88.5 273 ILE B C 1
ATOM 6387 O O . ILE B 1 273 ? 4.5 -23.172 -17.156 1 88.5 273 ILE B O 1
ATOM 6391 N N . THR B 1 274 ? 5.902 -23.812 -15.57 1 90.88 274 THR B N 1
ATOM 6392 C CA . THR B 1 274 ? 4.863 -24.484 -14.797 1 90.88 274 THR B CA 1
ATOM 6393 C C . THR B 1 274 ? 3.963 -23.453 -14.102 1 90.88 274 THR B C 1
ATOM 6395 O O . THR B 1 274 ? 2.9 -23.812 -13.586 1 90.88 274 THR B O 1
ATOM 6398 N N . SER B 1 275 ? 4.363 -22.234 -14.086 1 88.44 275 SER B N 1
ATOM 6399 C CA . SER B 1 275 ? 3.549 -21.172 -13.5 1 88.44 275 SER B CA 1
ATOM 6400 C C . SER B 1 275 ? 2.527 -20.641 -14.5 1 88.44 275 SER B C 1
ATOM 6402 O O . SER B 1 275 ? 1.66 -19.844 -14.148 1 88.44 275 SER B O 1
ATOM 6404 N N . SER B 1 276 ? 2.631 -21.078 -15.68 1 85 276 SER B N 1
ATOM 6405 C CA . SER B 1 276 ? 1.698 -20.641 -16.719 1 85 276 SER B CA 1
ATOM 6406 C C . SER B 1 276 ? 0.317 -21.25 -16.5 1 85 276 SER B C 1
ATOM 6408 O O . SER B 1 276 ? 0.182 -22.281 -15.836 1 85 276 SER B O 1
ATOM 6410 N N . GLY B 1 277 ? -0.698 -20.672 -17.031 1 80.75 277 GLY B N 1
ATOM 6411 C CA . GLY B 1 277 ? -2.066 -21.156 -16.938 1 80.75 277 GLY B CA 1
ATOM 6412 C C . GLY B 1 277 ? -2.299 -22.438 -17.719 1 80.75 277 GLY B C 1
ATOM 6413 O O . GLY B 1 277 ? -3.266 -23.156 -17.453 1 80.75 277 GLY B O 1
ATOM 6414 N N . LEU B 1 278 ? -1.395 -22.766 -18.562 1 81.94 278 LEU B N 1
ATOM 6415 C CA . LEU B 1 278 ? -1.557 -23.953 -19.406 1 81.94 278 LEU B CA 1
ATOM 6416 C C . LEU B 1 278 ? -0.819 -25.141 -18.812 1 81.94 278 LEU B C 1
ATOM 6418 O O . LEU B 1 278 ? -0.886 -26.25 -19.344 1 81.94 278 LEU B O 1
ATOM 6422 N N . SER B 1 279 ? -0.212 -24.922 -17.719 1 90.31 279 SER B N 1
ATOM 6423 C CA . SER B 1 279 ? 0.59 -26 -17.141 1 90.31 279 SER B CA 1
ATOM 6424 C C . SER B 1 279 ? -0.291 -27.125 -16.625 1 90.31 279 SER B C 1
ATOM 6426 O O . SER B 1 279 ? -1.367 -26.875 -16.078 1 90.31 279 SER B O 1
ATOM 6428 N N . CYS B 1 280 ? 0.179 -28.281 -16.828 1 94.62 280 CYS B N 1
ATOM 6429 C CA . CYS B 1 280 ? -0.512 -29.5 -16.453 1 94.62 280 CYS B CA 1
ATOM 6430 C C . CYS B 1 280 ? 0.392 -30.406 -15.609 1 94.62 280 CYS B C 1
ATOM 6432 O O . CYS B 1 280 ? 1.617 -30.344 -15.727 1 94.62 280 CYS B O 1
ATOM 6434 N N . ILE B 1 281 ? -0.16 -31.219 -14.82 1 95.69 281 ILE B N 1
ATOM 6435 C CA . ILE B 1 281 ? 0.586 -32.125 -13.945 1 95.69 281 ILE B CA 1
ATOM 6436 C C . ILE B 1 281 ? 1.405 -33.094 -14.789 1 95.69 281 ILE B C 1
ATOM 6438 O O . ILE B 1 281 ? 2.371 -33.688 -14.297 1 95.69 281 ILE B O 1
ATOM 6442 N N . SER B 1 282 ? 1.068 -33.25 -16.062 1 96.5 282 SER B N 1
ATOM 6443 C CA . SER B 1 282 ? 1.758 -34.156 -16.969 1 96.5 282 SER B CA 1
ATOM 6444 C C . SER B 1 282 ? 3.221 -33.781 -17.141 1 96.5 282 SER B C 1
ATOM 6446 O O . SER B 1 282 ? 4.047 -34.594 -17.547 1 96.5 282 SER B O 1
ATOM 6448 N N . GLU B 1 283 ? 3.553 -32.562 -16.812 1 95.25 283 GLU B N 1
ATOM 6449 C CA . GLU B 1 283 ? 4.895 -32.062 -17.062 1 95.25 283 GLU B CA 1
ATOM 6450 C C . GLU B 1 283 ? 5.848 -32.406 -15.93 1 95.25 283 GLU B C 1
ATOM 6452 O O . GLU B 1 283 ? 7.066 -32.312 -16.078 1 95.25 283 GLU B O 1
ATOM 6457 N N . ALA B 1 284 ? 5.324 -32.875 -14.836 1 95.31 284 ALA B N 1
ATOM 6458 C CA . ALA B 1 284 ? 6.125 -33.062 -13.633 1 95.31 284 ALA B CA 1
ATOM 6459 C C . ALA B 1 284 ? 7.203 -34.125 -13.859 1 95.31 284 ALA B C 1
ATOM 6461 O O . ALA B 1 284 ? 8.391 -33.875 -13.648 1 95.31 284 ALA B O 1
ATOM 6462 N N . ILE B 1 285 ? 6.84 -35.281 -14.375 1 94.88 285 ILE B N 1
ATOM 6463 C CA . ILE B 1 285 ? 7.766 -36.406 -14.523 1 94.88 285 ILE B CA 1
ATOM 6464 C C . ILE B 1 285 ? 8.828 -36.062 -15.562 1 94.88 285 ILE B C 1
ATOM 6466 O O . ILE B 1 285 ? 10.023 -36.188 -15.305 1 94.88 285 ILE B O 1
ATOM 6470 N N . PRO B 1 286 ? 8.461 -35.5 -16.75 1 93.88 286 PRO B N 1
ATOM 6471 C CA . PRO B 1 286 ? 9.469 -35.125 -17.734 1 93.88 286 PRO B CA 1
ATOM 6472 C C . PRO B 1 286 ? 10.438 -34.062 -17.203 1 93.88 286 PRO B C 1
ATOM 6474 O O . PRO B 1 286 ? 11.648 -34.156 -17.438 1 93.88 286 PRO B O 1
ATOM 6477 N N . HIS B 1 287 ? 9.938 -33.125 -16.531 1 94.31 287 HIS B N 1
ATOM 6478 C CA . HIS B 1 287 ? 10.789 -32.062 -16 1 94.31 287 HIS B CA 1
ATOM 6479 C C . HIS B 1 287 ? 11.789 -32.594 -14.984 1 94.31 287 HIS B C 1
ATOM 6481 O O . HIS B 1 287 ? 12.969 -32.25 -15.016 1 94.31 287 HIS B O 1
ATOM 6487 N N . ILE B 1 288 ? 11.336 -33.469 -14.086 1 95 288 ILE B N 1
ATOM 6488 C CA . ILE B 1 288 ? 12.203 -34.031 -13.062 1 95 288 ILE B CA 1
ATOM 6489 C C . ILE B 1 288 ? 13.266 -34.906 -13.711 1 95 288 ILE B C 1
ATOM 6491 O O . ILE B 1 288 ? 14.438 -34.844 -13.336 1 95 288 ILE B O 1
ATOM 6495 N N . SER B 1 289 ? 12.844 -35.688 -14.648 1 92.5 289 SER B N 1
ATOM 6496 C CA . SER B 1 289 ? 13.781 -36.562 -15.367 1 92.5 289 SER B CA 1
ATOM 6497 C C . SER B 1 289 ? 14.844 -35.719 -16.078 1 92.5 289 SER B C 1
ATOM 6499 O O . SER B 1 289 ? 16.031 -36.062 -16.062 1 92.5 289 SER B O 1
ATOM 6501 N N . ALA B 1 290 ? 14.445 -34.688 -16.688 1 91.56 290 ALA B N 1
ATOM 6502 C CA . ALA B 1 290 ? 15.367 -33.781 -17.406 1 91.56 290 ALA B CA 1
ATOM 6503 C C . ALA B 1 290 ? 16.328 -33.094 -16.438 1 91.56 290 ALA B C 1
ATOM 6505 O O . ALA B 1 290 ? 17.516 -32.938 -16.734 1 91.56 290 ALA B O 1
ATOM 6506 N N . LEU B 1 291 ? 15.82 -32.719 -15.305 1 94.44 291 LEU B N 1
ATOM 6507 C CA . LEU B 1 291 ? 16.656 -32.062 -14.305 1 94.44 291 LEU B CA 1
ATOM 6508 C C . LEU B 1 291 ? 17.719 -33 -13.766 1 94.44 291 LEU B C 1
ATOM 6510 O O . LEU B 1 291 ? 18.875 -32.594 -13.602 1 94.44 291 LEU B O 1
ATOM 6514 N N . LYS B 1 292 ? 17.312 -34.188 -13.508 1 92.94 292 LYS B N 1
ATOM 6515 C CA . LYS B 1 292 ? 18.281 -35.188 -13.031 1 92.94 292 LYS B CA 1
ATOM 6516 C C . LYS B 1 292 ? 19.375 -35.438 -14.062 1 92.94 292 LYS B C 1
ATOM 6518 O O . LYS B 1 292 ? 20.547 -35.5 -13.719 1 92.94 292 LYS B O 1
ATOM 6523 N N . LYS B 1 293 ? 18.953 -35.531 -15.289 1 91.56 293 LYS B N 1
ATOM 6524 C CA . LYS B 1 293 ? 19.922 -35.719 -16.359 1 91.56 293 LYS B CA 1
ATOM 6525 C C . LYS B 1 293 ? 20.875 -34.531 -16.484 1 91.56 293 LYS B C 1
ATOM 6527 O O . LYS B 1 293 ? 22.078 -34.719 -16.688 1 91.56 293 LYS B O 1
ATOM 6532 N N . TYR B 1 294 ? 20.344 -33.375 -16.359 1 91.19 294 TYR B N 1
ATOM 6533 C CA . TYR B 1 294 ? 21.109 -32.125 -16.422 1 91.19 294 TYR B CA 1
ATOM 6534 C C . TYR B 1 294 ? 22.172 -32.094 -15.328 1 91.19 294 TYR B C 1
ATOM 6536 O O . TYR B 1 294 ? 23.328 -31.75 -15.586 1 91.19 294 TYR B O 1
ATOM 6544 N N . LEU B 1 295 ? 21.781 -32.469 -14.156 1 94.94 295 LEU B N 1
ATOM 6545 C CA . LEU B 1 295 ? 22.672 -32.406 -13 1 94.94 295 LEU B CA 1
ATOM 6546 C C . LEU B 1 295 ? 23.781 -33.469 -13.133 1 94.94 295 LEU B C 1
ATOM 6548 O O . LEU B 1 295 ? 24.875 -33.281 -12.562 1 94.94 295 LEU B O 1
ATOM 6552 N N . ASP B 1 296 ? 23.531 -34.438 -13.953 1 93 296 ASP B N 1
ATOM 6553 C CA . ASP B 1 296 ? 24.5 -35.531 -14.109 1 93 296 ASP B CA 1
ATOM 6554 C C . ASP B 1 296 ? 25.422 -35.281 -15.297 1 93 296 ASP B C 1
ATOM 6556 O O . ASP B 1 296 ? 26.453 -35.938 -15.445 1 93 296 ASP B O 1
ATOM 6560 N N . LYS B 1 297 ? 25.094 -34.312 -16.078 1 92.12 297 LYS B N 1
ATOM 6561 C CA . LYS B 1 297 ? 25.875 -34.062 -17.281 1 92.12 297 LYS B CA 1
ATOM 6562 C C . LYS B 1 297 ? 27.25 -33.531 -16.938 1 92.12 297 LYS B C 1
ATOM 6564 O O . LYS B 1 297 ? 27.391 -32.719 -16.016 1 92.12 297 LYS B O 1
ATOM 6569 N N . ASN B 1 298 ? 28.266 -33.875 -17.641 1 92.06 298 ASN B N 1
ATOM 6570 C CA . ASN B 1 298 ? 29.641 -33.406 -17.469 1 92.06 298 ASN B CA 1
ATOM 6571 C C . ASN B 1 298 ? 29.766 -31.922 -17.719 1 92.06 298 ASN B C 1
ATOM 6573 O O . ASN B 1 298 ? 30.531 -31.219 -17.062 1 92.06 298 ASN B O 1
ATOM 6577 N N . GLU B 1 299 ? 29.078 -31.5 -18.672 1 89.69 299 GLU B N 1
ATOM 6578 C CA . GLU B 1 299 ? 29.094 -30.078 -19.016 1 89.69 299 GLU B CA 1
ATOM 6579 C C . GLU B 1 299 ? 28.672 -29.219 -17.812 1 89.69 299 GLU B C 1
ATOM 6581 O O . GLU B 1 299 ? 29.234 -28.156 -17.562 1 89.69 299 GLU B O 1
ATOM 6586 N N . THR B 1 300 ? 27.609 -29.703 -17.094 1 90.75 300 THR B N 1
ATOM 6587 C CA . THR B 1 300 ? 27.125 -28.984 -15.922 1 90.75 300 THR B CA 1
ATOM 6588 C C . THR B 1 300 ? 28.188 -28.969 -14.82 1 90.75 300 THR B C 1
ATOM 6590 O O . THR B 1 300 ? 28.406 -27.938 -14.188 1 90.75 300 THR B O 1
ATOM 6593 N N . ALA B 1 301 ? 28.875 -30.031 -14.648 1 93.12 301 ALA B N 1
ATOM 6594 C CA . ALA B 1 301 ? 29.922 -30.125 -13.648 1 93.12 301 ALA B CA 1
ATOM 6595 C C . ALA B 1 301 ? 31.078 -29.188 -13.984 1 93.12 301 ALA B C 1
ATOM 6597 O O . ALA B 1 301 ? 31.672 -28.578 -13.086 1 93.12 301 ALA B O 1
ATOM 6598 N N . GLN B 1 302 ? 31.406 -29.062 -15.25 1 93.06 302 GLN B N 1
ATOM 6599 C CA . GLN B 1 302 ? 32.5 -28.234 -15.688 1 93.06 302 GLN B CA 1
ATOM 6600 C C . GLN B 1 302 ? 32.188 -26.75 -15.5 1 93.06 302 GLN B C 1
ATOM 6602 O O . GLN B 1 302 ? 33.094 -25.953 -15.18 1 93.06 302 GLN B O 1
ATOM 6607 N N . ARG B 1 303 ? 30.984 -26.453 -15.617 1 91.75 303 ARG B N 1
ATOM 6608 C CA . ARG B 1 303 ? 30.578 -25.062 -15.523 1 91.75 303 ARG B CA 1
ATOM 6609 C C . ARG B 1 303 ? 30.375 -24.641 -14.078 1 91.75 303 ARG B C 1
ATOM 6611 O O . ARG B 1 303 ? 30.312 -23.453 -13.766 1 91.75 303 ARG B O 1
ATOM 6618 N N . THR B 1 304 ? 30.219 -25.641 -13.18 1 95.44 304 THR B N 1
ATOM 6619 C CA . THR B 1 304 ? 29.969 -25.344 -11.773 1 95.44 304 THR B CA 1
ATOM 6620 C C . THR B 1 304 ? 30.922 -26.125 -10.875 1 95.44 304 THR B C 1
ATOM 6622 O O . THR B 1 304 ? 30.484 -26.812 -9.945 1 95.44 304 THR B O 1
ATOM 6625 N N . PRO B 1 305 ? 32.156 -25.891 -11.094 1 95.12 305 PRO B N 1
ATOM 6626 C CA . PRO B 1 305 ? 33.156 -26.703 -10.367 1 95.12 305 PRO B CA 1
ATOM 6627 C C . PRO B 1 305 ? 33.094 -26.469 -8.859 1 95.12 305 PRO B C 1
ATOM 6629 O O . PRO B 1 305 ? 33.406 -27.375 -8.078 1 95.12 305 PRO B O 1
ATOM 6632 N N . ASP B 1 306 ? 32.75 -25.328 -8.414 1 96 306 ASP B N 1
ATOM 6633 C CA . ASP B 1 306 ? 32.781 -25 -6.996 1 96 306 ASP B CA 1
ATOM 6634 C C . ASP B 1 306 ? 31.469 -25.328 -6.316 1 96 306 ASP B C 1
ATOM 6636 O O . ASP B 1 306 ? 31.281 -25.047 -5.133 1 96 306 ASP B O 1
ATOM 6640 N N . LEU B 1 307 ? 30.547 -25.984 -7.051 1 97.31 307 LEU B N 1
ATOM 6641 C CA . LEU B 1 307 ? 29.219 -26.25 -6.508 1 97.31 307 LEU B CA 1
ATOM 6642 C C . LEU B 1 307 ? 28.922 -27.75 -6.508 1 97.31 307 LEU B C 1
ATOM 6644 O O . LEU B 1 307 ? 27.766 -28.156 -6.691 1 97.31 307 LEU B O 1
ATOM 6648 N N . ALA B 1 308 ? 29.906 -28.5 -6.371 1 96.06 308 ALA B N 1
ATOM 6649 C CA . ALA B 1 308 ? 29.75 -29.953 -6.434 1 96.06 308 ALA B CA 1
ATOM 6650 C C . ALA B 1 308 ? 28.812 -30.453 -5.34 1 96.06 308 ALA B C 1
ATOM 6652 O O . ALA B 1 308 ? 27.953 -31.312 -5.59 1 96.06 308 ALA B O 1
ATOM 6653 N N . ARG B 1 309 ? 28.953 -29.938 -4.152 1 96.44 309 ARG B N 1
ATOM 6654 C CA . ARG B 1 309 ? 28.109 -30.359 -3.039 1 96.44 309 ARG B CA 1
ATOM 6655 C C . ARG B 1 309 ? 26.656 -29.938 -3.258 1 96.44 309 ARG B C 1
ATOM 6657 O O . ARG B 1 309 ? 25.734 -30.719 -3.002 1 96.44 309 ARG B O 1
ATOM 6664 N N . MET B 1 310 ? 26.469 -28.766 -3.709 1 97 310 MET B N 1
ATOM 6665 C CA . MET B 1 310 ? 25.109 -28.281 -3.982 1 97 310 MET B CA 1
ATOM 6666 C C . MET B 1 310 ? 24.469 -29.062 -5.113 1 97 310 MET B C 1
ATOM 6668 O O . MET B 1 310 ? 23.281 -29.406 -5.039 1 97 310 MET B O 1
ATOM 6672 N N . ARG B 1 311 ? 25.219 -29.328 -6.129 1 97 311 ARG B N 1
ATOM 6673 C CA . ARG B 1 311 ? 24.719 -30.109 -7.254 1 97 311 ARG B CA 1
ATOM 6674 C C . ARG B 1 311 ? 24.281 -31.5 -6.805 1 97 311 ARG B C 1
ATOM 6676 O O . ARG B 1 311 ? 23.219 -31.984 -7.191 1 97 311 ARG B O 1
ATOM 6683 N N . ALA B 1 312 ? 25.094 -32.094 -5.965 1 97.06 312 ALA B N 1
ATOM 6684 C CA . ALA B 1 312 ? 24.75 -33.406 -5.426 1 97.06 312 ALA B CA 1
ATOM 6685 C C . ALA B 1 312 ? 23.5 -33.344 -4.559 1 97.06 312 ALA B C 1
ATOM 6687 O O . ALA B 1 312 ? 22.656 -34.25 -4.602 1 97.06 312 ALA B O 1
ATOM 6688 N N . SER B 1 313 ? 23.422 -32.312 -3.832 1 97.5 313 SER B N 1
ATOM 6689 C CA . SER B 1 313 ? 22.266 -32.156 -2.963 1 97.5 313 SER B CA 1
ATOM 6690 C C . SER B 1 313 ? 21 -31.906 -3.777 1 97.5 313 SER B C 1
ATOM 6692 O O . SER B 1 313 ? 19.922 -32.406 -3.426 1 97.5 313 SER B O 1
ATOM 6694 N N . LEU B 1 314 ? 21.094 -31.109 -4.82 1 97.81 314 LEU B N 1
ATOM 6695 C CA . LEU B 1 314 ? 19.953 -30.906 -5.707 1 97.81 314 LEU B CA 1
ATOM 6696 C C . LEU B 1 314 ? 19.422 -32.25 -6.23 1 97.81 314 LEU B C 1
ATOM 6698 O O . LEU B 1 314 ? 18.219 -32.5 -6.199 1 97.81 314 LEU B O 1
ATOM 6702 N N . LYS B 1 315 ? 20.328 -33.062 -6.641 1 96.94 315 LYS B N 1
ATOM 6703 C CA . LYS B 1 315 ? 19.953 -34.375 -7.172 1 96.94 315 LYS B CA 1
ATOM 6704 C C . LYS B 1 315 ? 19.297 -35.219 -6.098 1 96.94 315 LYS B C 1
ATOM 6706 O O . LYS B 1 315 ? 18.266 -35.844 -6.344 1 96.94 315 LYS B O 1
ATOM 6711 N N . ALA B 1 316 ? 19.859 -35.25 -4.965 1 97.25 316 ALA B N 1
ATOM 6712 C CA . ALA B 1 316 ? 19.344 -36.031 -3.855 1 97.25 316 ALA B CA 1
ATOM 6713 C C . ALA B 1 316 ? 17.953 -35.562 -3.447 1 97.25 316 ALA B C 1
ATOM 6715 O O . ALA B 1 316 ? 17.062 -36.375 -3.168 1 97.25 316 ALA B O 1
ATOM 6716 N N . GLU B 1 317 ? 17.797 -34.281 -3.365 1 96.75 317 GLU B N 1
ATOM 6717 C CA . GLU B 1 317 ? 16.5 -33.688 -2.99 1 96.75 317 GLU B CA 1
ATOM 6718 C C . GLU B 1 317 ? 15.438 -34 -4.039 1 96.75 317 GLU B C 1
ATOM 6720 O O . GLU B 1 317 ? 14.281 -34.281 -3.701 1 96.75 317 GLU B O 1
ATOM 6725 N N . LEU B 1 318 ? 15.797 -33.906 -5.297 1 96.62 318 LEU B N 1
ATOM 6726 C CA . LEU B 1 318 ? 14.867 -34.281 -6.363 1 96.62 318 LEU B CA 1
ATOM 6727 C C . LEU B 1 318 ? 14.422 -35.719 -6.23 1 96.62 318 LEU B C 1
ATOM 6729 O O . LEU B 1 318 ? 13.227 -36.031 -6.352 1 96.62 318 LEU B O 1
ATOM 6733 N N . GLU B 1 319 ? 15.328 -36.562 -5.953 1 94.81 319 GLU B N 1
ATOM 6734 C CA . GLU B 1 319 ? 15.039 -38 -5.828 1 94.81 319 GLU B CA 1
ATOM 6735 C C . GLU B 1 319 ? 14.148 -38.281 -4.617 1 94.81 319 GLU B C 1
ATOM 6737 O O . GLU B 1 319 ? 13.227 -39.094 -4.691 1 94.81 319 GLU B O 1
ATOM 6742 N N . SER B 1 320 ? 14.406 -37.625 -3.617 1 94.31 320 SER B N 1
ATOM 6743 C CA . SER B 1 320 ? 13.68 -37.844 -2.373 1 94.31 320 SER B CA 1
ATOM 6744 C C . SER B 1 320 ? 12.273 -37.281 -2.434 1 94.31 320 SER B C 1
ATOM 6746 O O . SER B 1 320 ? 11.297 -37.938 -2.096 1 94.31 320 SER B O 1
ATOM 6748 N N . ARG B 1 321 ? 12.078 -36.094 -2.9 1 92.5 321 ARG B N 1
ATOM 6749 C CA . ARG B 1 321 ? 10.812 -35.375 -2.832 1 92.5 321 ARG B CA 1
ATOM 6750 C C . ARG B 1 321 ? 9.867 -35.812 -3.941 1 92.5 321 ARG B C 1
ATOM 6752 O O . ARG B 1 321 ? 8.648 -35.719 -3.801 1 92.5 321 ARG B O 1
ATOM 6759 N N . PHE B 1 322 ? 10.43 -36.312 -5.035 1 92.94 322 PHE B N 1
ATOM 6760 C CA . PHE B 1 322 ? 9.586 -36.719 -6.16 1 92.94 322 PHE B CA 1
ATOM 6761 C C . PHE B 1 322 ? 9.633 -38.219 -6.383 1 92.94 322 PHE B C 1
ATOM 6763 O O . PHE B 1 322 ? 9.344 -38.688 -7.48 1 92.94 322 PHE B O 1
ATOM 6770 N N . LYS B 1 323 ? 10 -38.906 -5.352 1 88.06 323 LYS B N 1
ATOM 6771 C CA . LYS B 1 323 ? 10.109 -40.344 -5.426 1 88.06 323 LYS B CA 1
ATOM 6772 C C . LYS B 1 323 ? 8.758 -41 -5.699 1 88.06 323 LYS B C 1
ATOM 6774 O O . LYS B 1 323 ? 8.672 -42 -6.434 1 88.06 323 LYS B O 1
ATOM 6779 N N . SER B 1 324 ? 7.727 -40.406 -5.258 1 86.19 324 SER B N 1
ATOM 6780 C CA . SER B 1 324 ? 6.406 -41.031 -5.309 1 86.19 324 SER B CA 1
ATOM 6781 C C . SER B 1 324 ? 5.723 -40.781 -6.648 1 86.19 324 SER B C 1
ATOM 6783 O O . SER B 1 324 ? 4.676 -41.344 -6.941 1 86.19 324 SER B O 1
ATOM 6785 N N . LEU B 1 325 ? 6.309 -40.031 -7.516 1 87.62 325 LEU B N 1
ATOM 6786 C CA . LEU B 1 325 ? 5.684 -39.688 -8.789 1 87.62 325 LEU B CA 1
ATOM 6787 C C . LEU B 1 325 ? 5.527 -40.906 -9.664 1 87.62 325 LEU B C 1
ATOM 6789 O O . LEU B 1 325 ? 4.508 -41.094 -10.336 1 87.62 325 LEU B O 1
ATOM 6793 N N . GLY B 1 326 ? 6.508 -41.781 -9.586 1 82.88 326 GLY B N 1
ATOM 6794 C CA . GLY B 1 326 ? 6.512 -42.969 -10.422 1 82.88 326 GLY B CA 1
ATOM 6795 C C . GLY B 1 326 ? 5.461 -44 -10.023 1 82.88 326 GLY B C 1
ATOM 6796 O O . GLY B 1 326 ? 5.137 -44.906 -10.805 1 82.88 326 GLY B O 1
ATOM 6797 N N . ASP B 1 327 ? 4.945 -43.75 -8.898 1 88.5 327 ASP B N 1
ATOM 6798 C CA . ASP B 1 327 ? 3.959 -44.719 -8.414 1 88.5 327 ASP B CA 1
ATOM 6799 C C . ASP B 1 327 ? 2.562 -44.094 -8.375 1 88.5 327 ASP B C 1
ATOM 6801 O O . ASP B 1 327 ? 1.579 -44.812 -8.109 1 88.5 327 ASP B O 1
ATOM 6805 N N . ASN B 1 328 ? 2.482 -42.938 -8.602 1 92.75 328 ASN B N 1
ATOM 6806 C CA . ASN B 1 328 ? 1.197 -42.25 -8.562 1 92.75 328 ASN B CA 1
ATOM 6807 C C . ASN B 1 328 ? 0.495 -42.281 -9.922 1 92.75 328 ASN B C 1
ATOM 6809 O O . ASN B 1 328 ? 0.961 -41.688 -10.883 1 92.75 328 ASN B O 1
ATOM 6813 N N . PRO B 1 329 ? -0.611 -42.938 -9.969 1 93.75 329 PRO B N 1
ATOM 6814 C CA . PRO B 1 329 ? -1.278 -43.125 -11.258 1 93.75 329 PRO B CA 1
ATOM 6815 C C . PRO B 1 329 ? -1.711 -41.812 -11.906 1 93.75 329 PRO B C 1
ATOM 6817 O O . PRO B 1 329 ? -1.743 -41.688 -13.133 1 93.75 329 PRO B O 1
ATOM 6820 N N . ASN B 1 330 ? -2.018 -40.812 -11.125 1 95.31 330 ASN B N 1
ATOM 6821 C CA . ASN B 1 330 ? -2.475 -39.562 -11.688 1 95.31 330 ASN B CA 1
ATOM 6822 C C . ASN B 1 330 ? -1.381 -38.875 -12.508 1 95.31 330 ASN B C 1
ATOM 6824 O O . ASN B 1 330 ? -1.649 -38.344 -13.586 1 95.31 330 ASN B O 1
ATOM 6828 N N . TYR B 1 331 ? -0.161 -38.969 -12.023 1 96.12 331 TYR B N 1
ATOM 6829 C CA . TYR B 1 331 ? 0.97 -38.406 -12.758 1 96.12 331 TYR B CA 1
ATOM 6830 C C . TYR B 1 331 ? 1.298 -39.25 -13.977 1 96.12 331 TYR B C 1
ATOM 6832 O O . TYR B 1 331 ? 1.542 -38.719 -15.07 1 96.12 331 TYR B O 1
ATOM 6840 N N . LEU B 1 332 ? 1.271 -40.531 -13.789 1 95.81 332 LEU B N 1
ATOM 6841 C CA . LEU B 1 332 ? 1.658 -41.469 -14.844 1 95.81 332 LEU B CA 1
ATOM 6842 C C . LEU B 1 332 ? 0.709 -41.375 -16.031 1 95.81 332 LEU B C 1
ATOM 6844 O O . LEU B 1 332 ? 1.151 -41.219 -17.172 1 95.81 332 LEU B O 1
ATOM 6848 N N . ILE B 1 333 ? -0.577 -41.438 -15.734 1 96.94 333 ILE B N 1
ATOM 6849 C CA . ILE B 1 333 ? -1.576 -41.438 -16.797 1 96.94 333 ILE B CA 1
ATOM 6850 C C . ILE B 1 333 ? -1.579 -40.062 -17.5 1 96.94 333 ILE B C 1
ATOM 6852 O O . ILE B 1 333 ? -1.684 -40 -18.719 1 96.94 333 ILE B O 1
ATOM 6856 N N . ALA B 1 334 ? -1.448 -39 -16.719 1 97.56 334 ALA B N 1
ATOM 6857 C CA . ALA B 1 334 ? -1.4 -37.656 -17.312 1 97.56 334 ALA B CA 1
ATOM 6858 C C . ALA B 1 334 ? -0.22 -37.531 -18.266 1 97.56 334 ALA B C 1
ATOM 6860 O O . ALA B 1 334 ? -0.371 -37.031 -19.391 1 97.56 334 ALA B O 1
ATOM 6861 N N . THR B 1 335 ? 0.969 -37.938 -17.828 1 97.12 335 THR B N 1
ATOM 6862 C CA . THR B 1 335 ? 2.16 -37.906 -18.656 1 97.12 335 THR B CA 1
ATOM 6863 C C . THR B 1 335 ? 1.986 -38.781 -19.906 1 97.12 335 THR B C 1
ATOM 6865 O O . THR B 1 335 ? 2.312 -38.344 -21.016 1 97.12 335 THR B O 1
ATOM 6868 N N . PHE B 1 336 ? 1.405 -39.906 -19.703 1 97.06 336 PHE B N 1
ATOM 6869 C CA . PHE B 1 336 ? 1.186 -40.906 -20.75 1 97.06 336 PHE B CA 1
ATOM 6870 C C . PHE B 1 336 ? 0.261 -40.344 -21.828 1 97.06 336 PHE B C 1
ATOM 6872 O O . PHE B 1 336 ? 0.483 -40.594 -23.016 1 97.06 336 PHE B O 1
ATOM 6879 N N . LEU B 1 337 ? -0.742 -39.656 -21.453 1 97.56 337 LEU B N 1
ATOM 6880 C CA . LEU B 1 337 ? -1.78 -39.188 -22.375 1 97.56 337 LEU B CA 1
ATOM 6881 C C . LEU B 1 337 ? -1.393 -37.844 -23 1 97.56 337 LEU B C 1
ATOM 6883 O O . LEU B 1 337 ? -2.07 -37.344 -23.906 1 97.56 337 LEU B O 1
ATOM 6887 N N . ASP B 1 338 ? -0.344 -37.188 -22.5 1 97.38 338 ASP B N 1
ATOM 6888 C CA . ASP B 1 338 ? 0.155 -35.938 -23.094 1 97.38 338 ASP B CA 1
ATOM 6889 C C . ASP B 1 338 ? 0.942 -36.219 -24.375 1 97.38 338 ASP B C 1
ATOM 6891 O O . ASP B 1 338 ? 1.992 -36.844 -24.328 1 97.38 338 ASP B O 1
ATOM 6895 N N . PRO B 1 339 ? 0.448 -35.688 -25.469 1 96.69 339 PRO B N 1
ATOM 6896 C CA . PRO B 1 339 ? 1.081 -36.031 -26.75 1 96.69 339 PRO B CA 1
ATOM 6897 C C . PRO B 1 339 ? 2.504 -35.5 -26.859 1 96.69 339 PRO B C 1
ATOM 6899 O O . PRO B 1 339 ? 3.252 -35.875 -27.75 1 96.69 339 PRO B O 1
ATOM 6902 N N . ARG B 1 340 ? 2.873 -34.562 -25.953 1 92.25 340 ARG B N 1
ATOM 6903 C CA . ARG B 1 340 ? 4.242 -34.062 -25.953 1 92.25 340 ARG B CA 1
ATOM 6904 C C . ARG B 1 340 ? 5.207 -35.094 -25.406 1 92.25 340 ARG B C 1
ATOM 6906 O O . ARG B 1 340 ? 6.395 -35.094 -25.75 1 92.25 340 ARG B O 1
ATOM 6913 N N . PHE B 1 341 ? 4.629 -36.125 -24.578 1 95.62 341 PHE B N 1
ATOM 6914 C CA . PHE B 1 341 ? 5.523 -37 -23.812 1 95.62 341 PHE B CA 1
ATOM 6915 C C . PHE B 1 341 ? 5.238 -38.469 -24.094 1 95.62 341 PHE B C 1
ATOM 6917 O O . PHE B 1 341 ? 6.152 -39.25 -24.391 1 95.62 341 PHE B O 1
ATOM 6924 N N . LYS B 1 342 ? 3.98 -38.844 -23.984 1 94.81 342 LYS B N 1
ATOM 6925 C CA . LYS B 1 342 ? 3.564 -40.219 -24.188 1 94.81 342 LYS B CA 1
ATOM 6926 C C . LYS B 1 342 ? 4.352 -41.188 -23.297 1 94.81 342 LYS B C 1
ATOM 6928 O O . LYS B 1 342 ? 4.418 -41 -22.078 1 94.81 342 LYS B O 1
ATOM 6933 N N . SER B 1 343 ? 5 -42.188 -23.828 1 93 343 SER B N 1
ATOM 6934 C CA . SER B 1 343 ? 5.719 -43.156 -23 1 93 343 SER B CA 1
ATOM 6935 C C . SER B 1 343 ? 7.211 -42.844 -22.953 1 93 343 SER B C 1
ATOM 6937 O O . SER B 1 343 ? 7.961 -43.469 -22.219 1 93 343 SER B O 1
ATOM 6939 N N . ASP B 1 344 ? 7.637 -41.844 -23.531 1 90.69 344 ASP B N 1
ATOM 6940 C CA . ASP B 1 344 ? 9.055 -41.625 -23.797 1 90.69 344 ASP B CA 1
ATOM 6941 C C . ASP B 1 344 ? 9.758 -41.062 -22.562 1 90.69 344 ASP B C 1
ATOM 6943 O O . ASP B 1 344 ? 10.984 -41.062 -22.469 1 90.69 344 ASP B O 1
ATOM 6947 N N . TYR B 1 345 ? 9.023 -40.562 -21.625 1 90.19 345 TYR B N 1
ATOM 6948 C CA . TYR B 1 345 ? 9.617 -40.031 -20.406 1 90.19 345 TYR B CA 1
ATOM 6949 C C . TYR B 1 345 ? 9.32 -40.938 -19.219 1 90.19 345 TYR B C 1
ATOM 6951 O O . TYR B 1 345 ? 9.625 -40.562 -18.062 1 90.19 345 TYR B O 1
ATOM 6959 N N . LEU B 1 346 ? 8.625 -42 -19.547 1 91.25 346 LEU B N 1
ATOM 6960 C CA . LEU B 1 346 ? 8.305 -43 -18.547 1 91.25 346 LEU B CA 1
ATOM 6961 C C . LEU B 1 346 ? 9.18 -44.25 -18.719 1 91.25 346 LEU B C 1
ATOM 6963 O O . LEU B 1 346 ? 9.578 -44.594 -19.844 1 91.25 346 LEU B O 1
ATOM 6967 N N . GLY B 1 347 ? 9.539 -44.844 -17.641 1 87.5 347 GLY B N 1
ATOM 6968 C CA . GLY B 1 347 ? 10.18 -46.125 -17.734 1 87.5 347 GLY B CA 1
ATOM 6969 C C . GLY B 1 347 ? 9.25 -47.219 -18.219 1 87.5 347 GLY B C 1
ATOM 6970 O O . GLY B 1 347 ? 8.039 -47 -18.328 1 87.5 347 GLY B O 1
ATOM 6971 N N . VAL B 1 348 ? 9.781 -48.344 -18.484 1 89.38 348 VAL B N 1
ATOM 6972 C CA . VAL B 1 348 ? 9.016 -49.469 -19 1 89.38 348 VAL B CA 1
ATOM 6973 C C . VAL B 1 348 ? 7.938 -49.875 -18 1 89.38 348 VAL B C 1
ATOM 6975 O O . VAL B 1 348 ? 6.777 -50.062 -18.359 1 89.38 348 VAL B O 1
ATOM 6978 N N . LEU B 1 349 ? 8.352 -49.969 -16.797 1 89.88 349 LEU B N 1
ATOM 6979 C CA . LEU B 1 349 ? 7.41 -50.375 -15.75 1 89.88 349 LEU B CA 1
ATOM 6980 C C . LEU B 1 349 ? 6.324 -49.312 -15.562 1 89.88 349 LEU B C 1
ATOM 6982 O O . LEU B 1 349 ? 5.152 -49.656 -15.383 1 89.88 349 LEU B O 1
ATOM 6986 N N . GLU B 1 350 ? 6.715 -48.062 -15.602 1 91.69 350 GLU B N 1
ATOM 6987 C CA . GLU B 1 350 ? 5.773 -46.969 -15.438 1 91.69 350 GLU B CA 1
ATOM 6988 C C . GLU B 1 350 ? 4.777 -46.906 -16.594 1 91.69 350 GLU B C 1
ATOM 6990 O O . GLU B 1 350 ? 3.59 -46.656 -16.391 1 91.69 350 GLU B O 1
ATOM 6995 N N . THR B 1 351 ? 5.258 -47.156 -17.75 1 92.44 351 THR B N 1
ATOM 6996 C CA . THR B 1 351 ? 4.41 -47.156 -18.938 1 92.44 351 THR B CA 1
ATOM 6997 C C . THR B 1 351 ? 3.354 -48.25 -18.828 1 92.44 351 THR B C 1
ATOM 6999 O O . THR B 1 351 ? 2.18 -48.031 -19.141 1 92.44 351 THR B O 1
ATOM 7002 N N . GLU B 1 352 ? 3.783 -49.406 -18.406 1 91.44 352 GLU B N 1
ATOM 7003 C CA . GLU B 1 352 ? 2.857 -50.531 -18.266 1 91.44 352 GLU B CA 1
ATOM 7004 C C . GLU B 1 352 ? 1.837 -50.281 -17.156 1 91.44 352 GLU B C 1
ATOM 7006 O O . GLU B 1 352 ? 0.671 -50.656 -17.281 1 91.44 352 GLU B O 1
ATOM 7011 N N . LYS B 1 353 ? 2.316 -49.688 -16.156 1 92.75 353 LYS B N 1
ATOM 7012 C CA . LYS B 1 353 ? 1.403 -49.344 -15.078 1 92.75 353 LYS B CA 1
ATOM 7013 C C . LYS B 1 353 ? 0.322 -48.375 -15.562 1 92.75 353 LYS B C 1
ATOM 7015 O O . LYS B 1 353 ? -0.853 -48.531 -15.227 1 92.75 353 LYS B O 1
ATOM 7020 N N . ALA B 1 354 ? 0.722 -47.375 -16.297 1 94.38 354 ALA B N 1
ATOM 7021 C CA . ALA B 1 354 ? -0.224 -46.406 -16.859 1 94.38 354 ALA B CA 1
ATOM 7022 C C . ALA B 1 354 ? -1.229 -47.094 -17.781 1 94.38 354 ALA B C 1
ATOM 7024 O O . ALA B 1 354 ? -2.434 -46.844 -17.688 1 94.38 354 ALA B O 1
ATOM 7025 N N . ARG B 1 355 ? -0.744 -47.969 -18.594 1 92.62 355 ARG B N 1
ATOM 7026 C CA . ARG B 1 355 ? -1.588 -48.719 -19.531 1 92.62 355 ARG B CA 1
ATOM 7027 C C . ARG B 1 355 ? -2.613 -49.562 -18.766 1 92.62 355 ARG B C 1
ATOM 7029 O O . ARG B 1 355 ? -3.803 -49.531 -19.094 1 92.62 355 ARG B O 1
ATOM 7036 N N . GLN B 1 356 ? -2.145 -50.25 -17.812 1 91.5 356 GLN B N 1
ATOM 7037 C CA . GLN B 1 356 ? -3.006 -51.156 -17.031 1 91.5 356 GLN B CA 1
ATOM 7038 C C . GLN B 1 356 ? -4.082 -50.344 -16.297 1 91.5 356 GLN B C 1
ATOM 7040 O O . GLN B 1 356 ? -5.238 -50.75 -16.25 1 91.5 356 GLN B O 1
ATOM 7045 N N . LYS B 1 357 ? -3.648 -49.344 -15.75 1 93.56 357 LYS B N 1
ATOM 7046 C CA . LYS B 1 357 ? -4.598 -48.531 -14.992 1 93.56 357 LYS B CA 1
ATOM 7047 C C . LYS B 1 357 ? -5.688 -47.969 -15.898 1 93.56 357 LYS B C 1
ATOM 7049 O O . LYS B 1 357 ? -6.855 -47.906 -15.508 1 93.56 357 LYS B O 1
ATOM 7054 N N . ILE B 1 358 ? -5.328 -47.469 -17.078 1 93.75 358 ILE B N 1
ATOM 7055 C CA . ILE B 1 358 ? -6.293 -46.969 -18.047 1 93.75 358 ILE B CA 1
ATOM 7056 C C . ILE B 1 358 ? -7.281 -48.062 -18.422 1 93.75 358 ILE B C 1
ATOM 7058 O O . ILE B 1 358 ? -8.492 -47.844 -18.453 1 93.75 358 ILE B O 1
ATOM 7062 N N . MET B 1 359 ? -6.797 -49.25 -18.594 1 90.69 359 MET B N 1
ATOM 7063 C CA . MET B 1 359 ? -7.629 -50.375 -18.984 1 90.69 359 MET B CA 1
ATOM 7064 C C . MET B 1 359 ? -8.594 -50.75 -17.859 1 90.69 359 MET B C 1
ATOM 7066 O O . MET B 1 359 ? -9.766 -51.031 -18.109 1 90.69 359 MET B O 1
ATOM 7070 N N . ILE B 1 360 ? -8.047 -50.719 -16.703 1 90.06 360 ILE B N 1
ATOM 7071 C CA . ILE B 1 360 ? -8.867 -51.062 -15.539 1 90.06 360 ILE B CA 1
ATOM 7072 C C . ILE B 1 360 ? -9.984 -50.031 -15.375 1 90.06 360 ILE B C 1
ATOM 7074 O O . ILE B 1 360 ? -11.148 -50.406 -15.156 1 90.06 360 ILE B O 1
ATOM 7078 N N . GLU B 1 361 ? -9.617 -48.844 -15.477 1 88.38 361 GLU B N 1
ATOM 7079 C CA . GLU B 1 361 ? -10.602 -47.781 -15.336 1 88.38 361 GLU B CA 1
ATOM 7080 C C . GLU B 1 361 ? -11.641 -47.844 -16.453 1 88.38 361 GLU B C 1
ATOM 7082 O O . GLU B 1 361 ? -12.812 -47.531 -16.234 1 88.38 361 GLU B O 1
ATOM 7087 N N . TYR B 1 362 ? -11.25 -48.156 -17.656 1 89.12 362 TYR B N 1
ATOM 7088 C CA . TYR B 1 362 ? -12.148 -48.312 -18.797 1 89.12 362 TYR B CA 1
ATOM 7089 C C . TYR B 1 362 ? -13.18 -49.406 -18.547 1 89.12 362 TYR B C 1
ATOM 7091 O O . TYR B 1 362 ? -14.375 -49.219 -18.812 1 89.12 362 TYR B O 1
ATOM 7099 N N . ILE B 1 363 ? -12.75 -50.469 -17.984 1 83.88 363 ILE B N 1
ATOM 7100 C CA . ILE B 1 363 ? -13.617 -51.594 -17.703 1 83.88 363 ILE B CA 1
ATOM 7101 C C . ILE B 1 363 ? -14.609 -51.25 -16.609 1 83.88 363 ILE B C 1
ATOM 7103 O O . ILE B 1 363 ? -15.789 -51.594 -16.688 1 83.88 363 ILE B O 1
ATOM 7107 N N . LYS B 1 364 ? -14.117 -50.531 -15.688 1 82.06 364 LYS B N 1
ATOM 7108 C CA . LYS B 1 364 ? -14.977 -50.125 -14.586 1 82.06 364 LYS B CA 1
ATOM 7109 C C . LYS B 1 364 ? -16.094 -49.188 -15.07 1 82.06 364 LYS B C 1
ATOM 7111 O O . LYS B 1 364 ? -17.234 -49.312 -14.625 1 82.06 364 LYS B O 1
ATOM 7116 N N . ASN B 1 365 ? -15.758 -48.312 -15.938 1 76.88 365 ASN B N 1
ATOM 7117 C CA . ASN B 1 365 ? -16.719 -47.344 -16.438 1 76.88 365 ASN B CA 1
ATOM 7118 C C . ASN B 1 365 ? -17.719 -47.969 -17.391 1 76.88 365 ASN B C 1
ATOM 7120 O O . ASN B 1 365 ? -18.875 -47.531 -17.469 1 76.88 365 ASN B O 1
ATOM 7124 N N . SER B 1 366 ? -17.312 -48.781 -18.312 1 65.75 366 SER B N 1
ATOM 7125 C CA . SER B 1 366 ? -18.188 -49.469 -19.234 1 65.75 366 SER B CA 1
ATOM 7126 C C . SER B 1 366 ? -19.25 -50.281 -18.484 1 65.75 366 SER B C 1
ATOM 7128 O O . SER B 1 366 ? -20.359 -50.469 -18.984 1 65.75 366 SER B O 1
ATOM 7130 N N . CYS B 1 367 ? -18.797 -50.562 -17.422 1 55.69 367 CYS B N 1
ATOM 7131 C CA . CYS B 1 367 ? -19.766 -51.312 -16.625 1 55.69 367 CYS B CA 1
ATOM 7132 C C . CYS B 1 367 ? -20.781 -50.344 -15.992 1 55.69 367 CYS B C 1
ATOM 7134 O O . CYS B 1 367 ? -21.953 -50.719 -15.812 1 55.69 367 CYS B O 1
ATOM 7136 N N . GLU B 1 368 ? -20.297 -49.031 -15.773 1 53.66 368 GLU B N 1
ATOM 7137 C CA . GLU B 1 368 ? -21.203 -48.062 -15.141 1 53.66 368 GLU B CA 1
ATOM 7138 C C . GLU B 1 368 ? -22.031 -47.312 -16.172 1 53.66 368 GLU B C 1
ATOM 7140 O O . GLU B 1 368 ? -23.172 -46.906 -15.914 1 53.66 368 GLU B O 1
ATOM 7145 N N . GLU B 1 369 ? -21.359 -46.625 -17.297 1 48.84 369 GLU B N 1
ATOM 7146 C CA . GLU B 1 369 ? -22.031 -45.812 -18.312 1 48.84 369 GLU B CA 1
ATOM 7147 C C . GLU B 1 369 ? -23.141 -46.625 -19 1 48.84 369 GLU B C 1
ATOM 7149 O O . GLU B 1 369 ? -23.844 -46.062 -19.844 1 48.84 369 GLU B O 1
ATOM 7154 N N . SER B 1 370 ? -23.375 -47.781 -18.969 1 36.56 370 SER B N 1
ATOM 7155 C CA . SER B 1 370 ? -24.516 -48.219 -19.766 1 36.56 370 SER B CA 1
ATOM 7156 C C . SER B 1 370 ? -25.703 -47.281 -19.609 1 36.56 370 SER B C 1
ATOM 7158 O O . SER B 1 370 ? -26.734 -47.469 -20.266 1 36.56 370 SER B O 1
ATOM 7160 N N . SER B 1 371 ? -25.609 -46.25 -18.578 1 31.48 371 SER B N 1
ATOM 7161 C CA . SER B 1 371 ? -26.906 -45.625 -18.547 1 31.48 371 SER B CA 1
ATOM 7162 C C . SER B 1 371 ? -26.906 -44.344 -19.375 1 31.48 371 SER B C 1
ATOM 7164 O O . SER B 1 371 ? -27.938 -43.969 -19.969 1 31.48 371 SER B O 1
ATOM 7166 N N . SER B 1 372 ? -26.047 -43.156 -19.141 1 32.09 372 SER B N 1
ATOM 7167 C CA . SER B 1 372 ? -26.594 -41.812 -19.375 1 32.09 372 SER B CA 1
ATOM 7168 C C . SER B 1 372 ? -26.094 -41.25 -20.703 1 32.09 372 SER B C 1
ATOM 7170 O O . SER B 1 372 ? -24.922 -40.875 -20.812 1 32.09 372 SER B O 1
ATOM 7172 N N . ASP B 1 373 ? -26.562 -41.438 -21.891 1 26.55 373 ASP B N 1
ATOM 7173 C CA . ASP B 1 373 ? -26.047 -41.125 -23.219 1 26.55 373 ASP B CA 1
ATOM 7174 C C . ASP B 1 373 ? -26.344 -39.656 -23.578 1 26.55 373 ASP B C 1
ATOM 7176 O O . ASP B 1 373 ? -26.328 -39.312 -24.766 1 26.55 373 ASP B O 1
ATOM 7180 N N . GLY B 1 374 ? -26.156 -38.5 -22.656 1 22.2 374 GLY B N 1
ATOM 7181 C CA . GLY B 1 374 ? -26.781 -37.344 -23.25 1 22.2 374 GLY B CA 1
ATOM 7182 C C . GLY B 1 374 ? -25.891 -36.594 -24.234 1 22.2 374 GLY B C 1
ATOM 7183 O O . GLY B 1 374 ? -24.656 -36.781 -24.203 1 22.2 374 GLY B O 1
ATOM 7184 N N . GLU B 1 375 ? -26.281 -35.875 -25.359 1 19.94 375 GLU B N 1
ATOM 7185 C CA . GLU B 1 375 ? -25.891 -35.469 -26.703 1 19.94 375 GLU B CA 1
ATOM 7186 C C . GLU B 1 375 ? -25.344 -34.031 -26.703 1 19.94 375 GLU B C 1
ATOM 7188 O O . GLU B 1 375 ? -24.906 -33.531 -27.734 1 19.94 375 GLU B O 1
ATOM 7193 N N . ARG B 1 376 ? -24.875 -33.125 -25.719 1 22.75 376 ARG B N 1
ATOM 7194 C CA . ARG B 1 376 ? -25.031 -31.75 -26.156 1 22.75 376 ARG B CA 1
ATOM 7195 C C . ARG B 1 376 ? -23.812 -31.266 -26.938 1 22.75 376 ARG B C 1
ATOM 7197 O O . ARG B 1 376 ? -22.688 -31.562 -26.562 1 22.75 376 ARG B O 1
ATOM 7204 N N . SER B 1 377 ? -23.891 -30.484 -28.234 1 18.42 377 SER B N 1
ATOM 7205 C CA . SER B 1 377 ? -23.047 -30.156 -29.375 1 18.42 377 SER B CA 1
ATOM 7206 C C . SER B 1 377 ? -22.422 -28.781 -29.234 1 18.42 377 SER B C 1
ATOM 7208 O O . SER B 1 377 ? -21.641 -28.359 -30.094 1 18.42 377 SER B O 1
ATOM 7210 N N . SER B 1 378 ? -22.016 -28.016 -28.203 1 22.25 378 SER B N 1
ATOM 7211 C CA . SER B 1 378 ? -22 -26.609 -28.562 1 22.25 378 SER B CA 1
ATOM 7212 C C . SER B 1 378 ? -20.625 -26.188 -29.078 1 22.25 378 SER B C 1
ATOM 7214 O O . SER B 1 378 ? -19.594 -26.734 -28.656 1 22.25 378 SER B O 1
ATOM 7216 N N . PRO B 1 379 ? -20.344 -25.062 -30.109 1 21.72 379 PRO B N 1
ATOM 7217 C CA . PRO B 1 379 ? -19.328 -24.734 -31.094 1 21.72 379 PRO B CA 1
ATOM 7218 C C . PRO B 1 379 ? -18.328 -23.688 -30.594 1 21.72 379 PRO B C 1
ATOM 7220 O O . PRO B 1 379 ? -17.469 -23.234 -31.344 1 21.72 379 PRO B O 1
ATOM 7223 N N . SER B 1 380 ? -17.719 -23.562 -29.438 1 22.05 380 SER B N 1
ATOM 7224 C CA . SER B 1 380 ? -17.266 -22.219 -29.062 1 22.05 380 SER B CA 1
ATOM 7225 C C . SER B 1 380 ? -15.836 -21.984 -29.562 1 22.05 380 SER B C 1
ATOM 7227 O O . SER B 1 380 ? -14.906 -22.688 -29.156 1 22.05 380 SER B O 1
ATOM 7229 N N . SER B 1 381 ? -15.43 -21.172 -30.688 1 20.38 381 SER B N 1
ATOM 7230 C CA . SER B 1 381 ? -14.133 -21.125 -31.359 1 20.38 381 SER B CA 1
ATOM 7231 C C . SER B 1 381 ? -13.258 -20.016 -30.828 1 20.38 381 SER B C 1
ATOM 7233 O O . SER B 1 381 ? -12.141 -19.797 -31.297 1 20.38 381 SER B O 1
ATOM 7235 N N . THR B 1 382 ? -13.141 -19.375 -29.688 1 24.16 382 THR B N 1
ATOM 7236 C CA . THR B 1 382 ? -12.531 -18.047 -29.797 1 24.16 382 THR B CA 1
ATOM 7237 C C . THR B 1 382 ? -11.008 -18.156 -29.797 1 24.16 382 THR B C 1
ATOM 7239 O O . THR B 1 382 ? -10.438 -18.938 -29.047 1 24.16 382 THR B O 1
ATOM 7242 N N . PRO B 1 383 ? -10.078 -17.281 -30.625 1 22.78 383 PRO B N 1
ATOM 7243 C CA . PRO B 1 383 ? -8.68 -17.344 -31.047 1 22.78 383 PRO B CA 1
ATOM 7244 C C . PRO B 1 383 ? -7.734 -16.703 -30.031 1 22.78 383 PRO B C 1
ATOM 7246 O O . PRO B 1 383 ? -7.996 -15.594 -29.547 1 22.78 383 PRO B O 1
ATOM 7249 N N . ALA B 1 384 ? -6.789 -17.406 -29.234 1 24.3 384 ALA B N 1
ATOM 7250 C CA . ALA B 1 384 ? -5.871 -16.938 -28.188 1 24.3 384 ALA B CA 1
ATOM 7251 C C . ALA B 1 384 ? -4.609 -16.328 -28.797 1 24.3 384 ALA B C 1
ATOM 7253 O O . ALA B 1 384 ? -3.943 -16.969 -29.625 1 24.3 384 ALA B O 1
ATOM 7254 N N . LYS B 1 385 ? -4.359 -14.953 -28.766 1 25.28 385 LYS B N 1
ATOM 7255 C CA . LYS B 1 385 ? -3.191 -14.25 -29.281 1 25.28 385 LYS B CA 1
ATOM 7256 C C . LYS B 1 385 ? -1.97 -14.492 -28.391 1 25.28 385 LYS B C 1
ATOM 7258 O O . LYS B 1 385 ? -2.035 -14.328 -27.172 1 25.28 385 LYS B O 1
ATOM 7263 N N . ARG B 1 386 ? -0.862 -15.016 -28.891 1 24.7 386 ARG B N 1
ATOM 7264 C CA . ARG B 1 386 ? 0.444 -15.414 -28.375 1 24.7 386 ARG B CA 1
ATOM 7265 C C . ARG B 1 386 ? 1.319 -14.195 -28.109 1 24.7 386 ARG B C 1
ATOM 7267 O O . ARG B 1 386 ? 1.621 -13.422 -29.016 1 24.7 386 ARG B O 1
ATOM 7274 N N . MET B 1 387 ? 1.234 -13.578 -27 1 22.53 387 MET B N 1
ATOM 7275 C CA . MET B 1 387 ? 2.186 -12.492 -26.766 1 22.53 387 MET B CA 1
ATOM 7276 C C . MET B 1 387 ? 3.615 -13.023 -26.734 1 22.53 387 MET B C 1
ATOM 7278 O O . MET B 1 387 ? 3.914 -13.984 -26.031 1 22.53 387 MET B O 1
ATOM 7282 N N . LYS B 1 388 ? 4.543 -12.578 -27.641 1 25.95 388 LYS B N 1
ATOM 7283 C CA . LYS B 1 388 ? 5.953 -12.852 -27.906 1 25.95 388 LYS B CA 1
ATOM 7284 C C . LYS B 1 388 ? 6.836 -12.336 -26.766 1 25.95 388 LYS B C 1
ATOM 7286 O O . LYS B 1 388 ? 6.824 -11.141 -26.453 1 25.95 388 LYS B O 1
ATOM 7291 N N . GLU B 1 389 ? 7.219 -13.125 -25.875 1 27.58 389 GLU B N 1
ATOM 7292 C CA . GLU B 1 389 ? 8.18 -12.812 -24.812 1 27.58 389 GLU B CA 1
ATOM 7293 C C . GLU B 1 389 ? 9.57 -12.57 -25.391 1 27.58 389 GLU B C 1
ATOM 7295 O O . GLU B 1 389 ? 10.031 -13.312 -26.266 1 27.58 389 GLU B O 1
ATOM 7300 N N . ASP B 1 390 ? 10.125 -11.367 -25.328 1 31.34 390 ASP B N 1
ATOM 7301 C CA . ASP B 1 390 ? 11.43 -10.836 -25.734 1 31.34 390 ASP B CA 1
ATOM 7302 C C . ASP B 1 390 ? 12.562 -11.625 -25.078 1 31.34 390 ASP B C 1
ATOM 7304 O O . ASP B 1 390 ? 12.531 -11.891 -23.875 1 31.34 390 ASP 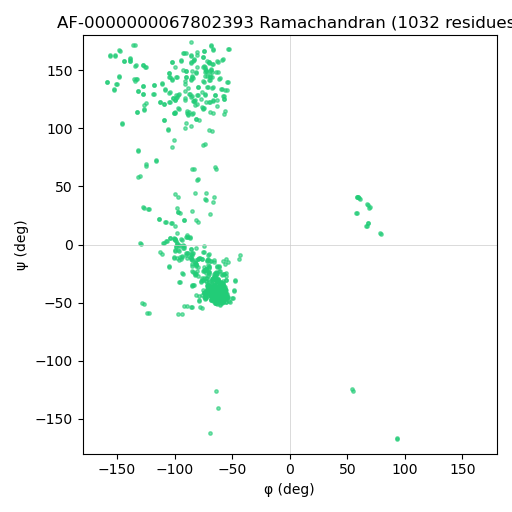B O 1
ATOM 7308 N N . GLU B 1 391 ? 13.414 -12.352 -25.797 1 34.5 391 GLU B N 1
ATOM 7309 C CA . GLU B 1 391 ? 14.547 -13.258 -25.609 1 34.5 391 GLU B CA 1
ATOM 7310 C C . GLU B 1 391 ? 15.773 -12.516 -25.094 1 34.5 391 GLU B C 1
ATOM 7312 O O . GLU B 1 391 ? 16.875 -12.648 -25.641 1 34.5 391 GLU B O 1
ATOM 7317 N N . THR B 1 392 ? 15.742 -11.453 -24.422 1 37.91 392 THR B N 1
ATOM 7318 C CA . THR B 1 392 ? 17.047 -10.836 -24.172 1 37.91 392 THR B CA 1
ATOM 7319 C C . THR B 1 392 ? 17.828 -11.625 -23.125 1 37.91 392 THR B C 1
ATOM 7321 O O . THR B 1 392 ? 17.891 -11.234 -21.953 1 37.91 392 THR B O 1
ATOM 7324 N N . GLY B 1 393 ? 17.828 -12.898 -23.062 1 38.69 393 GLY B N 1
ATOM 7325 C CA . GLY B 1 393 ? 18.578 -13.562 -22.016 1 38.69 393 GLY B CA 1
ATOM 7326 C C . GLY B 1 393 ? 20.078 -13.469 -22.203 1 38.69 393 GLY B C 1
ATOM 7327 O O . GLY B 1 393 ? 20.578 -13.367 -23.328 1 38.69 393 GLY B O 1
ATOM 7328 N N . SER B 1 394 ? 20.859 -13.172 -21.125 1 53.84 394 SER B N 1
ATOM 7329 C CA . SER B 1 394 ? 22.312 -13.117 -21.125 1 53.84 394 SER B CA 1
ATOM 7330 C C . SER B 1 394 ? 22.922 -14.445 -21.547 1 53.84 394 SER B C 1
ATOM 7332 O O . SER B 1 394 ? 22.25 -15.477 -21.516 1 53.84 394 SER B O 1
ATOM 7334 N N . LYS B 1 395 ? 24.312 -14.414 -22.062 1 54.44 395 LYS B N 1
ATOM 7335 C CA . LYS B 1 395 ? 25.125 -15.531 -22.547 1 54.44 395 LYS B CA 1
ATOM 7336 C C . LYS B 1 395 ? 25.234 -16.625 -21.484 1 54.44 395 LYS B C 1
ATOM 7338 O O . LYS B 1 395 ? 25.172 -17.812 -21.812 1 54.44 395 LYS B O 1
ATOM 7343 N N . VAL B 1 396 ? 25.328 -16.281 -20.188 1 53.47 396 VAL B N 1
ATOM 7344 C CA . VAL B 1 396 ? 25.547 -17.219 -19.094 1 53.47 396 VAL B CA 1
ATOM 7345 C C . VAL B 1 396 ? 24.359 -18.156 -18.953 1 53.47 396 VAL B C 1
ATOM 7347 O O . VAL B 1 396 ? 24.531 -19.359 -18.797 1 53.47 396 VAL B O 1
ATOM 7350 N N . THR B 1 397 ? 23.328 -17.625 -19.078 1 62.94 397 THR B N 1
ATOM 7351 C CA . THR B 1 397 ? 22.125 -18.422 -18.859 1 62.94 397 THR B CA 1
ATOM 7352 C C . THR B 1 397 ? 21.766 -19.219 -20.109 1 62.94 397 THR B C 1
ATOM 7354 O O . THR B 1 397 ? 21.094 -20.25 -20.031 1 62.94 397 THR B O 1
ATOM 7357 N N . ARG B 1 398 ? 22.266 -18.922 -21.203 1 66.69 398 ARG B N 1
ATOM 7358 C CA . ARG B 1 398 ? 21.906 -19.578 -22.469 1 66.69 398 ARG B CA 1
ATOM 7359 C C . ARG B 1 398 ? 22.469 -20.984 -22.516 1 66.69 398 ARG B C 1
ATOM 7361 O O . ARG B 1 398 ? 21.812 -21.906 -23 1 66.69 398 ARG B O 1
ATOM 7368 N N . GLU B 1 399 ? 23.734 -21.156 -21.969 1 68.94 399 GLU B N 1
ATOM 7369 C CA . GLU B 1 399 ? 24.375 -22.469 -22.016 1 68.94 399 GLU B CA 1
ATOM 7370 C C . GLU B 1 399 ? 23.625 -23.469 -21.141 1 68.94 399 GLU B C 1
ATOM 7372 O O . GLU B 1 399 ? 23.391 -24.609 -21.547 1 68.94 399 GLU B O 1
ATOM 7377 N N . ALA B 1 400 ? 23.281 -23.062 -20.047 1 66.56 400 ALA B N 1
ATOM 7378 C CA . ALA B 1 400 ? 22.516 -23.922 -19.141 1 66.56 400 ALA B CA 1
ATOM 7379 C C . ALA B 1 400 ? 21.156 -24.266 -19.719 1 66.56 400 ALA B C 1
ATOM 7381 O O . ALA B 1 400 ? 20.688 -25.391 -19.609 1 66.56 400 ALA B O 1
ATOM 7382 N N . HIS B 1 401 ? 20.625 -23.312 -20.359 1 71 401 HIS B N 1
ATOM 7383 C CA . HIS B 1 401 ? 19.344 -23.516 -21.031 1 71 401 HIS B CA 1
ATOM 7384 C C . HIS B 1 401 ? 19.453 -24.609 -22.094 1 71 401 HIS B C 1
ATOM 7386 O O . HIS B 1 401 ? 18.672 -25.562 -22.078 1 71 401 HIS B O 1
ATOM 7392 N N . ASP B 1 402 ? 20.422 -24.438 -22.922 1 71.69 402 ASP B N 1
ATOM 7393 C CA . ASP B 1 402 ? 20.578 -25.391 -24.016 1 71.69 402 ASP B CA 1
ATOM 7394 C C . ASP B 1 402 ? 20.891 -26.781 -23.484 1 71.69 402 ASP B C 1
ATOM 7396 O O . ASP B 1 402 ? 20.312 -27.766 -23.969 1 71.69 402 ASP B O 1
ATOM 7400 N N . THR B 1 403 ? 21.734 -26.812 -22.5 1 66.44 403 THR B N 1
ATOM 7401 C CA . THR B 1 403 ? 22.109 -28.109 -21.938 1 66.44 403 THR B CA 1
ATOM 7402 C C . THR B 1 403 ? 20.906 -28.812 -21.344 1 66.44 403 THR B C 1
ATOM 7404 O O . THR B 1 403 ? 20.703 -30.016 -21.562 1 66.44 403 THR B O 1
ATOM 7407 N N . PHE B 1 404 ? 20.094 -28.172 -20.734 1 62.12 404 PHE B N 1
ATOM 7408 C CA . PHE B 1 404 ? 18.953 -28.781 -20.062 1 62.12 404 PHE B CA 1
ATOM 7409 C C . PHE B 1 404 ? 17.906 -29.266 -21.062 1 62.12 404 PHE B C 1
ATOM 7411 O O . PHE B 1 404 ? 17.422 -30.406 -20.969 1 62.12 404 PHE B O 1
ATOM 7418 N N . TRP B 1 405 ? 17.609 -28.438 -21.984 1 72.69 405 TRP B N 1
ATOM 7419 C CA . TRP B 1 405 ? 16.531 -28.828 -22.875 1 72.69 405 TRP B CA 1
ATOM 7420 C C . TRP B 1 405 ? 16.984 -29.906 -23.859 1 72.69 405 TRP B C 1
ATOM 7422 O O . TRP B 1 405 ? 16.188 -30.688 -24.359 1 72.69 405 TRP B O 1
ATOM 7432 N N . ASN B 1 406 ? 18.328 -29.875 -24.016 1 70.81 406 ASN B N 1
ATOM 7433 C CA . ASN B 1 406 ? 18.891 -31.047 -24.672 1 70.81 406 ASN B CA 1
ATOM 7434 C C . ASN B 1 406 ? 18.703 -32.312 -23.844 1 70.81 406 ASN B C 1
ATOM 7436 O O . ASN B 1 406 ? 18.359 -33.375 -24.375 1 70.81 406 ASN B O 1
ATOM 7440 N N . CYS B 1 407 ? 18.891 -32.188 -22.578 1 70.06 407 CYS B N 1
ATOM 7441 C CA . CYS B 1 407 ? 18.656 -33.312 -21.672 1 70.06 407 CYS B CA 1
ATOM 7442 C C . CYS B 1 407 ? 17.203 -33.75 -21.734 1 70.06 407 CYS B C 1
ATOM 7444 O O . CYS B 1 407 ? 16.906 -34.969 -21.703 1 70.06 407 CYS B O 1
ATOM 7446 N N . PHE B 1 408 ? 16.422 -32.844 -21.812 1 69 408 PHE B N 1
ATOM 7447 C CA . PHE B 1 408 ? 14.992 -33.156 -21.906 1 69 408 PHE B CA 1
ATOM 7448 C C . PHE B 1 408 ? 14.688 -34.031 -23.109 1 69 408 PHE B C 1
ATOM 7450 O O . PHE B 1 408 ? 14 -35.031 -22.984 1 69 408 PHE B O 1
ATOM 7457 N N . ASP B 1 409 ? 15.227 -33.656 -24.219 1 69.5 409 ASP B N 1
ATOM 7458 C CA . ASP B 1 409 ? 15.031 -34.438 -25.438 1 69.5 409 ASP B CA 1
ATOM 7459 C C . ASP B 1 409 ? 15.734 -35.781 -25.359 1 69.5 409 ASP B C 1
ATOM 7461 O O . ASP B 1 409 ? 15.234 -36.781 -25.891 1 69.5 409 ASP B O 1
ATOM 7465 N N . GLU B 1 410 ? 16.891 -35.781 -24.719 1 67.88 410 GLU B N 1
ATOM 7466 C CA . GLU B 1 410 ? 17.656 -37.031 -24.562 1 67.88 410 GLU B CA 1
ATOM 7467 C C . GLU B 1 410 ? 16.859 -38.062 -23.75 1 67.88 410 GLU B C 1
ATOM 7469 O O . GLU B 1 410 ? 16.922 -39.25 -24.047 1 67.88 410 GLU B O 1
ATOM 7474 N N . VAL B 1 411 ? 16.219 -37.656 -22.781 1 65.81 411 VAL B N 1
ATOM 7475 C CA . VAL B 1 411 ? 15.422 -38.562 -21.969 1 65.81 411 VAL B CA 1
ATOM 7476 C C . VAL B 1 411 ? 14.414 -39.312 -22.844 1 65.81 411 VAL B C 1
ATOM 7478 O O . VAL B 1 411 ? 14.234 -40.531 -22.719 1 65.81 411 VAL B O 1
ATOM 7481 N N . ALA B 1 412 ? 13.75 -38.625 -23.672 1 68.75 412 ALA B N 1
ATOM 7482 C CA . ALA B 1 412 ? 12.781 -39.25 -24.578 1 68.75 412 ALA B CA 1
ATOM 7483 C C . ALA B 1 412 ? 13.445 -40.281 -25.484 1 68.75 412 ALA B C 1
ATOM 7485 O O . ALA B 1 412 ? 12.883 -41.344 -25.734 1 68.75 412 ALA B O 1
ATOM 7486 N N . LYS B 1 413 ? 14.625 -39.906 -26.031 1 67.5 413 LYS B N 1
ATOM 7487 C CA . LYS B 1 413 ? 15.344 -40.812 -26.922 1 67.5 413 LYS B CA 1
ATOM 7488 C C . LYS B 1 413 ? 15.781 -42.062 -26.219 1 67.5 413 LYS B C 1
ATOM 7490 O O . LYS B 1 413 ? 15.727 -43.156 -26.781 1 67.5 413 LYS B O 1
ATOM 7495 N N . ASP B 1 414 ? 16.203 -41.969 -25.031 1 64.94 414 ASP B N 1
ATOM 7496 C CA . ASP B 1 414 ? 16.688 -43.125 -24.25 1 64.94 414 ASP B CA 1
ATOM 7497 C C . ASP B 1 414 ? 15.57 -44.125 -23.984 1 64.94 414 ASP B C 1
ATOM 7499 O O . ASP B 1 414 ? 15.812 -45.312 -23.859 1 64.94 414 ASP B O 1
ATOM 7503 N N . ASN B 1 415 ? 14.406 -43.688 -23.906 1 60.5 415 ASN B N 1
ATOM 7504 C CA . ASN B 1 415 ? 13.281 -44.531 -23.531 1 60.5 415 ASN B CA 1
ATOM 7505 C C . ASN B 1 415 ? 12.531 -45.062 -24.75 1 60.5 415 ASN B C 1
ATOM 7507 O O . ASN B 1 415 ? 11.609 -45.844 -24.625 1 60.5 415 ASN B O 1
ATOM 7511 N N . SER B 1 416 ? 12.742 -44.562 -25.891 1 54.91 416 SER B N 1
ATOM 7512 C CA . SER B 1 416 ? 12.008 -44.969 -27.094 1 54.91 416 SER B CA 1
ATOM 7513 C C . SER B 1 416 ? 12.266 -46.406 -27.453 1 54.91 416 SER B C 1
ATOM 7515 O O . SER B 1 416 ? 13.383 -46.781 -27.812 1 54.91 416 SER B O 1
ATOM 7517 N N . SER B 1 417 ? 11.883 -47.438 -26.656 1 50.19 417 SER B N 1
ATOM 7518 C CA . SER B 1 417 ? 12 -48.844 -27.016 1 50.19 417 SER B CA 1
ATOM 7519 C C . SER B 1 417 ? 10.859 -49.281 -27.922 1 50.19 417 SER B C 1
ATOM 7521 O O . SER B 1 417 ? 9.719 -48.844 -27.766 1 50.19 417 SER B O 1
ATOM 7523 N N . GLU B 1 418 ? 11.156 -49.781 -29.156 1 46.12 418 GLU B N 1
ATOM 7524 C CA . GLU B 1 418 ? 10.328 -50.25 -30.25 1 46.12 418 GLU B CA 1
ATOM 7525 C C . GLU B 1 418 ? 9.414 -51.406 -29.797 1 46.12 418 GLU B C 1
ATOM 7527 O O . GLU B 1 418 ? 8.68 -51.969 -30.594 1 46.12 418 GLU B O 1
ATOM 7532 N N . GLY B 1 419 ? 9.602 -52.031 -28.703 1 41.78 419 GLY B N 1
ATOM 7533 C CA . GLY B 1 419 ? 9.242 -53.438 -28.703 1 41.78 419 GLY B CA 1
ATOM 7534 C C . GLY B 1 419 ? 7.754 -53.688 -28.531 1 41.78 419 GLY B C 1
ATOM 7535 O O . GLY B 1 419 ? 7.344 -54.688 -27.969 1 41.78 419 GLY B O 1
ATOM 7536 N N . HIS B 1 420 ? 6.941 -52.625 -28.812 1 44.97 420 HIS B N 1
ATOM 7537 C CA . HIS B 1 420 ? 5.695 -53.094 -28.219 1 44.97 420 HIS B CA 1
ATOM 7538 C C . HIS B 1 420 ? 4.996 -54.094 -29.125 1 44.97 420 HIS B C 1
ATOM 7540 O O . HIS B 1 420 ? 4.812 -53.812 -30.328 1 44.97 420 HIS B O 1
ATOM 7546 N N . ASP B 1 421 ? 4.992 -55.344 -28.797 1 41.44 421 ASP B N 1
ATOM 7547 C CA . ASP B 1 421 ? 4.297 -56.5 -29.375 1 41.44 421 ASP B CA 1
ATOM 7548 C C . ASP B 1 421 ? 2.783 -56.281 -29.344 1 41.44 421 ASP B C 1
ATOM 7550 O O . ASP B 1 421 ? 2.258 -55.688 -28.406 1 41.44 421 ASP B O 1
ATOM 7554 N N . GLN B 1 422 ? 2.018 -56.562 -30.484 1 42.06 422 GLN B N 1
ATOM 7555 C CA . GLN B 1 422 ? 0.685 -56.438 -31.062 1 42.06 422 GLN B CA 1
ATOM 7556 C C . GLN B 1 422 ? -0.327 -57.281 -30.297 1 42.06 422 GLN B C 1
ATOM 7558 O O . GLN B 1 422 ? -0.676 -58.406 -30.719 1 42.06 422 GLN B O 1
ATOM 7563 N N . GLU B 1 423 ? -0.36 -57.375 -29.125 1 39.88 423 GLU B N 1
ATOM 7564 C CA . GLU B 1 423 ? -1.434 -58.312 -28.844 1 39.88 423 GLU B CA 1
ATOM 7565 C C . GLU B 1 423 ? -2.781 -57.781 -29.328 1 39.88 423 GLU B C 1
ATOM 7567 O O . GLU B 1 423 ? -2.893 -56.625 -29.703 1 39.88 423 GLU B O 1
ATOM 7572 N N . LYS B 1 424 ? -4.074 -58.062 -28.344 1 47.34 424 LYS B N 1
ATOM 7573 C CA . LYS B 1 424 ? -5.461 -58.5 -28.375 1 47.34 424 LYS B CA 1
ATOM 7574 C C . LYS B 1 424 ? -6.418 -57.344 -28.656 1 47.34 424 LYS B C 1
ATOM 7576 O O . LYS B 1 424 ? -6.051 -56.188 -28.469 1 47.34 424 LYS B O 1
ATOM 7581 N N . GLN B 1 425 ? -7.902 -57.531 -28.859 1 57 425 GLN B N 1
ATOM 7582 C CA . GLN B 1 425 ? -9.227 -57.219 -29.406 1 57 425 GLN B CA 1
ATOM 7583 C C . GLN B 1 425 ? -9.898 -56.094 -28.625 1 57 425 GLN B C 1
ATOM 7585 O O . GLN B 1 425 ? -11.008 -55.688 -28.953 1 57 425 GLN B O 1
ATOM 7590 N N . ASN B 1 426 ? -9.422 -55.5 -27.562 1 76.88 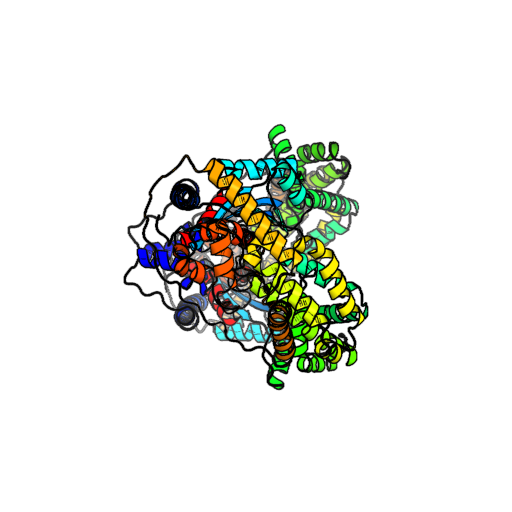426 ASN B N 1
ATOM 7591 C CA . ASN B 1 426 ? -10.125 -54.5 -26.766 1 76.88 426 ASN B CA 1
ATOM 7592 C C . ASN B 1 426 ? -9.977 -53.125 -27.375 1 76.88 426 ASN B C 1
ATOM 7594 O O . ASN B 1 426 ? -8.891 -52.719 -27.828 1 76.88 426 ASN B O 1
ATOM 7598 N N . PRO B 1 427 ? -11.094 -52.438 -27.688 1 83.69 427 PRO B N 1
ATOM 7599 C CA . PRO B 1 427 ? -11.078 -51.156 -28.359 1 83.69 427 PRO B CA 1
ATOM 7600 C C . PRO B 1 427 ? -10.109 -50.156 -27.734 1 83.69 427 PRO B C 1
ATOM 7602 O O . PRO B 1 427 ? -9.398 -49.438 -28.438 1 83.69 427 PRO B O 1
ATOM 7605 N N . ILE B 1 428 ? -10.008 -50.125 -26.422 1 90.5 428 ILE B N 1
ATOM 7606 C CA . ILE B 1 428 ? -9.133 -49.188 -25.734 1 90.5 428 ILE B CA 1
ATOM 7607 C C . ILE B 1 428 ? -7.672 -49.562 -25.953 1 90.5 428 ILE B C 1
ATOM 7609 O O . ILE B 1 428 ? -6.797 -48.719 -26.062 1 90.5 428 ILE B O 1
ATOM 7613 N N . ALA B 1 429 ? -7.32 -50.812 -25.984 1 89.81 429 ALA B N 1
ATOM 7614 C CA . ALA B 1 429 ? -5.965 -51.312 -26.234 1 89.81 429 ALA B CA 1
ATOM 7615 C C . ALA B 1 429 ? -5.469 -50.875 -27.609 1 89.81 429 ALA B C 1
ATOM 7617 O O . ALA B 1 429 ? -4.309 -50.5 -27.766 1 89.81 429 ALA B O 1
ATOM 7618 N N . ASN B 1 430 ? -6.391 -50.969 -28.578 1 89.75 430 ASN B N 1
ATOM 7619 C CA . ASN B 1 430 ? -6.051 -50.562 -29.922 1 89.75 430 ASN B CA 1
ATOM 7620 C C . ASN B 1 430 ? -5.758 -49.062 -30 1 89.75 430 ASN B C 1
ATOM 7622 O O . ASN B 1 430 ? -4.801 -48.656 -30.672 1 89.75 430 ASN B O 1
ATOM 7626 N N . GLU B 1 431 ? -6.609 -48.25 -29.297 1 93.81 431 GLU B N 1
ATOM 7627 C CA . GLU B 1 431 ? -6.395 -46.812 -29.281 1 93.81 431 GLU B CA 1
ATOM 7628 C C . GLU B 1 431 ? -5.051 -46.469 -28.656 1 93.81 431 GLU B C 1
ATOM 7630 O O . GLU B 1 431 ? -4.34 -45.562 -29.141 1 93.81 431 GLU B O 1
ATOM 7635 N N . ILE B 1 432 ? -4.738 -47.125 -27.562 1 94.81 432 ILE B N 1
ATOM 7636 C CA . ILE B 1 432 ? -3.484 -46.906 -26.859 1 94.81 432 ILE B CA 1
ATOM 7637 C C . ILE B 1 432 ? -2.307 -47.219 -27.781 1 94.81 432 ILE B C 1
ATOM 7639 O O . ILE B 1 432 ? -1.367 -46.406 -27.891 1 94.81 432 ILE B O 1
ATOM 7643 N N . ASP B 1 433 ? -2.354 -48.312 -28.5 1 91.12 433 ASP B N 1
ATOM 7644 C CA . ASP B 1 433 ? -1.275 -48.75 -29.391 1 91.12 433 ASP B CA 1
ATOM 7645 C C . ASP B 1 433 ? -1.078 -47.719 -30.516 1 91.12 433 ASP B C 1
ATOM 7647 O O . ASP B 1 433 ? 0.053 -47.344 -30.844 1 91.12 433 ASP B O 1
ATOM 7651 N N . PHE B 1 434 ? -2.203 -47.312 -31.047 1 91.56 434 PHE B N 1
ATOM 7652 C CA . PHE B 1 434 ? -2.141 -46.344 -32.125 1 91.56 434 PHE B CA 1
ATOM 7653 C C . PHE B 1 434 ? -1.591 -45 -31.641 1 91.56 434 PHE B C 1
ATOM 7655 O O . PHE B 1 434 ? -0.789 -44.375 -32.312 1 91.56 434 PHE B O 1
ATOM 7662 N N . PHE B 1 435 ? -2.043 -44.625 -30.516 1 95.12 435 PHE B N 1
ATOM 7663 C CA . PHE B 1 435 ? -1.603 -43.375 -29.891 1 95.12 435 PHE B CA 1
ATOM 7664 C C . PHE B 1 435 ? -0.097 -43.375 -29.672 1 95.12 435 PHE B C 1
ATOM 7666 O O . PHE B 1 435 ? 0.593 -42.406 -29.969 1 95.12 435 PHE B O 1
ATOM 7673 N N . LEU B 1 436 ? 0.424 -44.469 -29.141 1 93.25 436 LEU B N 1
ATOM 7674 C CA . LEU B 1 436 ? 1.844 -44.562 -28.828 1 93.25 436 LEU B CA 1
ATOM 7675 C C . LEU B 1 436 ? 2.684 -44.625 -30.094 1 93.25 436 LEU B C 1
ATOM 7677 O O . LEU B 1 436 ? 3.848 -44.219 -30.094 1 93.25 436 LEU B O 1
ATOM 7681 N N . LYS B 1 437 ? 2.107 -45.062 -31.219 1 90.69 437 LYS B N 1
ATOM 7682 C CA . LYS B 1 437 ? 2.828 -45.188 -32.469 1 90.69 437 LYS B CA 1
ATOM 7683 C C . LYS B 1 437 ? 2.916 -43.844 -33.188 1 90.69 437 LYS B C 1
ATOM 7685 O O . LYS B 1 437 ? 3.805 -43.656 -34.031 1 90.69 437 LYS B O 1
ATOM 7690 N N . THR B 1 438 ? 1.972 -43 -32.875 1 92.31 438 THR B N 1
ATOM 7691 C CA . THR B 1 438 ? 2.006 -41.688 -33.5 1 92.31 438 THR B CA 1
ATOM 7692 C C . THR B 1 438 ? 3.152 -40.844 -32.906 1 92.31 438 THR B C 1
ATOM 7694 O O . THR B 1 438 ? 3.482 -40.969 -31.734 1 92.31 438 THR B O 1
ATOM 7697 N N . SER B 1 439 ? 3.693 -39.969 -33.688 1 92.12 439 SER B N 1
ATOM 7698 C CA . SER B 1 439 ? 4.828 -39.156 -33.281 1 92.12 439 SER B CA 1
ATOM 7699 C C . SER B 1 439 ? 4.426 -38.156 -32.188 1 92.12 439 SER B C 1
ATOM 7701 O O . SER B 1 439 ? 3.314 -37.625 -32.219 1 92.12 439 SER B O 1
ATOM 7703 N N . ARG B 1 440 ? 5.348 -37.812 -31.375 1 92.81 440 ARG B N 1
ATOM 7704 C CA . ARG B 1 440 ? 5.137 -36.812 -30.359 1 92.81 440 ARG B CA 1
ATOM 7705 C C . ARG B 1 440 ? 5.125 -35.406 -30.969 1 92.81 440 ARG B C 1
ATOM 7707 O O . ARG B 1 440 ? 5.746 -35.188 -32 1 92.81 440 ARG B O 1
ATOM 7714 N N . ILE B 1 441 ? 4.438 -34.562 -30.328 1 93.19 441 ILE B N 1
ATOM 7715 C CA . ILE B 1 441 ? 4.496 -33.156 -30.75 1 93.19 441 ILE B CA 1
ATOM 7716 C C . ILE B 1 441 ? 5.594 -32.438 -29.969 1 93.19 441 ILE B C 1
ATOM 7718 O O . ILE B 1 441 ? 6.098 -32.938 -28.969 1 93.19 441 ILE B O 1
ATOM 7722 N N . ASP B 1 442 ? 5.961 -31.281 -30.453 1 89.38 442 ASP B N 1
ATOM 7723 C CA . ASP B 1 442 ? 7.012 -30.484 -29.812 1 89.38 442 ASP B CA 1
ATOM 7724 C C . ASP B 1 442 ? 6.617 -30.078 -28.406 1 89.38 442 ASP B C 1
ATOM 7726 O O . ASP B 1 442 ? 5.441 -29.828 -28.125 1 89.38 442 ASP B O 1
ATOM 7730 N N . ARG B 1 443 ? 7.605 -29.969 -27.578 1 86.56 443 ARG B N 1
ATOM 7731 C CA . ARG B 1 443 ? 7.379 -29.641 -26.172 1 86.56 443 ARG B CA 1
ATOM 7732 C C . ARG B 1 443 ? 6.703 -28.281 -26.016 1 86.56 443 ARG B C 1
ATOM 7734 O O . ARG B 1 443 ? 6.055 -28.016 -25.016 1 86.56 443 ARG B O 1
ATOM 7741 N N . ASN B 1 444 ? 6.828 -27.391 -27.016 1 85.94 444 ASN B N 1
ATOM 7742 C CA . ASN B 1 444 ? 6.277 -26.047 -26.953 1 85.94 444 ASN B CA 1
ATOM 7743 C C . ASN B 1 444 ? 4.875 -25.984 -27.547 1 85.94 444 ASN B C 1
ATOM 7745 O O . ASN B 1 444 ? 4.219 -24.938 -27.5 1 85.94 444 ASN B O 1
ATOM 7749 N N . HIS B 1 445 ? 4.418 -27.094 -28.062 1 89.25 445 HIS B N 1
ATOM 7750 C CA . HIS B 1 445 ? 3.086 -27.125 -28.656 1 89.25 445 HIS B CA 1
ATOM 7751 C C . HIS B 1 445 ? 2.02 -27.391 -27.594 1 89.25 445 HIS B C 1
ATOM 7753 O O . HIS B 1 445 ? 2.324 -27.891 -26.516 1 89.25 445 HIS B O 1
ATOM 7759 N N . ASP B 1 446 ? 0.809 -27.078 -27.953 1 92 446 ASP B N 1
ATOM 7760 C CA . ASP B 1 446 ? -0.323 -27.203 -27.047 1 92 446 ASP B CA 1
ATOM 7761 C C . ASP B 1 446 ? -0.946 -28.594 -27.125 1 92 446 ASP B C 1
ATOM 7763 O O . ASP B 1 446 ? -1.525 -28.969 -28.141 1 92 446 ASP B O 1
ATOM 7767 N N . PRO B 1 447 ? -0.822 -29.359 -26.062 1 95.56 447 PRO B N 1
ATOM 7768 C CA . PRO B 1 447 ? -1.381 -30.703 -26.109 1 95.56 447 PRO B CA 1
ATOM 7769 C C . PRO B 1 447 ? -2.9 -30.719 -26.25 1 95.56 447 PRO B C 1
ATOM 7771 O O . PRO B 1 447 ? -3.471 -31.672 -26.766 1 95.56 447 PRO B O 1
ATOM 7774 N N . TYR B 1 448 ? -3.6 -29.688 -25.812 1 95.88 448 TYR B N 1
ATOM 7775 C CA . TYR B 1 448 ? -5.055 -29.625 -25.875 1 95.88 448 TYR B CA 1
ATOM 7776 C C . TYR B 1 448 ? -5.527 -29.422 -27.312 1 95.88 448 TYR B C 1
ATOM 7778 O O . TYR B 1 448 ? -6.551 -29.969 -27.719 1 95.88 448 TYR B O 1
ATOM 7786 N N . ILE B 1 449 ? -4.762 -28.656 -28.047 1 94.69 449 ILE B N 1
ATOM 7787 C CA . ILE B 1 449 ? -5.082 -28.484 -29.469 1 94.69 449 ILE B CA 1
ATOM 7788 C C . ILE B 1 449 ? -4.961 -29.812 -30.188 1 94.69 449 ILE B C 1
ATOM 7790 O O . ILE B 1 449 ? -5.805 -30.156 -31.031 1 94.69 449 ILE B O 1
ATOM 7794 N N . TRP B 1 450 ? -3.938 -30.547 -29.844 1 96.56 450 TRP B N 1
ATOM 7795 C CA . TRP B 1 450 ? -3.75 -31.859 -30.453 1 96.56 450 TRP B CA 1
ATOM 7796 C C . TRP B 1 450 ? -4.949 -32.781 -30.188 1 96.56 450 TRP B C 1
ATOM 7798 O O . TRP B 1 450 ? -5.477 -33.406 -31.109 1 96.56 450 TRP B O 1
ATOM 7808 N N . TRP B 1 451 ? -5.375 -32.875 -28.969 1 97.12 451 TRP B N 1
ATOM 7809 C CA . TRP B 1 451 ? -6.508 -33.719 -28.609 1 97.12 451 TRP B CA 1
ATOM 7810 C C . TRP B 1 451 ? -7.793 -33.219 -29.266 1 97.12 451 TRP B C 1
ATOM 7812 O O . TRP B 1 451 ? -8.664 -34 -29.625 1 97.12 451 TRP B O 1
ATOM 7822 N N . SER B 1 452 ? -7.938 -31.875 -29.359 1 96.06 452 SER B N 1
ATOM 7823 C CA . SER B 1 452 ? -9.109 -31.312 -30.031 1 96.06 452 SER B CA 1
ATOM 7824 C C . SER B 1 452 ? -9.219 -31.797 -31.469 1 96.06 452 SER B C 1
ATOM 7826 O O . SER B 1 452 ? -10.312 -32.094 -31.953 1 96.06 452 SER B O 1
ATOM 7828 N N . VAL B 1 453 ? -8.156 -32 -32.125 1 95.69 453 VAL B N 1
ATOM 7829 C CA . VAL B 1 453 ? -8.094 -32.375 -33.531 1 95.69 453 VAL B CA 1
ATOM 7830 C C . VAL B 1 453 ? -8.258 -33.906 -33.656 1 95.69 453 VAL B C 1
ATOM 7832 O O . VAL B 1 453 ? -8.914 -34.406 -34.594 1 95.69 453 VAL B O 1
ATOM 7835 N N . ASN B 1 454 ? -7.734 -34.688 -32.688 1 95.81 454 ASN B N 1
ATOM 7836 C CA . ASN B 1 454 ? -7.609 -36.125 -32.844 1 95.81 454 ASN B CA 1
ATOM 7837 C C . ASN B 1 454 ? -8.625 -36.875 -31.969 1 95.81 454 ASN B C 1
ATOM 7839 O O . ASN B 1 454 ? -8.641 -38.094 -31.953 1 95.81 454 ASN B O 1
ATOM 7843 N N . GLN B 1 455 ? -9.445 -36.188 -31.297 1 94.38 455 GLN B N 1
ATOM 7844 C CA . GLN B 1 455 ? -10.32 -36.812 -30.328 1 94.38 455 GLN B CA 1
ATOM 7845 C C . GLN B 1 455 ? -11.219 -37.875 -31 1 94.38 455 GLN B C 1
ATOM 7847 O O . GLN B 1 455 ? -11.562 -38.875 -30.391 1 94.38 455 GLN B O 1
ATOM 7852 N N . ASN B 1 456 ? -11.633 -37.688 -32.281 1 93.19 456 ASN B N 1
ATOM 7853 C CA . ASN B 1 456 ? -12.508 -38.625 -32.969 1 93.19 456 ASN B CA 1
ATOM 7854 C C . ASN B 1 456 ? -11.781 -39.906 -33.344 1 93.19 456 ASN B C 1
ATOM 7856 O O . ASN B 1 456 ? -12.414 -40.969 -33.438 1 93.19 456 ASN B O 1
ATOM 7860 N N . GLN B 1 457 ? -10.492 -39.812 -33.469 1 93.75 457 GLN B N 1
ATOM 7861 C CA . GLN B 1 457 ? -9.68 -40.969 -33.75 1 93.75 457 GLN B CA 1
ATOM 7862 C C . GLN B 1 457 ? -9.5 -41.844 -32.5 1 93.75 457 GLN B C 1
ATOM 7864 O O . GLN B 1 457 ? -9.281 -43.031 -32.594 1 93.75 457 GLN B O 1
ATOM 7869 N N . TYR B 1 458 ? -9.562 -41.125 -31.328 1 95.38 458 TYR B N 1
ATOM 7870 C CA . TYR B 1 458 ? -9.367 -41.781 -30.062 1 95.38 458 TYR B CA 1
ATOM 7871 C C . TYR B 1 458 ? -10.539 -41.531 -29.109 1 95.38 458 TYR B C 1
ATOM 7873 O O . TYR B 1 458 ? -10.359 -40.938 -28.047 1 95.38 458 TYR B O 1
ATOM 7881 N N . PRO B 1 459 ? -11.664 -42.031 -29.391 1 92.56 459 PRO B N 1
ATOM 7882 C CA . PRO B 1 459 ? -12.867 -41.688 -28.625 1 92.56 459 PRO B CA 1
ATOM 7883 C C . PRO B 1 459 ? -12.789 -42.094 -27.156 1 92.56 459 PRO B C 1
ATOM 7885 O O . PRO B 1 459 ? -13.289 -41.406 -26.281 1 92.56 459 PRO B O 1
ATOM 7888 N N . GLN B 1 460 ? -12.195 -43.25 -26.875 1 91.94 460 GLN B N 1
ATOM 7889 C CA . GLN B 1 460 ? -12.109 -43.719 -25.5 1 91.94 460 GLN B CA 1
ATOM 7890 C C . GLN B 1 460 ? -10.977 -43 -24.75 1 91.94 460 GLN B C 1
ATOM 7892 O O . GLN B 1 460 ? -11.164 -42.531 -23.625 1 91.94 460 GLN B O 1
ATOM 7897 N N . LEU B 1 461 ? -9.844 -42.875 -25.391 1 95.25 461 LEU B N 1
ATOM 7898 C CA . LEU B 1 461 ? -8.68 -42.25 -24.75 1 95.25 461 LEU B CA 1
ATOM 7899 C C . LEU B 1 461 ? -8.93 -40.781 -24.484 1 95.25 461 LEU B C 1
ATOM 7901 O O . LEU B 1 461 ? -8.406 -40.219 -23.516 1 95.25 461 LEU B O 1
ATOM 7905 N N . SER B 1 462 ? -9.695 -40.125 -25.391 1 95.75 462 SER B N 1
ATOM 7906 C CA . SER B 1 462 ? -9.969 -38.719 -25.234 1 95.75 462 SER B CA 1
ATOM 7907 C C . SER B 1 462 ? -10.75 -38.438 -23.953 1 95.75 462 SER B C 1
ATOM 7909 O O . SER B 1 462 ? -10.602 -37.375 -23.344 1 95.75 462 SER B O 1
ATOM 7911 N N . ARG B 1 463 ? -11.594 -39.375 -23.531 1 94.25 463 ARG B N 1
ATOM 7912 C CA . ARG B 1 463 ? -12.328 -39.219 -22.281 1 94.25 463 ARG B CA 1
ATOM 7913 C C . ARG B 1 463 ? -11.375 -39.219 -21.094 1 94.25 463 ARG B C 1
ATOM 7915 O O . ARG B 1 463 ? -11.531 -38.406 -20.172 1 94.25 463 ARG B O 1
ATOM 7922 N N . PHE B 1 464 ? -10.406 -40.094 -21.172 1 96.06 464 PHE B N 1
ATOM 7923 C CA . PHE B 1 464 ? -9.398 -40.156 -20.109 1 96.06 464 PHE B CA 1
ATOM 7924 C C . PHE B 1 464 ? -8.547 -38.875 -20.125 1 96.06 464 PHE B C 1
ATOM 7926 O O . PHE B 1 464 ? -8.18 -38.375 -19.062 1 96.06 464 PHE B O 1
ATOM 7933 N N . ALA B 1 465 ? -8.219 -38.438 -21.344 1 97.19 465 ALA B N 1
ATOM 7934 C CA . ALA B 1 465 ? -7.43 -37.219 -21.469 1 97.19 465 ALA B CA 1
ATOM 7935 C C . ALA B 1 465 ? -8.148 -36.031 -20.828 1 97.19 465 ALA B C 1
ATOM 7937 O O . ALA B 1 465 ? -7.523 -35.188 -20.172 1 97.19 465 ALA B O 1
ATOM 7938 N N . ARG B 1 466 ? -9.461 -35.969 -20.969 1 96.62 466 ARG B N 1
ATOM 7939 C CA . ARG B 1 466 ? -10.258 -34.875 -20.406 1 96.62 466 ARG B CA 1
ATOM 7940 C C . ARG B 1 466 ? -10.211 -34.875 -18.875 1 96.62 466 ARG B C 1
ATOM 7942 O O . ARG B 1 466 ? -10.289 -33.844 -18.25 1 96.62 466 ARG B O 1
ATOM 7949 N N . ILE B 1 467 ? -10.008 -36.031 -18.328 1 96.75 467 ILE B N 1
ATOM 7950 C CA . ILE B 1 467 ? -9.969 -36.188 -16.875 1 96.75 467 ILE B CA 1
ATOM 7951 C C . ILE B 1 467 ? -8.57 -35.875 -16.359 1 96.75 467 ILE B C 1
ATOM 7953 O O . ILE B 1 467 ? -8.375 -34.938 -15.578 1 96.75 467 ILE B O 1
ATOM 7957 N N . TYR B 1 468 ? -7.598 -36.531 -16.906 1 97.38 468 TYR B N 1
ATOM 7958 C CA . TYR B 1 468 ? -6.273 -36.562 -16.297 1 97.38 468 TYR B CA 1
ATOM 7959 C C . TYR B 1 468 ? -5.473 -35.344 -16.703 1 97.38 468 TYR B C 1
ATOM 7961 O O . TYR B 1 468 ? -4.57 -34.906 -15.984 1 97.38 468 TYR B O 1
ATOM 7969 N N . LEU B 1 469 ? -5.805 -34.719 -17.828 1 97.38 469 LEU B N 1
ATOM 7970 C CA . LEU B 1 469 ? -5.066 -33.531 -18.297 1 97.38 469 LEU B CA 1
ATOM 7971 C C . LEU B 1 469 ? -5.738 -32.25 -17.812 1 97.38 469 LEU B C 1
ATOM 7973 O O . LEU B 1 469 ? -5.281 -31.156 -18.141 1 97.38 469 LEU B O 1
ATOM 7977 N N . SER B 1 470 ? -6.781 -32.344 -17.016 1 96.69 470 SER B N 1
ATOM 7978 C CA . SER B 1 470 ? -7.461 -31.156 -16.484 1 96.69 470 SER B CA 1
ATOM 7979 C C . SER B 1 470 ? -6.719 -30.594 -15.273 1 96.69 470 SER B C 1
ATOM 7981 O O . SER B 1 470 ? -6.938 -29.453 -14.883 1 96.69 470 SER B O 1
ATOM 7983 N N . ALA B 1 471 ? -5.816 -31.375 -14.633 1 96.81 471 ALA B N 1
ATOM 7984 C CA . ALA B 1 471 ? -5.156 -31 -13.391 1 96.81 471 ALA B CA 1
ATOM 7985 C C . ALA B 1 471 ? -3.947 -30.109 -13.664 1 96.81 471 ALA B C 1
ATOM 7987 O O . ALA B 1 471 ? -3.043 -30.484 -14.414 1 96.81 471 ALA B O 1
ATOM 7988 N N . PRO B 1 472 ? -3.939 -28.922 -13.055 1 95.12 472 PRO B N 1
ATOM 7989 C CA . PRO B 1 472 ? -2.756 -28.062 -13.211 1 95.12 472 PRO B CA 1
ATOM 7990 C C . PRO B 1 472 ? -1.533 -28.609 -12.484 1 95.12 472 PRO B C 1
ATOM 7992 O O . PRO B 1 472 ? -1.67 -29.438 -11.57 1 95.12 472 PRO B O 1
ATOM 7995 N N . GLY B 1 473 ? -0.394 -28.188 -12.969 1 93 473 GLY B N 1
ATOM 7996 C CA . GLY B 1 473 ? 0.839 -28.641 -12.344 1 93 473 GLY B CA 1
ATOM 7997 C C . GLY B 1 473 ? 1.173 -27.891 -11.07 1 93 473 GLY B C 1
ATOM 7998 O O . GLY B 1 473 ? 2.049 -28.312 -10.305 1 93 473 GLY B O 1
ATOM 7999 N N . SER B 1 474 ? 0.473 -26.844 -10.891 1 91.81 474 SER B N 1
ATOM 8000 C CA . SER B 1 474 ? 0.812 -26.016 -9.734 1 91.81 474 SER B CA 1
ATOM 8001 C C . SER B 1 474 ? -0.424 -25.328 -9.164 1 91.81 474 SER B C 1
ATOM 8003 O O . SER B 1 474 ? -1.496 -25.359 -9.773 1 91.81 474 SER B O 1
ATOM 8005 N N . SER B 1 475 ? -0.256 -24.766 -7.941 1 88.25 475 SER B N 1
ATOM 8006 C CA . SER B 1 475 ? -1.332 -24.047 -7.277 1 88.25 475 SER B CA 1
ATOM 8007 C C . SER B 1 475 ? -1.201 -22.547 -7.492 1 88.25 475 SER B C 1
ATOM 8009 O O . SER B 1 475 ? -1.606 -21.75 -6.641 1 88.25 475 SER B O 1
ATOM 8011 N N . VAL B 1 476 ? -0.597 -22.109 -8.586 1 84.94 476 VAL B N 1
ATOM 8012 C CA . VAL B 1 476 ? -0.299 -20.719 -8.883 1 84.94 476 VAL B CA 1
ATOM 8013 C C . VAL B 1 476 ? -1.595 -19.906 -8.93 1 84.94 476 VAL B C 1
ATOM 8015 O O . VAL B 1 476 ? -1.612 -18.734 -8.578 1 84.94 476 VAL B O 1
ATOM 8018 N N . TYR B 1 477 ? -2.695 -20.516 -9.367 1 85.5 477 TYR B N 1
ATOM 8019 C CA . TYR B 1 477 ? -3.977 -19.828 -9.461 1 85.5 477 TYR B CA 1
ATOM 8020 C C . TYR B 1 477 ? -4.414 -19.312 -8.102 1 85.5 477 TYR B C 1
ATOM 8022 O O . TYR B 1 477 ? -4.977 -18.219 -8 1 85.5 477 TYR B O 1
ATOM 8030 N N . SER B 1 478 ? -4.129 -20.109 -7.133 1 86.31 478 SER B N 1
ATOM 8031 C CA . SER B 1 478 ? -4.441 -19.656 -5.785 1 86.31 478 SER B CA 1
ATOM 8032 C C . SER B 1 478 ? -3.59 -18.438 -5.402 1 86.31 478 SER B C 1
ATOM 8034 O O . SER B 1 478 ? -4.094 -17.484 -4.812 1 86.31 478 SER B O 1
ATOM 8036 N N . GLU B 1 479 ? -2.326 -18.516 -5.742 1 80.38 479 GLU B N 1
ATOM 8037 C CA . GLU B 1 479 ? -1.418 -17.422 -5.438 1 80.38 479 GLU B CA 1
ATOM 8038 C C . GLU B 1 479 ? -1.832 -16.141 -6.168 1 80.38 479 GLU B C 1
ATOM 8040 O O . GLU B 1 479 ? -1.807 -15.055 -5.59 1 80.38 479 GLU B O 1
ATOM 8045 N N . ARG B 1 480 ? -2.152 -16.344 -7.387 1 78.75 480 ARG B N 1
ATOM 8046 C CA . ARG B 1 480 ? -2.611 -15.203 -8.172 1 78.75 480 ARG B CA 1
ATOM 8047 C C . ARG B 1 480 ? -3.885 -14.609 -7.574 1 78.75 480 ARG B C 1
ATOM 8049 O O . ARG B 1 480 ? -4.031 -13.383 -7.5 1 78.75 480 ARG B O 1
ATOM 8056 N N . LEU B 1 481 ? -4.723 -15.477 -7.23 1 82.44 481 LEU B N 1
ATOM 8057 C CA . LEU B 1 481 ? -5.973 -15.062 -6.602 1 82.44 481 LEU B CA 1
ATOM 8058 C C . LEU B 1 481 ? -5.707 -14.242 -5.348 1 82.44 481 LEU B C 1
ATOM 8060 O O . LEU B 1 481 ? -6.293 -13.172 -5.164 1 82.44 481 LEU B O 1
ATOM 8064 N N . PHE B 1 482 ? -4.816 -14.648 -4.559 1 80 482 PHE B N 1
ATOM 8065 C CA . PHE B 1 482 ? -4.551 -13.984 -3.289 1 80 482 PHE B CA 1
ATOM 8066 C C . PHE B 1 482 ? -3.748 -12.711 -3.504 1 80 482 PHE B C 1
ATOM 8068 O O . PHE B 1 482 ? -3.857 -11.758 -2.723 1 80 482 PHE B O 1
ATOM 8075 N N . SER B 1 483 ? -2.904 -12.773 -4.551 1 76.5 483 SER B N 1
ATOM 8076 C CA . SER B 1 483 ? -2.256 -11.516 -4.926 1 76.5 483 SER B CA 1
ATOM 8077 C C . SER B 1 483 ? -3.285 -10.445 -5.25 1 76.5 483 SER B C 1
ATOM 8079 O O . SER B 1 483 ? -3.16 -9.305 -4.797 1 76.5 483 SER B O 1
ATOM 8081 N N . GLU B 1 484 ? -4.234 -10.852 -6 1 75.38 484 GLU B N 1
ATOM 8082 C CA . GLU B 1 484 ? -5.324 -9.938 -6.32 1 75.38 484 GLU B CA 1
ATOM 8083 C C . GLU B 1 484 ? -6.094 -9.531 -5.066 1 75.38 484 GLU B C 1
ATOM 8085 O O . GLU B 1 484 ? -6.477 -8.367 -4.918 1 75.38 484 GLU B O 1
ATOM 8090 N N . ALA B 1 485 ? -6.375 -10.516 -4.262 1 77 485 ALA B N 1
ATOM 8091 C CA . ALA B 1 485 ? -7.059 -10.242 -3.004 1 77 485 ALA B CA 1
ATOM 8092 C C . ALA B 1 485 ? -6.289 -9.219 -2.172 1 77 485 ALA B C 1
ATOM 8094 O O . ALA B 1 485 ? -6.887 -8.352 -1.532 1 77 485 ALA B O 1
ATOM 8095 N N . GLY B 1 486 ? -5.023 -9.359 -2.205 1 76.5 486 GLY B N 1
ATOM 8096 C CA . GLY B 1 486 ? -4.176 -8.398 -1.517 1 76.5 486 GLY B CA 1
ATOM 8097 C C . GLY B 1 486 ? -4.352 -6.98 -2.023 1 76.5 486 GLY B C 1
ATOM 8098 O O . GLY B 1 486 ? -4.324 -6.027 -1.241 1 76.5 486 GLY B O 1
ATOM 8099 N N . LEU B 1 487 ? -4.562 -6.848 -3.252 1 71.88 487 LEU B N 1
ATOM 8100 C CA . LEU B 1 487 ? -4.789 -5.535 -3.848 1 71.88 487 LEU B CA 1
ATOM 8101 C C . LEU B 1 487 ? -6.141 -4.969 -3.418 1 71.88 487 LEU B C 1
ATOM 8103 O O . LEU B 1 487 ? -6.289 -3.754 -3.27 1 71.88 487 LEU B O 1
ATOM 8107 N N . VAL B 1 488 ? -7.062 -5.855 -3.344 1 70.5 488 VAL B N 1
ATOM 8108 C CA . VAL B 1 488 ? -8.391 -5.449 -2.898 1 70.5 488 VAL B CA 1
ATOM 8109 C C . VAL B 1 488 ? -8.32 -4.949 -1.456 1 70.5 488 VAL B C 1
ATOM 8111 O O . VAL B 1 488 ? -8.961 -3.957 -1.104 1 70.5 488 VAL B O 1
ATOM 8114 N N . TYR B 1 489 ? -7.523 -5.645 -0.627 1 65.62 489 TYR B N 1
ATOM 8115 C CA . TYR B 1 489 ? -7.426 -5.281 0.781 1 65.62 489 TYR B CA 1
ATOM 8116 C C . TYR B 1 489 ? -6.285 -4.297 1.014 1 65.62 489 TYR B C 1
ATOM 8118 O O . TYR B 1 489 ? -5.859 -4.09 2.152 1 65.62 489 TYR B O 1
ATOM 8126 N N . GLU B 1 490 ? -5.82 -3.578 0.017 1 65.12 490 GLU B N 1
ATOM 8127 C CA . GLU B 1 490 ? -4.754 -2.598 0.21 1 65.12 490 GLU B CA 1
ATOM 8128 C C . GLU B 1 490 ? -5.105 -1.617 1.325 1 65.12 490 GLU B C 1
ATOM 8130 O O . GLU B 1 490 ? -6.23 -1.618 1.83 1 65.12 490 GLU B O 1
ATOM 8135 N N . ALA B 1 491 ? -4.172 -0.939 1.672 1 57.44 491 ALA B N 1
ATOM 8136 C CA . ALA B 1 491 ? -4.223 -0.078 2.852 1 57.44 491 ALA B CA 1
ATOM 8137 C C . ALA B 1 491 ? -5.504 0.751 2.869 1 57.44 491 ALA B C 1
ATOM 8139 O O . ALA B 1 491 ? -6.113 0.94 3.924 1 57.44 491 ALA B O 1
ATOM 8140 N N . LYS B 1 492 ? -5.941 1.043 1.771 1 55.56 492 LYS B N 1
ATOM 8141 C CA . LYS B 1 492 ? -7.09 1.944 1.757 1 55.56 492 LYS B CA 1
ATOM 8142 C C . LYS B 1 492 ? -8.398 1.166 1.843 1 55.56 492 LYS B C 1
ATOM 8144 O O . LYS B 1 492 ? -9.477 1.76 1.937 1 55.56 492 LYS B O 1
ATOM 8149 N N . ARG B 1 493 ? -8.312 -0.143 1.766 1 64.88 493 ARG B N 1
ATOM 8150 C CA . ARG B 1 493 ? -9.531 -0.942 1.786 1 64.88 493 ARG B CA 1
ATOM 8151 C C . ARG B 1 493 ? -9.461 -2.025 2.857 1 64.88 493 ARG B C 1
ATOM 8153 O O . ARG B 1 493 ? -9.953 -3.137 2.658 1 64.88 493 ARG B O 1
ATOM 8160 N N . SER B 1 494 ? -8.789 -1.647 3.828 1 60.75 494 SER B N 1
ATOM 8161 C CA . SER B 1 494 ? -8.586 -2.648 4.871 1 60.75 494 SER B CA 1
ATOM 8162 C C . SER B 1 494 ? -9.875 -2.928 5.633 1 60.75 494 SER B C 1
ATOM 8164 O O . SER B 1 494 ? -9.992 -3.943 6.316 1 60.75 494 SER B O 1
ATOM 8166 N N . ARG B 1 495 ? -10.906 -2.113 5.363 1 67.06 495 ARG B N 1
ATOM 8167 C CA . ARG B 1 495 ? -12.148 -2.27 6.117 1 67.06 495 ARG B CA 1
ATOM 8168 C C . ARG B 1 495 ? -13.211 -2.963 5.277 1 67.06 495 ARG B C 1
ATOM 8170 O O . ARG B 1 495 ? -14.359 -3.104 5.715 1 67.06 495 ARG B O 1
ATOM 8177 N N . LEU B 1 496 ? -12.852 -3.379 4.156 1 77.31 496 LEU B N 1
ATOM 8178 C CA . LEU B 1 496 ? -13.789 -4.062 3.268 1 77.31 496 LEU B CA 1
ATOM 8179 C C . LEU B 1 496 ? -14.242 -5.387 3.871 1 77.31 496 LEU B C 1
ATOM 8181 O O . LEU B 1 496 ? -13.422 -6.184 4.324 1 77.31 496 LEU B O 1
ATOM 8185 N N . LEU B 1 497 ? -15.547 -5.547 3.9 1 80.19 497 LEU B N 1
ATOM 8186 C CA . LEU B 1 497 ? -16.094 -6.801 4.418 1 80.19 497 LEU B CA 1
ATOM 8187 C C . LEU B 1 497 ? -15.617 -7.984 3.578 1 80.19 497 LEU B C 1
ATOM 8189 O O . LEU B 1 497 ? -15.562 -7.895 2.35 1 80.19 497 LEU B O 1
ATOM 8193 N N . PRO B 1 498 ? -15.375 -9.086 4.258 1 81.69 498 PRO B N 1
ATOM 8194 C CA . PRO B 1 498 ? -14.867 -10.273 3.559 1 81.69 498 PRO B CA 1
ATOM 8195 C C . PRO B 1 498 ? -15.805 -10.75 2.453 1 81.69 498 PRO B C 1
ATOM 8197 O O . PRO B 1 498 ? -15.344 -11.172 1.387 1 81.69 498 PRO B O 1
ATOM 8200 N N . THR B 1 499 ? -17.078 -10.609 2.643 1 83.69 499 THR B N 1
ATOM 8201 C CA . THR B 1 499 ? -18.047 -11.047 1.642 1 83.69 499 THR B CA 1
ATOM 8202 C C . THR B 1 499 ? -17.953 -10.195 0.382 1 83.69 499 THR B C 1
ATOM 8204 O O . THR B 1 499 ? -18.062 -10.703 -0.733 1 83.69 499 THR B O 1
ATOM 8207 N N . ASN B 1 500 ? -17.797 -8.945 0.589 1 87.38 500 ASN B N 1
ATOM 8208 C CA . ASN B 1 500 ? -17.641 -8.039 -0.545 1 87.38 500 ASN B CA 1
ATOM 8209 C C . ASN B 1 500 ? -16.344 -8.305 -1.3 1 87.38 500 ASN B C 1
ATOM 8211 O O . ASN B 1 500 ? -16.297 -8.234 -2.529 1 87.38 500 ASN B O 1
ATOM 8215 N N . ALA B 1 501 ? -15.375 -8.625 -0.478 1 86.62 501 ALA B N 1
ATOM 8216 C CA . ALA B 1 501 ? -14.086 -8.938 -1.095 1 86.62 501 ALA B CA 1
ATOM 8217 C C . ALA B 1 501 ? -14.18 -10.18 -1.971 1 86.62 501 ALA B C 1
ATOM 8219 O O . ALA B 1 501 ? -13.633 -10.211 -3.076 1 86.62 501 ALA B O 1
ATOM 8220 N N . GLU B 1 502 ? -14.82 -11.156 -1.467 1 89.25 502 GLU B N 1
ATOM 8221 C CA . GLU B 1 502 ? -15.008 -12.383 -2.229 1 89.25 502 GLU B CA 1
ATOM 8222 C C . GLU B 1 502 ? -15.719 -12.117 -3.547 1 89.25 502 GLU B C 1
ATOM 8224 O O . GLU B 1 502 ? -15.305 -12.609 -4.598 1 89.25 502 GLU B O 1
ATOM 8229 N N . ASN B 1 503 ? -16.797 -11.305 -3.51 1 91.62 503 ASN B N 1
ATOM 8230 C CA . ASN B 1 503 ? -17.547 -10.984 -4.715 1 91.62 503 ASN B CA 1
ATOM 8231 C C . ASN B 1 503 ? -16.688 -10.242 -5.734 1 91.62 503 ASN B C 1
ATOM 8233 O O . ASN B 1 503 ? -16.75 -10.531 -6.93 1 91.62 503 ASN B O 1
ATOM 8237 N N . LEU B 1 504 ? -15.969 -9.336 -5.262 1 90.69 504 LEU B N 1
ATOM 8238 C CA . LEU B 1 504 ? -15.148 -8.516 -6.145 1 90.69 504 LEU B CA 1
ATOM 8239 C C . LEU B 1 504 ? -14.055 -9.352 -6.805 1 90.69 504 LEU B C 1
ATOM 8241 O O . LEU B 1 504 ? -13.828 -9.242 -8.008 1 90.69 504 LEU B O 1
ATOM 8245 N N . VAL B 1 505 ? -13.367 -10.188 -5.996 1 90.88 505 VAL B N 1
ATOM 8246 C CA . VAL B 1 505 ? -12.289 -11.031 -6.516 1 90.88 505 VAL B CA 1
ATOM 8247 C C . VAL B 1 505 ? -12.859 -12.047 -7.5 1 90.88 505 VAL B C 1
ATOM 8249 O O . VAL B 1 505 ? -12.258 -12.312 -8.547 1 90.88 505 VAL B O 1
ATOM 8252 N N . PHE B 1 506 ? -14.039 -12.586 -7.164 1 94 506 PHE B N 1
ATOM 8253 C CA . PHE B 1 506 ? -14.742 -13.516 -8.039 1 94 506 PHE B CA 1
ATOM 8254 C C . PHE B 1 506 ? -15.008 -12.875 -9.398 1 94 506 PHE B C 1
ATOM 8256 O O . PHE B 1 506 ? -14.727 -13.469 -10.438 1 94 506 PHE B O 1
ATOM 8263 N N . ILE B 1 507 ? -15.539 -11.695 -9.391 1 93.06 507 ILE B N 1
ATOM 8264 C CA . ILE B 1 507 ? -15.891 -10.984 -10.625 1 93.06 507 ILE B CA 1
ATOM 8265 C C . ILE B 1 507 ? -14.617 -10.617 -11.391 1 93.06 507 ILE B C 1
ATOM 8267 O O . ILE B 1 507 ? -14.562 -10.766 -12.609 1 93.06 507 ILE B O 1
ATOM 8271 N N . HIS B 1 508 ? -13.641 -10.164 -10.695 1 92.56 508 HIS B N 1
ATOM 8272 C CA . HIS B 1 508 ? -12.375 -9.773 -11.305 1 92.56 508 HIS B CA 1
ATOM 8273 C C . HIS B 1 508 ? -11.789 -10.906 -12.141 1 92.56 508 HIS B C 1
ATOM 8275 O O . HIS B 1 508 ? -11.352 -10.688 -13.266 1 92.56 508 HIS B O 1
ATOM 8281 N N . HIS B 1 509 ? -11.797 -12.055 -11.625 1 91.56 509 HIS B N 1
ATOM 8282 C CA . HIS B 1 509 ? -11.125 -13.18 -12.266 1 91.56 509 HIS B CA 1
ATOM 8283 C C . HIS B 1 509 ? -12.023 -13.828 -13.305 1 91.56 509 HIS B C 1
ATOM 8285 O O . HIS B 1 509 ? -11.547 -14.281 -14.352 1 91.56 509 HIS B O 1
ATOM 8291 N N . ASN B 1 510 ? -13.32 -13.891 -13.062 1 93.94 510 ASN B N 1
ATOM 8292 C CA . ASN B 1 510 ? -14.195 -14.703 -13.898 1 93.94 510 ASN B CA 1
ATOM 8293 C C . ASN B 1 510 ? -14.805 -13.891 -15.039 1 93.94 510 ASN B C 1
ATOM 8295 O O . ASN B 1 510 ? -15.195 -14.445 -16.062 1 93.94 510 ASN B O 1
ATOM 8299 N N . LEU B 1 511 ? -14.93 -12.602 -14.891 1 92.12 511 LEU B N 1
ATOM 8300 C CA . LEU B 1 511 ? -15.562 -11.773 -15.914 1 92.12 511 LEU B CA 1
ATOM 8301 C C . LEU B 1 511 ? -14.836 -11.914 -17.25 1 92.12 511 LEU B C 1
ATOM 8303 O O . LEU B 1 511 ? -15.477 -12.055 -18.297 1 92.12 511 LEU B O 1
ATOM 8307 N N . PRO B 1 512 ? -13.539 -11.852 -17.297 1 89.38 512 PRO B N 1
ATOM 8308 C CA . PRO B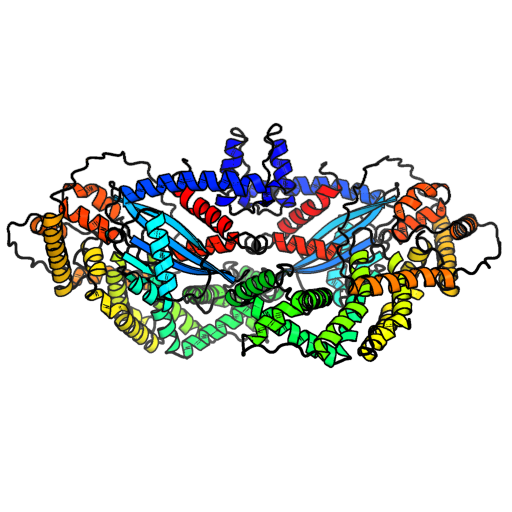 1 512 ? -12.828 -12.055 -18.562 1 89.38 512 PRO B CA 1
ATOM 8309 C C . PRO B 1 512 ? -13.031 -13.453 -19.125 1 89.38 512 PRO B C 1
ATOM 8311 O O . PRO B 1 512 ? -13 -13.633 -20.344 1 89.38 512 PRO B O 1
ATOM 8314 N N . LEU B 1 513 ? -13.211 -14.391 -18.266 1 89.31 513 LEU B N 1
ATOM 8315 C CA . LEU B 1 513 ? -13.336 -15.781 -18.688 1 89.31 513 LEU B CA 1
ATOM 8316 C C . LEU B 1 513 ? -14.656 -16.016 -19.406 1 89.31 513 LEU B C 1
ATOM 8318 O O . LEU B 1 513 ? -14.789 -16.969 -20.188 1 89.31 513 LEU B O 1
ATOM 8322 N N . VAL B 1 514 ? -15.664 -15.188 -19.156 1 89.94 514 VAL B N 1
ATOM 8323 C CA . VAL B 1 514 ? -16.953 -15.297 -19.828 1 89.94 514 VAL B CA 1
ATOM 8324 C C . VAL B 1 514 ? -17.047 -14.227 -20.922 1 89.94 514 VAL B C 1
ATOM 8326 O O . VAL B 1 514 ? -18.156 -13.828 -21.312 1 89.94 514 VAL B O 1
ATOM 8329 N N . ASN B 1 515 ? -15.93 -13.68 -21.328 1 86.94 515 ASN B N 1
ATOM 8330 C CA . ASN B 1 515 ? -15.82 -12.695 -22.391 1 86.94 515 ASN B CA 1
ATOM 8331 C C . ASN B 1 515 ? -16.672 -11.461 -22.109 1 86.94 515 ASN B C 1
ATOM 8333 O O . ASN B 1 515 ? -17.281 -10.898 -23.031 1 86.94 515 ASN B O 1
ATOM 8337 N N . PHE B 1 516 ? -16.891 -11.203 -20.844 1 87.94 516 PHE B N 1
ATOM 8338 C CA . PHE B 1 516 ? -17.594 -10.016 -20.375 1 87.94 516 PHE B CA 1
ATOM 8339 C C . PHE B 1 516 ? -19.062 -10.062 -20.766 1 87.94 516 PHE B C 1
ATOM 8341 O O . PHE B 1 516 ? -19.703 -9.016 -20.875 1 87.94 516 PHE B O 1
ATOM 8348 N N . GLU B 1 517 ? -19.484 -11.258 -21.078 1 84.5 517 GLU B N 1
ATOM 8349 C CA . GLU B 1 517 ? -20.891 -11.461 -21.422 1 84.5 517 GLU B CA 1
ATOM 8350 C C . GLU B 1 517 ? -21.672 -12.016 -20.219 1 84.5 517 GLU B C 1
ATOM 8352 O O . GLU B 1 517 ? -21.344 -13.094 -19.719 1 84.5 517 GLU B O 1
ATOM 8357 N N . TYR B 1 518 ? -22.594 -11.172 -19.75 1 80.81 518 TYR B N 1
ATOM 8358 C CA . TYR B 1 518 ? -23.406 -11.602 -18.625 1 80.81 518 TYR B CA 1
ATOM 8359 C C . TYR B 1 518 ? -24.703 -10.805 -18.562 1 80.81 518 TYR B C 1
ATOM 8361 O O . TYR B 1 518 ? -24.797 -9.703 -19.125 1 80.81 518 TYR B O 1
#

Solvent-accessible surface area (backbone atoms only — not comparable to full-atom values): 56070 Å² total; per-residue (Å²): 66,46,40,62,59,52,43,62,66,59,49,66,69,32,67,19,50,42,52,50,44,44,69,66,34,70,86,58,76,80,69,52,51,65,52,41,66,68,43,52,50,54,50,53,41,51,47,48,50,52,52,54,45,52,55,56,67,67,26,83,23,31,10,34,30,37,43,78,47,66,40,77,83,67,32,47,31,28,36,34,34,31,41,19,26,26,44,93,70,34,43,81,43,69,43,64,74,38,47,40,70,47,80,78,73,79,40,25,68,53,46,18,51,52,53,50,50,52,33,53,74,64,70,46,54,72,87,34,47,58,33,35,25,24,77,65,44,69,41,56,50,43,5,38,53,72,55,67,51,52,65,46,65,15,47,54,56,52,51,50,51,29,52,55,58,16,47,65,73,34,62,69,55,49,51,43,51,51,51,50,49,52,52,37,50,53,38,64,74,26,38,66,48,41,52,50,49,49,52,42,19,58,73,70,70,45,81,84,70,80,78,49,77,54,48,92,92,37,67,67,38,44,50,47,22,50,51,44,47,61,74,40,43,67,49,51,53,53,51,34,72,76,31,88,88,52,79,74,78,50,73,66,42,52,51,50,51,53,26,48,51,34,70,42,37,47,59,54,51,50,47,57,54,41,58,39,92,80,26,32,37,34,49,52,58,45,51,51,53,15,49,50,46,29,69,67,33,64,67,50,45,69,63,25,66,92,39,56,68,32,51,51,35,38,49,50,36,48,52,64,77,52,53,62,49,77,73,34,61,66,44,36,39,15,21,42,65,31,49,52,46,30,54,21,63,34,53,73,69,41,38,50,50,29,51,50,51,52,50,51,52,49,56,56,42,64,68,60,58,79,68,78,79,84,78,88,78,84,87,84,86,89,89,86,84,83,80,84,78,84,80,80,71,62,78,69,50,45,56,32,43,52,51,30,56,47,26,41,54,47,47,32,60,73,39,63,70,81,73,79,77,81,82,78,90,49,70,63,54,50,43,51,54,52,55,69,68,46,79,66,47,57,82,87,54,60,54,43,60,52,46,48,74,42,28,84,81,27,61,66,58,41,57,52,40,38,42,46,59,23,28,51,24,35,37,49,67,41,52,52,50,49,53,51,46,48,55,53,39,30,87,90,30,50,80,61,50,59,70,59,49,28,49,32,52,39,42,38,63,36,38,67,73,49,72,71,61,116,67,46,40,62,60,53,44,61,65,60,51,68,71,33,66,20,49,42,52,52,44,44,70,65,34,70,85,58,76,81,69,51,49,64,51,42,66,69,44,52,49,54,52,53,42,51,48,47,49,53,51,52,46,54,56,57,68,66,26,83,26,31,13,36,29,37,44,78,45,67,40,76,82,68,30,49,32,28,36,35,36,32,41,21,25,25,44,92,72,34,43,81,44,69,43,63,74,40,49,39,70,47,81,77,72,79,41,24,67,51,46,18,50,51,54,50,50,52,33,55,74,64,70,48,54,73,86,34,47,60,34,35,26,24,75,66,45,69,41,56,50,44,5,38,50,70,54,68,50,51,66,48,65,15,46,55,54,52,50,49,50,29,53,55,57,16,47,64,73,34,62,69,54,49,49,44,51,51,51,50,49,52,52,37,49,52,39,62,74,27,38,66,50,41,53,50,50,48,53,43,18,58,74,68,71,44,81,85,67,80,76,47,77,53,47,93,91,37,66,66,38,44,52,50,21,50,52,43,46,62,74,38,42,68,47,51,51,56,52,35,71,76,32,88,90,51,78,73,80,49,72,66,42,52,52,50,52,52,26,50,51,33,69,43,37,47,59,53,50,50,47,56,55,41,59,40,91,80,27,32,38,34,50,53,59,45,51,52,55,16,50,49,46,31,69,66,34,65,69,50,46,70,65,26,67,91,39,57,68,32,50,52,35,37,49,50,36,49,52,64,76,52,53,60,49,76,73,33,62,68,44,38,39,14,20,41,63,30,51,54,46,30,54,20,62,36,53,73,68,42,41,51,49,31,52,50,50,52,52,52,52,50,54,57,41,62,69,61,56,78,67,77,80,85,78,90,79,86,81,88,73,87,88,84,84,80,82,81,79,82,77,83,68,58,76,68,47,46,55,32,44,53,51,29,56,48,27,40,55,46,47,32,60,74,39,62,69,83,73,77,75,83,78,79,91,49,72,64,56,49,43,50,54,52,56,70,69,47,81,65,47,57,82,88,54,60,55,44,60,52,46,47,74,43,29,81,80,27,63,66,60,40,55,49,38,37,42,46,59,22,28,52,25,37,38,49,66,40,51,51,48,49,54,50,46,47,55,51,40,30,87,90,30,51,79,60,51,59,68,59,49,29,48,34,51,39,42,36,64,37,37,67,72,49,70,71,63,115

Sequence (1036 aa):
MIALDNEPFSIVEKVGFKRLLEQALPRYELPSRTYISQKIVPDIYNRIHDKIKTNISKAIAVSVTSDIWTCLHNSSSFLSFTAHWLSPEFQLQHGVLAMKPFSGSHTGENIAKELNAIAARWDIDRNKIHLLIHDSGANMVKGVRVAEYDSARCFIHSLQRVVIEAMKVQAEVLDVIATGRRLVTHFNHSSLAQEKLLAIQKELHLPQHQLVQDINTRWNSTYYMAERLLEQKRAISLYVAEHDTLTNLTIQQWGLMEQCINLLKPFEEITKITSSGLSCISEAIPHISALKKYLDKNETAQRTPDLARMRASLKAELESRFKSLGDNPNYLIATFLDPRFKSDYLGVLETEKARQKIMIEYIKNSCEESSSDGERSSPSSTPAKRMKEDETGSKVTREAHDTFWNCFDEVAKDNSSEGHDQEKQNPIANEIDFFLKTSRIDRNHDPYIWWSVNQNQYPQLSRFARIYLSAPGSSVYSERLFSEAGLVYEAKRSRLLPTNAENLVFIHHNLPLVNFEYMIALDNEPFSIVEKVGFKRLLEQALPRYELPSRTYISQKIVPDIYNRIHDKIKTNISKAIAVSVTSDIWTCLHNSSSFLSFTAHWLSPEFQLQHGVLAMKPFSGSHTGENIAKELNAIAARWDIDRNKIHLLIHDSGANMVKGVRVAEYDSARCFIHSLQRVVIEAMKVQAEVLDVIATGRRLVTHFNHSSLAQEKLLAIQKELHLPQHQLVQDINTRWNSTYYMAERLLEQKRAISLYVAEHDTLTNLTIQQWGLMEQCINLLKPFEEITKITSSGLSCISEAIPHISALKKYLDKNETAQRTPDLARMRASLKAELESRFKSLGDNPNYLIATFLDPRFKSDYLGVLETEKARQKIMIEYIKNSCEESSSDGERSSPSSTPAKRMKEDETGSKVTREAHDTFWNCFDEVAKDNSSEGHDQEKQNPIANEIDFFLKTSRIDRNHDPYIWWSVNQNQYPQLSRFARIYLSAPGSSVYSERLFSEAGLVYEAKRSRLLPTNAENLVFIHHNLPLVNFEY